Protein AF-0000000080061622 (afdb_homodimer)

Sequence (876 aa):
MEIKTYDVAVIGAGMAGIIAARDLSTKGHSVVLLEARGRVGGRTYTGDAFGRRMELGGGYVHWTQPNMWHELQRHGFDTLVPPLEANKTFWLADGRVHSGTREEWFAAAGMNLARLLSDARARFPKAVDINAVDNTDLDRQTLKERIDALGLSGYERDCLEGALSGLIHCPSQHGALQLLHGSATYFGDFMNYLETAGRWAIRCGTKPLIDAIMSESSAELRLETPVSSITDDGSWVSVKTRAGSDIRAHAAIVAVPLNTLGDISITPELTPAVRAMIDQKNPVMASKVWARVKGHIEPFHALAPAGKHPLSAVRAEKYHDGDTLFLCMCADAAAIPSDTDERCRVVQGAMRVYVPDIEVVDTACHDWTTDEFSKGAWMMHRPGNLTGAAAQIRKRHGRIHFAGADIAAVDTGAIEGAMGSGAAAARDVVAYLRMTRIMEIKTYDVAVIGAGMAGIIAARDLSTKGHSVVLLEARGRVGGRTYTGDAFGRRMELGGGYVHWTQPNMWHELQRHGFDTLVPPLEANKTFWLADGRVHSGTREEWFAAAGMNLARLLSDARARFPKAVDINAVDNTDLDRQTLKERIDALGLSGYERDCLEGALSGLIHCPSQHGALQLLHGSATYFGDFMNYLETAGRWAIRCGTKPLIDAIMSESSAELRLETPVSSITDDGSWVSVKTRAGSDIRAHAAIVAVPLNTLGDISITPELTPAVRAMIDQKNPVMASKVWARVKGHIEPFHALAPAGKHPLSAVRAEKYHDGDTLFLCMCADAAAIPSDTDERCRVVQGAMRVYVPDIEVVDTACHDWTTDEFSKGAWMMHRPGNLTGAAAQIRKRHGRIHFAGADIAAVDTGAIEGAMGSGAAAARDVVAYLRMTRI

Radius of gyration: 28.12 Å; Cα contacts (8 Å, |Δi|>4): 2072; chains: 2; bounding box: 68×68×70 Å

Organism: NCBI:txid656916

Structure (mmCIF, N/CA/C/O backbone):
data_AF-0000000080061622-model_v1
#
loop_
_entity.id
_entity.type
_entity.pdbx_description
1 polymer 'Amine oxidase'
#
loop_
_atom_site.group_PDB
_atom_site.id
_atom_site.type_symbol
_atom_site.label_atom_id
_atom_site.label_alt_id
_atom_site.label_comp_id
_atom_site.label_asym_id
_atom_site.label_entity_id
_atom_site.label_seq_id
_atom_site.pdbx_PDB_ins_code
_atom_site.Cartn_x
_atom_site.Cartn_y
_atom_site.Cartn_z
_atom_site.occupancy
_atom_site.B_iso_or_equiv
_atom_site.auth_seq_id
_atom_site.auth_comp_id
_atom_site.auth_asym_id
_atom_site.auth_atom_id
_atom_site.pdbx_PDB_model_num
ATOM 1 N N . MET A 1 1 ? 37.406 31.938 -2.16 1 43.28 1 MET A N 1
ATOM 2 C CA . MET A 1 1 ? 36.969 30.672 -1.576 1 43.28 1 MET A CA 1
ATOM 3 C C . MET A 1 1 ? 36.375 29.75 -2.645 1 43.28 1 MET A C 1
ATOM 5 O O . MET A 1 1 ? 35.562 30.188 -3.463 1 43.28 1 MET A O 1
ATOM 9 N N . GLU A 1 2 ? 37.031 28.719 -3.076 1 51.5 2 GLU A N 1
ATOM 10 C CA . GLU A 1 2 ? 36.656 27.844 -4.176 1 51.5 2 GLU A CA 1
ATOM 11 C C . GLU A 1 2 ? 35.188 27.391 -4.039 1 51.5 2 GLU A C 1
ATOM 13 O O . GLU A 1 2 ? 34.812 26.875 -2.992 1 51.5 2 GLU A O 1
ATOM 18 N N . ILE A 1 3 ? 34.188 27.906 -4.906 1 66.75 3 ILE A N 1
ATOM 19 C CA . ILE A 1 3 ? 32.781 27.531 -4.918 1 66.75 3 ILE A CA 1
ATOM 20 C C . ILE A 1 3 ? 32.656 26.031 -5.199 1 66.75 3 ILE A C 1
ATOM 22 O O . ILE A 1 3 ? 33.156 25.547 -6.207 1 66.75 3 ILE A O 1
ATOM 26 N N . LYS A 1 4 ? 32.25 25.266 -4.238 1 80.38 4 LYS A N 1
ATOM 27 C CA . LYS A 1 4 ? 32 23.828 -4.422 1 80.38 4 LYS A CA 1
ATOM 28 C C . LYS A 1 4 ? 30.797 23.578 -5.316 1 80.38 4 LYS A C 1
ATOM 30 O O . LYS A 1 4 ? 29.766 24.234 -5.164 1 80.38 4 LYS A O 1
ATOM 35 N N . THR A 1 5 ? 31.094 22.859 -6.301 1 92.75 5 THR A N 1
ATOM 36 C CA . THR A 1 5 ? 30.062 22.516 -7.273 1 92.75 5 THR A CA 1
ATOM 37 C C . THR A 1 5 ? 29.516 21.109 -7.016 1 92.75 5 THR A C 1
ATOM 39 O O . THR A 1 5 ? 30.281 20.188 -6.719 1 92.75 5 THR A O 1
ATOM 42 N N . TYR A 1 6 ? 28.203 21.031 -7 1 97.81 6 TYR A N 1
ATOM 43 C CA . TYR A 1 6 ? 27.531 19.75 -6.805 1 97.81 6 TYR A CA 1
ATOM 44 C C . TYR A 1 6 ? 26.719 19.375 -8.039 1 97.81 6 TYR A C 1
ATOM 46 O O . TYR A 1 6 ? 26.438 20.219 -8.891 1 97.81 6 TYR A O 1
ATOM 54 N N . ASP A 1 7 ? 26.469 18.078 -8.188 1 98.06 7 ASP A N 1
ATOM 55 C CA . ASP A 1 7 ? 25.5 17.688 -9.195 1 98.06 7 ASP A CA 1
ATOM 56 C C . ASP A 1 7 ? 24.094 18.188 -8.844 1 98.06 7 ASP A C 1
ATOM 58 O O . ASP A 1 7 ? 23.391 18.719 -9.695 1 98.06 7 ASP A O 1
ATOM 62 N N . VAL A 1 8 ? 23.734 18.047 -7.535 1 98.81 8 VAL A N 1
ATOM 63 C CA . VAL A 1 8 ? 22.391 18.406 -7.133 1 98.81 8 VAL A CA 1
ATOM 64 C C . VAL A 1 8 ? 22.406 19.078 -5.762 1 98.81 8 VAL A C 1
ATOM 66 O O . VAL A 1 8 ? 23.094 18.594 -4.844 1 98.81 8 VAL A O 1
ATOM 69 N N . ALA A 1 9 ? 21.75 20.188 -5.574 1 98.88 9 ALA A N 1
ATOM 70 C CA . ALA A 1 9 ? 21.438 20.766 -4.273 1 98.88 9 ALA A CA 1
ATOM 71 C C . ALA A 1 9 ? 20.016 20.453 -3.859 1 98.88 9 ALA A C 1
ATOM 73 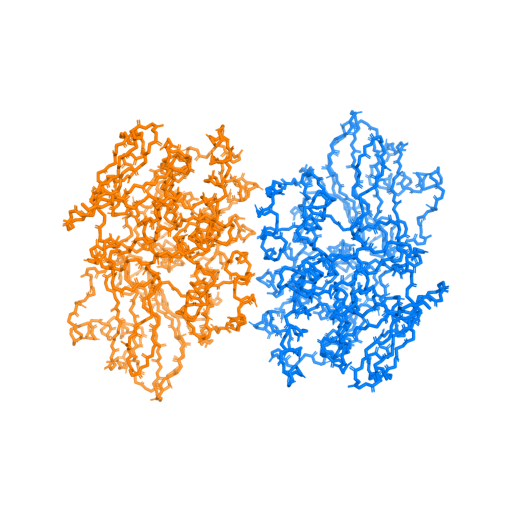O O . ALA A 1 9 ? 19.062 20.719 -4.602 1 98.88 9 ALA A O 1
ATOM 74 N N . VAL A 1 10 ? 19.844 19.797 -2.775 1 98.94 10 VAL A N 1
ATOM 75 C CA . VAL A 1 10 ? 18.516 19.531 -2.215 1 98.94 10 VAL A CA 1
ATOM 76 C C . VAL A 1 10 ? 18.25 20.469 -1.04 1 98.94 10 VAL A C 1
ATOM 78 O O . VAL A 1 10 ? 19.047 20.531 -0.094 1 98.94 10 VAL A O 1
ATOM 81 N N . ILE A 1 11 ? 17.172 21.234 -1.127 1 98.94 11 ILE A N 1
ATOM 82 C CA . ILE A 1 11 ? 16.812 22.219 -0.106 1 98.94 11 ILE A CA 1
ATOM 83 C C . ILE A 1 11 ? 15.664 21.688 0.745 1 98.94 11 ILE A C 1
ATOM 85 O O . ILE A 1 11 ? 14.531 21.578 0.265 1 98.94 11 ILE A O 1
ATOM 89 N N . GLY A 1 12 ? 15.922 21.438 2.023 1 98.88 12 GLY A N 1
ATOM 90 C CA . GLY A 1 12 ? 14.961 20.844 2.945 1 98.88 12 GLY A CA 1
ATOM 91 C C . GLY A 1 12 ? 15.227 19.375 3.229 1 98.88 12 GLY A C 1
ATOM 92 O O . GLY A 1 12 ? 15.266 18.562 2.309 1 98.88 12 GLY A O 1
ATOM 93 N N . ALA A 1 13 ? 15.359 19.078 4.531 1 98.88 13 ALA A N 1
ATOM 94 C CA . ALA A 1 13 ? 15.688 17.703 4.93 1 98.88 13 ALA A CA 1
ATOM 95 C C . ALA A 1 13 ? 14.523 17.047 5.656 1 98.88 13 ALA A C 1
ATOM 97 O O . ALA A 1 13 ? 14.719 16.344 6.648 1 98.88 13 ALA A O 1
ATOM 98 N N . GLY A 1 14 ? 13.281 17.406 5.219 1 98.75 14 GLY A N 1
ATOM 99 C CA . GLY A 1 14 ? 12.156 16.547 5.566 1 98.75 14 GLY A CA 1
ATOM 100 C C . GLY A 1 14 ? 12.164 15.219 4.84 1 98.75 14 GLY A C 1
ATOM 101 O O . GLY A 1 14 ? 13.141 14.875 4.168 1 98.75 14 GLY A O 1
ATOM 102 N N . MET A 1 15 ? 11.109 14.508 4.895 1 98.81 15 MET A N 1
ATOM 103 C CA . MET A 1 15 ? 11.047 13.164 4.316 1 98.81 15 MET A CA 1
ATOM 104 C C . MET A 1 15 ? 11.258 13.219 2.807 1 98.81 15 MET A C 1
ATOM 106 O O . MET A 1 15 ? 11.922 12.344 2.24 1 98.81 15 MET A O 1
ATOM 110 N N . ALA A 1 16 ? 10.695 14.203 2.154 1 98.88 16 ALA A N 1
ATOM 111 C CA . ALA A 1 16 ? 10.898 14.344 0.713 1 98.88 16 ALA A CA 1
ATOM 112 C C . ALA A 1 16 ? 12.367 14.57 0.381 1 98.88 16 ALA A C 1
ATOM 114 O O . ALA A 1 16 ? 12.922 13.906 -0.494 1 98.88 16 ALA A O 1
ATOM 115 N N . GLY A 1 17 ? 13.008 15.469 1.098 1 98.94 17 GLY A N 1
ATOM 116 C CA . GLY A 1 17 ? 14.391 15.828 0.821 1 98.94 17 GLY A CA 1
ATOM 117 C C . GLY A 1 17 ? 15.367 14.703 1.117 1 98.94 17 GLY A C 1
ATOM 118 O O . GLY A 1 17 ? 16.297 14.461 0.347 1 98.94 17 GLY A O 1
ATOM 119 N N . ILE A 1 18 ? 15.156 14 2.229 1 98.88 18 ILE A N 1
ATOM 120 C CA . ILE A 1 18 ? 16.125 12.977 2.594 1 98.88 18 ILE A CA 1
ATOM 121 C C . ILE A 1 18 ? 16.016 11.797 1.634 1 98.88 18 ILE A C 1
ATOM 123 O O . ILE A 1 18 ? 17 11.133 1.329 1 98.88 18 ILE A O 1
ATOM 127 N N . ILE A 1 19 ? 14.789 11.5 1.155 1 98.88 19 ILE A N 1
ATOM 128 C CA . ILE A 1 19 ? 14.609 10.453 0.157 1 98.88 19 ILE A CA 1
ATOM 129 C C . ILE A 1 19 ? 15.32 10.852 -1.137 1 98.88 19 ILE A C 1
ATOM 131 O O . ILE A 1 19 ? 16.047 10.047 -1.727 1 98.88 19 ILE A O 1
ATOM 135 N N . ALA A 1 20 ? 15.109 12.109 -1.574 1 98.94 20 ALA A N 1
ATOM 136 C CA . ALA A 1 20 ? 15.758 12.602 -2.789 1 98.94 20 ALA A CA 1
ATOM 137 C C . ALA A 1 20 ? 17.281 12.531 -2.668 1 98.94 20 ALA A C 1
ATOM 139 O O . ALA A 1 20 ? 17.953 12.047 -3.574 1 98.94 20 ALA A O 1
ATOM 140 N N . ALA A 1 21 ? 17.781 13 -1.517 1 98.94 21 ALA A N 1
ATOM 141 C CA . ALA A 1 21 ? 19.219 13.008 -1.287 1 98.94 21 ALA A CA 1
ATOM 142 C C . ALA A 1 21 ? 19.797 11.594 -1.312 1 98.94 21 ALA A C 1
ATOM 144 O O . ALA A 1 21 ? 20.828 11.344 -1.944 1 98.94 21 ALA A O 1
ATOM 145 N N . ARG A 1 22 ? 19.125 10.711 -0.646 1 98.62 22 ARG A N 1
ATOM 146 C CA . ARG A 1 22 ? 19.562 9.32 -0.609 1 98.62 22 ARG A CA 1
ATOM 147 C C . ARG A 1 22 ? 19.562 8.703 -2.006 1 98.62 22 ARG A C 1
ATOM 149 O O . ARG A 1 22 ? 20.547 8.125 -2.441 1 98.62 22 ARG A O 1
ATOM 156 N N . ASP A 1 23 ? 18.453 8.859 -2.725 1 98.19 23 ASP A N 1
ATOM 157 C CA . ASP A 1 23 ? 18.297 8.227 -4.031 1 98.19 23 ASP A CA 1
ATOM 158 C C . ASP A 1 23 ? 19.328 8.758 -5.023 1 98.19 23 ASP A C 1
ATOM 160 O O . ASP A 1 23 ? 19.906 7.992 -5.801 1 98.19 23 ASP A O 1
ATOM 164 N N . LEU A 1 24 ? 19.609 10.039 -4.984 1 98.62 24 LEU A N 1
ATOM 165 C CA . LEU A 1 24 ? 20.562 10.664 -5.895 1 98.62 24 LEU A CA 1
ATOM 166 C C . LEU A 1 24 ? 21.984 10.281 -5.539 1 98.62 24 LEU A C 1
ATOM 168 O O . LEU A 1 24 ? 22.781 9.93 -6.418 1 98.62 24 LEU A O 1
ATOM 172 N N . SER A 1 25 ? 22.328 10.312 -4.238 1 98.44 25 SER A N 1
ATOM 173 C CA . SER A 1 25 ? 23.703 10.031 -3.83 1 98.44 25 SER A CA 1
ATOM 174 C C . SER A 1 25 ? 24.062 8.562 -4.043 1 98.44 25 SER A C 1
ATOM 176 O O . SER A 1 25 ? 25.188 8.242 -4.406 1 98.44 25 SER A O 1
ATOM 178 N N . THR A 1 26 ? 23.078 7.695 -3.832 1 94.94 26 THR A N 1
ATOM 179 C CA . THR A 1 26 ? 23.328 6.27 -4.02 1 94.94 26 THR A CA 1
ATOM 180 C C . THR A 1 26 ? 23.547 5.949 -5.496 1 94.94 26 THR A C 1
ATOM 182 O O . THR A 1 26 ? 24.125 4.914 -5.832 1 94.94 26 THR A O 1
ATOM 185 N N . LYS A 1 27 ? 23.109 6.82 -6.344 1 94.5 27 LYS A N 1
ATOM 186 C CA . LYS A 1 27 ? 23.328 6.652 -7.777 1 94.5 27 LYS A CA 1
ATOM 187 C C . LYS A 1 27 ? 24.641 7.293 -8.203 1 94.5 27 LYS A C 1
ATOM 189 O O . LYS A 1 27 ? 24.953 7.355 -9.398 1 94.5 27 LYS A O 1
ATOM 194 N N . GLY A 1 28 ? 25.359 7.883 -7.289 1 96.31 28 GLY A N 1
ATOM 195 C CA . GLY A 1 28 ? 26.719 8.359 -7.559 1 96.31 28 GLY A CA 1
ATOM 196 C C . GLY A 1 28 ? 26.797 9.859 -7.77 1 96.31 28 GLY A C 1
ATOM 197 O O . GLY A 1 28 ? 27.859 10.398 -8.055 1 96.31 28 GLY A O 1
ATOM 198 N N . HIS A 1 29 ? 25.734 10.586 -7.578 1 98.12 29 HIS A N 1
ATOM 199 C CA . HIS A 1 29 ? 25.75 12.039 -7.746 1 98.12 29 HIS A CA 1
ATOM 200 C C . HIS A 1 29 ? 26.312 12.734 -6.512 1 98.12 29 HIS A C 1
ATOM 202 O O . HIS A 1 29 ? 26.062 12.305 -5.387 1 98.12 29 HIS A O 1
ATOM 208 N N . SER A 1 30 ? 27.078 13.711 -6.762 1 98.5 30 SER A N 1
ATOM 209 C CA . SER A 1 30 ? 27.453 14.586 -5.656 1 98.5 30 SER A CA 1
ATOM 210 C C . SER A 1 30 ? 26.281 15.461 -5.223 1 98.5 30 SER A C 1
ATOM 212 O O . SER A 1 30 ? 25.766 16.266 -6.008 1 98.5 30 SER A O 1
ATOM 214 N N . VAL A 1 31 ? 25.828 15.305 -3.955 1 98.88 31 VAL A N 1
ATOM 215 C CA . VAL A 1 31 ? 24.625 15.969 -3.467 1 98.88 31 VAL A CA 1
ATOM 216 C C . VAL A 1 31 ? 24.953 16.766 -2.207 1 98.88 31 VAL A C 1
ATOM 218 O O . VAL A 1 31 ? 25.688 16.297 -1.341 1 98.88 31 VAL A O 1
ATOM 221 N N . VAL A 1 32 ? 24.5 18.016 -2.135 1 98.88 32 VAL A N 1
ATOM 222 C CA . VAL A 1 32 ? 24.453 18.766 -0.882 1 98.88 32 VAL A CA 1
ATOM 223 C C . VAL A 1 32 ? 23 18.891 -0.406 1 98.88 32 VAL A C 1
ATOM 225 O O . VAL A 1 32 ? 22.109 19.203 -1.192 1 98.88 32 VAL A O 1
ATOM 228 N N . LEU A 1 33 ? 22.719 18.453 0.809 1 98.94 33 LEU A N 1
ATOM 229 C CA . LEU A 1 33 ? 21.422 18.547 1.461 1 98.94 33 LEU A CA 1
ATOM 230 C C . LEU A 1 33 ? 21.406 19.656 2.502 1 98.94 33 LEU A C 1
ATOM 232 O O . LEU A 1 33 ? 22.109 19.578 3.516 1 98.94 33 LEU A O 1
ATOM 236 N N . LEU A 1 34 ? 20.641 20.703 2.191 1 98.88 34 LEU A N 1
ATOM 237 C CA . LEU A 1 34 ? 20.594 21.891 3.041 1 98.88 34 LEU A CA 1
ATOM 238 C C . LEU A 1 34 ? 19.328 21.891 3.895 1 98.88 34 LEU A C 1
ATOM 240 O O . LEU A 1 34 ? 18.219 21.688 3.381 1 98.88 34 LEU A O 1
ATOM 244 N N . GLU A 1 35 ? 19.453 22.062 5.16 1 98.88 35 GLU A N 1
ATOM 245 C CA . GLU A 1 35 ? 18.344 22.125 6.098 1 98.88 35 GLU A CA 1
ATOM 246 C C . GLU A 1 35 ? 18.422 23.359 6.984 1 98.88 35 GLU A C 1
ATOM 248 O O . GLU A 1 35 ? 19.5 23.672 7.523 1 98.88 35 GLU A O 1
ATOM 253 N N . ALA A 1 36 ? 17.328 24.047 7.062 1 98.81 36 ALA A N 1
ATOM 254 C CA . ALA A 1 36 ? 17.266 25.297 7.82 1 98.81 36 ALA A CA 1
ATOM 255 C C . ALA A 1 36 ? 17.328 25.016 9.32 1 98.81 36 ALA A C 1
ATOM 257 O O . ALA A 1 36 ? 17.891 25.812 10.078 1 98.81 36 ALA A O 1
ATOM 258 N N . ARG A 1 37 ? 16.75 23.922 9.797 1 98.38 37 ARG A N 1
ATOM 259 C CA . ARG A 1 37 ? 16.703 23.562 11.211 1 98.38 37 ARG A CA 1
ATOM 260 C C . ARG A 1 37 ? 18 22.875 11.648 1 98.38 37 ARG A C 1
ATOM 262 O O . ARG A 1 37 ? 18.859 22.594 10.82 1 98.38 37 ARG A O 1
ATOM 269 N N . GLY A 1 38 ? 18.078 22.656 12.953 1 98.31 38 GLY A N 1
ATOM 270 C CA . GLY A 1 38 ? 19.203 21.922 13.516 1 98.31 38 GLY A CA 1
ATOM 271 C C . GLY A 1 38 ? 18.984 20.422 13.539 1 98.31 38 GLY A C 1
ATOM 272 O O . GLY A 1 38 ? 19.688 19.703 14.234 1 98.31 38 GLY A O 1
ATOM 273 N N . ARG A 1 39 ? 17.984 19.969 12.844 1 97.94 39 ARG A N 1
ATOM 274 C CA . ARG A 1 39 ? 17.625 18.562 12.797 1 97.94 39 ARG A CA 1
ATOM 275 C C . ARG A 1 39 ? 17.031 18.172 11.445 1 97.94 39 ARG A C 1
ATOM 277 O O . ARG A 1 39 ? 16.562 19.047 10.711 1 97.94 39 ARG A O 1
ATOM 284 N N . VAL A 1 40 ? 17.125 16.891 11.109 1 98.38 40 VAL A N 1
ATOM 285 C CA . VAL A 1 40 ? 16.453 16.328 9.938 1 98.38 40 VAL A CA 1
ATOM 286 C C . VAL A 1 40 ? 15.055 15.852 10.312 1 98.38 40 VAL A C 1
ATOM 288 O O . VAL A 1 40 ? 14.758 15.648 11.492 1 98.38 40 VAL A O 1
ATOM 291 N N . GLY A 1 41 ? 14.203 15.758 9.312 1 98.06 41 GLY A N 1
ATOM 292 C CA . GLY A 1 41 ? 12.906 15.133 9.555 1 98.06 41 GLY A CA 1
ATOM 293 C C . GLY A 1 41 ? 11.734 16.047 9.234 1 98.06 41 GLY A C 1
ATOM 294 O O . GLY A 1 41 ? 10.609 15.578 9.078 1 98.06 41 GLY A O 1
ATOM 295 N N . GLY A 1 42 ? 12.016 17.375 9.109 1 97.88 42 GLY A N 1
ATOM 296 C CA . GLY A 1 42 ? 10.953 18.312 8.758 1 97.88 42 GLY A CA 1
ATOM 297 C C . GLY A 1 42 ? 9.781 18.266 9.719 1 97.88 42 GLY A C 1
ATOM 298 O O . GLY A 1 42 ? 9.969 18.375 10.938 1 97.88 42 GLY A O 1
ATOM 299 N N . ARG A 1 43 ? 8.57 18.047 9.227 1 97.56 43 ARG A N 1
ATOM 300 C CA . ARG A 1 43 ? 7.367 18.094 10.047 1 97.56 43 ARG A CA 1
ATOM 301 C C . ARG A 1 43 ? 7.098 16.75 10.703 1 97.56 43 ARG A C 1
ATOM 303 O O . ARG A 1 43 ? 6.086 16.562 11.383 1 97.56 43 ARG A O 1
ATOM 310 N N . THR A 1 44 ? 7.93 15.781 10.391 1 97.88 44 THR A N 1
ATOM 311 C CA . THR A 1 44 ? 8.078 14.68 11.336 1 97.88 44 THR A CA 1
ATOM 312 C C . THR A 1 44 ? 9.062 15.055 12.445 1 97.88 44 THR A C 1
ATOM 314 O O . THR A 1 44 ? 10.164 15.539 12.172 1 97.88 44 THR A O 1
ATOM 317 N N . TYR A 1 45 ? 8.609 15 13.688 1 97.25 45 TYR A N 1
ATOM 318 C CA . TYR A 1 45 ? 9.43 15.508 14.773 1 97.25 45 TYR A CA 1
ATOM 319 C C . TYR A 1 45 ? 9.25 14.664 16.031 1 97.25 45 TYR A C 1
ATOM 321 O O . TYR A 1 45 ? 8.148 14.586 16.578 1 97.25 45 TYR A O 1
ATOM 329 N N . THR A 1 46 ? 10.273 14.008 16.422 1 96.38 46 THR A N 1
ATOM 330 C CA . THR A 1 46 ? 10.328 13.312 17.703 1 96.38 46 THR A CA 1
ATOM 331 C C . THR A 1 46 ? 11.008 14.188 18.766 1 96.38 46 THR A C 1
ATOM 333 O O . THR A 1 46 ? 12.195 14.5 18.641 1 96.38 46 THR A O 1
ATOM 336 N N . GLY A 1 47 ? 10.242 14.656 19.703 1 95.44 47 GLY A N 1
ATOM 337 C CA . GLY A 1 47 ? 10.766 15.461 20.781 1 95.44 47 GLY A CA 1
ATOM 338 C C . GLY A 1 47 ? 10.617 14.805 22.141 1 95.44 47 GLY A C 1
ATOM 339 O O . GLY A 1 47 ? 10.188 13.648 22.234 1 95.44 47 GLY A O 1
ATOM 340 N N . ASP A 1 48 ? 11.094 15.477 23.172 1 95.5 48 ASP A N 1
ATOM 341 C CA . ASP A 1 48 ? 10.969 14.969 24.531 1 95.5 48 ASP A CA 1
ATOM 342 C C . ASP A 1 48 ? 9.688 15.477 25.188 1 95.5 48 ASP A C 1
ATOM 344 O O . ASP A 1 48 ? 9.391 16.672 25.141 1 95.5 48 ASP A O 1
ATOM 348 N N . ALA A 1 49 ? 8.914 14.586 25.641 1 95.88 49 ALA A N 1
ATOM 349 C CA . ALA A 1 49 ? 7.715 14.898 26.422 1 95.88 49 ALA A CA 1
ATOM 350 C C . ALA A 1 49 ? 7.414 13.805 27.438 1 95.88 49 ALA A C 1
ATOM 352 O O . ALA A 1 49 ? 7.598 12.617 27.156 1 95.88 49 ALA A O 1
ATOM 353 N N . PHE A 1 50 ? 6.977 14.203 28.594 1 96.69 50 PHE A N 1
ATOM 354 C CA . PHE A 1 50 ? 6.57 13.289 29.641 1 96.69 50 PHE A CA 1
ATOM 355 C C . PHE A 1 50 ? 7.703 12.336 30 1 96.69 50 PHE A C 1
ATOM 357 O O . PHE A 1 50 ? 7.469 11.156 30.281 1 96.69 50 PHE A O 1
ATOM 364 N N . GLY A 1 51 ? 8.898 12.742 29.844 1 95.25 51 GLY A N 1
ATOM 365 C CA . GLY A 1 51 ? 10.062 11.953 30.25 1 95.25 51 GLY A CA 1
ATOM 366 C C . GLY A 1 51 ? 10.469 10.93 29.203 1 95.25 51 GLY A C 1
ATOM 367 O O . GLY A 1 51 ? 11.312 10.078 29.469 1 95.25 51 GLY A O 1
ATOM 368 N N . ARG A 1 52 ? 9.867 10.977 28.047 1 94.5 52 ARG A N 1
ATOM 369 C CA . ARG A 1 52 ? 10.172 10.039 26.984 1 94.5 52 ARG A CA 1
ATOM 370 C C . ARG A 1 52 ? 10.219 10.742 25.625 1 94.5 52 ARG A C 1
ATOM 372 O O . ARG A 1 52 ? 9.914 11.93 25.531 1 94.5 52 ARG A O 1
ATOM 379 N N . ARG A 1 53 ? 10.672 9.992 24.641 1 93.25 53 ARG A N 1
ATOM 380 C CA . ARG A 1 53 ? 10.562 10.461 23.266 1 93.25 53 ARG A CA 1
ATOM 381 C C . ARG A 1 53 ? 9.125 10.367 22.766 1 93.25 53 ARG A C 1
ATOM 383 O O . ARG A 1 53 ? 8.469 9.336 22.938 1 93.25 53 ARG A O 1
ATOM 390 N N . MET A 1 54 ? 8.648 11.461 22.172 1 95.56 54 MET A N 1
ATOM 391 C CA . MET A 1 54 ? 7.266 11.547 21.703 1 95.56 54 MET A CA 1
ATOM 392 C C . MET A 1 54 ? 7.199 12.125 20.297 1 95.56 54 MET A C 1
ATOM 394 O O . MET A 1 54 ? 7.93 13.055 19.969 1 95.56 54 MET A O 1
ATOM 398 N N . GLU A 1 55 ? 6.367 11.539 19.5 1 96.75 55 GLU A N 1
ATOM 399 C CA . GLU A 1 55 ? 6.109 12.117 18.188 1 96.75 55 GLU A CA 1
ATOM 400 C C . GLU A 1 55 ? 5.293 13.398 18.297 1 96.75 55 GLU A C 1
ATOM 402 O O . GLU A 1 55 ? 4.109 13.359 18.641 1 96.75 55 GLU A O 1
ATOM 407 N N . LEU A 1 56 ? 5.867 14.5 17.906 1 97.06 56 LEU A N 1
ATOM 408 C CA . LEU A 1 56 ? 5.207 15.797 18.016 1 97.06 56 LEU A CA 1
ATOM 409 C C . LEU A 1 56 ? 4.785 16.328 16.656 1 97.06 56 LEU A C 1
ATOM 411 O O . LEU A 1 56 ? 4.117 17.344 16.547 1 97.06 56 LEU A O 1
ATOM 415 N N . GLY A 1 57 ? 5.188 15.656 15.578 1 96.62 57 GLY A N 1
ATOM 416 C CA . GLY A 1 57 ? 4.766 15.914 14.211 1 96.62 57 GLY A CA 1
ATOM 417 C C . GLY A 1 57 ? 4.074 14.727 13.57 1 96.62 57 GLY A C 1
ATOM 418 O O . GLY A 1 57 ? 3.338 13.992 14.242 1 96.62 57 GLY A O 1
ATOM 419 N N . GLY A 1 58 ? 4.141 14.602 12.25 1 95.94 58 GLY A N 1
ATOM 420 C CA . GLY A 1 58 ? 3.584 13.445 11.578 1 95.94 58 GLY A CA 1
ATOM 421 C C . GLY A 1 58 ? 4.176 12.133 12.062 1 95.94 58 GLY A C 1
ATOM 422 O O . GLY A 1 58 ? 5.391 12.016 12.234 1 95.94 58 GLY A O 1
ATOM 423 N N . GLY A 1 59 ? 3.318 11.18 12.352 1 96 59 GLY A N 1
ATOM 424 C CA . GLY A 1 59 ? 3.848 9.953 12.93 1 96 59 GLY A CA 1
ATOM 425 C C . GLY A 1 59 ? 3.004 8.734 12.617 1 96 59 GLY A C 1
ATOM 426 O O . GLY A 1 59 ? 3.297 7.633 13.086 1 96 59 GLY A O 1
ATOM 427 N N . TYR A 1 60 ? 1.951 8.93 11.852 1 97.62 60 TYR A N 1
ATOM 428 C CA . TYR A 1 60 ? 1.076 7.805 11.547 1 97.62 60 TYR A CA 1
ATOM 429 C C . TYR A 1 60 ? 1.325 7.293 10.133 1 97.62 60 TYR A C 1
ATOM 431 O O . TYR A 1 60 ? 1.574 8.078 9.211 1 97.62 60 TYR A O 1
ATOM 439 N N . VAL A 1 61 ? 1.299 6.012 10 1 98.31 61 VAL A N 1
ATOM 440 C CA . VAL A 1 61 ? 1.624 5.34 8.742 1 98.31 61 VAL A CA 1
ATOM 441 C C . VAL A 1 61 ? 0.676 4.164 8.523 1 98.31 61 VAL A C 1
ATOM 443 O O . VAL A 1 61 ? -0.186 3.891 9.367 1 98.31 61 VAL A O 1
ATOM 446 N N . HIS A 1 62 ? 0.754 3.551 7.453 1 98.62 62 HIS A N 1
ATOM 447 C CA . HIS A 1 62 ? -0.078 2.395 7.141 1 98.62 62 HIS A CA 1
ATOM 448 C C . HIS A 1 62 ? 0.628 1.455 6.168 1 98.62 62 HIS A C 1
ATOM 450 O O . HIS A 1 62 ? 1.444 1.895 5.355 1 98.62 62 HIS A O 1
ATOM 456 N N . TRP A 1 63 ? 0.349 0.185 6.215 1 98.25 63 TRP A N 1
ATOM 457 C CA . TRP A 1 63 ? 1.047 -0.796 5.391 1 98.25 63 TRP A CA 1
ATOM 458 C C . TRP A 1 63 ? 0.572 -0.729 3.943 1 98.25 63 TRP A C 1
ATOM 460 O O . TRP A 1 63 ? 1.186 -1.322 3.053 1 98.25 63 TRP A O 1
ATOM 470 N N . THR A 1 64 ? -0.521 0.021 3.625 1 98.31 64 THR A N 1
ATOM 471 C CA . THR A 1 64 ? -1.001 0.204 2.258 1 98.31 64 THR A CA 1
ATOM 472 C C . THR A 1 64 ? -0.358 1.432 1.62 1 98.31 64 THR A C 1
ATOM 474 O O . THR A 1 64 ? -0.725 1.825 0.511 1 98.31 64 THR A O 1
ATOM 477 N N . GLN A 1 65 ? 0.537 2.127 2.307 1 98.25 65 GLN A N 1
ATOM 478 C CA . GLN A 1 65 ? 1.336 3.232 1.788 1 98.25 65 GLN A CA 1
ATOM 479 C C . GLN A 1 65 ? 2.701 2.748 1.31 1 98.25 65 GLN A C 1
ATOM 481 O O . GLN A 1 65 ? 3.605 2.525 2.119 1 98.25 65 GLN A O 1
ATOM 486 N N . PRO A 1 66 ? 2.881 2.666 0.028 1 97.69 66 PRO A N 1
ATOM 487 C CA . PRO A 1 66 ? 3.971 1.863 -0.532 1 97.69 66 PRO A CA 1
ATOM 488 C C . PRO A 1 66 ? 5.352 2.418 -0.19 1 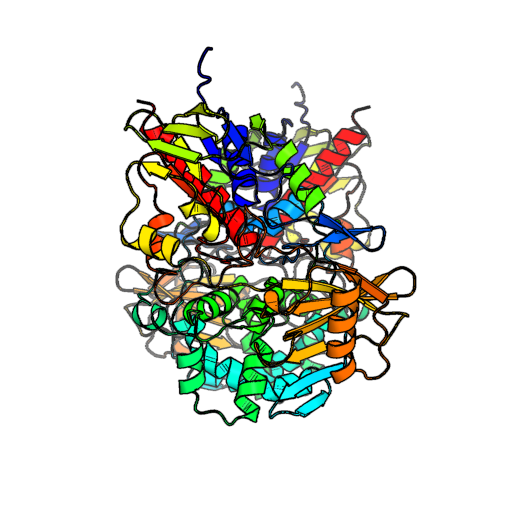97.69 66 PRO A C 1
ATOM 490 O O . PRO A 1 66 ? 6.258 1.658 0.158 1 97.69 66 PRO A O 1
ATOM 493 N N . ASN A 1 67 ? 5.602 3.758 -0.324 1 97.62 67 ASN A N 1
ATOM 494 C CA . ASN A 1 67 ? 6.922 4.32 -0.078 1 97.62 67 ASN A CA 1
ATOM 495 C C . ASN A 1 67 ? 7.32 4.195 1.39 1 97.62 67 ASN A C 1
ATOM 497 O O . ASN A 1 67 ? 8.438 3.785 1.701 1 97.62 67 ASN A O 1
ATOM 501 N N . MET A 1 68 ? 6.359 4.449 2.225 1 97.94 68 MET A N 1
ATOM 502 C CA . MET A 1 68 ? 6.598 4.371 3.664 1 97.94 68 MET A CA 1
ATOM 503 C C . MET A 1 68 ? 6.797 2.922 4.102 1 97.94 68 MET A C 1
ATOM 505 O O . MET A 1 68 ? 7.773 2.605 4.785 1 97.94 68 MET A O 1
ATOM 509 N N . TRP A 1 69 ? 5.906 2.045 3.705 1 97.94 69 TRP A N 1
ATOM 510 C CA . TRP A 1 69 ? 5.945 0.665 4.176 1 97.94 69 TRP A CA 1
ATOM 511 C C . TRP A 1 69 ? 7.188 -0.053 3.658 1 97.94 69 TRP A C 1
ATOM 513 O O . TRP A 1 69 ? 7.805 -0.838 4.383 1 97.94 69 TRP A O 1
ATOM 523 N N . HIS A 1 70 ? 7.539 0.255 2.41 1 96.56 70 HIS A N 1
ATOM 524 C CA . HIS A 1 70 ? 8.766 -0.312 1.853 1 96.56 70 HIS A CA 1
ATOM 525 C C . HIS A 1 70 ? 9.977 0.066 2.691 1 96.56 70 HIS A C 1
ATOM 527 O O . HIS A 1 70 ? 10.797 -0.792 3.023 1 96.56 70 HIS A O 1
ATOM 533 N N . GLU A 1 71 ? 10.125 1.32 3.076 1 97.38 71 GLU A N 1
ATOM 534 C CA . GLU A 1 71 ? 11.258 1.783 3.873 1 97.38 71 GLU A CA 1
ATOM 535 C C . GLU A 1 71 ? 11.242 1.162 5.266 1 97.38 71 GLU A C 1
ATOM 537 O O . GLU A 1 71 ? 12.289 0.801 5.801 1 97.38 71 GLU A O 1
ATOM 542 N N . LEU A 1 72 ? 10.023 1.064 5.836 1 98.06 72 LEU A N 1
ATOM 543 C CA . LEU A 1 72 ? 9.914 0.457 7.156 1 98.06 72 LEU A CA 1
ATOM 544 C C . LEU A 1 72 ? 10.383 -0.993 7.133 1 98.06 72 LEU A C 1
ATOM 546 O O . LEU A 1 72 ? 11.172 -1.41 7.984 1 98.06 72 LEU A O 1
ATOM 550 N N . GLN A 1 73 ? 9.945 -1.761 6.113 1 96.25 73 GLN A N 1
ATOM 551 C CA . GLN A 1 73 ? 10.352 -3.158 5.984 1 96.25 73 GLN A CA 1
ATOM 552 C C . GLN A 1 73 ? 11.852 -3.275 5.734 1 96.25 73 GLN A C 1
ATOM 554 O O . GLN A 1 73 ? 12.531 -4.094 6.363 1 96.25 73 GLN A O 1
ATOM 559 N N . ARG A 1 74 ? 12.312 -2.451 4.867 1 94.62 74 ARG A N 1
ATOM 560 C CA . ARG A 1 74 ? 13.711 -2.486 4.449 1 94.62 74 ARG A CA 1
ATOM 561 C C . ARG A 1 74 ? 14.648 -2.268 5.637 1 94.62 74 ARG A C 1
ATOM 563 O O . ARG A 1 74 ? 15.727 -2.857 5.699 1 94.62 74 ARG A O 1
ATOM 570 N N . HIS A 1 75 ? 14.211 -1.455 6.566 1 96.56 75 HIS A N 1
ATOM 571 C CA . HIS A 1 75 ? 15.094 -1.066 7.66 1 96.56 75 HIS A CA 1
ATOM 572 C C . HIS A 1 75 ? 14.711 -1.771 8.953 1 96.56 75 HIS A C 1
ATOM 574 O O . HIS A 1 75 ? 15.289 -1.5 10.008 1 96.56 75 HIS A O 1
ATOM 580 N N . GLY A 1 76 ? 13.703 -2.639 8.93 1 94.56 76 GLY A N 1
ATOM 581 C CA . GLY A 1 76 ? 13.336 -3.461 10.07 1 94.56 76 GLY A CA 1
ATOM 582 C C . GLY A 1 76 ? 12.523 -2.709 11.117 1 94.56 76 GLY A C 1
ATOM 583 O O . GLY A 1 76 ? 12.633 -2.988 12.312 1 94.56 76 GLY A O 1
ATOM 584 N N . PHE A 1 77 ? 11.781 -1.681 10.703 1 96.94 77 PHE A N 1
ATOM 585 C CA . PHE A 1 77 ? 10.977 -0.878 11.617 1 96.94 77 PHE A CA 1
ATOM 586 C C . PHE A 1 77 ? 9.492 -1.074 11.359 1 96.94 77 PHE A C 1
ATOM 588 O O . PHE A 1 77 ? 8.688 -0.187 11.641 1 96.94 77 PHE A O 1
ATOM 595 N N . ASP A 1 78 ? 9.031 -2.197 10.82 1 94.88 78 ASP A N 1
ATOM 596 C CA . ASP A 1 78 ? 7.68 -2.389 10.297 1 94.88 78 ASP A CA 1
ATOM 597 C C . ASP A 1 78 ? 6.742 -2.906 11.391 1 94.88 78 ASP A C 1
ATOM 599 O O . ASP A 1 78 ? 5.715 -3.518 11.086 1 94.88 78 ASP A O 1
ATOM 603 N N . THR A 1 79 ? 7.062 -2.68 12.695 1 96.44 79 THR A N 1
ATOM 604 C CA . THR A 1 79 ? 6.125 -2.941 13.781 1 96.44 79 THR A CA 1
ATOM 605 C C . THR A 1 79 ? 5.297 -1.698 14.094 1 96.44 79 THR A C 1
ATOM 607 O O . THR A 1 79 ? 5.848 -0.658 14.461 1 96.44 79 THR A O 1
ATOM 610 N N . LEU A 1 80 ? 4.016 -1.816 13.891 1 97.31 80 LEU A N 1
ATOM 611 C CA . LEU A 1 80 ? 3.102 -0.704 14.125 1 97.31 80 LEU A CA 1
ATOM 612 C C . LEU A 1 80 ? 2.297 -0.92 15.398 1 97.31 80 LEU A C 1
ATOM 614 O O . LEU A 1 80 ? 2.107 -2.059 15.836 1 97.31 80 LEU A O 1
ATOM 618 N N . VAL A 1 81 ? 1.85 0.17 15.969 1 96.44 81 VAL A N 1
ATOM 619 C CA . VAL A 1 81 ? 1.088 0.159 17.219 1 96.44 81 VAL A CA 1
ATOM 620 C C . VAL A 1 81 ? -0.214 0.936 17.031 1 96.44 81 VAL A C 1
ATOM 622 O O . VAL A 1 81 ? -0.196 2.104 16.641 1 96.44 81 VAL A O 1
ATOM 625 N N . PRO A 1 82 ? -1.352 0.236 17.25 1 96.25 82 PRO A N 1
ATOM 626 C CA . PRO A 1 82 ? -2.633 0.945 17.219 1 96.25 82 PRO A CA 1
ATOM 627 C C . PRO A 1 82 ? -2.92 1.718 18.5 1 96.25 82 PRO A C 1
ATOM 629 O O . PRO A 1 82 ? -2.254 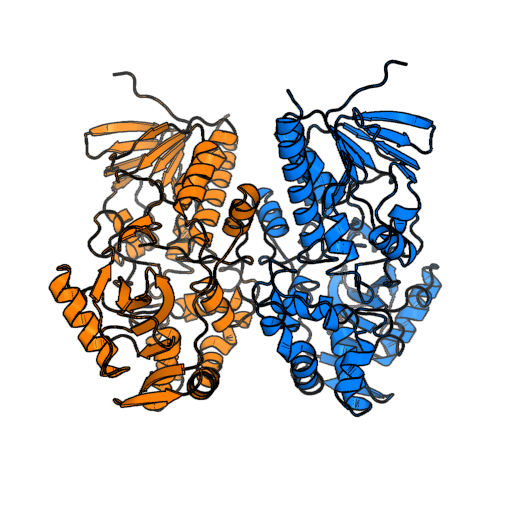1.501 19.516 1 96.25 82 PRO A O 1
ATOM 632 N N . PRO A 1 83 ? -3.848 2.686 18.422 1 97.31 83 PRO A N 1
ATOM 633 C CA . PRO A 1 83 ? -4.305 3.312 19.656 1 97.31 83 PRO A CA 1
ATOM 634 C C . PRO A 1 83 ? -5.039 2.338 20.578 1 97.31 83 PRO A C 1
ATOM 636 O O . PRO A 1 83 ? -5.281 1.191 20.203 1 97.31 83 PRO A O 1
ATOM 639 N N . LEU A 1 84 ? -5.301 2.834 21.828 1 97.31 84 LEU A N 1
ATOM 640 C CA . LEU A 1 84 ? -6.094 2.016 22.734 1 97.31 84 LEU A CA 1
ATOM 641 C C . LEU A 1 84 ? -7.504 1.812 22.188 1 97.31 84 LEU A C 1
ATOM 643 O O . LEU A 1 84 ? -8.094 2.736 21.625 1 97.31 84 LEU A O 1
ATOM 647 N N . GLU A 1 85 ? -7.996 0.61 22.297 1 93.62 85 GLU A N 1
ATOM 648 C CA . GLU A 1 85 ? -9.375 0.343 21.875 1 93.62 85 GLU A CA 1
ATOM 649 C C . GLU A 1 85 ? -10.367 1.055 22.797 1 93.62 85 GLU A C 1
ATOM 651 O O . GLU A 1 85 ? -10.273 0.953 24.016 1 93.62 85 GLU A O 1
ATOM 656 N N . ALA A 1 86 ? -11.18 1.81 22.156 1 94.62 86 ALA A N 1
ATOM 657 C CA . ALA A 1 86 ? -12.203 2.539 22.906 1 94.62 86 ALA A CA 1
ATOM 658 C C . ALA A 1 86 ? -13.602 2.08 22.484 1 94.62 86 ALA A C 1
ATOM 660 O O . ALA A 1 86 ? -13.906 1.974 21.297 1 94.62 86 ALA A O 1
ATOM 661 N N . ASN A 1 87 ? -14.422 1.763 23.438 1 89.75 87 ASN A N 1
ATOM 662 C CA . ASN A 1 87 ? -15.797 1.38 23.156 1 89.75 87 ASN A CA 1
ATOM 663 C C . ASN A 1 87 ? -16.766 2.549 23.359 1 89.75 87 ASN A C 1
ATOM 665 O O . ASN A 1 87 ? -17.938 2.465 22.984 1 89.75 87 ASN A O 1
ATOM 669 N N . LYS A 1 88 ? -16.234 3.613 23.969 1 97.19 88 LYS A N 1
ATOM 670 C CA . LYS A 1 88 ? -17.047 4.789 24.234 1 97.19 88 LYS A CA 1
ATOM 671 C C . LYS A 1 88 ? -16.672 5.949 23.328 1 97.19 88 LYS A C 1
ATOM 673 O O . LYS A 1 88 ? -15.484 6.238 23.141 1 97.19 88 LYS A O 1
ATOM 678 N N . THR A 1 89 ? -17.688 6.578 22.734 1 98.06 89 THR A N 1
ATOM 679 C CA . THR A 1 89 ? -17.5 7.746 21.875 1 98.06 89 THR A CA 1
ATOM 680 C C . THR A 1 89 ? -18.422 8.883 22.328 1 98.06 89 THR A C 1
ATOM 682 O O . THR A 1 89 ? -19.609 8.68 22.547 1 98.06 89 THR A O 1
ATOM 685 N N . PHE A 1 90 ? -17.812 10.047 22.516 1 98.5 90 PHE A N 1
ATOM 686 C CA . PHE A 1 90 ? -18.562 11.281 22.719 1 98.5 90 PHE A CA 1
ATOM 687 C C . PHE A 1 90 ? -18.578 12.109 21.438 1 98.5 90 PHE A C 1
ATOM 689 O O . PHE A 1 90 ? -17.609 12.125 20.688 1 98.5 90 PHE A O 1
ATOM 696 N N . TRP A 1 91 ? -19.688 12.789 21.172 1 98.38 91 TRP A N 1
ATOM 697 C CA . TRP A 1 91 ? -19.672 13.727 20.047 1 98.38 91 TRP A CA 1
ATOM 698 C C . TRP A 1 91 ? -20.562 14.93 20.344 1 98.38 91 TRP A C 1
ATOM 700 O O . TRP A 1 91 ? -21.578 14.812 21.031 1 98.38 91 TRP A O 1
ATOM 710 N N . LEU A 1 92 ? -20.109 16.062 19.938 1 98.25 92 LEU A N 1
ATOM 711 C CA . LEU A 1 92 ? -20.828 17.328 20.078 1 98.25 92 LEU A CA 1
ATOM 712 C C . LEU A 1 92 ? -21.703 17.578 18.859 1 98.25 92 LEU A C 1
ATOM 714 O O . LEU A 1 92 ? -21.219 17.656 17.734 1 98.25 92 LEU A O 1
ATOM 718 N N . ALA A 1 93 ? -23.031 17.688 19.062 1 98 93 ALA A N 1
ATOM 719 C CA . ALA A 1 93 ? -24 17.953 18 1 98 93 ALA A CA 1
ATOM 720 C C . ALA A 1 93 ? -25.219 18.672 18.531 1 98 93 ALA A C 1
ATOM 722 O O . ALA A 1 93 ? -25.719 18.344 19.625 1 98 93 ALA A O 1
ATOM 723 N N . ASP A 1 94 ? -25.578 19.703 17.797 1 96.69 94 ASP A N 1
ATOM 724 C CA . ASP A 1 94 ? -26.734 20.516 18.172 1 96.69 94 ASP A CA 1
ATOM 725 C C . ASP A 1 94 ? -26.562 21.109 19.562 1 96.69 94 ASP A C 1
ATOM 727 O O . ASP A 1 94 ? -27.484 21.109 20.375 1 96.69 94 ASP A O 1
ATOM 731 N N . GLY A 1 95 ? -25.406 21.484 19.812 1 94.81 95 GLY A N 1
ATOM 732 C CA . GLY A 1 95 ? -25.078 22.234 21.016 1 94.81 95 GLY A CA 1
ATOM 733 C C . GLY A 1 95 ? -25.047 21.375 22.266 1 94.81 95 GLY A C 1
ATOM 734 O O . GLY A 1 95 ? -24.938 21.891 23.375 1 94.81 95 GLY A O 1
ATOM 735 N N . ARG A 1 96 ? -25.078 20.078 22.062 1 96.94 96 ARG A N 1
ATOM 736 C CA . ARG A 1 96 ? -25.062 19.172 23.219 1 96.94 96 ARG A CA 1
ATOM 737 C C . ARG A 1 96 ? -24.062 18.047 23.016 1 96.94 96 ARG A C 1
ATOM 739 O O . ARG A 1 96 ? -23.75 17.688 21.875 1 96.94 96 ARG A O 1
ATOM 746 N N . VAL A 1 97 ? -23.656 17.469 24.156 1 98.12 97 VAL A N 1
ATOM 747 C CA . VAL A 1 97 ? -22.781 16.312 24.125 1 98.12 97 VAL A CA 1
ATOM 748 C C . VAL A 1 97 ? -23.609 15.031 24.062 1 98.12 97 VAL A C 1
ATOM 750 O O . VAL A 1 97 ? -24.516 14.836 24.891 1 98.12 97 VAL A O 1
ATOM 753 N N . HIS A 1 98 ? -23.375 14.242 23.094 1 98.19 98 HIS A N 1
ATOM 754 C CA . HIS A 1 98 ? -23.938 12.898 23 1 98.19 98 HIS A CA 1
ATOM 755 C C . HIS A 1 98 ? -22.875 11.844 23.312 1 98.19 98 HIS A C 1
ATOM 757 O O . HIS A 1 98 ? -21.672 12.133 23.281 1 98.19 98 HIS A O 1
ATOM 763 N N . SER A 1 99 ? -23.297 10.648 23.703 1 97.69 99 SER A N 1
ATOM 764 C CA . SER A 1 99 ? -22.391 9.547 23.984 1 97.69 99 SER A CA 1
ATOM 765 C C . SER A 1 99 ? -22.984 8.211 23.547 1 97.69 99 SER A C 1
ATOM 767 O O . SER A 1 99 ? -24.203 8.039 23.531 1 97.69 99 SER A O 1
ATOM 769 N N . GLY A 1 100 ? -22.156 7.289 23.156 1 97.56 100 GLY A N 1
ATOM 770 C CA . GLY A 1 100 ? -22.5 5.945 22.734 1 97.56 100 GLY A CA 1
ATOM 771 C C . GLY A 1 100 ? -21.312 5.145 22.234 1 97.56 100 GLY A C 1
ATOM 772 O O . GLY A 1 100 ? -20.172 5.457 22.562 1 97.56 100 GLY A O 1
ATOM 773 N N . THR A 1 101 ? -21.594 4.023 21.625 1 96.44 101 THR A N 1
ATOM 774 C CA . THR A 1 101 ? -20.531 3.23 21.016 1 96.44 101 THR A CA 1
ATOM 775 C C . THR A 1 101 ? -20.078 3.867 19.703 1 96.44 101 THR A C 1
ATOM 777 O O . THR A 1 101 ? -20.719 4.789 19.203 1 96.44 101 THR A O 1
ATOM 780 N N . ARG A 1 102 ? -18.953 3.438 19.25 1 93 102 ARG A N 1
ATOM 781 C CA . ARG A 1 102 ? -18.453 3.891 17.953 1 93 102 ARG A CA 1
ATOM 782 C C . ARG A 1 102 ? -19.484 3.627 16.859 1 93 102 ARG A C 1
ATOM 784 O O . ARG A 1 102 ? -19.656 4.449 15.953 1 93 102 ARG A O 1
ATOM 791 N N . GLU A 1 103 ? -20.125 2.5 16.938 1 92.69 103 GLU A N 1
ATOM 792 C CA . GLU A 1 103 ? -21.125 2.111 15.953 1 92.69 103 GLU A CA 1
ATOM 793 C C . GLU A 1 103 ? -22.312 3.062 15.977 1 92.69 103 GLU A C 1
ATOM 795 O O . GLU A 1 103 ? -22.859 3.412 14.922 1 92.69 103 GLU A O 1
ATOM 800 N N . GLU A 1 104 ? -22.656 3.432 17.141 1 94.69 104 GLU A N 1
ATOM 801 C CA . GLU A 1 104 ? -23.781 4.355 17.281 1 94.69 104 GLU A CA 1
ATOM 802 C C . GLU A 1 104 ? -23.438 5.734 16.719 1 94.69 104 GLU A C 1
ATOM 804 O O . GLU A 1 104 ? -24.266 6.367 16.062 1 94.69 104 GLU A O 1
ATOM 809 N N . TRP A 1 105 ? -22.281 6.109 17 1 93.94 105 TRP A N 1
ATOM 810 C CA . TRP A 1 105 ? -21.828 7.371 16.422 1 93.94 105 TRP A CA 1
ATOM 811 C C . TRP A 1 105 ? -21.797 7.297 14.898 1 93.94 105 TRP A C 1
ATOM 813 O O . TRP A 1 105 ? -22.25 8.219 14.219 1 93.94 105 TRP A O 1
ATOM 823 N N . PHE A 1 106 ? -21.266 6.172 14.406 1 92.12 106 PHE A N 1
ATOM 824 C CA . PHE A 1 106 ? -21.141 6.023 12.961 1 92.12 106 PHE A CA 1
ATOM 825 C C . PHE A 1 106 ? -22.516 5.969 12.305 1 92.12 106 PHE A C 1
ATOM 827 O O . PHE A 1 106 ? -22.703 6.457 11.188 1 92.12 106 PHE A O 1
ATOM 834 N N . ALA A 1 107 ? -23.469 5.449 12.977 1 92.31 107 ALA A N 1
ATOM 835 C CA . ALA A 1 107 ? -24.844 5.445 12.461 1 92.31 107 ALA A CA 1
ATOM 836 C C . ALA A 1 107 ? -25.359 6.867 12.273 1 92.31 107 ALA A C 1
ATOM 838 O O . ALA A 1 107 ? -26.156 7.129 11.367 1 92.31 107 ALA A O 1
ATOM 839 N N . ALA A 1 108 ? -24.875 7.789 13.055 1 92.5 108 ALA A N 1
ATOM 840 C CA . ALA A 1 108 ? -25.312 9.18 13 1 92.5 108 ALA A CA 1
ATOM 841 C C . ALA A 1 108 ? -24.578 9.945 11.898 1 92.5 108 ALA A C 1
ATOM 843 O O . ALA A 1 108 ? -25.141 10.867 11.297 1 92.5 108 ALA A O 1
ATOM 844 N N . ALA A 1 109 ? -23.406 9.555 11.539 1 95.38 109 ALA A N 1
ATOM 845 C CA . ALA A 1 109 ? -22.578 10.352 10.648 1 95.38 109 ALA A CA 1
ATOM 846 C C . ALA A 1 109 ? -22.328 9.617 9.336 1 95.38 109 ALA A C 1
ATOM 848 O O . ALA A 1 109 ? -22.062 10.25 8.305 1 95.38 109 ALA A O 1
ATOM 849 N N . GLY A 1 110 ? -22.422 8.289 9.383 1 95.25 110 GLY A N 1
ATOM 850 C CA . GLY A 1 110 ? -21.906 7.441 8.32 1 95.25 110 GLY A CA 1
ATOM 851 C C . GLY A 1 110 ? -22.625 7.621 7 1 95.25 110 GLY A C 1
ATOM 852 O O . GLY A 1 110 ? -21.984 7.672 5.945 1 95.25 110 GLY A O 1
ATOM 853 N N . MET A 1 111 ? -23.938 7.684 7.055 1 94.81 111 MET A N 1
ATOM 854 C CA . MET A 1 111 ? -24.719 7.805 5.824 1 94.81 111 MET A CA 1
ATOM 855 C C . MET A 1 111 ? -24.406 9.109 5.109 1 94.81 111 MET A C 1
ATOM 857 O O . MET A 1 111 ? -24.219 9.133 3.889 1 94.81 111 MET A O 1
ATOM 861 N N . ASN A 1 112 ? -24.344 10.219 5.844 1 97.5 112 ASN A N 1
ATOM 862 C CA . ASN A 1 112 ? -24.062 11.516 5.23 1 97.5 112 ASN A CA 1
ATOM 863 C C . ASN A 1 112 ? -22.609 11.641 4.797 1 97.5 112 ASN A C 1
ATOM 865 O O . ASN A 1 112 ? -22.297 12.336 3.83 1 97.5 112 ASN A O 1
ATOM 869 N N . LEU A 1 113 ? -21.75 10.93 5.531 1 97.44 113 LEU A N 1
ATOM 870 C CA . LEU A 1 113 ? -20.359 10.844 5.086 1 97.44 113 LEU A CA 1
ATOM 871 C C . LEU A 1 113 ? -20.266 10.156 3.729 1 97.44 113 LEU A C 1
ATOM 873 O O . LEU A 1 113 ? -19.578 10.641 2.83 1 97.44 113 LEU A O 1
ATOM 877 N N . ALA A 1 114 ? -21 9.062 3.584 1 96.56 114 ALA A N 1
ATOM 878 C CA . ALA A 1 114 ? -21.047 8.328 2.32 1 96.56 114 ALA A CA 1
ATOM 879 C C . ALA A 1 114 ? -21.625 9.203 1.206 1 96.56 114 ALA A C 1
ATOM 881 O O . ALA A 1 114 ? -21.125 9.195 0.08 1 96.56 114 ALA A O 1
ATOM 882 N N . ARG A 1 115 ? -22.672 9.938 1.492 1 97.62 115 ARG A N 1
ATOM 883 C CA . ARG A 1 115 ? -23.281 10.836 0.515 1 97.62 115 ARG A CA 1
ATOM 884 C C . ARG A 1 115 ? -22.312 11.93 0.093 1 97.62 115 ARG A C 1
ATOM 886 O O . ARG A 1 115 ? -22.203 12.25 -1.093 1 97.62 115 ARG A O 1
ATOM 893 N N . LEU A 1 116 ? -21.609 12.492 1.03 1 98.19 116 LEU A N 1
ATOM 894 C CA . LEU A 1 116 ? -20.656 13.578 0.785 1 98.19 116 LEU A CA 1
ATOM 895 C C . LEU A 1 116 ? -19.594 13.156 -0.212 1 98.19 116 LEU A C 1
ATOM 897 O O . LEU A 1 116 ? -19.156 13.953 -1.048 1 98.19 116 LEU A O 1
ATOM 901 N N . LEU A 1 117 ? -19.172 11.859 -0.13 1 98 117 LEU A N 1
ATOM 902 C CA . LEU A 1 117 ? -18.016 11.391 -0.884 1 98 117 LEU A CA 1
ATOM 903 C C . LEU A 1 117 ? -18.422 10.32 -1.892 1 98 117 LEU A C 1
ATOM 905 O O . LEU A 1 117 ? -17.578 9.531 -2.328 1 98 117 LEU A O 1
ATOM 909 N N . SER A 1 118 ? -19.656 10.25 -2.27 1 96.5 118 SER A N 1
ATOM 910 C CA . SER A 1 118 ? -20.25 9.164 -3.045 1 96.5 118 SER A CA 1
ATOM 911 C C . SER A 1 118 ? -19.641 9.094 -4.445 1 96.5 118 SER A C 1
ATOM 913 O O . SER A 1 118 ? -19.641 8.031 -5.066 1 96.5 118 SER A O 1
ATOM 915 N N . ASP A 1 119 ? -19.125 10.188 -4.957 1 96.88 119 ASP A N 1
ATOM 916 C CA . ASP A 1 119 ? -18.641 10.203 -6.336 1 96.88 119 ASP A CA 1
ATOM 917 C C . ASP A 1 119 ? -17.125 10.164 -6.387 1 96.88 119 ASP A C 1
ATOM 919 O O . ASP A 1 119 ? -16.516 10.453 -7.422 1 96.88 119 ASP A O 1
ATOM 923 N N . ALA A 1 120 ? -16.469 9.82 -5.262 1 97.94 120 ALA A N 1
ATOM 924 C CA . ALA A 1 120 ? -15.016 9.812 -5.184 1 97.94 120 ALA A CA 1
ATOM 925 C C . ALA A 1 120 ? -14.414 8.922 -6.27 1 97.94 120 ALA A C 1
ATOM 927 O O . ALA A 1 120 ? -13.547 9.359 -7.031 1 97.94 120 ALA A O 1
ATOM 928 N N . ARG A 1 121 ? -14.906 7.695 -6.43 1 96.5 121 ARG A N 1
ATOM 929 C CA . ARG A 1 121 ? -14.336 6.75 -7.379 1 96.5 121 ARG A CA 1
ATOM 930 C C . ARG A 1 121 ? -14.672 7.141 -8.812 1 96.5 121 ARG A C 1
ATOM 932 O O . ARG A 1 121 ? -13.875 6.91 -9.727 1 96.5 121 ARG A O 1
ATOM 939 N N . ALA A 1 122 ? -15.875 7.707 -9.023 1 95.81 122 ALA A N 1
ATOM 940 C CA . ALA A 1 122 ? -16.25 8.18 -10.352 1 95.81 122 ALA A CA 1
ATOM 941 C C . ALA A 1 122 ? -15.383 9.352 -10.789 1 95.81 122 ALA A C 1
ATOM 943 O O . ALA A 1 122 ? -14.992 9.445 -11.953 1 95.81 122 ALA A O 1
ATOM 944 N N . ARG A 1 123 ? -15.055 10.219 -9.852 1 97.12 123 ARG A N 1
ATOM 945 C CA . ARG A 1 123 ? -14.25 11.406 -10.141 1 97.12 123 ARG A CA 1
ATOM 946 C C . ARG A 1 123 ? -12.773 11.055 -10.273 1 97.12 123 ARG A C 1
ATOM 948 O O . ARG A 1 123 ? -12.031 11.727 -10.992 1 97.12 123 ARG A O 1
ATOM 955 N N . PHE A 1 124 ? -12.383 10.031 -9.578 1 97.38 124 PHE A N 1
ATOM 956 C CA . PHE A 1 124 ? -11.008 9.547 -9.633 1 97.38 124 PHE A CA 1
ATOM 957 C C . PHE A 1 124 ? -10.977 8.055 -9.945 1 97.38 124 PHE A C 1
ATOM 959 O O . PHE A 1 124 ? -10.531 7.254 -9.117 1 97.38 124 PHE A O 1
ATOM 966 N N . PRO A 1 125 ? -11.312 7.695 -11.164 1 95.25 125 PRO A N 1
ATOM 967 C CA . PRO A 1 125 ? -11.344 6.277 -11.523 1 95.25 125 PRO A CA 1
ATOM 968 C C . PRO A 1 125 ? -9.961 5.633 -11.492 1 95.25 125 PRO A C 1
ATOM 970 O O . PRO A 1 125 ? -9.844 4.414 -11.328 1 95.25 125 PRO A O 1
ATOM 973 N N . LYS A 1 126 ? -8.93 6.402 -11.719 1 94.5 126 LYS A N 1
ATOM 974 C CA . LYS A 1 126 ? -7.527 6.043 -11.523 1 94.5 126 LYS A CA 1
ATOM 975 C C . LYS A 1 126 ? -6.883 6.918 -10.453 1 94.5 126 LYS A C 1
ATOM 977 O O . LYS A 1 126 ? -6.254 7.93 -10.766 1 94.5 126 LYS A O 1
ATOM 982 N N . ALA A 1 127 ? -6.98 6.473 -9.219 1 94.56 127 ALA A N 1
ATOM 983 C CA . ALA A 1 127 ? -6.699 7.332 -8.07 1 94.56 127 ALA A CA 1
ATOM 984 C C . ALA A 1 127 ? -5.234 7.762 -8.047 1 94.56 127 ALA A C 1
ATOM 986 O O . ALA A 1 127 ? -4.906 8.836 -7.547 1 94.56 127 ALA A O 1
ATOM 987 N N . VAL A 1 128 ? -4.316 6.969 -8.656 1 95.25 128 VAL A N 1
ATOM 988 C CA . VAL A 1 128 ? -2.891 7.273 -8.586 1 95.25 128 VAL A CA 1
ATOM 989 C C . VAL A 1 128 ? -2.506 8.211 -9.727 1 95.25 128 VAL A C 1
ATOM 991 O O . VAL A 1 128 ? -1.357 8.656 -9.82 1 95.25 128 VAL A O 1
ATOM 994 N N . ASP A 1 129 ? -3.408 8.445 -10.641 1 94.38 129 ASP A N 1
ATOM 995 C CA . ASP A 1 129 ? -3.299 9.477 -11.664 1 94.38 129 ASP A CA 1
ATOM 996 C C . ASP A 1 129 ? -4.332 10.578 -11.445 1 94.38 129 ASP A C 1
ATOM 998 O O . ASP A 1 129 ? -5.387 10.586 -12.086 1 94.38 129 ASP A O 1
ATOM 1002 N N . ILE A 1 130 ? -4.043 11.516 -10.617 1 94.5 130 ILE A N 1
ATOM 1003 C CA . ILE A 1 130 ? -4.977 12.492 -10.07 1 94.5 130 ILE A CA 1
ATOM 1004 C C . ILE A 1 130 ? -5.539 13.359 -11.195 1 94.5 130 ILE A C 1
ATOM 1006 O O . ILE A 1 130 ? -6.609 13.953 -11.055 1 94.5 130 ILE A O 1
ATOM 1010 N N . ASN A 1 131 ? -4.902 13.414 -12.352 1 92.94 131 ASN A N 1
ATOM 1011 C CA . ASN A 1 131 ? -5.348 14.266 -13.445 1 92.94 131 ASN A CA 1
ATOM 1012 C C . ASN A 1 131 ? -5.949 13.453 -14.586 1 92.94 131 ASN A C 1
ATOM 1014 O O . ASN A 1 131 ? -6.133 13.961 -15.688 1 92.94 131 ASN A O 1
ATOM 1018 N N . ALA A 1 132 ? -6.227 12.172 -14.32 1 92.75 132 ALA A N 1
ATOM 1019 C CA . ALA A 1 132 ? -6.781 11.297 -15.352 1 92.75 132 ALA A CA 1
ATOM 1020 C C . ALA A 1 132 ? -8.117 11.828 -15.859 1 92.75 132 ALA A C 1
ATOM 1022 O O . ALA A 1 132 ? -8.469 11.625 -17.031 1 92.75 132 ALA A O 1
ATOM 1023 N N . VAL A 1 133 ? -8.93 12.422 -15 1 94.38 133 VAL A N 1
ATOM 1024 C CA . VAL A 1 133 ? -10.219 13.039 -15.312 1 94.38 133 VAL A CA 1
ATOM 1025 C C . VAL A 1 133 ? -10.172 14.531 -14.969 1 94.38 133 VAL A C 1
ATOM 1027 O O . VAL A 1 133 ? -9.602 14.914 -13.945 1 94.38 133 VAL A O 1
ATOM 1030 N N . ASP A 1 134 ? -10.75 15.32 -15.805 1 95 134 ASP A N 1
ATOM 1031 C CA . ASP A 1 134 ? -10.82 16.75 -15.523 1 95 134 ASP A CA 1
ATOM 1032 C C . ASP A 1 134 ? -11.789 17.031 -14.375 1 95 134 ASP A C 1
ATOM 1034 O O . ASP A 1 134 ? -13 16.891 -14.523 1 95 134 ASP A O 1
ATOM 1038 N N . ASN A 1 135 ? -11.25 17.391 -13.266 1 95.75 135 ASN A N 1
ATOM 1039 C CA . ASN A 1 135 ? -12.039 17.703 -12.078 1 95.75 135 ASN A CA 1
ATOM 1040 C C . ASN A 1 135 ? -11.984 19.188 -11.734 1 95.75 135 ASN A C 1
ATOM 1042 O O . ASN A 1 135 ? -12.18 19.562 -10.578 1 95.75 135 ASN A O 1
ATOM 1046 N N . THR A 1 136 ? -11.734 20.047 -12.68 1 91.75 136 THR A N 1
ATOM 1047 C CA . THR A 1 136 ? -11.602 21.484 -12.469 1 91.75 136 THR A CA 1
ATOM 1048 C C . THR A 1 136 ? -12.852 22.062 -11.812 1 91.75 136 THR A C 1
ATOM 1050 O O . THR A 1 136 ? -12.758 22.953 -10.969 1 91.75 136 THR A O 1
ATOM 1053 N N . ASP A 1 137 ? -14 21.594 -12.195 1 91.56 137 ASP A N 1
ATOM 1054 C CA . ASP A 1 137 ? -15.266 22.062 -11.625 1 91.56 137 ASP A CA 1
ATOM 1055 C C . ASP A 1 137 ? -15.32 21.781 -10.125 1 91.56 137 ASP A C 1
ATOM 1057 O O . ASP A 1 137 ? -15.57 22.688 -9.328 1 91.56 137 ASP A O 1
ATOM 1061 N N . LEU A 1 138 ? -14.969 20.594 -9.719 1 94.62 138 LEU A N 1
ATOM 1062 C CA . LEU A 1 138 ? -15.023 20.188 -8.32 1 94.62 138 LEU A CA 1
ATOM 1063 C C . LEU A 1 138 ? -13.867 20.797 -7.531 1 94.62 138 LEU A C 1
ATOM 1065 O O . LEU A 1 138 ? -13.992 21.047 -6.332 1 94.62 138 LEU A O 1
ATOM 1069 N N . ASP A 1 139 ? -12.773 20.969 -8.258 1 95.56 139 ASP A N 1
ATOM 1070 C CA . ASP A 1 139 ? -11.586 21.516 -7.598 1 95.56 139 ASP A CA 1
ATOM 1071 C C . ASP A 1 139 ? -11.852 22.938 -7.086 1 95.56 139 ASP A C 1
ATOM 1073 O O . ASP A 1 139 ? -11.188 23.391 -6.16 1 95.56 139 ASP A O 1
ATOM 1077 N N . ARG A 1 140 ? -12.852 23.641 -7.594 1 95.5 140 ARG A N 1
ATOM 1078 C CA . ARG A 1 140 ? -13.156 25.016 -7.219 1 95.5 140 ARG A CA 1
ATOM 1079 C C . ARG A 1 140 ? -14.18 25.062 -6.09 1 95.5 140 ARG A C 1
ATOM 1081 O O . ARG A 1 140 ? -14.406 26.125 -5.496 1 95.5 140 ARG A O 1
ATOM 1088 N N . GLN A 1 141 ? -14.703 23.938 -5.723 1 97.44 141 GLN A N 1
ATOM 1089 C CA . GLN A 1 141 ? -15.727 23.844 -4.691 1 97.44 141 GLN A CA 1
ATOM 1090 C C . GLN A 1 141 ? -15.109 23.734 -3.303 1 97.44 141 GLN A C 1
ATOM 1092 O O . GLN A 1 141 ? -14.211 22.906 -3.088 1 97.44 141 GLN A O 1
ATOM 1097 N N . THR A 1 142 ? -15.555 24.594 -2.371 1 97.5 142 THR A N 1
ATOM 1098 C CA . THR A 1 142 ? -15.125 24.438 -0.989 1 97.5 142 THR A CA 1
ATOM 1099 C C . THR A 1 142 ? -15.812 23.234 -0.347 1 97.5 142 THR A C 1
ATOM 1101 O O . THR A 1 142 ? -16.875 22.812 -0.797 1 97.5 142 THR A O 1
ATOM 1104 N N . LEU A 1 143 ? -15.203 22.719 0.624 1 97.44 143 LEU A N 1
ATOM 1105 C CA . LEU A 1 143 ? -15.82 21.641 1.394 1 97.44 143 LEU A CA 1
ATOM 1106 C C . LEU A 1 143 ? -17.125 22.125 2.029 1 97.44 143 LEU A C 1
ATOM 1108 O O . LEU A 1 143 ? -18.109 21.375 2.08 1 97.44 143 LEU A O 1
ATOM 1112 N N . LYS A 1 144 ? -17.156 23.375 2.496 1 97.81 144 LYS A N 1
ATOM 1113 C CA . LYS A 1 144 ? -18.375 23.922 3.068 1 97.81 144 LYS A CA 1
ATOM 1114 C C . LYS A 1 144 ? -19.516 23.922 2.053 1 97.81 144 LYS A C 1
ATOM 1116 O O . LYS A 1 144 ? -20.641 23.531 2.373 1 97.81 144 LYS A O 1
ATOM 1121 N N . GLU A 1 145 ? -19.234 24.391 0.861 1 98.19 145 GLU A N 1
ATOM 1122 C CA . GLU A 1 145 ? -20.25 24.406 -0.187 1 98.19 145 GLU A CA 1
ATOM 1123 C C . GLU A 1 145 ? -20.781 23 -0.459 1 98.19 145 GLU A C 1
ATOM 1125 O O . GLU A 1 145 ? -21.984 22.812 -0.655 1 98.19 145 GLU A O 1
ATOM 1130 N N . ARG A 1 146 ? -19.938 22.047 -0.494 1 98.12 146 ARG A N 1
ATOM 1131 C CA . ARG A 1 146 ? -20.328 20.656 -0.749 1 98.12 146 ARG A CA 1
ATOM 1132 C C . ARG A 1 146 ? -21.203 20.125 0.38 1 98.12 146 ARG A C 1
ATOM 1134 O O . ARG A 1 146 ? -22.203 19.453 0.13 1 98.12 146 ARG A O 1
ATOM 1141 N N . ILE A 1 147 ? -20.828 20.406 1.627 1 98.25 147 ILE A N 1
ATOM 1142 C CA . ILE A 1 147 ? -21.609 19.984 2.779 1 98.25 147 ILE A CA 1
ATOM 1143 C C . ILE A 1 147 ? -22.969 20.672 2.752 1 98.25 147 ILE A C 1
ATOM 1145 O O . ILE A 1 147 ? -24 20.047 2.982 1 98.25 147 ILE A O 1
ATOM 1149 N N . ASP A 1 148 ? -23 21.953 2.447 1 98.44 148 ASP A N 1
ATOM 1150 C CA . ASP A 1 148 ? -24.25 22.719 2.369 1 98.44 148 ASP A CA 1
ATOM 1151 C C . ASP A 1 148 ? -25.203 22.109 1.353 1 98.44 148 ASP A C 1
ATOM 1153 O O . ASP A 1 148 ? -26.422 22.078 1.573 1 98.44 148 ASP A O 1
ATOM 1157 N N . ALA A 1 149 ? -24.672 21.594 0.324 1 97.94 149 ALA A N 1
ATOM 1158 C CA . ALA A 1 149 ? -25.469 21.047 -0.771 1 97.94 149 ALA A CA 1
ATOM 1159 C C . ALA A 1 149 ? -26.203 19.781 -0.34 1 97.94 149 ALA A C 1
ATOM 1161 O O . ALA A 1 149 ? -27.141 19.344 -1.012 1 97.94 149 ALA A O 1
ATOM 1162 N N . LEU A 1 150 ? -25.875 19.203 0.782 1 98 150 LEU A N 1
ATOM 1163 C CA . LEU A 1 150 ? -26.5 17.984 1.253 1 98 150 LEU A CA 1
ATOM 1164 C C . LEU A 1 150 ? -27.844 18.281 1.911 1 98 150 LEU A C 1
ATOM 1166 O O . LEU A 1 150 ? -28.656 17.375 2.119 1 98 150 LEU A O 1
ATOM 1170 N N . GLY A 1 151 ? -28.078 19.5 2.297 1 98.25 151 GLY A N 1
ATOM 1171 C CA . GLY A 1 151 ? -29.344 19.875 2.902 1 98.25 151 GLY A CA 1
ATOM 1172 C C . GLY A 1 151 ? -29.578 19.234 4.254 1 98.25 151 GLY A C 1
ATOM 1173 O O . GLY A 1 151 ? -30.672 18.75 4.539 1 98.25 151 GLY A O 1
ATOM 1174 N N . LEU A 1 152 ? -28.656 19.312 5.156 1 98.12 152 LEU A N 1
ATOM 1175 C CA . LEU A 1 152 ? -28.672 18.578 6.414 1 98.12 152 LEU A CA 1
ATOM 1176 C C . LEU A 1 152 ? -29.328 19.406 7.52 1 98.12 152 LEU A C 1
ATOM 1178 O O . LEU A 1 152 ? -29.266 20.641 7.492 1 98.12 152 LEU A O 1
ATOM 1182 N N . SER A 1 153 ? -29.906 18.703 8.539 1 97.94 153 SER A N 1
ATOM 1183 C CA . SER A 1 153 ? -30.281 19.359 9.789 1 97.94 153 SER A CA 1
ATOM 1184 C C . SER A 1 153 ? -29.031 19.781 10.578 1 97.94 153 SER A C 1
ATOM 1186 O O . SER A 1 153 ? -27.922 19.359 10.258 1 97.94 153 SER A O 1
ATOM 1188 N N . GLY A 1 154 ? -29.234 20.625 11.562 1 97.5 154 GLY A N 1
ATOM 1189 C CA . GLY A 1 154 ? -28.125 21.016 12.414 1 97.5 154 GLY A CA 1
ATOM 1190 C C . GLY A 1 154 ? -27.406 19.844 13.062 1 97.5 154 GLY A C 1
ATOM 1191 O O . GLY A 1 154 ? -26.172 19.797 13.07 1 97.5 154 GLY A O 1
ATOM 1192 N N . TYR A 1 155 ? -28.172 18.906 13.539 1 97.81 155 TYR A N 1
ATOM 1193 C CA . TYR A 1 155 ? -27.609 17.719 14.164 1 97.81 155 TYR A CA 1
ATOM 1194 C C . TYR A 1 155 ? -26.797 16.906 13.172 1 97.81 155 TYR A C 1
ATOM 1196 O O . TYR A 1 155 ? -25.656 16.531 13.453 1 97.81 155 TYR A O 1
ATOM 1204 N N . GLU A 1 156 ? -27.391 16.641 11.969 1 97.69 156 GLU A N 1
ATOM 1205 C CA . GLU A 1 156 ? -26.719 15.852 10.945 1 97.69 156 GLU A CA 1
ATOM 1206 C C . GLU A 1 156 ? -25.422 16.516 10.5 1 97.69 156 GLU A C 1
ATOM 1208 O O . GLU A 1 156 ? -24.406 15.836 10.297 1 97.69 156 GLU A O 1
ATOM 1213 N N . ARG A 1 157 ? -25.5 17.797 10.352 1 97.81 157 ARG A N 1
ATOM 1214 C CA . ARG A 1 157 ? -24.312 18.547 9.938 1 97.81 157 ARG A CA 1
ATOM 1215 C C . ARG A 1 157 ? -23.203 18.422 10.969 1 97.81 157 ARG A C 1
ATOM 1217 O O . ARG A 1 157 ? -22.047 18.188 10.617 1 97.81 157 ARG A O 1
ATOM 1224 N N . ASP A 1 158 ? -23.547 18.609 12.211 1 98.06 158 ASP A N 1
ATOM 1225 C CA . ASP A 1 158 ? -22.547 18.516 13.281 1 98.06 158 ASP A CA 1
ATOM 1226 C C . ASP A 1 158 ? -21.922 17.125 13.344 1 98.06 158 ASP A C 1
ATOM 1228 O O . ASP A 1 158 ? -20.703 17 13.539 1 98.06 158 ASP A O 1
ATOM 1232 N N . CYS A 1 159 ? -22.766 16.094 13.188 1 98.06 159 CYS A N 1
ATOM 1233 C CA . CYS A 1 159 ? -22.25 14.727 13.188 1 98.06 159 CYS A CA 1
ATOM 1234 C C . CYS A 1 159 ? -21.281 14.508 12.023 1 98.06 159 CYS A C 1
ATOM 1236 O O . CYS A 1 159 ? -20.203 13.945 12.203 1 98.06 159 CYS A O 1
ATOM 1238 N N . LEU A 1 160 ? -21.688 14.969 10.836 1 98 160 LEU A N 1
ATOM 1239 C CA . LEU A 1 160 ? -20.844 14.836 9.648 1 98 160 LEU A CA 1
ATOM 1240 C C . LEU A 1 160 ? -19.531 15.586 9.828 1 98 160 LEU A C 1
ATOM 1242 O O . LEU A 1 160 ? -18.453 15.031 9.594 1 98 160 LEU A O 1
ATOM 1246 N N . GLU A 1 161 ? -19.578 16.844 10.273 1 97.56 161 GLU A N 1
ATOM 1247 C CA . GLU A 1 161 ? -18.391 17.656 10.445 1 97.56 161 GLU A CA 1
ATOM 1248 C C . GLU A 1 161 ? -17.5 17.109 11.57 1 97.56 161 GLU A C 1
ATOM 1250 O O . GLU A 1 161 ? -16.281 17.203 11.5 1 97.56 161 GLU A O 1
ATOM 1255 N N . GLY A 1 162 ? -18.141 16.547 12.594 1 96.88 162 GLY A N 1
ATOM 1256 C CA . GLY A 1 162 ? -17.375 15.844 13.625 1 96.88 162 GLY A CA 1
ATOM 1257 C C . GLY A 1 162 ? -16.578 14.68 13.078 1 96.88 162 GLY A C 1
ATOM 1258 O O . GLY A 1 162 ? -15.422 14.484 13.461 1 96.88 162 GLY A O 1
ATOM 1259 N N . ALA A 1 163 ? -17.188 13.977 12.125 1 96.5 163 ALA A N 1
ATOM 1260 C CA . ALA A 1 163 ? -16.531 12.812 11.531 1 96.5 163 ALA A CA 1
ATOM 1261 C C . ALA A 1 163 ? -15.32 13.234 10.695 1 96.5 163 ALA A C 1
ATOM 1263 O O . ALA A 1 163 ? -14.352 12.477 10.57 1 96.5 163 ALA A O 1
ATOM 1264 N N . LEU A 1 164 ? -15.32 14.445 10.195 1 96.75 164 LEU A N 1
ATOM 1265 C CA . LEU A 1 164 ? -14.258 14.953 9.336 1 96.75 164 LEU A CA 1
ATOM 1266 C C . LEU A 1 164 ? -13.18 15.656 10.164 1 96.75 164 LEU A C 1
ATOM 1268 O O . LEU A 1 164 ? -12.078 15.906 9.672 1 96.75 164 LEU A O 1
ATOM 1272 N N . SER A 1 165 ? -13.453 15.891 11.414 1 93.31 165 SER A N 1
ATOM 1273 C CA . SER A 1 165 ? -12.727 16.891 12.203 1 93.31 165 SER A CA 1
ATOM 1274 C C . SER A 1 165 ? -11.336 16.391 12.562 1 93.31 165 SER A C 1
ATOM 1276 O O . SER A 1 165 ? -10.484 17.172 12.992 1 93.31 165 SER A O 1
ATOM 1278 N N . GLY A 1 166 ? -11.047 15.094 12.367 1 91.19 166 GLY A N 1
ATOM 1279 C CA . GLY A 1 166 ? -9.695 14.594 12.57 1 91.19 166 GLY A CA 1
ATOM 1280 C C . GLY A 1 166 ? -8.742 15.023 11.469 1 91.19 166 GLY A C 1
ATOM 1281 O O . GLY A 1 166 ? -7.52 14.992 11.656 1 91.19 166 GLY A O 1
ATOM 1282 N N . LEU A 1 167 ? -9.312 15.438 10.352 1 90.94 167 LEU A N 1
ATOM 1283 C CA . LEU A 1 167 ? -8.477 15.727 9.195 1 90.94 167 LEU A CA 1
ATOM 1284 C C . LEU A 1 167 ? -8.664 17.172 8.742 1 90.94 167 LEU A C 1
ATOM 1286 O O . LEU A 1 167 ? -7.703 17.828 8.32 1 90.94 167 LEU A O 1
ATOM 1290 N N . ILE A 1 168 ? -9.852 17.672 8.836 1 90.31 168 ILE A N 1
ATOM 1291 C CA . ILE A 1 168 ? -10.133 19 8.297 1 90.31 168 ILE A CA 1
ATOM 1292 C C . ILE A 1 168 ? -10.383 19.969 9.445 1 90.31 168 ILE A C 1
ATOM 1294 O O . ILE A 1 168 ? -10.812 19.562 10.531 1 90.31 168 ILE A O 1
ATOM 1298 N N . HIS A 1 169 ? -10.172 21.312 9.164 1 89.81 169 HIS A N 1
ATOM 1299 C CA . HIS A 1 169 ? -10.273 22.234 10.297 1 89.81 169 HIS A CA 1
ATOM 1300 C C . HIS A 1 169 ? -11.016 23.516 9.906 1 89.81 169 HIS A C 1
ATOM 1302 O O . HIS A 1 169 ? -11.43 24.281 10.773 1 89.81 169 HIS A O 1
ATOM 1308 N N . CYS A 1 170 ? -11.109 23.734 8.648 1 93.19 170 CYS A N 1
ATOM 1309 C CA . CYS A 1 170 ? -11.836 24.906 8.172 1 93.19 170 CYS A CA 1
ATOM 1310 C C . CYS A 1 170 ? -12.508 24.641 6.836 1 93.19 170 CYS A C 1
ATOM 1312 O O . CYS A 1 170 ? -11.984 25 5.785 1 93.19 170 CYS A O 1
ATOM 1314 N N . PRO A 1 171 ? -13.695 24.094 6.855 1 95.19 171 PRO A N 1
ATOM 1315 C CA . PRO A 1 171 ? -14.352 23.625 5.629 1 95.19 171 PRO A CA 1
ATOM 1316 C C . PRO A 1 171 ? -14.539 24.75 4.605 1 95.19 171 PRO A C 1
ATOM 1318 O O . PRO A 1 171 ? -14.578 24.484 3.4 1 95.19 171 PRO A O 1
ATOM 1321 N N . SER A 1 172 ? -14.594 26.016 5.07 1 96 172 SER A N 1
ATOM 1322 C CA . SER A 1 172 ? -14.836 27.141 4.156 1 96 172 SER A CA 1
ATOM 1323 C C . SER A 1 172 ? -13.57 27.5 3.387 1 96 172 SER A C 1
ATOM 1325 O O . SER A 1 172 ? -13.633 28.203 2.379 1 96 172 SER A O 1
ATOM 1327 N N . GLN A 1 173 ? -12.398 26.984 3.824 1 96.12 173 GLN A N 1
ATOM 1328 C CA . GLN A 1 173 ? -11.133 27.328 3.174 1 96.12 173 GLN A CA 1
ATOM 1329 C C . GLN A 1 173 ? -10.539 26.109 2.465 1 96.12 173 GLN A C 1
ATOM 1331 O O . GLN A 1 173 ? -9.594 26.234 1.689 1 96.12 173 GLN A O 1
ATOM 1336 N N . HIS A 1 174 ? -11.078 24.938 2.752 1 95.62 174 HIS A N 1
ATOM 1337 C CA . HIS A 1 174 ? -10.586 23.703 2.152 1 95.62 174 HIS A CA 1
ATOM 1338 C C . HIS A 1 174 ? -11.344 23.375 0.867 1 95.62 174 HIS A C 1
ATOM 1340 O O . HIS A 1 174 ? -12.562 23.531 0.801 1 95.62 174 HIS A O 1
ATOM 1346 N N . GLY A 1 175 ? -10.531 23 -0.158 1 96.19 175 GLY A N 1
ATOM 1347 C CA . GLY A 1 175 ? -11.203 22.375 -1.289 1 96.19 175 GLY A CA 1
ATOM 1348 C C . GLY A 1 175 ? -11.789 21.016 -0.958 1 96.19 175 GLY A C 1
ATOM 1349 O O . GLY A 1 175 ? -11.242 20.281 -0.127 1 96.19 175 GLY A O 1
ATOM 1350 N N . ALA A 1 176 ? -12.914 20.672 -1.607 1 96.31 176 ALA A N 1
ATOM 1351 C CA . ALA A 1 176 ? -13.578 19.391 -1.362 1 96.31 176 ALA A CA 1
ATOM 1352 C C . ALA A 1 176 ? -12.82 18.25 -2.031 1 96.31 176 ALA A C 1
ATOM 1354 O O . ALA A 1 176 ? -12.883 17.109 -1.57 1 96.31 176 ALA A O 1
ATOM 1355 N N . LEU A 1 177 ? -12.094 18.547 -3.035 1 97.19 177 LEU A N 1
ATOM 1356 C CA . LEU A 1 177 ? -11.586 17.562 -3.979 1 97.19 177 LEU A CA 1
ATOM 1357 C C . LEU A 1 177 ? -10.57 16.641 -3.312 1 97.19 177 LEU A C 1
ATOM 1359 O O . LEU A 1 177 ? -10.5 15.453 -3.619 1 97.19 177 LEU A O 1
ATOM 1363 N N . GLN A 1 178 ? -9.75 17.188 -2.438 1 96.62 178 GLN A N 1
ATOM 1364 C CA . GLN A 1 178 ? -8.68 16.406 -1.828 1 96.62 178 GLN A CA 1
ATOM 1365 C C . GLN A 1 178 ? -9.242 15.242 -1.017 1 96.62 178 GLN A C 1
ATOM 1367 O O . GLN A 1 178 ? -8.664 14.156 -0.997 1 96.62 178 GLN A O 1
ATOM 1372 N N . LEU A 1 179 ? -10.383 15.477 -0.334 1 97.25 179 LEU A N 1
ATOM 1373 C CA . LEU A 1 179 ? -11.008 14.398 0.429 1 97.25 179 LEU A CA 1
ATOM 1374 C C . LEU A 1 179 ? -11.547 13.312 -0.499 1 97.25 179 LEU A C 1
ATOM 1376 O O . LEU A 1 179 ? -11.453 12.125 -0.19 1 97.25 179 LEU A O 1
ATOM 1380 N N . LEU A 1 180 ? -12.133 13.781 -1.61 1 97.88 180 LEU A N 1
ATOM 1381 C CA . LEU A 1 180 ? -12.602 12.82 -2.598 1 97.88 180 LEU A CA 1
ATOM 1382 C C . LEU A 1 180 ? -11.453 11.977 -3.137 1 97.88 180 LEU A C 1
ATOM 1384 O O . LEU A 1 180 ? -11.562 10.758 -3.236 1 97.88 180 LEU A O 1
ATOM 1388 N N . HIS A 1 181 ? -10.359 12.617 -3.434 1 98.25 181 HIS A N 1
ATOM 1389 C CA . HIS A 1 181 ? -9.195 11.914 -3.961 1 98.25 181 HIS A CA 1
ATOM 1390 C C . HIS A 1 181 ? -8.625 10.938 -2.932 1 98.25 181 HIS A C 1
ATOM 1392 O O . HIS A 1 181 ? -8.281 9.805 -3.268 1 98.25 181 HIS A O 1
ATOM 1398 N N . GLY A 1 182 ? -8.469 11.43 -1.699 1 98 182 GLY A N 1
ATOM 1399 C CA . GLY A 1 182 ? -8.016 10.547 -0.633 1 98 182 GLY A CA 1
ATOM 1400 C C . GLY A 1 182 ? -8.891 9.32 -0.471 1 98 182 GLY A C 1
ATOM 1401 O O . GLY A 1 182 ? -8.375 8.203 -0.337 1 98 182 GLY A O 1
ATOM 1402 N N . SER A 1 183 ? -10.234 9.531 -0.529 1 98.31 183 SER A N 1
ATOM 1403 C CA . SER A 1 183 ? -11.164 8.414 -0.428 1 98.31 183 SER A CA 1
ATOM 1404 C C . SER A 1 183 ? -11.008 7.453 -1.605 1 98.31 183 SER A C 1
ATOM 1406 O O . SER A 1 183 ? -10.969 6.238 -1.421 1 98.31 183 SER A O 1
ATOM 1408 N N . ALA A 1 184 ? -10.875 8 -2.799 1 98.38 184 ALA A N 1
ATOM 1409 C CA . ALA A 1 184 ? -10.711 7.188 -3.998 1 98.38 184 ALA A CA 1
ATOM 1410 C C . ALA A 1 184 ? -9.438 6.352 -3.924 1 98.38 184 ALA A C 1
ATOM 1412 O O . ALA A 1 184 ? -9.414 5.199 -4.363 1 98.38 184 ALA A O 1
ATOM 1413 N N . THR A 1 185 ? -8.383 6.871 -3.348 1 98.5 185 THR A N 1
ATOM 1414 C CA . THR A 1 185 ? -7.086 6.211 -3.25 1 98.5 185 THR A CA 1
ATOM 1415 C C . THR A 1 185 ? -7.18 4.969 -2.367 1 98.5 185 THR A C 1
ATOM 1417 O O . THR A 1 185 ? -6.465 3.988 -2.59 1 98.5 185 THR A O 1
ATOM 1420 N N . TYR A 1 186 ? -8.055 5.055 -1.401 1 98.38 186 TYR A N 1
ATOM 1421 C CA . TYR A 1 186 ? -8.219 3.938 -0.477 1 98.38 186 TYR A CA 1
ATOM 1422 C C . TYR A 1 186 ? -9.602 3.311 -0.613 1 98.38 186 TYR A C 1
ATOM 1424 O O . TYR A 1 186 ? -10.359 3.244 0.359 1 98.38 186 TYR A O 1
ATOM 1432 N N . PHE A 1 187 ? -9.891 2.871 -1.835 1 97.94 187 PHE A N 1
ATOM 1433 C CA . PHE A 1 187 ? -10.977 1.995 -2.252 1 97.94 187 PHE A CA 1
ATOM 1434 C C . PHE A 1 187 ? -12.32 2.723 -2.182 1 97.94 187 PHE A C 1
ATOM 1436 O O . PHE A 1 187 ? -13.359 2.102 -1.947 1 97.94 187 PHE A O 1
ATOM 1443 N N . GLY A 1 188 ? -12.305 4.105 -2.225 1 97.56 188 GLY A N 1
ATOM 1444 C CA . GLY A 1 188 ? -13.523 4.898 -2.303 1 97.56 188 GLY A CA 1
ATOM 1445 C C . GLY A 1 188 ? -14.172 5.133 -0.952 1 97.56 188 GLY A C 1
ATOM 1446 O O . GLY A 1 188 ? -15.344 5.508 -0.876 1 97.56 188 GLY A O 1
ATOM 1447 N N . ASP A 1 189 ? -13.414 4.867 0.125 1 97 189 ASP A N 1
ATOM 1448 C CA . ASP A 1 189 ? -13.977 4.922 1.472 1 97 189 ASP A CA 1
ATOM 1449 C C . ASP A 1 189 ? -13.188 5.879 2.357 1 97 189 ASP A C 1
ATOM 1451 O O . ASP A 1 189 ? -11.984 5.684 2.58 1 97 189 ASP A O 1
ATOM 1455 N N . PHE A 1 190 ? -13.891 6.863 2.904 1 96.94 190 PHE A N 1
ATOM 1456 C CA . PHE A 1 190 ? -13.242 7.887 3.717 1 96.94 190 PHE A CA 1
ATOM 1457 C C . PHE A 1 190 ? -12.664 7.281 4.988 1 96.94 190 PHE A C 1
ATOM 1459 O O . PHE A 1 190 ? -11.602 7.703 5.461 1 96.94 190 PHE A O 1
ATOM 1466 N N . MET A 1 191 ? -13.344 6.324 5.562 1 96.25 191 MET A N 1
ATOM 1467 C CA . MET A 1 191 ? -12.844 5.738 6.805 1 96.25 191 MET A CA 1
ATOM 1468 C C . MET A 1 191 ? -11.547 4.98 6.566 1 96.25 191 MET A C 1
ATOM 1470 O O . MET A 1 191 ? -10.672 4.945 7.438 1 96.25 191 MET A O 1
ATOM 1474 N N . ASN A 1 192 ? -11.406 4.305 5.348 1 97.75 192 ASN A N 1
ATOM 1475 C CA . ASN A 1 192 ? -10.117 3.73 4.973 1 97.75 192 ASN A CA 1
ATOM 1476 C C . ASN A 1 192 ? -9.031 4.801 4.879 1 97.75 192 ASN A C 1
ATOM 1478 O O . ASN A 1 192 ? -7.934 4.625 5.41 1 97.75 192 ASN A O 1
ATOM 1482 N N . TYR A 1 193 ? -9.383 5.914 4.211 1 98.12 193 TYR A N 1
ATOM 1483 C CA . TYR A 1 193 ? -8.469 7.043 4.094 1 98.12 193 TYR A CA 1
ATOM 1484 C C . TYR A 1 193 ? -8.062 7.559 5.469 1 98.12 193 TYR A C 1
ATOM 1486 O O . TYR A 1 193 ? -6.879 7.758 5.738 1 98.12 193 TYR A O 1
ATOM 1494 N N . LEU A 1 194 ? -9.023 7.719 6.387 1 96.75 194 LEU A N 1
ATOM 1495 C CA . LEU A 1 194 ? -8.766 8.211 7.734 1 96.75 194 LEU A CA 1
ATOM 1496 C C . LEU A 1 194 ? -7.863 7.25 8.508 1 96.75 194 LEU A C 1
ATOM 1498 O O . LEU A 1 194 ? -6.98 7.688 9.25 1 96.75 194 LEU A O 1
ATOM 1502 N N . GLU A 1 195 ? -8.039 5.973 8.336 1 97 195 GLU A N 1
ATOM 1503 C CA . GLU A 1 195 ? -7.184 4.996 9.008 1 97 195 GLU A CA 1
ATOM 1504 C C . GLU A 1 195 ? -5.727 5.16 8.578 1 97 195 GLU A C 1
ATOM 1506 O O . GLU A 1 195 ? -4.82 5.109 9.414 1 97 195 GLU A O 1
ATOM 1511 N N . THR A 1 196 ? -5.477 5.355 7.285 1 97.81 196 THR A N 1
ATOM 1512 C CA . THR A 1 196 ? -4.109 5.52 6.793 1 97.81 196 THR A CA 1
ATOM 1513 C C . THR A 1 196 ? -3.488 6.801 7.336 1 97.81 196 THR A C 1
ATOM 1515 O O . THR A 1 196 ? -2.271 6.879 7.52 1 97.81 196 THR A O 1
ATOM 1518 N N . ALA A 1 197 ? -4.309 7.742 7.656 1 96.12 197 ALA A N 1
ATOM 1519 C CA . ALA A 1 197 ? -3.836 9.07 8.031 1 96.12 197 ALA A CA 1
ATOM 1520 C C . ALA A 1 197 ? -3.572 9.156 9.531 1 96.12 197 ALA A C 1
ATOM 1522 O O . ALA A 1 197 ? -2.826 10.023 9.984 1 96.12 197 ALA A O 1
ATOM 1523 N N . GLY A 1 198 ? -4.18 8.18 10.336 1 95.69 198 GLY A N 1
ATOM 1524 C CA . GLY A 1 198 ? -4.117 8.609 11.727 1 95.69 198 GLY A CA 1
ATOM 1525 C C . GLY A 1 198 ? -4.188 7.449 12.711 1 95.69 198 GLY A C 1
ATOM 1526 O O . GLY A 1 198 ? -4.312 7.66 13.914 1 95.69 198 GLY A O 1
ATOM 1527 N N . ARG A 1 199 ? -4.035 6.234 12.289 1 96.25 199 ARG A N 1
ATOM 1528 C CA . ARG A 1 199 ? -4.34 5.176 13.25 1 96.25 199 ARG A CA 1
ATOM 1529 C C . ARG A 1 199 ? -3.064 4.488 13.727 1 96.25 199 ARG A C 1
ATOM 1531 O O . ARG A 1 199 ? -2.932 4.168 14.914 1 96.25 199 ARG A O 1
ATOM 1538 N N . TRP A 1 200 ? -2.133 4.281 12.859 1 98 200 TRP A N 1
ATOM 1539 C CA . TRP A 1 200 ? -1.027 3.379 13.164 1 98 200 TRP A CA 1
ATOM 1540 C C . TRP A 1 200 ? 0.267 4.156 13.375 1 98 200 TRP A C 1
ATOM 1542 O O . TRP A 1 200 ? 0.731 4.859 12.477 1 98 200 TRP A O 1
ATOM 1552 N N . ALA A 1 201 ? 0.845 4.023 14.523 1 97.62 201 ALA A N 1
ATOM 1553 C CA . ALA A 1 201 ? 2.135 4.633 14.836 1 97.62 201 ALA A CA 1
ATOM 1554 C C . ALA A 1 201 ? 3.271 3.627 14.672 1 97.62 201 ALA A C 1
ATOM 1556 O O . ALA A 1 201 ? 3.072 2.42 14.836 1 97.62 201 ALA A O 1
ATOM 1557 N N . ILE A 1 202 ? 4.43 4.113 14.266 1 97.75 202 ILE A N 1
ATOM 1558 C CA . ILE A 1 202 ? 5.625 3.277 14.258 1 97.75 202 ILE A CA 1
ATOM 1559 C C . ILE A 1 202 ? 6.09 3.039 15.695 1 97.75 202 ILE A C 1
ATOM 1561 O O . ILE A 1 202 ? 6.266 3.988 16.469 1 97.75 202 ILE A O 1
ATOM 1565 N N . ARG A 1 203 ? 6.324 1.858 16.047 1 95.94 203 ARG A N 1
ATOM 1566 C CA . ARG A 1 203 ? 6.68 1.531 17.422 1 95.94 203 ARG A CA 1
ATOM 1567 C C . ARG A 1 203 ? 7.883 2.344 17.891 1 95.94 203 ARG A C 1
ATOM 1569 O O . ARG A 1 203 ? 7.871 2.914 18.984 1 95.94 203 ARG A O 1
ATOM 1576 N N . CYS A 1 204 ? 8.898 2.436 17.031 1 95.31 204 CYS A N 1
ATOM 1577 C CA . CYS A 1 204 ? 10.133 3.094 17.438 1 95.31 204 CYS A CA 1
ATOM 1578 C C . CYS A 1 204 ? 10.117 4.574 17.062 1 95.31 204 CYS A C 1
ATOM 1580 O O . CYS A 1 204 ? 11.078 5.297 17.328 1 95.31 204 CYS A O 1
ATOM 1582 N N . GLY A 1 205 ? 9.039 5.027 16.484 1 96.75 205 GLY A N 1
ATOM 1583 C CA . GLY A 1 205 ? 8.945 6.41 16.047 1 96.75 205 GLY A CA 1
ATOM 1584 C C . GLY A 1 205 ? 9.594 6.656 14.703 1 96.75 205 GLY A C 1
ATOM 1585 O O . GLY A 1 205 ? 10.156 5.742 14.102 1 96.75 205 GLY A O 1
ATOM 1586 N N . THR A 1 206 ? 9.531 7.863 14.227 1 98.12 206 THR A N 1
ATOM 1587 C CA . THR A 1 206 ? 9.984 8.203 12.883 1 98.12 206 THR A CA 1
ATOM 1588 C C . THR A 1 206 ? 11.492 8.438 12.859 1 98.12 206 THR A C 1
ATOM 1590 O O . THR A 1 206 ? 12.141 8.242 11.828 1 98.12 206 THR A O 1
ATOM 1593 N N . LYS A 1 207 ? 12.078 8.836 13.938 1 98.12 207 LYS A N 1
ATOM 1594 C CA . LYS A 1 207 ? 13.477 9.266 13.984 1 98.12 207 LYS A CA 1
ATOM 1595 C C . LYS A 1 207 ? 14.414 8.133 13.594 1 98.12 207 LYS A C 1
ATOM 1597 O O . LYS A 1 207 ? 15.328 8.328 12.781 1 98.12 207 LYS A O 1
ATOM 1602 N N . PRO A 1 208 ? 14.242 6.895 14.133 1 98 208 PRO A N 1
ATOM 1603 C CA . PRO A 1 208 ? 15.125 5.805 13.703 1 98 208 PRO A CA 1
ATOM 1604 C C . PRO A 1 208 ? 15.07 5.547 12.203 1 98 208 PRO A C 1
ATOM 1606 O O . PRO A 1 208 ? 16.094 5.242 11.586 1 98 208 PRO A O 1
ATOM 1609 N N . LEU A 1 209 ? 13.883 5.637 11.625 1 98.25 209 LEU A N 1
ATOM 1610 C CA . LEU A 1 209 ? 13.742 5.461 10.18 1 98.25 209 LEU A CA 1
ATOM 1611 C C . LEU A 1 209 ? 14.516 6.539 9.43 1 98.25 209 LEU A C 1
ATOM 1613 O O . LEU A 1 209 ? 15.219 6.238 8.461 1 98.25 209 LEU A O 1
ATOM 1617 N N . ILE A 1 210 ? 14.359 7.793 9.859 1 98.62 210 ILE A N 1
ATOM 1618 C CA . ILE A 1 210 ? 15.062 8.922 9.242 1 98.62 210 ILE A CA 1
ATOM 1619 C C . ILE A 1 210 ? 16.562 8.688 9.305 1 98.62 210 ILE A C 1
ATOM 1621 O O . ILE A 1 210 ? 17.266 8.852 8.305 1 98.62 210 ILE A O 1
ATOM 1625 N N . ASP A 1 211 ? 17.047 8.266 10.477 1 98.56 211 ASP A N 1
ATOM 1626 C CA . ASP A 1 211 ? 18.469 8 10.656 1 98.56 211 ASP A CA 1
ATOM 1627 C C . ASP A 1 211 ? 18.938 6.887 9.727 1 98.56 211 ASP A C 1
ATOM 1629 O O . ASP A 1 211 ? 20.016 6.973 9.148 1 98.56 211 ASP A O 1
ATOM 1633 N N . ALA A 1 212 ? 18.125 5.887 9.602 1 98.25 212 ALA A N 1
ATOM 1634 C CA . ALA A 1 212 ? 18.469 4.762 8.734 1 98.25 212 ALA A CA 1
ATOM 1635 C C . ALA A 1 212 ? 18.562 5.199 7.277 1 98.25 212 ALA A C 1
ATOM 1637 O O . ALA A 1 212 ? 19.516 4.832 6.574 1 98.25 212 ALA A O 1
ATOM 1638 N N . ILE A 1 213 ? 17.641 5.961 6.793 1 98.25 213 ILE A N 1
ATOM 1639 C CA . ILE A 1 213 ? 17.625 6.453 5.418 1 98.25 213 ILE A CA 1
ATOM 1640 C C . ILE A 1 213 ? 18.844 7.336 5.18 1 98.25 213 ILE A C 1
ATOM 1642 O O . ILE A 1 213 ? 19.547 7.184 4.176 1 98.25 213 ILE A O 1
ATOM 1646 N N . MET A 1 214 ? 19.141 8.211 6.152 1 98.56 214 MET A N 1
ATOM 1647 C CA . MET A 1 214 ? 20.266 9.133 6.035 1 98.56 214 MET A CA 1
ATOM 1648 C C . MET A 1 214 ? 21.594 8.383 6.039 1 98.56 214 MET A C 1
ATOM 1650 O O . MET A 1 214 ? 22.547 8.805 5.398 1 98.56 214 MET A O 1
ATOM 1654 N N . SER A 1 215 ? 21.641 7.273 6.711 1 98.12 215 SER A N 1
ATOM 1655 C CA . SER A 1 215 ? 22.859 6.488 6.793 1 98.12 215 SER A CA 1
ATOM 1656 C C . SER A 1 215 ? 23.234 5.895 5.438 1 98.12 215 SER A C 1
ATOM 1658 O O . SER A 1 215 ? 24.391 5.547 5.199 1 98.12 215 SER A O 1
ATOM 1660 N N . GLU A 1 216 ? 22.297 5.82 4.594 1 97.06 216 GLU A N 1
ATOM 1661 C CA . GLU A 1 216 ? 22.547 5.289 3.256 1 97.06 216 GLU A CA 1
ATOM 1662 C C . GLU A 1 216 ? 23 6.387 2.301 1 97.06 216 GLU A C 1
ATOM 1664 O O . GLU A 1 216 ? 23.516 6.102 1.215 1 97.06 216 GLU A O 1
ATOM 1669 N N . SER A 1 217 ? 22.844 7.609 2.693 1 98.38 217 SER A N 1
ATOM 1670 C CA . SER A 1 217 ? 23.141 8.758 1.84 1 98.38 217 SER A CA 1
ATOM 1671 C C . SER A 1 217 ? 24.594 9.211 2.008 1 98.38 217 SER A C 1
ATOM 1673 O O . SER A 1 217 ? 25.109 9.242 3.125 1 98.38 217 SER A O 1
ATOM 1675 N N . SER A 1 218 ? 25.203 9.531 0.891 1 98.44 218 SER A N 1
ATOM 1676 C CA . SER A 1 218 ? 26.531 10.141 0.96 1 98.44 218 SER A CA 1
ATOM 1677 C C . SER A 1 218 ? 26.453 11.641 0.715 1 98.44 218 SER A C 1
ATOM 1679 O O . SER A 1 218 ? 27.484 12.289 0.486 1 98.44 218 SER A O 1
ATOM 1681 N N . ALA A 1 219 ? 25.234 12.188 0.771 1 98.75 219 ALA A N 1
ATOM 1682 C CA . ALA A 1 219 ? 25.047 13.633 0.597 1 98.75 219 ALA A CA 1
ATOM 1683 C C . ALA A 1 219 ? 25.734 14.406 1.721 1 98.75 219 ALA A C 1
ATOM 1685 O O . ALA A 1 219 ? 25.75 13.961 2.871 1 98.75 219 ALA A O 1
ATOM 1686 N N . GLU A 1 220 ? 26.344 15.5 1.344 1 98.69 220 GLU A N 1
ATOM 1687 C CA . GLU A 1 220 ? 26.812 16.422 2.369 1 98.69 220 GLU A CA 1
ATOM 1688 C C . GLU A 1 220 ? 25.641 17.141 3.047 1 98.69 220 GLU A C 1
ATOM 1690 O O . GLU A 1 220 ? 24.938 17.922 2.416 1 98.69 220 GLU A O 1
ATOM 1695 N N . LEU A 1 221 ? 25.438 16.828 4.312 1 98.81 221 LEU A N 1
ATOM 1696 C CA . LEU A 1 221 ? 24.344 17.453 5.07 1 98.81 221 LEU A CA 1
ATOM 1697 C C . LEU A 1 221 ? 24.828 18.719 5.754 1 98.81 221 LEU A C 1
ATOM 1699 O O . LEU A 1 221 ? 25.844 18.719 6.445 1 98.81 221 LEU A O 1
ATOM 1703 N N . ARG A 1 222 ? 24.172 19.812 5.488 1 98.69 222 ARG A N 1
ATOM 1704 C CA . ARG A 1 222 ? 24.406 21.062 6.211 1 98.69 222 ARG A CA 1
ATOM 1705 C C . ARG A 1 222 ? 23.156 21.484 6.98 1 98.69 222 ARG A C 1
ATOM 1707 O O . ARG A 1 222 ? 22.156 21.891 6.383 1 98.69 222 ARG A O 1
ATOM 1714 N N . LEU A 1 223 ? 23.219 21.406 8.273 1 98.69 223 LEU A N 1
ATOM 1715 C CA . LEU A 1 223 ? 22.141 21.875 9.133 1 98.69 223 LEU A CA 1
ATOM 1716 C C . LEU A 1 223 ? 22.25 23.375 9.398 1 98.69 223 LEU A C 1
ATOM 1718 O O . LEU A 1 223 ? 23.266 24 9.039 1 98.69 223 LEU A O 1
ATOM 1722 N N . GLU A 1 224 ? 21.172 23.938 9.969 1 98.56 224 GLU A N 1
ATOM 1723 C CA . GLU A 1 224 ? 21.141 25.344 10.32 1 98.56 224 GLU A CA 1
ATOM 1724 C C . GLU A 1 224 ? 21.594 26.219 9.164 1 98.56 224 GLU A C 1
ATOM 1726 O O . GLU A 1 224 ? 22.406 27.141 9.352 1 98.56 224 GLU A O 1
ATOM 1731 N N . THR A 1 225 ? 21.156 25.844 7.984 1 98.56 225 THR A N 1
ATOM 1732 C CA . THR A 1 225 ? 21.547 26.516 6.746 1 98.56 225 THR A CA 1
ATOM 1733 C C . THR A 1 225 ? 20.312 26.906 5.934 1 98.56 225 THR A C 1
ATOM 1735 O O . THR A 1 225 ? 20.047 26.312 4.883 1 98.56 225 THR A O 1
ATOM 1738 N N . PRO A 1 226 ? 19.578 27.938 6.406 1 98.69 226 PRO A N 1
ATOM 1739 C CA . PRO A 1 226 ? 18.406 28.391 5.652 1 98.69 226 PRO A CA 1
ATOM 1740 C C . PRO A 1 226 ? 18.781 29.031 4.312 1 98.69 226 PRO A C 1
ATOM 1742 O O . PRO A 1 226 ? 19.766 29.766 4.23 1 98.69 226 PRO A O 1
ATOM 1745 N N . VAL A 1 227 ? 18.062 28.672 3.291 1 98.81 227 VAL A N 1
ATOM 1746 C CA . VAL A 1 227 ? 18.266 29.172 1.939 1 98.81 227 VAL A CA 1
ATOM 1747 C C . VAL A 1 227 ? 17.422 30.422 1.712 1 98.81 227 VAL A C 1
ATOM 1749 O O . VAL A 1 227 ? 16.266 30.469 2.123 1 98.81 227 VAL A O 1
ATOM 1752 N N . SER A 1 228 ? 18 31.469 1.038 1 98.62 228 SER A N 1
ATOM 1753 C CA . SER A 1 228 ? 17.281 32.719 0.81 1 98.62 228 SER A CA 1
ATOM 1754 C C . SER A 1 228 ? 16.891 32.875 -0.654 1 98.62 228 SER A C 1
ATOM 1756 O O . SER A 1 228 ? 15.883 33.5 -0.967 1 98.62 228 SER A O 1
ATOM 1758 N N . SER A 1 229 ? 17.734 32.281 -1.538 1 98.62 229 SER A N 1
ATOM 1759 C CA . SER A 1 229 ? 17.406 32.438 -2.949 1 98.62 229 SER A CA 1
ATOM 1760 C C . SER A 1 229 ? 17.969 31.281 -3.781 1 98.62 229 SER A C 1
ATOM 1762 O O . SER A 1 229 ? 18.953 30.641 -3.389 1 98.62 229 SER A O 1
ATOM 1764 N N . ILE A 1 230 ? 17.312 30.984 -4.852 1 98.81 230 ILE A N 1
ATOM 1765 C CA . ILE A 1 230 ? 17.703 29.984 -5.852 1 98.81 230 ILE A CA 1
ATOM 1766 C C . ILE A 1 230 ? 17.594 30.594 -7.246 1 98.81 230 ILE A C 1
ATOM 1768 O O . ILE A 1 230 ? 16.531 31.062 -7.648 1 98.81 230 ILE A O 1
ATOM 1772 N N . THR A 1 231 ? 18.734 30.609 -7.98 1 98.56 231 THR A N 1
ATOM 1773 C CA . THR A 1 231 ? 18.766 31.188 -9.312 1 98.56 231 THR A CA 1
ATOM 1774 C C . THR A 1 231 ? 19.234 30.156 -10.344 1 98.56 231 THR A C 1
ATOM 1776 O O . THR A 1 231 ? 20.328 29.609 -10.211 1 98.56 231 THR A O 1
ATOM 1779 N N . ASP A 1 232 ? 18.359 29.828 -11.289 1 98.31 232 ASP A N 1
ATOM 1780 C CA . ASP A 1 232 ? 18.734 29.062 -12.469 1 98.31 232 ASP A CA 1
ATOM 1781 C C . ASP A 1 232 ? 19.125 29.984 -13.625 1 98.31 232 ASP A C 1
ATOM 1783 O O . ASP A 1 232 ? 18.281 30.688 -14.172 1 98.31 232 ASP A O 1
ATOM 1787 N N . ASP A 1 233 ? 20.391 29.938 -14.094 1 96.25 233 ASP A N 1
ATOM 1788 C CA . ASP A 1 233 ? 20.828 30.828 -15.172 1 96.25 233 ASP A CA 1
ATOM 1789 C C . ASP A 1 233 ? 20.891 30.094 -16.5 1 96.25 233 ASP A C 1
ATOM 1791 O O . ASP A 1 233 ? 21.469 30.594 -17.469 1 96.25 233 ASP A O 1
ATOM 1795 N N . GLY A 1 234 ? 20.359 28.891 -16.578 1 93.81 234 GLY A N 1
ATOM 1796 C CA . GLY A 1 234 ? 20.359 28.094 -17.797 1 93.81 234 GLY A CA 1
ATOM 1797 C C . GLY A 1 234 ? 21.516 27.109 -17.875 1 93.81 234 GLY A C 1
ATOM 1798 O O . GLY A 1 234 ? 21.453 26.109 -18.594 1 93.81 234 GLY A O 1
ATOM 1799 N N . SER A 1 235 ? 22.609 27.391 -17.125 1 93.06 235 SER A N 1
ATOM 1800 C CA . SER A 1 235 ? 23.766 26.5 -17.109 1 93.06 235 SER A CA 1
ATOM 1801 C C . SER A 1 235 ? 23.953 25.875 -15.734 1 93.06 235 SER A C 1
ATOM 1803 O O . SER A 1 235 ? 24.359 24.719 -15.625 1 93.06 235 SER A O 1
ATOM 1805 N N . TRP A 1 236 ? 23.719 26.703 -14.75 1 95.19 236 TRP A N 1
ATOM 1806 C CA . TRP A 1 236 ? 23.859 26.266 -13.359 1 95.19 236 TRP A CA 1
ATOM 1807 C C . TRP A 1 236 ? 22.719 26.812 -12.5 1 95.19 236 TRP A C 1
ATOM 1809 O O . TRP A 1 236 ? 22.031 27.75 -12.891 1 95.19 236 TRP A O 1
ATOM 1819 N N . VAL A 1 237 ? 22.578 26.109 -11.297 1 98.06 237 VAL A N 1
ATOM 1820 C CA . VAL A 1 237 ? 21.719 26.625 -10.242 1 98.06 237 VAL A CA 1
ATOM 1821 C C . VAL A 1 237 ? 22.562 27.172 -9.102 1 98.06 237 VAL A C 1
ATOM 1823 O O . VAL A 1 237 ? 23.453 26.484 -8.586 1 98.06 237 VAL A O 1
ATOM 1826 N N . SER A 1 238 ? 22.359 28.406 -8.789 1 98 238 SER A N 1
ATOM 1827 C CA . SER A 1 238 ? 23.016 29.031 -7.633 1 98 238 SER A CA 1
ATOM 1828 C C . SER A 1 238 ? 22.062 29.109 -6.445 1 98 238 SER A C 1
ATOM 1830 O O . SER A 1 238 ? 20.969 29.672 -6.551 1 98 238 SER A O 1
ATOM 1832 N N . VAL A 1 239 ? 22.469 28.531 -5.328 1 98.38 239 VAL A N 1
ATOM 1833 C CA . VAL A 1 239 ? 21.703 28.562 -4.082 1 98.38 239 VAL A CA 1
ATOM 1834 C C . VAL A 1 239 ? 22.406 29.438 -3.061 1 98.38 239 VAL A C 1
ATOM 1836 O O . VAL A 1 239 ? 23.578 29.203 -2.715 1 98.38 239 VAL A O 1
ATOM 1839 N N . LYS A 1 240 ? 21.734 30.422 -2.613 1 97.94 240 LYS A N 1
ATOM 1840 C CA . LYS A 1 240 ? 22.297 31.328 -1.604 1 97.94 240 LYS A CA 1
ATOM 1841 C C . LYS A 1 240 ? 21.641 31.094 -0.244 1 97.94 240 LYS A C 1
ATOM 1843 O O . LYS A 1 240 ? 20.422 30.969 -0.145 1 97.94 240 LYS A O 1
ATOM 1848 N N . THR A 1 241 ? 22.469 31.031 0.756 1 98.06 241 THR A N 1
ATOM 1849 C CA . THR A 1 241 ? 21.953 30.875 2.113 1 98.06 241 THR A CA 1
ATOM 1850 C C . THR A 1 241 ? 21.75 32.219 2.773 1 98.06 241 THR A C 1
ATOM 1852 O O . THR A 1 241 ? 22.266 33.25 2.299 1 98.06 241 THR A O 1
ATOM 1855 N N . ARG A 1 242 ? 20.984 32.312 3.82 1 97.88 242 ARG A N 1
ATOM 1856 C CA . ARG A 1 242 ? 20.766 33.531 4.555 1 97.88 242 ARG A CA 1
ATOM 1857 C C . ARG A 1 242 ? 22.062 34.094 5.133 1 97.88 242 ARG A C 1
ATOM 1859 O O . ARG A 1 242 ? 22.219 35.312 5.297 1 97.88 242 ARG A O 1
ATOM 1866 N N . ALA A 1 243 ? 23.016 33.188 5.422 1 96.69 243 ALA A N 1
ATOM 1867 C CA . ALA A 1 243 ? 24.297 33.625 5.973 1 96.69 243 ALA A CA 1
ATOM 1868 C C . ALA A 1 243 ? 25.219 34.125 4.875 1 96.69 243 ALA A C 1
ATOM 1870 O O . ALA A 1 243 ? 26.312 34.625 5.156 1 96.69 243 ALA A O 1
ATOM 1871 N N . GLY A 1 244 ? 24.891 33.938 3.609 1 93 244 GLY A N 1
ATOM 1872 C CA . GLY A 1 244 ? 25.641 34.562 2.527 1 93 244 GLY A CA 1
ATOM 1873 C C . GLY A 1 244 ? 26.469 33.531 1.741 1 93 244 GLY A C 1
ATOM 1874 O O . GLY A 1 244 ? 27.141 33.906 0.78 1 93 244 GLY A O 1
ATOM 1875 N N . SER A 1 245 ? 26.359 32.281 2.076 1 92.25 245 SER A N 1
ATOM 1876 C CA . SER A 1 245 ? 27.094 31.281 1.323 1 92.25 245 SER A CA 1
ATOM 1877 C C . SER A 1 245 ? 26.422 30.984 -0.014 1 92.25 245 SER A C 1
ATOM 1879 O O . SER A 1 245 ? 25.188 31 -0.109 1 92.25 245 SER A O 1
ATOM 1881 N N . ASP A 1 246 ? 27.297 30.75 -0.992 1 94.69 246 ASP A N 1
ATOM 1882 C CA . ASP A 1 246 ? 26.828 30.406 -2.328 1 94.69 246 ASP A CA 1
ATOM 1883 C C . ASP A 1 246 ? 27.172 28.953 -2.684 1 94.69 246 ASP A C 1
ATOM 1885 O O . ASP A 1 246 ? 28.328 28.547 -2.547 1 94.69 246 ASP A O 1
ATOM 1889 N N . ILE A 1 247 ? 26.188 28.25 -3.15 1 96.56 247 ILE A N 1
ATOM 1890 C CA . ILE A 1 247 ? 26.344 26.859 -3.59 1 96.56 247 ILE A CA 1
ATOM 1891 C C . ILE A 1 247 ? 25.938 26.734 -5.055 1 96.56 247 ILE A C 1
ATOM 1893 O O . ILE A 1 247 ? 24.906 27.281 -5.469 1 96.56 247 ILE A O 1
ATOM 1897 N N . ARG A 1 248 ? 26.766 26.109 -5.809 1 97.38 248 ARG A N 1
ATOM 1898 C CA . ARG A 1 248 ? 26.469 25.891 -7.219 1 97.38 248 ARG A CA 1
ATOM 1899 C C . ARG A 1 248 ? 26.203 24.406 -7.496 1 97.38 248 ARG A C 1
ATOM 1901 O O . ARG A 1 248 ? 26.891 23.547 -6.957 1 97.38 248 ARG A O 1
ATOM 1908 N N . ALA A 1 249 ? 25.141 24.156 -8.258 1 98.19 249 ALA A N 1
ATOM 1909 C CA . ALA A 1 249 ? 24.781 22.781 -8.625 1 98.19 249 ALA A CA 1
ATOM 1910 C C . ALA A 1 249 ? 24.234 22.719 -10.047 1 98.19 249 ALA A C 1
ATOM 1912 O O . ALA A 1 249 ? 23.859 23.75 -10.625 1 98.19 249 ALA A O 1
ATOM 1913 N N . HIS A 1 250 ? 24.266 21.516 -10.672 1 97.88 250 HIS A N 1
ATOM 1914 C CA . HIS A 1 250 ? 23.688 21.328 -12 1 97.88 250 HIS A CA 1
ATOM 1915 C C . HIS A 1 250 ? 22.156 21.344 -11.945 1 97.88 250 HIS A C 1
ATOM 1917 O O . HIS A 1 250 ? 21.5 21.719 -12.914 1 97.88 250 HIS A O 1
ATOM 1923 N N . ALA A 1 251 ? 21.562 20.938 -10.836 1 98.5 251 ALA A N 1
ATOM 1924 C CA . ALA A 1 251 ? 20.109 20.922 -10.602 1 98.5 251 ALA A CA 1
ATOM 1925 C C . ALA A 1 251 ? 19.812 21.141 -9.117 1 98.5 251 ALA A C 1
ATOM 1927 O O . ALA A 1 251 ? 20.688 20.984 -8.266 1 98.5 251 ALA A O 1
ATOM 1928 N N . ALA A 1 252 ? 18.609 21.531 -8.828 1 98.81 252 ALA A N 1
ATOM 1929 C CA . ALA A 1 252 ? 18.156 21.703 -7.445 1 98.81 252 ALA A CA 1
ATOM 1930 C C . ALA A 1 252 ? 16.812 21.031 -7.223 1 98.81 252 ALA A C 1
ATOM 1932 O O . ALA A 1 252 ? 15.992 20.938 -8.141 1 98.81 252 ALA A O 1
ATOM 1933 N N . ILE A 1 253 ? 16.594 20.469 -6.098 1 98.94 253 ILE A N 1
ATOM 1934 C CA . ILE A 1 253 ? 15.297 20.016 -5.617 1 98.94 253 ILE A CA 1
ATOM 1935 C C . ILE A 1 253 ? 14.883 20.844 -4.398 1 98.94 253 ILE A C 1
ATOM 1937 O O . ILE A 1 253 ? 15.602 20.891 -3.396 1 98.94 253 ILE A O 1
ATOM 1941 N N . VAL A 1 254 ? 13.797 21.547 -4.488 1 98.94 254 VAL A N 1
ATOM 1942 C CA . VAL A 1 254 ? 13.25 22.328 -3.389 1 98.94 254 VAL A CA 1
ATOM 1943 C C . VAL A 1 254 ? 12.18 21.531 -2.654 1 98.94 254 VAL A C 1
ATOM 1945 O O . VAL A 1 254 ? 11.086 21.312 -3.182 1 98.94 254 VAL A O 1
ATOM 1948 N N . ALA A 1 255 ? 12.484 21.094 -1.464 1 98.88 255 ALA A N 1
ATOM 1949 C CA . ALA A 1 255 ? 11.625 20.219 -0.673 1 98.88 255 ALA A CA 1
ATOM 1950 C C . ALA A 1 255 ? 11.242 20.875 0.649 1 98.88 255 ALA A C 1
ATOM 1952 O O . ALA A 1 255 ? 11.406 20.281 1.717 1 98.88 255 ALA A O 1
ATOM 1953 N N . VAL A 1 256 ? 10.648 22.047 0.615 1 98.81 256 VAL A N 1
ATOM 1954 C CA . VAL A 1 256 ? 10.211 22.781 1.797 1 98.81 256 VAL A CA 1
ATOM 1955 C C . VAL A 1 256 ? 8.688 22.906 1.799 1 98.81 256 VAL A C 1
ATOM 1957 O O . VAL A 1 256 ? 8.047 22.719 0.766 1 98.81 256 VAL A O 1
ATOM 1960 N N . PRO A 1 257 ? 8.055 23.219 2.971 1 98.56 257 PRO A N 1
ATOM 1961 C CA . PRO A 1 257 ? 6.598 23.391 3.027 1 98.56 257 PRO A CA 1
ATOM 1962 C C . PRO A 1 257 ? 6.105 24.531 2.129 1 98.56 257 PRO A C 1
ATOM 1964 O O . PRO A 1 257 ? 6.793 25.531 1.975 1 98.56 257 PRO A O 1
ATOM 1967 N N . LEU A 1 258 ? 4.922 24.359 1.607 1 98.56 258 LEU A N 1
ATOM 1968 C CA . LEU A 1 258 ? 4.312 25.375 0.745 1 98.56 258 LEU A CA 1
ATOM 1969 C C . LEU A 1 258 ? 4.324 26.734 1.415 1 98.56 258 LEU A C 1
ATOM 1971 O O . LEU A 1 258 ? 4.621 27.75 0.77 1 98.56 258 LEU A O 1
ATOM 1975 N N . ASN A 1 259 ? 4.07 26.781 2.689 1 98.31 259 ASN A N 1
ATOM 1976 C CA . ASN A 1 259 ? 3.93 28.016 3.438 1 98.31 259 ASN A CA 1
ATOM 1977 C C . ASN A 1 259 ? 5.258 28.766 3.539 1 98.31 259 ASN A C 1
ATOM 1979 O O . ASN A 1 259 ? 5.285 29.938 3.895 1 98.31 259 ASN A O 1
ATOM 1983 N N . THR A 1 260 ? 6.355 28.094 3.264 1 98.5 260 THR A N 1
ATOM 1984 C CA . THR A 1 260 ? 7.66 28.719 3.432 1 98.5 260 THR A CA 1
ATOM 1985 C C . THR A 1 260 ? 8.297 29.016 2.076 1 98.5 260 THR A C 1
ATOM 1987 O O . THR A 1 260 ? 9.336 29.688 2.004 1 98.5 260 THR A O 1
ATOM 1990 N N . LEU A 1 261 ? 7.684 28.547 1.043 1 98.31 261 LEU A N 1
ATOM 1991 C CA . LEU A 1 261 ? 8.242 28.703 -0.296 1 98.31 261 LEU A CA 1
ATOM 1992 C C . LEU A 1 261 ? 8.352 30.188 -0.671 1 98.31 261 LEU A C 1
ATOM 1994 O O . LEU A 1 261 ? 9.258 30.578 -1.41 1 98.31 261 LEU A O 1
ATOM 1998 N N . GLY A 1 262 ? 7.422 31 -0.165 1 97.88 262 GLY A N 1
ATOM 1999 C CA . GLY A 1 262 ? 7.43 32.438 -0.444 1 97.88 262 GLY A CA 1
ATOM 2000 C C . GLY A 1 262 ? 8.609 33.156 0.184 1 97.88 262 GLY A C 1
ATOM 2001 O O . GLY A 1 262 ? 8.906 34.281 -0.183 1 97.88 262 GLY A O 1
ATOM 2002 N N . ASP A 1 263 ? 9.297 32.531 1.096 1 98 263 ASP A N 1
ATOM 2003 C CA . ASP A 1 263 ? 10.43 33.125 1.791 1 98 263 ASP A CA 1
ATOM 2004 C C . ASP A 1 263 ? 11.719 32.938 0.992 1 98 263 ASP A C 1
ATOM 2006 O O . ASP A 1 263 ? 12.758 33.5 1.346 1 98 263 ASP A O 1
ATOM 2010 N N . ILE A 1 264 ? 11.68 32.125 -0.065 1 98.62 264 ILE A N 1
ATOM 2011 C CA . ILE A 1 264 ? 12.828 31.875 -0.934 1 98.62 264 ILE A CA 1
ATOM 2012 C C . ILE A 1 264 ? 12.609 32.562 -2.285 1 98.62 264 ILE A C 1
ATOM 2014 O O . ILE A 1 264 ? 11.625 32.281 -2.975 1 98.62 264 ILE A O 1
ATOM 2018 N N . SER A 1 265 ? 13.547 33.469 -2.627 1 98.5 265 SER A N 1
ATOM 2019 C CA . SER A 1 265 ? 13.484 34.062 -3.953 1 98.5 265 SER A CA 1
ATOM 2020 C C . SER A 1 265 ? 13.938 33.094 -5.031 1 98.5 265 SER A C 1
ATOM 2022 O O . SER A 1 265 ? 15.055 32.562 -4.969 1 98.5 265 SER A O 1
ATOM 2024 N N . ILE A 1 266 ? 13.062 32.812 -6 1 98.69 266 ILE A N 1
ATOM 2025 C CA . ILE A 1 266 ? 13.383 31.875 -7.055 1 98.69 266 ILE A CA 1
ATOM 2026 C C . ILE A 1 266 ? 13.414 32.594 -8.406 1 98.69 266 ILE A C 1
ATOM 2028 O O . ILE A 1 266 ? 12.469 33.281 -8.758 1 98.69 266 ILE A O 1
ATOM 2032 N N . THR A 1 267 ? 14.484 32.438 -9.133 1 98.5 267 THR A N 1
ATOM 2033 C CA . THR A 1 267 ? 14.672 33 -10.469 1 98.5 267 THR A CA 1
ATOM 2034 C C . THR A 1 267 ? 15.062 31.906 -11.461 1 98.5 267 THR A C 1
ATOM 2036 O O . THR A 1 267 ? 16.031 31.172 -11.234 1 98.5 267 THR A O 1
ATOM 2039 N N . PRO A 1 268 ? 14.375 31.812 -12.602 1 97.94 268 PRO A N 1
ATOM 2040 C CA . PRO A 1 268 ? 13.25 32.625 -13.055 1 97.94 268 PRO A CA 1
ATOM 2041 C C . PRO A 1 268 ? 12 32.438 -12.195 1 97.94 268 PRO A C 1
ATOM 2043 O O . PRO A 1 268 ? 11.898 31.469 -11.445 1 97.94 268 PRO A O 1
ATOM 2046 N N . GLU A 1 269 ? 11.102 33.406 -12.328 1 97.44 269 GLU A N 1
ATOM 2047 C CA . GLU A 1 269 ? 9.883 33.375 -11.531 1 97.44 269 GLU A CA 1
ATOM 2048 C C . GLU A 1 269 ? 9.031 32.156 -11.883 1 97.44 269 GLU A C 1
ATOM 2050 O O . GLU A 1 269 ? 8.961 31.734 -13.039 1 97.44 269 GLU A O 1
ATOM 2055 N N . LEU A 1 270 ? 8.383 31.656 -10.859 1 98.06 270 LEU A N 1
ATOM 2056 C CA . LEU A 1 270 ? 7.445 30.547 -11.07 1 98.06 270 LEU A CA 1
ATOM 2057 C C . LEU A 1 270 ? 6.219 31.031 -11.836 1 98.06 270 LEU A C 1
ATOM 2059 O O . LEU A 1 270 ? 6.004 32.25 -11.992 1 98.06 270 LEU A O 1
ATOM 2063 N N . THR A 1 271 ? 5.438 30.125 -12.398 1 97.19 271 THR A N 1
ATOM 2064 C CA . THR A 1 271 ? 4.242 30.5 -13.141 1 97.19 271 THR A CA 1
ATOM 2065 C C . THR A 1 271 ? 3.27 31.266 -12.25 1 97.19 271 THR A C 1
ATOM 2067 O O . THR A 1 271 ? 3.268 31.094 -11.031 1 97.19 271 THR A O 1
ATOM 2070 N N . PRO A 1 272 ? 2.396 32.062 -12.844 1 97.5 272 PRO A N 1
ATOM 2071 C CA . PRO A 1 272 ? 1.44 32.844 -12.055 1 97.5 272 PRO A CA 1
ATOM 2072 C C . PRO A 1 272 ? 0.554 31.969 -11.172 1 97.5 272 PRO A C 1
ATOM 2074 O O . PRO A 1 272 ? 0.289 32.312 -10.016 1 97.5 272 PRO A O 1
ATOM 2077 N N . ALA A 1 273 ? 0.116 30.812 -11.664 1 97.12 273 ALA A N 1
ATOM 2078 C CA . ALA A 1 273 ? -0.745 29.922 -10.891 1 97.12 273 ALA A CA 1
ATOM 2079 C C . ALA A 1 273 ? -0.026 29.406 -9.656 1 97.12 273 ALA A C 1
ATOM 2081 O O . ALA A 1 273 ? -0.608 29.344 -8.57 1 97.12 273 ALA A O 1
ATOM 2082 N N . VAL A 1 274 ? 1.224 29.047 -9.859 1 98.38 274 VAL A N 1
ATOM 2083 C CA . VAL A 1 274 ? 2.008 28.531 -8.75 1 98.38 274 VAL A CA 1
ATOM 2084 C C . VAL A 1 274 ? 2.277 29.641 -7.742 1 98.38 274 VAL A C 1
ATOM 2086 O O . VAL A 1 274 ? 2.141 29.438 -6.531 1 98.38 274 VAL A O 1
ATOM 2089 N N . ARG A 1 275 ? 2.607 30.828 -8.242 1 98.12 275 ARG A N 1
ATOM 2090 C CA . ARG A 1 275 ? 2.834 31.969 -7.371 1 98.12 275 ARG A CA 1
ATOM 2091 C C . ARG A 1 275 ? 1.587 32.281 -6.555 1 98.12 275 ARG A C 1
ATOM 2093 O O . ARG A 1 275 ? 1.677 32.562 -5.359 1 98.12 275 ARG A O 1
ATOM 2100 N N . ALA A 1 276 ? 0.461 32.219 -7.195 1 98.19 276 ALA A N 1
ATOM 2101 C CA . ALA A 1 276 ? -0.8 32.5 -6.508 1 98.19 276 ALA A CA 1
ATOM 2102 C C . ALA A 1 276 ? -1.033 31.484 -5.383 1 98.19 276 ALA A C 1
ATOM 2104 O O . ALA A 1 276 ? -1.457 31.859 -4.285 1 98.19 276 ALA A O 1
ATOM 2105 N N . MET A 1 277 ? -0.811 30.203 -5.637 1 98.38 277 MET A N 1
ATOM 2106 C CA . MET A 1 277 ? -0.964 29.156 -4.617 1 98.38 277 MET A CA 1
ATOM 2107 C C . MET A 1 277 ? -0.018 29.406 -3.447 1 98.38 277 MET A C 1
ATOM 2109 O O . MET A 1 277 ? -0.409 29.266 -2.287 1 98.38 277 MET A O 1
ATOM 2113 N N . ILE A 1 278 ? 1.242 29.797 -3.771 1 98.44 278 ILE A N 1
ATOM 2114 C CA . ILE A 1 278 ? 2.236 30.078 -2.742 1 98.44 278 ILE A CA 1
ATOM 2115 C C . ILE A 1 278 ? 1.763 31.25 -1.879 1 98.44 278 ILE A C 1
ATOM 2117 O O . ILE A 1 278 ? 1.846 31.188 -0.649 1 98.44 278 ILE A O 1
ATOM 2121 N N . ASP A 1 279 ? 1.185 32.219 -2.531 1 97.75 279 ASP A N 1
ATOM 2122 C CA . ASP A 1 279 ? 0.715 33.406 -1.827 1 97.75 279 ASP A CA 1
ATOM 2123 C C . ASP A 1 279 ? -0.507 33.094 -0.969 1 97.75 279 ASP A C 1
ATOM 2125 O O . ASP A 1 279 ? -0.68 33.688 0.109 1 97.75 279 ASP A O 1
ATOM 2129 N N . GLN A 1 280 ? -1.356 32.219 -1.424 1 96.75 280 GLN A N 1
ATOM 2130 C CA . GLN A 1 280 ? -2.561 31.812 -0.698 1 96.75 280 GLN A CA 1
ATOM 2131 C C . GLN A 1 280 ? -2.217 30.969 0.52 1 96.75 280 GLN A C 1
ATOM 2133 O O . GLN A 1 280 ? -2.963 30.938 1.5 1 96.75 280 GLN A O 1
ATOM 2138 N N . LYS A 1 281 ? -1.086 30.25 0.464 1 95.88 281 LYS A N 1
ATOM 2139 C CA . LYS A 1 281 ? -0.573 29.422 1.546 1 95.88 281 LYS A CA 1
ATOM 2140 C C . LYS A 1 281 ? -1.521 28.266 1.843 1 95.88 281 LYS A C 1
ATOM 2142 O O . LYS A 1 281 ? -2.625 28.203 1.296 1 95.88 281 LYS A O 1
ATOM 2147 N N . ASN A 1 282 ? -1.051 27.266 2.566 1 93.12 282 ASN A N 1
ATOM 2148 C CA . ASN A 1 282 ? -1.827 26.203 3.199 1 93.12 282 ASN A CA 1
ATOM 2149 C C . ASN A 1 282 ? -2.748 26.75 4.285 1 93.12 282 ASN A C 1
ATOM 2151 O O . ASN A 1 282 ? -2.299 27.469 5.184 1 93.12 282 ASN A O 1
ATOM 2155 N N . PRO A 1 283 ? -4.008 26.438 4.219 1 92.44 283 PRO A N 1
ATOM 2156 C CA . PRO A 1 283 ? -4.949 27.031 5.172 1 92.44 283 PRO A CA 1
ATOM 2157 C C . PRO A 1 283 ? -4.965 26.297 6.516 1 92.44 283 PRO A C 1
ATOM 2159 O O . PRO A 1 283 ? -5.637 26.75 7.449 1 92.44 283 PRO A O 1
ATOM 2162 N N . VAL A 1 284 ? -4.324 25.219 6.68 1 94.62 284 VAL A N 1
ATOM 2163 C CA . VAL A 1 284 ? -4.43 24.391 7.883 1 94.62 284 VAL A CA 1
ATOM 2164 C C . VAL A 1 284 ? -3.555 24.984 8.984 1 94.62 284 VAL A C 1
ATOM 2166 O O . VAL A 1 284 ? -2.355 24.703 9.047 1 94.62 284 VAL A O 1
ATOM 2169 N N . MET A 1 285 ? -4.16 25.75 9.867 1 94.44 285 MET A N 1
ATOM 2170 C CA . MET A 1 285 ? -3.541 26.328 11.062 1 94.44 285 MET A CA 1
ATOM 2171 C C . MET A 1 285 ? -4.012 25.594 12.312 1 94.44 285 MET A C 1
ATOM 2173 O O . MET A 1 285 ? -4.594 26.203 13.211 1 94.44 285 MET A O 1
ATOM 2177 N N . ALA A 1 286 ? -3.74 24.281 12.32 1 94.88 286 ALA A N 1
ATOM 2178 C CA . ALA A 1 286 ? -4.191 23.344 13.352 1 94.88 286 ALA A CA 1
ATOM 2179 C C . ALA A 1 286 ? -3.027 22.891 14.219 1 94.88 286 ALA A C 1
ATOM 2181 O O . ALA A 1 286 ? -1.869 23.188 13.93 1 94.88 286 ALA A O 1
ATOM 2182 N N . SER A 1 287 ? -3.383 22.281 15.32 1 93.69 287 SER A N 1
ATOM 2183 C CA . SER A 1 287 ? -2.371 21.75 16.219 1 93.69 287 SER A CA 1
ATOM 2184 C C . SER A 1 287 ? -2.764 20.359 16.75 1 93.69 287 SER A C 1
ATOM 2186 O O . SER A 1 287 ? -3.936 19.984 16.688 1 93.69 287 SER A O 1
ATOM 2188 N N . LYS A 1 288 ? -1.807 19.562 17.031 1 95.69 288 LYS A N 1
ATOM 2189 C CA . LYS A 1 288 ? -1.925 18.312 17.766 1 95.69 288 LYS A CA 1
ATOM 2190 C C . LYS A 1 288 ? -1.355 18.438 19.172 1 95.69 288 LYS A C 1
ATOM 2192 O O . LYS A 1 288 ? -0.22 18.891 19.359 1 95.69 288 LYS A O 1
ATOM 2197 N N . VAL A 1 289 ? -2.137 18.062 20.188 1 97.5 289 VAL A N 1
ATOM 2198 C CA . VAL A 1 289 ? -1.695 18.172 21.578 1 97.5 289 VAL A CA 1
ATOM 2199 C C . VAL A 1 289 ? -1.79 16.812 22.266 1 97.5 289 VAL A C 1
ATOM 2201 O O . VAL A 1 289 ? -2.83 16.156 22.203 1 97.5 289 VAL A O 1
ATOM 2204 N N . TRP A 1 290 ? -0.713 16.375 22.859 1 98.12 290 TRP A N 1
ATOM 2205 C CA . TRP A 1 290 ? -0.744 15.242 23.766 1 98.12 290 TRP A CA 1
ATOM 2206 C C . TRP A 1 290 ? -1.207 15.672 25.156 1 98.12 290 TRP A C 1
ATOM 2208 O O . TRP A 1 290 ? -0.695 16.641 25.719 1 98.12 290 TRP A O 1
ATOM 2218 N N . ALA A 1 291 ? -2.135 14.977 25.641 1 98.62 291 ALA A N 1
ATOM 2219 C CA . ALA A 1 291 ? -2.596 15.188 27 1 98.62 291 ALA A CA 1
ATOM 2220 C C . ALA A 1 291 ? -2.305 13.961 27.875 1 98.62 291 ALA A C 1
ATOM 2222 O O . ALA A 1 291 ? -2.662 12.836 27.516 1 98.62 291 ALA A O 1
ATOM 2223 N N . ARG A 1 292 ? -1.579 14.195 28.938 1 98.69 292 ARG A N 1
ATOM 2224 C CA . ARG A 1 292 ? -1.378 13.164 29.938 1 98.69 292 ARG A CA 1
ATOM 2225 C C . ARG A 1 292 ? -2.455 13.234 31.016 1 98.69 292 ARG A C 1
ATOM 2227 O O . ARG A 1 292 ? -2.561 14.234 31.734 1 98.69 292 ARG A O 1
ATOM 2234 N N . VAL A 1 293 ? -3.27 12.242 31.078 1 98.69 293 VAL A N 1
ATOM 2235 C CA . VAL A 1 293 ? -4.391 12.18 32 1 98.69 293 VAL A CA 1
ATOM 2236 C C . VAL A 1 293 ? -4.043 11.25 33.156 1 98.69 293 VAL A C 1
ATOM 2238 O O . VAL A 1 293 ? -3.555 10.133 32.969 1 98.69 293 VAL A O 1
ATOM 2241 N N . LYS A 1 294 ? -4.379 11.695 34.344 1 98.5 294 LYS A N 1
ATOM 2242 C CA . LYS A 1 294 ? -4.023 10.969 35.562 1 98.5 294 LYS A CA 1
ATOM 2243 C C . LYS A 1 294 ? -4.754 9.633 35.625 1 98.5 294 LYS A C 1
ATOM 2245 O O . LYS A 1 294 ? -5.98 9.586 35.5 1 98.5 294 LYS A O 1
ATOM 2250 N N . GLY A 1 295 ? -3.943 8.547 35.781 1 98 295 GLY A N 1
ATOM 2251 C CA . GLY A 1 295 ? -4.496 7.219 36 1 98 295 GLY A CA 1
ATOM 2252 C C . GLY A 1 295 ? -4.758 6.465 34.719 1 98 295 GLY A C 1
ATOM 2253 O O . GLY A 1 295 ? -4.664 7.039 33.625 1 98 295 GLY A O 1
ATOM 2254 N N . HIS A 1 296 ? -4.922 5.148 34.875 1 97.31 296 HIS A N 1
ATOM 2255 C CA . HIS A 1 296 ? -5.445 4.328 33.781 1 97.31 296 HIS A CA 1
ATOM 2256 C C . HIS A 1 296 ? -6.961 4.465 33.688 1 97.31 296 HIS A C 1
ATOM 2258 O O . HIS A 1 296 ? -7.703 3.723 34.344 1 97.31 296 HIS A O 1
ATOM 2264 N N . ILE A 1 297 ? -7.348 5.348 32.875 1 95.56 297 ILE A N 1
ATOM 2265 C CA . ILE A 1 297 ? -8.781 5.57 32.75 1 95.56 297 ILE A CA 1
ATOM 2266 C C . ILE A 1 297 ? -9.336 4.805 31.547 1 95.56 297 ILE A C 1
ATOM 2268 O O . ILE A 1 297 ? -8.57 4.359 30.688 1 95.56 297 ILE A O 1
ATOM 2272 N N . GLU A 1 298 ? -10.625 4.664 31.531 1 95.69 298 GLU A N 1
ATOM 2273 C CA . GLU A 1 298 ? -11.281 4.02 30.406 1 95.69 298 GLU A CA 1
ATOM 2274 C C . GLU A 1 298 ? -11.07 4.816 29.125 1 95.69 298 GLU A C 1
ATOM 2276 O O . GLU A 1 298 ? -11.359 6.012 29.062 1 95.69 298 GLU A O 1
ATOM 2281 N N . PRO A 1 299 ? -10.516 4.176 28.062 1 97.88 299 PRO A N 1
ATOM 2282 C CA . PRO A 1 299 ? -10.305 4.871 26.797 1 97.88 299 PRO A CA 1
ATOM 2283 C C . PRO A 1 299 ? -11.609 5.336 26.141 1 97.88 299 PRO A C 1
ATOM 2285 O O . PRO A 1 299 ? -12.625 4.645 26.234 1 97.88 299 PRO A O 1
ATOM 2288 N N . PHE A 1 300 ? -11.578 6.477 25.469 1 98.06 300 PHE A N 1
ATOM 2289 C CA . PHE A 1 300 ? -12.727 6.977 24.719 1 98.06 300 PHE A CA 1
ATOM 2290 C C . PHE A 1 300 ? -12.273 7.812 23.531 1 98.06 300 PHE A C 1
ATOM 2292 O O . PHE A 1 300 ? -11.102 8.18 23.422 1 98.06 300 PHE A O 1
ATOM 2299 N N . HIS A 1 301 ? -13.211 8.031 22.609 1 97.94 301 HIS A N 1
ATOM 2300 C CA . HIS A 1 301 ? -13.102 9 21.531 1 97.94 301 HIS A CA 1
ATOM 2301 C C . HIS A 1 301 ? -14.055 10.172 21.75 1 97.94 301 HIS A C 1
ATOM 2303 O O . HIS A 1 301 ? -15.133 10 22.328 1 97.94 301 HIS A O 1
ATOM 2309 N N . ALA A 1 302 ? -13.633 11.305 21.359 1 98.44 302 ALA A N 1
ATOM 2310 C CA . ALA A 1 302 ? -14.523 12.469 21.344 1 98.44 302 ALA A CA 1
ATOM 2311 C C . ALA A 1 302 ? -14.367 13.266 20.047 1 98.44 302 ALA A C 1
ATOM 2313 O O . ALA A 1 302 ? -13.242 13.5 19.594 1 98.44 302 ALA A O 1
ATOM 2314 N N . LEU A 1 303 ? -15.516 13.633 19.469 1 97.88 303 LEU A N 1
ATOM 2315 C CA . LEU A 1 303 ? -15.516 14.344 18.203 1 97.88 303 LEU A CA 1
ATOM 2316 C C . LEU A 1 303 ? -16.406 15.578 18.266 1 97.88 303 LEU A C 1
ATOM 2318 O O . LEU A 1 303 ? -17.5 15.531 18.828 1 97.88 303 LEU A O 1
ATOM 2322 N N . ALA A 1 304 ? -15.898 16.672 17.766 1 97.62 304 ALA A N 1
ATOM 2323 C CA . ALA A 1 304 ? -16.641 17.938 17.656 1 97.62 304 ALA A CA 1
ATOM 2324 C C . ALA A 1 304 ? -16.359 18.625 16.328 1 97.62 304 ALA A C 1
ATOM 2326 O O . ALA A 1 304 ? -15.242 18.547 15.812 1 97.62 304 ALA A O 1
ATOM 2327 N N . PRO A 1 305 ? -17.391 19.281 15.742 1 96.56 305 PRO A N 1
ATOM 2328 C CA . PRO A 1 305 ? -17.109 20.094 14.555 1 96.56 305 PRO A CA 1
ATOM 2329 C C . PRO A 1 305 ? -16.016 21.125 14.797 1 96.56 305 PRO A C 1
ATOM 2331 O O . PRO A 1 305 ? -15.961 21.719 15.883 1 96.56 305 PRO A O 1
ATOM 2334 N N . ALA A 1 306 ? -15.203 21.312 13.781 1 93.5 306 ALA A N 1
ATOM 2335 C CA . ALA A 1 306 ? -14.195 22.359 13.859 1 93.5 306 ALA A CA 1
ATOM 2336 C C . ALA A 1 306 ? -14.82 23.703 14.219 1 93.5 306 ALA A C 1
ATOM 2338 O O . ALA A 1 306 ? -15.836 24.094 13.641 1 93.5 306 ALA A O 1
ATOM 2339 N N . GLY A 1 307 ? -14.242 24.328 15.195 1 91.19 307 GLY A N 1
ATOM 2340 C CA . GLY A 1 307 ? -14.703 25.656 15.594 1 91.19 307 GLY A CA 1
ATOM 2341 C C . GLY A 1 307 ? -15.711 25.625 16.719 1 91.19 307 GLY A C 1
ATOM 2342 O O . GLY A 1 307 ? -15.992 26.656 17.344 1 91.19 307 GLY A O 1
ATOM 2343 N N . LYS A 1 308 ? -16.219 24.484 17.078 1 95 308 LYS A N 1
ATOM 2344 C CA . LYS A 1 308 ? -17.266 24.422 18.094 1 95 308 LYS A CA 1
ATOM 2345 C C . LYS A 1 308 ? -16.703 23.922 19.422 1 95 308 LYS A C 1
ATOM 2347 O O . LYS A 1 308 ? -17.391 23.938 20.453 1 95 308 LYS A O 1
ATOM 2352 N N . HIS A 1 309 ? -15.555 23.484 19.484 1 95.94 309 HIS A N 1
ATOM 2353 C CA . HIS A 1 309 ? -14.836 22.984 20.656 1 95.94 309 HIS A CA 1
ATOM 2354 C C . HIS A 1 309 ? -13.328 23.156 20.484 1 95.94 309 HIS A C 1
ATOM 2356 O O . HIS A 1 309 ? -12.805 23 19.375 1 95.94 309 HIS A O 1
ATOM 2362 N N . PRO A 1 310 ? -12.578 23.469 21.516 1 95.88 310 PRO A N 1
ATOM 2363 C CA . PRO A 1 310 ? -11.133 23.625 21.375 1 95.88 310 PRO A CA 1
ATOM 2364 C C . PRO A 1 310 ? -10.453 22.359 20.875 1 95.88 310 PRO A C 1
ATOM 2366 O O . PRO A 1 310 ? -9.414 22.438 20.203 1 95.88 310 PRO A O 1
ATOM 2369 N N . LEU A 1 311 ? -10.961 21.219 21.266 1 97.62 311 LEU A N 1
ATOM 2370 C CA . LEU A 1 311 ? -10.492 19.922 20.797 1 97.62 311 LEU A CA 1
ATOM 2371 C C . LEU A 1 311 ? -11.492 19.312 19.812 1 97.62 311 LEU A C 1
ATOM 2373 O O . LEU A 1 311 ? -12.594 18.922 20.203 1 97.62 311 LEU A O 1
ATOM 2377 N N . SER A 1 312 ? -11.062 19.266 18.547 1 96.94 312 SER A N 1
ATOM 2378 C CA . SER A 1 312 ? -11.984 18.766 17.531 1 96.94 312 SER A CA 1
ATOM 2379 C C . SER A 1 312 ? -12.039 17.25 17.531 1 96.94 312 SER A C 1
ATOM 2381 O O . SER A 1 312 ? -13.055 16.656 17.141 1 96.94 312 SER A O 1
ATOM 2383 N N . ALA A 1 313 ? -10.938 16.594 17.891 1 97.44 313 ALA A N 1
ATOM 2384 C CA . ALA A 1 313 ? -10.898 15.141 18.031 1 97.44 313 ALA A CA 1
ATOM 2385 C C . ALA A 1 313 ? -9.977 14.727 19.172 1 97.44 313 ALA A C 1
ATOM 2387 O O . ALA A 1 313 ? -8.914 15.32 19.375 1 97.44 313 ALA A O 1
ATOM 2388 N N . VAL A 1 314 ? -10.414 13.781 19.969 1 98.19 314 VAL A N 1
ATOM 2389 C CA . VAL A 1 314 ? -9.672 13.25 21.109 1 98.19 314 VAL A CA 1
ATOM 2390 C C . VAL A 1 314 ? -9.672 11.727 21.062 1 98.19 314 VAL A C 1
ATOM 2392 O O . VAL A 1 314 ? -10.711 11.109 20.828 1 98.19 314 VAL A O 1
ATOM 2395 N N . ARG A 1 315 ? -8.547 11.125 21.25 1 97.94 315 ARG A N 1
ATOM 2396 C CA . ARG A 1 315 ? -8.461 9.664 21.25 1 97.94 315 ARG A CA 1
ATOM 2397 C C . ARG A 1 315 ? -7.41 9.188 22.25 1 97.94 315 ARG A C 1
ATOM 2399 O O . ARG A 1 315 ? -6.336 9.781 22.375 1 97.94 315 ARG A O 1
ATOM 2406 N N . ALA A 1 316 ? -7.684 8.117 23.016 1 98.38 316 ALA A N 1
ATOM 2407 C CA . ALA A 1 316 ? -6.703 7.484 23.875 1 98.38 316 ALA A CA 1
ATOM 2408 C C . ALA A 1 316 ? -5.668 6.711 23.078 1 98.38 316 ALA A C 1
ATOM 2410 O O . ALA A 1 316 ? -6.023 5.895 22.219 1 98.38 316 ALA A O 1
ATOM 2411 N N . GLU A 1 317 ? -4.41 6.973 23.391 1 97.62 317 GLU A N 1
ATOM 2412 C CA . GLU A 1 317 ? -3.363 6.391 22.547 1 97.62 317 GLU A CA 1
ATOM 2413 C C . GLU A 1 317 ? -2.623 5.281 23.297 1 97.62 317 GLU A C 1
ATOM 2415 O O . GLU A 1 317 ? -2.428 4.188 22.766 1 97.62 317 GLU A O 1
ATOM 2420 N N . LYS A 1 318 ? -2.219 5.477 24.484 1 97.06 318 LYS A N 1
ATOM 2421 C CA . LYS A 1 318 ? -1.403 4.508 25.219 1 97.06 318 LYS A CA 1
ATOM 2422 C C . LYS A 1 318 ? -1.344 4.84 26.703 1 97.06 318 LYS A C 1
ATOM 2424 O O . LYS A 1 318 ? -1.642 5.969 27.109 1 97.06 318 LYS A O 1
ATOM 2429 N N . TYR A 1 319 ? -0.977 3.869 27.469 1 97 319 TYR A N 1
ATOM 2430 C CA . TYR A 1 319 ? -0.681 4.086 28.875 1 97 319 TYR A CA 1
ATOM 2431 C C . TYR A 1 319 ? 0.767 4.52 29.062 1 97 319 TYR A C 1
ATOM 2433 O O . TYR A 1 319 ? 1.64 4.168 28.266 1 97 319 TYR A O 1
ATOM 2441 N N . HIS A 1 320 ? 0.992 5.316 30.062 1 96.62 320 HIS A N 1
ATOM 2442 C CA . HIS A 1 320 ? 2.309 5.891 30.328 1 96.62 320 HIS A CA 1
ATOM 2443 C C . HIS A 1 320 ? 2.521 6.109 31.828 1 96.62 320 HIS A C 1
ATOM 2445 O O . HIS A 1 320 ? 1.959 7.043 32.406 1 96.62 320 HIS A O 1
ATOM 2451 N N . ASP A 1 321 ? 3.355 5.262 32.469 1 96.25 321 ASP A N 1
ATOM 2452 C CA . ASP A 1 321 ? 3.762 5.414 33.844 1 96.25 321 ASP A CA 1
ATOM 2453 C C . ASP A 1 321 ? 2.551 5.59 34.781 1 96.25 321 ASP A C 1
ATOM 2455 O O . ASP A 1 321 ? 2.488 6.543 35.562 1 96.25 321 ASP A O 1
ATOM 2459 N N . GLY A 1 322 ? 1.598 4.785 34.594 1 97.31 322 GLY A N 1
ATOM 2460 C CA . GLY A 1 322 ? 0.418 4.785 35.438 1 97.31 322 GLY A CA 1
ATOM 2461 C C . GLY A 1 322 ? -0.64 5.777 35 1 97.31 322 GLY A C 1
ATOM 2462 O O . GLY A 1 322 ? -1.703 5.879 35.594 1 97.31 322 GLY A O 1
ATOM 2463 N N . ASP A 1 323 ? -0.373 6.531 33.938 1 98.38 323 ASP A N 1
ATOM 2464 C CA . ASP A 1 323 ? -1.306 7.5 33.344 1 98.38 323 ASP A CA 1
ATOM 2465 C C . ASP A 1 323 ? -1.751 7.074 31.969 1 98.38 323 ASP A C 1
ATOM 2467 O O . ASP A 1 323 ? -1.342 6.023 31.469 1 98.38 323 ASP A O 1
ATOM 2471 N N . THR A 1 324 ? -2.713 7.785 31.391 1 98.56 324 THR A N 1
ATOM 2472 C CA . THR A 1 324 ? -3.197 7.551 30.031 1 98.56 324 THR A CA 1
ATOM 2473 C C . THR A 1 324 ? -2.887 8.742 29.141 1 98.56 324 THR A C 1
ATOM 2475 O O . THR A 1 324 ? -3.141 9.891 29.5 1 98.56 324 THR A O 1
ATOM 2478 N N . LEU A 1 325 ? -2.293 8.516 28.031 1 98.62 325 LEU A N 1
ATOM 2479 C CA . LEU A 1 325 ? -1.999 9.578 27.078 1 98.62 325 LEU A CA 1
ATOM 2480 C C . LEU A 1 325 ? -3.076 9.656 26 1 98.62 325 LEU A C 1
ATOM 2482 O O . LEU A 1 325 ? -3.441 8.641 25.406 1 98.62 325 LEU A O 1
ATOM 2486 N N . PHE A 1 326 ? -3.592 10.852 25.828 1 98.62 326 PHE A N 1
ATOM 2487 C CA . PHE A 1 326 ? -4.555 11.148 24.781 1 98.62 326 PHE A CA 1
ATOM 2488 C C . PHE A 1 326 ? -3.934 12.039 23.719 1 98.62 326 PHE A C 1
ATOM 2490 O O . PHE A 1 326 ? -3.129 12.922 24.016 1 98.62 326 PHE A O 1
ATOM 2497 N N . LEU A 1 327 ? -4.27 11.766 22.484 1 98.19 327 LEU A N 1
ATOM 2498 C CA . LEU A 1 327 ? -3.973 12.695 21.406 1 98.19 327 LEU A CA 1
ATOM 2499 C C . LEU A 1 327 ? -5.188 13.562 21.094 1 98.19 327 LEU A C 1
ATOM 2501 O O . LEU A 1 327 ? -6.285 13.047 20.859 1 98.19 327 LEU A O 1
ATOM 2505 N N . CYS A 1 328 ? -5 14.852 21.047 1 98.06 328 CYS A N 1
ATOM 2506 C CA . CYS A 1 328 ? -6.055 15.82 20.781 1 98.06 328 CYS A CA 1
ATOM 2507 C C . CYS A 1 328 ? -5.754 16.625 19.531 1 98.06 328 CYS A C 1
ATOM 2509 O O . CYS A 1 328 ? -4.703 17.25 19.422 1 98.06 328 CYS A O 1
ATOM 2511 N N . MET A 1 329 ? -6.688 16.562 18.625 1 97.25 329 MET A N 1
ATOM 2512 C CA . MET A 1 329 ? -6.621 17.438 17.453 1 97.25 329 MET A CA 1
ATOM 2513 C C . MET A 1 329 ? -7.32 18.766 17.719 1 97.25 329 MET A C 1
ATOM 2515 O O . MET A 1 329 ? -8.43 18.781 18.234 1 97.25 329 MET A O 1
ATOM 2519 N N . CYS A 1 330 ? -6.645 19.828 17.375 1 96.75 330 CYS A N 1
ATOM 2520 C CA . CYS A 1 330 ? -7.172 21.172 17.562 1 96.75 330 CYS A CA 1
ATOM 2521 C C . CYS A 1 330 ? -7.285 21.906 16.234 1 96.75 330 CYS A C 1
ATOM 2523 O O . CYS A 1 330 ? -6.273 22.281 15.648 1 96.75 330 CYS A O 1
ATOM 2525 N N . ALA A 1 331 ? -8.477 22.188 15.867 1 94.88 331 ALA A N 1
ATOM 2526 C CA . ALA A 1 331 ? -8.727 22.812 14.57 1 94.88 331 ALA A CA 1
ATOM 2527 C C . ALA A 1 331 ? -8.188 24.234 14.531 1 94.88 331 ALA A C 1
ATOM 2529 O O . ALA A 1 331 ? -7.848 24.75 13.461 1 94.88 331 ALA A O 1
ATOM 2530 N N . ASP A 1 332 ? -8.125 24.844 15.625 1 93.88 332 ASP A N 1
ATOM 2531 C CA . ASP A 1 332 ? -7.594 26.188 15.766 1 93.88 332 ASP A CA 1
ATOM 2532 C C . ASP A 1 332 ? -6.406 26.219 16.734 1 93.88 332 ASP A C 1
ATOM 2534 O O . ASP A 1 332 ? -6.59 26.297 17.953 1 93.88 332 ASP A O 1
ATOM 2538 N N . ALA A 1 333 ? -5.277 26.281 16.125 1 93.94 333 ALA A N 1
ATOM 2539 C CA . ALA A 1 333 ? -4.062 26.281 16.938 1 93.94 333 ALA A CA 1
ATOM 2540 C C . ALA A 1 333 ? -4.02 27.484 17.891 1 93.94 333 ALA A C 1
ATOM 2542 O O . ALA A 1 333 ? -3.465 27.406 18.984 1 93.94 333 ALA A O 1
ATOM 2543 N N . ALA A 1 334 ? -4.637 28.547 17.5 1 91.69 334 ALA A N 1
ATOM 2544 C CA . ALA A 1 334 ? -4.609 29.766 18.281 1 91.69 334 ALA A CA 1
ATOM 2545 C C . ALA A 1 334 ? -5.406 29.609 19.578 1 91.69 334 ALA A C 1
ATOM 2547 O O . ALA A 1 334 ? -5.215 30.375 20.531 1 91.69 334 ALA A O 1
ATOM 2548 N N . ALA A 1 335 ? -6.238 28.625 19.594 1 92.19 335 ALA A N 1
ATOM 2549 C CA . ALA A 1 335 ? -7.047 28.375 20.781 1 92.19 335 ALA A CA 1
ATOM 2550 C C . ALA A 1 335 ? -6.246 27.625 21.844 1 92.19 335 ALA A C 1
ATOM 2552 O O . ALA A 1 335 ? -6.691 27.484 22.984 1 92.19 335 ALA A O 1
ATOM 2553 N N . ILE A 1 336 ? -5.066 27.125 21.531 1 94.12 336 ILE A N 1
ATOM 2554 C CA . ILE A 1 336 ? -4.215 26.359 22.438 1 94.12 336 ILE A CA 1
ATOM 2555 C C . ILE A 1 336 ? -3.059 27.219 22.922 1 94.12 336 ILE A C 1
ATOM 2557 O O . ILE A 1 336 ? -2.16 27.562 22.141 1 94.12 336 ILE A O 1
ATOM 2561 N N . PRO A 1 337 ? -3.008 27.5 24.172 1 95.44 337 PRO A N 1
ATOM 2562 C CA . PRO A 1 337 ? -1.955 28.375 24.703 1 95.44 337 PRO A CA 1
ATOM 2563 C C . PRO A 1 337 ? -0.563 27.766 24.578 1 95.44 337 PRO A C 1
ATOM 2565 O O . PRO A 1 337 ? -0.412 26.547 24.703 1 95.44 337 PRO A O 1
ATOM 2568 N N . SER A 1 338 ? 0.488 28.641 24.438 1 92.75 338 SER A N 1
ATOM 2569 C CA . SER A 1 338 ? 1.875 28.188 24.391 1 92.75 338 SER A CA 1
ATOM 2570 C C . SER A 1 338 ? 2.387 27.844 25.797 1 92.75 338 SER A C 1
ATOM 2572 O O . SER A 1 338 ? 3.211 26.938 25.953 1 92.75 338 SER A O 1
ATOM 2574 N N . ASP A 1 339 ? 1.872 28.562 26.719 1 94.25 339 ASP A N 1
ATOM 2575 C CA . ASP A 1 339 ? 2.25 28.297 28.109 1 94.25 339 ASP A CA 1
ATOM 2576 C C . ASP A 1 339 ? 1.73 26.938 28.562 1 94.25 339 ASP A C 1
ATOM 2578 O O . ASP A 1 339 ? 0.542 26.641 28.422 1 94.25 339 ASP A O 1
ATOM 2582 N N . THR A 1 340 ? 2.6 26.172 29.141 1 93.5 340 THR A N 1
ATOM 2583 C CA . THR A 1 340 ? 2.273 24.781 29.484 1 93.5 340 THR A CA 1
ATOM 2584 C C . THR A 1 340 ? 1.138 24.719 30.5 1 93.5 340 THR A C 1
ATOM 2586 O O . THR A 1 340 ? 0.199 23.938 30.344 1 93.5 340 THR A O 1
ATOM 2589 N N . ASP A 1 341 ? 1.227 25.547 31.562 1 95.81 341 ASP A N 1
ATOM 2590 C CA . ASP A 1 341 ? 0.203 25.531 32.594 1 95.81 341 ASP A CA 1
ATOM 2591 C C . ASP A 1 341 ? -1.15 25.969 32.031 1 95.81 341 ASP A C 1
ATOM 2593 O O . ASP A 1 341 ? -2.178 25.359 32.344 1 95.81 341 ASP A O 1
ATOM 2597 N N . GLU A 1 342 ? -1.132 27.016 31.312 1 97.12 342 GLU A N 1
ATOM 2598 C CA . GLU A 1 342 ? -2.367 27.5 30.703 1 97.12 342 GLU A CA 1
ATOM 2599 C C . GLU A 1 342 ? -2.928 26.484 29.703 1 97.12 342 GLU A C 1
ATOM 2601 O O . GLU A 1 342 ? -4.141 26.281 29.641 1 97.12 342 GLU A O 1
ATOM 2606 N N . ARG A 1 343 ? -2.033 25.906 28.891 1 97.75 343 ARG A N 1
ATOM 2607 C CA . ARG A 1 343 ? -2.457 24.859 27.953 1 97.75 343 ARG A CA 1
ATOM 2608 C C . ARG A 1 343 ? -3.131 23.703 28.688 1 97.75 343 ARG A C 1
ATOM 2610 O O . ARG A 1 343 ? -4.184 23.234 28.266 1 97.75 343 ARG A O 1
ATOM 2617 N N . CYS A 1 344 ? -2.547 23.266 29.75 1 97.5 344 CYS A N 1
ATOM 2618 C CA . CYS A 1 344 ? -3.117 22.188 30.547 1 97.5 344 CYS A CA 1
ATOM 2619 C C . CYS A 1 344 ? -4.516 22.547 31.031 1 97.5 344 CYS A C 1
ATOM 2621 O O . CYS A 1 344 ? -5.426 21.719 31 1 97.5 344 CYS A O 1
ATOM 2623 N N . ARG A 1 345 ? -4.672 23.781 31.5 1 97.5 345 ARG A N 1
ATOM 2624 C CA . ARG A 1 345 ? -5.969 24.234 31.984 1 97.5 345 ARG A CA 1
ATOM 2625 C C . ARG A 1 345 ? -7.008 24.234 30.875 1 97.5 345 ARG A C 1
ATOM 2627 O O . ARG A 1 345 ? -8.133 23.766 31.062 1 97.5 345 ARG A O 1
ATOM 2634 N N . VAL A 1 346 ? -6.613 24.734 29.734 1 97.62 346 VAL A N 1
ATOM 2635 C CA . VAL A 1 346 ? -7.52 24.812 28.594 1 97.62 346 VAL A CA 1
ATOM 2636 C C . VAL A 1 346 ? -7.902 23.391 28.141 1 97.62 346 VAL A C 1
ATOM 2638 O O . VAL A 1 346 ? -9.078 23.109 27.922 1 97.62 346 VAL A O 1
ATOM 2641 N N . VAL A 1 347 ? -6.898 22.484 28.062 1 98.5 347 VAL A N 1
ATOM 2642 C CA . VAL A 1 347 ? -7.137 21.109 27.625 1 98.5 347 VAL A CA 1
ATOM 2643 C C . VAL A 1 347 ? -8 20.391 28.656 1 98.5 347 VAL A C 1
ATOM 2645 O O . VAL A 1 347 ? -8.938 19.672 28.281 1 98.5 347 VAL A O 1
ATOM 2648 N N . GLN A 1 348 ? -7.703 20.609 29.938 1 98.5 348 GLN A N 1
ATOM 2649 C CA . GLN A 1 348 ? -8.523 20 30.984 1 98.5 348 GLN A CA 1
ATOM 2650 C C . GLN A 1 348 ? -9.969 20.484 30.891 1 98.5 348 GLN A C 1
ATOM 2652 O O . GLN A 1 348 ? -10.898 19.672 30.938 1 98.5 348 GLN A O 1
ATOM 2657 N N . GLY A 1 349 ? -10.109 21.812 30.812 1 98.31 349 GLY A N 1
ATOM 2658 C CA . GLY A 1 349 ? -11.445 22.344 30.672 1 98.31 349 GLY A CA 1
ATOM 2659 C C . GLY A 1 349 ? -12.211 21.781 29.5 1 98.31 349 GLY A C 1
ATOM 2660 O O . GLY A 1 349 ? -13.391 21.438 29.625 1 98.31 349 GLY A O 1
ATOM 2661 N N . ALA A 1 350 ? -11.57 21.641 28.375 1 98.25 350 ALA A N 1
ATOM 2662 C CA . ALA A 1 350 ? -12.188 21.094 27.172 1 98.25 350 ALA A CA 1
ATOM 2663 C C . ALA A 1 350 ? -12.562 19.625 27.359 1 98.25 350 ALA A C 1
ATOM 2665 O O . ALA A 1 350 ? -13.656 19.203 26.969 1 98.25 350 ALA A O 1
ATOM 2666 N N . MET A 1 351 ? -11.68 18.844 27.953 1 98.38 351 MET A N 1
ATOM 2667 C CA . MET A 1 351 ? -11.922 17.406 28.125 1 98.38 351 MET A CA 1
ATOM 2668 C C . MET A 1 351 ? -13.016 17.172 29.156 1 98.38 351 MET A C 1
ATOM 2670 O O . MET A 1 351 ? -13.742 16.172 29.078 1 98.38 351 MET A O 1
ATOM 2674 N N . ARG A 1 352 ? -13.172 18.094 30.109 1 98.31 352 ARG A N 1
ATOM 2675 C CA . ARG A 1 352 ? -14.164 17.953 31.172 1 98.31 352 ARG A CA 1
ATOM 2676 C C . ARG A 1 352 ? -15.578 18.078 30.609 1 98.31 352 ARG A C 1
ATOM 2678 O O . ARG A 1 352 ? -16.547 17.672 31.25 1 98.31 352 ARG A O 1
ATOM 2685 N N . VAL A 1 353 ? -15.711 18.641 29.422 1 97.75 353 VAL A N 1
ATOM 2686 C CA . VAL A 1 353 ? -17 18.672 28.734 1 97.75 353 VAL A CA 1
ATOM 2687 C C . VAL A 1 353 ? -17.484 17.25 28.469 1 97.75 353 VAL A C 1
ATOM 2689 O O . VAL A 1 353 ? -18.688 16.984 28.484 1 97.75 353 VAL A O 1
ATOM 2692 N N . TYR A 1 354 ? -16.562 16.312 28.234 1 97.56 354 TYR A N 1
ATOM 2693 C CA . TYR A 1 354 ? -16.875 14.914 27.938 1 97.56 354 TYR A CA 1
ATOM 2694 C C . TYR A 1 354 ? -16.812 14.062 29.203 1 97.56 354 TYR A C 1
ATOM 2696 O O . TYR A 1 354 ? -17.703 13.25 29.453 1 97.56 354 TYR A O 1
ATOM 2704 N N . VAL A 1 355 ? -15.781 14.25 29.969 1 97.69 355 VAL A N 1
ATOM 2705 C CA . VAL A 1 355 ? -15.547 13.523 31.203 1 97.69 355 VAL A CA 1
ATOM 2706 C C . VAL A 1 355 ? -15.305 14.508 32.344 1 97.69 355 VAL A C 1
ATOM 2708 O O . VAL A 1 355 ? -14.164 14.898 32.594 1 97.69 355 VAL A O 1
ATOM 2711 N N . PRO A 1 356 ? -16.312 14.836 33.156 1 97.44 356 PRO A N 1
ATOM 2712 C CA . PRO A 1 356 ? -16.266 15.945 34.094 1 97.44 356 PRO A CA 1
ATOM 2713 C C . PRO A 1 356 ? -15.148 15.812 35.125 1 97.44 356 PRO A C 1
ATOM 2715 O O . PRO A 1 356 ? -14.578 16.812 35.562 1 97.44 356 PRO A O 1
ATOM 2718 N N . ASP A 1 357 ? -14.75 14.641 35.531 1 97.12 357 ASP A N 1
ATOM 2719 C CA . ASP A 1 357 ? -13.805 14.461 36.625 1 97.12 357 ASP A CA 1
ATOM 2720 C C . ASP A 1 357 ? -12.398 14.188 36.094 1 97.12 357 ASP A C 1
ATOM 2722 O O . ASP A 1 357 ? -11.508 13.789 36.844 1 97.12 357 ASP A O 1
ATOM 2726 N N . ILE A 1 358 ? -12.219 14.32 34.812 1 98.12 358 ILE A N 1
ATOM 2727 C CA . ILE A 1 358 ? -10.93 14.008 34.188 1 98.12 358 ILE A CA 1
ATOM 2728 C C . ILE A 1 358 ? -9.867 14.977 34.719 1 98.12 358 ILE A C 1
ATOM 2730 O O . ILE A 1 358 ? -10.164 16.141 34.969 1 98.12 358 ILE A O 1
ATOM 2734 N N . GLU A 1 359 ? -8.656 14.516 34.938 1 98.62 359 GLU A N 1
ATOM 2735 C CA . GLU A 1 359 ? -7.551 15.336 35.406 1 98.62 359 GLU A CA 1
ATOM 2736 C C . GLU A 1 359 ? -6.375 15.297 34.438 1 98.62 359 GLU A C 1
ATOM 2738 O O . GLU A 1 359 ? -5.672 14.289 34.344 1 98.62 359 GLU A O 1
ATOM 2743 N N . VAL A 1 360 ? -6.172 16.359 33.75 1 98.62 360 VAL A N 1
ATOM 2744 C CA . VAL A 1 360 ? -5.012 16.5 32.875 1 98.62 360 VAL A CA 1
ATOM 2745 C C . VAL A 1 360 ? -3.818 17.016 33.656 1 98.62 360 VAL A C 1
ATOM 2747 O O . VAL A 1 360 ? -3.861 18.125 34.219 1 98.62 360 VAL A O 1
ATOM 2750 N N . VAL A 1 361 ? -2.736 16.234 33.656 1 98.12 361 VAL A N 1
ATOM 2751 C CA . VAL A 1 361 ? -1.646 16.578 34.562 1 98.12 361 VAL A CA 1
ATOM 2752 C C . VAL A 1 361 ? -0.484 17.172 33.781 1 98.12 361 VAL A C 1
ATOM 2754 O O . VAL A 1 361 ? 0.417 17.781 34.375 1 98.12 361 VAL A O 1
ATOM 2757 N N . ASP A 1 362 ? -0.469 17 32.531 1 97.94 362 ASP A N 1
ATOM 2758 C CA . ASP A 1 362 ? 0.58 17.547 31.672 1 97.94 362 ASP A CA 1
ATOM 2759 C C . ASP A 1 362 ? 0.139 17.547 30.203 1 97.94 362 ASP A C 1
ATOM 2761 O O . ASP A 1 362 ? -0.82 16.875 29.844 1 97.94 362 ASP A O 1
ATOM 2765 N N . THR A 1 363 ? 0.722 18.406 29.391 1 98.12 363 THR A N 1
ATOM 2766 C CA . THR A 1 363 ? 0.483 18.469 27.953 1 98.12 363 THR A CA 1
ATOM 2767 C C . THR A 1 363 ? 1.792 18.672 27.188 1 98.12 363 THR A C 1
ATOM 2769 O O . THR A 1 363 ? 2.791 19.094 27.766 1 98.12 363 THR A O 1
ATOM 2772 N N . ALA A 1 364 ? 1.804 18.25 25.969 1 97.12 364 ALA A N 1
ATOM 2773 C CA . ALA A 1 364 ? 2.939 18.469 25.078 1 97.12 364 ALA A CA 1
ATOM 2774 C C . ALA A 1 364 ? 2.475 18.719 23.641 1 97.12 364 ALA A C 1
ATOM 2776 O O . ALA A 1 364 ? 1.531 18.078 23.172 1 97.12 364 ALA A O 1
ATOM 2777 N N . CYS A 1 365 ? 3.078 19.688 23.016 1 96 365 CYS A N 1
ATOM 2778 C CA . CYS A 1 365 ? 2.773 19.984 21.625 1 96 365 CYS A CA 1
ATOM 2779 C C . CYS A 1 365 ? 3.902 20.766 20.969 1 96 365 CYS A C 1
ATOM 2781 O O . CYS A 1 365 ? 4.777 21.297 21.672 1 96 365 CYS A O 1
ATOM 2783 N N . HIS A 1 366 ? 4.027 20.656 19.703 1 95.19 366 HIS A N 1
ATOM 2784 C CA . HIS A 1 366 ? 4.828 21.578 18.906 1 95.19 366 HIS A CA 1
ATOM 2785 C C . HIS A 1 366 ? 3.947 22.484 18.047 1 95.19 366 HIS A C 1
ATOM 2787 O O . HIS A 1 366 ? 3.055 22 17.344 1 95.19 366 HIS A O 1
ATOM 2793 N N . ASP A 1 367 ? 4.148 23.75 18.156 1 94.88 367 ASP A N 1
ATOM 2794 C CA . ASP A 1 367 ? 3.346 24.703 17.391 1 94.88 367 ASP A CA 1
ATOM 2795 C C . ASP A 1 367 ? 3.902 24.875 15.984 1 94.88 367 ASP A C 1
ATOM 2797 O O . ASP A 1 367 ? 4.734 25.75 15.742 1 94.88 367 ASP A O 1
ATOM 2801 N N . TRP A 1 368 ? 3.361 24.234 15.047 1 95.81 368 TRP A N 1
ATOM 2802 C CA . TRP A 1 368 ? 3.812 24.25 13.656 1 95.81 368 TRP A CA 1
ATOM 2803 C C . TRP A 1 368 ? 3.41 25.547 12.969 1 95.81 368 TRP A C 1
ATOM 2805 O O . TRP A 1 368 ? 4.012 25.938 11.969 1 95.81 368 TRP A O 1
ATOM 2815 N N . THR A 1 369 ? 2.371 26.203 13.445 1 95.38 369 THR A N 1
ATOM 2816 C CA . THR A 1 369 ? 1.843 27.406 12.797 1 95.38 369 THR A CA 1
ATOM 2817 C C . THR A 1 369 ? 2.787 28.578 12.984 1 95.38 369 THR A C 1
ATOM 2819 O O . THR A 1 369 ? 2.881 29.453 12.117 1 95.38 369 THR A O 1
ATOM 2822 N N . THR A 1 370 ? 3.535 28.562 14.062 1 94.31 370 THR A N 1
ATOM 2823 C CA . THR A 1 370 ? 4.441 29.672 14.336 1 94.31 370 THR A CA 1
ATOM 2824 C C . THR A 1 370 ? 5.891 29.266 14.086 1 94.31 370 THR A C 1
ATOM 2826 O O . THR A 1 370 ? 6.797 30.094 14.141 1 94.31 370 THR A O 1
ATOM 2829 N N . ASP A 1 371 ? 6.137 27.953 13.836 1 95.88 371 ASP A N 1
ATOM 2830 C CA . ASP A 1 371 ? 7.461 27.469 13.453 1 95.88 371 ASP A CA 1
ATOM 2831 C C . ASP A 1 371 ? 7.93 28.125 12.156 1 95.88 371 ASP A C 1
ATOM 2833 O O . ASP A 1 37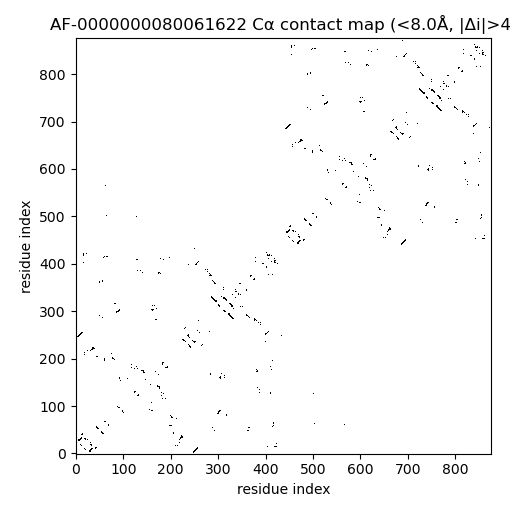1 ? 7.293 27.969 11.109 1 95.88 371 ASP A O 1
ATOM 2837 N N . GLU A 1 372 ? 9.023 28.812 12.172 1 97.69 372 GLU A N 1
ATOM 2838 C CA . GLU A 1 372 ? 9.5 29.609 11.047 1 97.69 372 GLU A CA 1
ATOM 2839 C C . GLU A 1 372 ? 9.625 28.766 9.781 1 97.69 372 GLU A C 1
ATOM 2841 O O . GLU A 1 372 ? 9.445 29.281 8.672 1 97.69 372 GLU A O 1
ATOM 2846 N N . PHE A 1 373 ? 9.891 27.516 9.898 1 98.44 373 PHE A N 1
ATOM 2847 C CA . PHE A 1 373 ? 10.219 26.703 8.727 1 98.44 373 PHE A CA 1
ATOM 2848 C C . PHE A 1 373 ? 9.094 25.734 8.414 1 98.44 373 PHE A C 1
ATOM 2850 O O . PHE A 1 373 ? 9.281 24.781 7.66 1 98.44 373 PHE A O 1
ATOM 2857 N N . SER A 1 374 ? 7.887 25.906 8.984 1 97.62 374 SER A N 1
ATOM 2858 C CA . SER A 1 374 ? 6.68 25.156 8.641 1 97.62 374 SER A CA 1
ATOM 2859 C C . SER A 1 374 ? 5.527 26.094 8.312 1 97.62 374 SER A C 1
ATOM 2861 O O . SER A 1 374 ? 4.996 26.078 7.199 1 97.62 374 SER A O 1
ATOM 2863 N N . LYS A 1 375 ? 5.137 26.953 9.289 1 97.5 375 LYS A N 1
ATOM 2864 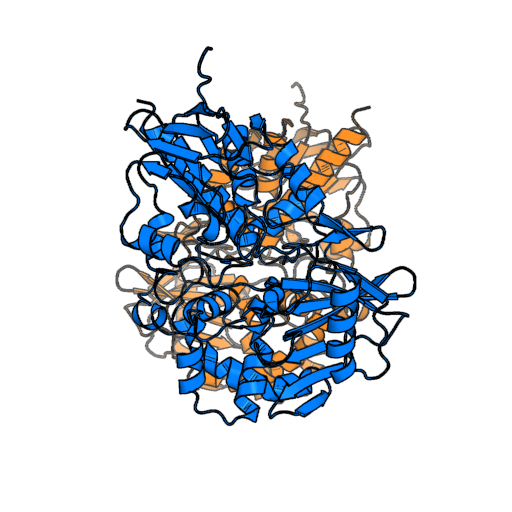C CA . LYS A 1 375 ? 4.125 28 9.18 1 97.5 375 LYS A CA 1
ATOM 2865 C C . LYS A 1 375 ? 2.758 27.406 8.852 1 97.5 375 LYS A C 1
ATOM 2867 O O . LYS A 1 375 ? 1.949 28.047 8.172 1 97.5 375 LYS A O 1
ATOM 2872 N N . GLY A 1 376 ? 2.553 26.203 9.266 1 95.81 376 GLY A N 1
ATOM 2873 C CA . GLY A 1 376 ? 1.302 25.484 9.07 1 95.81 376 GLY A CA 1
ATOM 2874 C C . GLY A 1 376 ? 1.416 24 9.344 1 95.81 376 GLY A C 1
ATOM 2875 O O . GLY A 1 376 ? 2.514 23.5 9.57 1 95.81 376 GLY A O 1
ATOM 2876 N N . ALA A 1 377 ? 0.316 23.328 9.336 1 95 377 ALA A N 1
ATOM 2877 C CA . ALA A 1 377 ? 0.265 21.891 9.625 1 95 377 ALA A CA 1
ATOM 2878 C C . ALA A 1 377 ? 0.198 21.078 8.336 1 95 377 ALA A C 1
ATOM 2880 O O . ALA A 1 377 ? 0.947 21.328 7.395 1 95 377 ALA A O 1
ATOM 2881 N N . TRP A 1 378 ? -0.577 20 8.305 1 95.44 378 TRP A N 1
ATOM 2882 C CA . TRP A 1 378 ? -0.681 19.156 7.117 1 95.44 378 TRP A CA 1
ATOM 2883 C C . TRP A 1 378 ? -1.491 19.859 6.031 1 95.44 378 TRP A C 1
ATOM 2885 O O . TRP A 1 378 ? -2.191 20.828 6.301 1 95.44 378 TRP A O 1
ATOM 2895 N N . MET A 1 379 ? -1.401 19.328 4.898 1 96.56 379 MET A N 1
ATOM 2896 C CA . MET A 1 379 ? -1.933 20.062 3.748 1 96.56 379 MET A CA 1
ATOM 2897 C C . MET A 1 379 ? -3.385 19.672 3.486 1 96.56 379 MET A C 1
ATOM 2899 O O . MET A 1 379 ? -3.729 18.484 3.475 1 96.56 379 MET A O 1
ATOM 2903 N N . MET A 1 380 ? -4.227 20.625 3.355 1 96.12 380 MET A N 1
ATOM 2904 C CA . MET A 1 380 ? -5.5 20.641 2.639 1 96.12 380 MET A CA 1
ATOM 2905 C C . MET A 1 380 ? -5.559 21.812 1.652 1 96.12 380 MET A C 1
ATOM 2907 O O . MET A 1 380 ? -5.535 22.969 2.057 1 96.12 380 MET A O 1
ATOM 2911 N N . HIS A 1 381 ? -5.645 21.484 0.405 1 97.25 381 HIS A N 1
ATOM 2912 C CA . HIS A 1 381 ? -5.559 22.531 -0.601 1 97.25 381 HIS A CA 1
ATOM 2913 C C . HIS A 1 381 ? -6.793 23.438 -0.563 1 97.25 381 HIS A C 1
ATOM 2915 O O . HIS A 1 381 ? -7.906 22.953 -0.343 1 97.25 381 HIS A O 1
ATOM 2921 N N . ARG A 1 382 ? -6.539 24.719 -0.761 1 97.12 382 ARG A N 1
ATOM 2922 C CA . ARG A 1 382 ? -7.629 25.625 -1.094 1 97.12 382 ARG A CA 1
ATOM 2923 C C . ARG A 1 382 ? -8.219 25.297 -2.459 1 97.12 382 ARG A C 1
ATOM 2925 O O . ARG A 1 382 ? -7.578 24.625 -3.275 1 97.12 382 ARG A O 1
ATOM 2932 N N . PRO A 1 383 ? -9.477 25.719 -2.691 1 96.62 383 PRO A N 1
ATOM 2933 C CA . PRO A 1 383 ? -10.117 25.422 -3.977 1 96.62 383 PRO A CA 1
ATOM 2934 C C . PRO A 1 383 ? -9.273 25.875 -5.168 1 96.62 383 PRO A C 1
ATOM 2936 O O . PRO A 1 383 ? -8.711 26.969 -5.16 1 96.62 383 PRO A O 1
ATOM 2939 N N . GLY A 1 384 ? -9.078 24.969 -6.105 1 95.5 384 GLY A N 1
ATOM 2940 C CA . GLY A 1 384 ? -8.438 25.281 -7.371 1 95.5 384 GLY A CA 1
ATOM 2941 C C . GLY A 1 384 ? -6.98 24.875 -7.422 1 95.5 384 GLY A C 1
ATOM 2942 O O . GLY A 1 384 ? -6.375 24.844 -8.5 1 95.5 384 GLY A O 1
ATOM 2943 N N . ASN A 1 385 ? -6.41 24.484 -6.379 1 97 385 ASN A N 1
ATOM 2944 C CA . ASN A 1 385 ? -4.961 24.312 -6.336 1 97 385 ASN A CA 1
ATOM 2945 C C . ASN A 1 385 ? -4.566 22.844 -6.555 1 97 385 ASN A C 1
ATOM 2947 O O . ASN A 1 385 ? -3.547 22.562 -7.188 1 97 385 ASN A O 1
ATOM 2951 N N . LEU A 1 386 ? -5.34 21.859 -6.125 1 96.44 386 LEU A N 1
ATOM 2952 C CA . LEU A 1 386 ? -4.926 20.469 -6.098 1 96.44 386 LEU A CA 1
ATOM 2953 C C . LEU A 1 386 ? -4.617 19.969 -7.508 1 96.44 386 LEU A C 1
ATOM 2955 O O . LEU A 1 386 ? -3.574 19.344 -7.734 1 96.44 386 LEU A O 1
ATOM 2959 N N . THR A 1 387 ? -5.465 20.172 -8.461 1 95 387 THR A N 1
ATOM 2960 C CA . THR A 1 387 ? -5.258 19.672 -9.82 1 95 387 THR A CA 1
ATOM 2961 C C . THR A 1 387 ? -4.742 20.766 -10.734 1 95 387 THR A C 1
ATOM 2963 O O . THR A 1 387 ? -4.492 20.531 -11.914 1 95 387 THR A O 1
ATOM 2966 N N . GLY A 1 388 ? -4.547 22.031 -10.242 1 94.62 388 GLY A N 1
ATOM 2967 C CA . GLY A 1 388 ? -4.023 23.156 -11 1 94.62 388 GLY A CA 1
ATOM 2968 C C . GLY A 1 388 ? -2.58 23.484 -10.672 1 94.62 388 GLY A C 1
ATOM 2969 O O . GLY A 1 388 ? -1.658 22.922 -11.258 1 94.62 388 GLY A O 1
ATOM 2970 N N . ALA A 1 389 ? -2.463 24.375 -9.688 1 97 389 ALA A N 1
ATOM 2971 C CA . ALA A 1 389 ? -1.144 24.906 -9.344 1 97 389 ALA A CA 1
ATOM 2972 C C . ALA A 1 389 ? -0.239 23.797 -8.812 1 97 389 ALA A C 1
ATOM 2974 O O . ALA A 1 389 ? 0.956 23.75 -9.117 1 97 389 ALA A O 1
ATOM 2975 N N . ALA A 1 390 ? -0.818 22.891 -8.023 1 97.5 390 ALA A N 1
ATOM 2976 C CA . ALA A 1 390 ? -0.021 21.797 -7.484 1 97.5 390 ALA A CA 1
ATOM 2977 C C . ALA A 1 390 ? 0.473 20.875 -8.594 1 97.5 390 ALA A C 1
ATOM 2979 O O . ALA A 1 390 ? 1.602 20.375 -8.547 1 97.5 390 ALA A O 1
ATOM 2980 N N . ALA A 1 391 ? -0.387 20.625 -9.578 1 96 391 ALA A N 1
ATOM 2981 C CA . ALA A 1 391 ? 0.036 19.828 -10.727 1 96 391 ALA A CA 1
ATOM 2982 C C . ALA A 1 391 ? 1.149 20.531 -11.5 1 96 391 ALA A C 1
ATOM 2984 O O . ALA A 1 391 ? 2.082 19.891 -11.984 1 96 391 ALA A O 1
ATOM 2985 N N . GLN A 1 392 ? 1.12 21.844 -11.609 1 96.81 392 GLN A N 1
ATOM 2986 C CA . GLN A 1 392 ? 2.094 22.625 -12.359 1 96.81 392 GLN A CA 1
ATOM 2987 C C . GLN A 1 392 ? 3.451 22.625 -11.664 1 96.81 392 GLN A C 1
ATOM 2989 O O . GLN A 1 392 ? 4.488 22.453 -12.312 1 96.81 392 GLN A O 1
ATOM 2994 N N . ILE A 1 393 ? 3.441 22.75 -10.359 1 98.25 393 ILE A N 1
ATOM 2995 C CA . ILE A 1 393 ? 4.707 22.891 -9.648 1 98.25 393 ILE A CA 1
ATOM 2996 C C . ILE A 1 393 ? 5.422 21.547 -9.586 1 98.25 393 ILE A C 1
ATOM 2998 O O . ILE A 1 393 ? 6.621 21.484 -9.312 1 98.25 393 ILE A O 1
ATOM 3002 N N . ARG A 1 394 ? 4.715 20.438 -9.82 1 97 394 ARG A N 1
ATOM 3003 C CA . ARG A 1 394 ? 5.34 19.109 -9.859 1 97 394 ARG A CA 1
ATOM 3004 C C . ARG A 1 394 ? 6.188 18.953 -11.117 1 97 394 ARG A C 1
ATOM 3006 O O . ARG A 1 394 ? 7.035 18.062 -11.188 1 97 394 ARG A O 1
ATOM 3013 N N . LYS A 1 395 ? 5.938 19.781 -12.094 1 95.81 395 LYS A N 1
ATOM 3014 C CA . LYS A 1 395 ? 6.766 19.781 -13.297 1 95.81 395 LYS A CA 1
ATOM 3015 C C . LYS A 1 395 ? 8.062 20.562 -13.07 1 95.81 395 LYS A C 1
ATOM 3017 O O . LYS A 1 395 ? 8.102 21.5 -12.273 1 95.81 395 LYS A O 1
ATOM 3022 N N . ARG A 1 396 ? 9.07 20.109 -13.75 1 95.31 396 ARG A N 1
ATOM 3023 C CA . ARG A 1 396 ? 10.352 20.797 -13.602 1 95.31 396 ARG A CA 1
ATOM 3024 C C . ARG A 1 396 ? 10.258 22.25 -14.031 1 95.31 396 ARG A C 1
ATOM 3026 O O . ARG A 1 396 ? 9.578 22.562 -15.008 1 95.31 396 ARG A O 1
ATOM 3033 N N . HIS A 1 397 ? 10.852 23.109 -13.352 1 97.81 397 HIS A N 1
ATOM 3034 C CA . HIS A 1 397 ? 11.039 24.531 -13.648 1 97.81 397 HIS A CA 1
ATOM 3035 C C . HIS A 1 397 ? 12.484 24.828 -14.016 1 97.81 397 HIS A C 1
ATOM 3037 O O . HIS A 1 397 ? 13.258 25.281 -13.164 1 97.81 397 HIS A O 1
ATOM 3043 N N . GLY A 1 398 ? 12.859 24.641 -15.359 1 96.5 398 GLY A N 1
ATOM 3044 C CA . GLY A 1 398 ? 14.273 24.656 -15.703 1 96.5 398 GLY A CA 1
ATOM 3045 C C . GLY A 1 398 ? 15.062 23.547 -15.023 1 96.5 398 GLY A C 1
ATOM 3046 O O . GLY A 1 398 ? 14.719 22.375 -15.141 1 96.5 398 GLY A O 1
ATOM 3047 N N . ARG A 1 399 ? 16.062 23.984 -14.266 1 97.81 399 ARG A N 1
ATOM 3048 C CA . ARG A 1 399 ? 16.922 23.047 -13.547 1 97.81 399 ARG A CA 1
ATOM 3049 C C . ARG A 1 399 ? 16.438 22.875 -12.109 1 97.81 399 ARG A C 1
ATOM 3051 O O . ARG A 1 399 ? 17.078 22.156 -11.328 1 97.81 399 ARG A O 1
ATOM 3058 N N . ILE A 1 400 ? 15.266 23.453 -11.812 1 98.75 400 ILE A N 1
ATOM 3059 C CA . ILE A 1 400 ? 14.727 23.406 -10.461 1 98.75 400 ILE A CA 1
ATOM 3060 C C . ILE A 1 400 ? 13.531 22.469 -10.406 1 98.75 400 ILE A C 1
ATOM 3062 O O . ILE A 1 400 ? 12.633 22.531 -11.25 1 98.75 400 ILE A O 1
ATOM 3066 N N . HIS A 1 401 ? 13.57 21.516 -9.477 1 98.69 401 HIS A N 1
ATOM 3067 C CA . HIS A 1 401 ? 12.492 20.578 -9.18 1 98.69 401 HIS A CA 1
ATOM 3068 C C . HIS A 1 401 ? 11.906 20.828 -7.789 1 98.69 401 HIS A C 1
ATOM 3070 O O . HIS A 1 401 ? 12.594 21.344 -6.91 1 98.69 401 HIS A O 1
ATOM 3076 N N . PHE A 1 402 ? 10.672 20.469 -7.648 1 98.88 402 PHE A N 1
ATOM 3077 C CA . PHE A 1 402 ? 10.008 20.656 -6.359 1 98.88 402 PHE A CA 1
ATOM 3078 C C . PHE A 1 402 ? 9.477 19.312 -5.84 1 98.88 402 PHE A C 1
ATOM 3080 O O . PHE A 1 402 ? 9.109 18.438 -6.621 1 98.88 402 PHE A O 1
ATOM 3087 N N . ALA A 1 403 ? 9.484 19.125 -4.543 1 98.75 403 ALA A N 1
ATOM 3088 C CA . ALA A 1 403 ? 8.977 17.938 -3.859 1 98.75 403 ALA A CA 1
ATOM 3089 C C . ALA A 1 403 ? 8.445 18.297 -2.473 1 98.75 403 ALA A C 1
ATOM 3091 O O . ALA A 1 403 ? 8.844 19.297 -1.884 1 98.75 403 ALA A O 1
ATOM 3092 N N . GLY A 1 404 ? 7.562 17.484 -1.971 1 98.62 404 GLY A N 1
ATOM 3093 C CA . GLY A 1 404 ? 7.039 17.656 -0.627 1 98.62 404 GLY A CA 1
ATOM 3094 C C . GLY A 1 404 ? 5.641 17.094 -0.451 1 98.62 404 GLY A C 1
ATOM 3095 O O . GLY A 1 404 ? 4.918 16.891 -1.43 1 98.62 404 GLY A O 1
ATOM 3096 N N . ALA A 1 405 ? 5.238 16.922 0.762 1 98.31 405 ALA A N 1
ATOM 3097 C CA . ALA A 1 405 ? 3.92 16.406 1.104 1 98.31 405 ALA A CA 1
ATOM 3098 C C . ALA A 1 405 ? 2.812 17.328 0.607 1 98.31 405 ALA A C 1
ATOM 3100 O O . ALA A 1 405 ? 1.734 16.875 0.227 1 98.31 405 ALA A O 1
ATOM 3101 N N . ASP A 1 406 ? 3.084 18.625 0.57 1 98.44 406 ASP A N 1
ATOM 3102 C CA . ASP A 1 406 ? 2.051 19.625 0.3 1 98.44 406 ASP A CA 1
ATOM 3103 C C . ASP A 1 406 ? 1.673 19.641 -1.18 1 98.44 406 ASP A C 1
ATOM 3105 O O . ASP A 1 406 ? 0.559 20.031 -1.538 1 98.44 406 ASP A O 1
ATOM 3109 N N . ILE A 1 407 ? 2.6 19.172 -2.025 1 98.19 407 ILE A N 1
ATOM 3110 C CA . ILE A 1 407 ? 2.336 19.266 -3.457 1 98.19 407 ILE A CA 1
ATOM 3111 C C . ILE A 1 407 ? 2.264 17.875 -4.066 1 98.19 407 ILE A C 1
ATOM 3113 O O . ILE A 1 407 ? 2.172 17.719 -5.289 1 98.19 407 ILE A O 1
ATOM 3117 N N . ALA A 1 408 ? 2.322 16.812 -3.232 1 97.94 408 ALA A N 1
ATOM 3118 C CA . ALA A 1 408 ? 2.303 15.438 -3.713 1 97.94 408 ALA A CA 1
ATOM 3119 C C . ALA A 1 408 ? 1.009 15.141 -4.461 1 97.94 408 ALA A C 1
ATOM 3121 O O . ALA A 1 408 ? -0.054 15.656 -4.113 1 97.94 408 ALA A O 1
ATOM 3122 N N . ALA A 1 409 ? 1.095 14.281 -5.461 1 95.5 409 ALA A N 1
ATOM 3123 C CA . ALA A 1 409 ? -0.072 13.898 -6.254 1 95.5 409 ALA A CA 1
ATOM 3124 C C . ALA A 1 409 ? -0.946 12.898 -5.504 1 95.5 409 ALA A C 1
ATOM 3126 O O . ALA A 1 409 ? -2.17 12.898 -5.66 1 95.5 409 ALA A O 1
ATOM 3127 N N . VAL A 1 410 ? -0.354 12.023 -4.793 1 96.31 410 VAL A N 1
ATOM 3128 C CA . VAL A 1 410 ? -1.041 11.023 -3.977 1 96.31 410 VAL A CA 1
ATOM 3129 C C . VAL A 1 410 ? -0.612 11.164 -2.518 1 96.31 410 VAL A C 1
ATOM 3131 O O . VAL A 1 410 ? 0.555 11.445 -2.232 1 96.31 410 VAL A O 1
ATOM 3134 N N . ASP A 1 411 ? -1.609 10.977 -1.639 1 97.56 411 ASP A N 1
ATOM 3135 C CA . ASP A 1 411 ? -1.38 11.109 -0.203 1 97.56 411 ASP A CA 1
ATOM 3136 C C . ASP A 1 411 ? -0.829 12.484 0.144 1 97.56 411 ASP A C 1
ATOM 3138 O O . ASP A 1 411 ? 0.173 12.602 0.852 1 97.56 411 ASP A O 1
ATOM 3142 N N . THR A 1 412 ? -1.472 13.508 -0.422 1 97.38 412 THR A N 1
ATOM 3143 C CA . THR A 1 412 ? -1.14 14.891 -0.107 1 97.38 412 THR A CA 1
ATOM 3144 C C . THR A 1 412 ? -1.241 15.141 1.394 1 97.38 412 THR A C 1
ATOM 3146 O O . THR A 1 412 ? -2.225 14.758 2.029 1 97.38 412 THR A O 1
ATOM 3149 N N . GLY A 1 413 ? -0.198 15.75 1.918 1 96.62 413 GLY A N 1
ATOM 3150 C CA . GLY A 1 413 ? -0.225 16.125 3.322 1 96.62 413 GLY A CA 1
ATOM 3151 C C . GLY A 1 413 ? 0.252 15.016 4.242 1 96.62 413 GLY A C 1
ATOM 3152 O O . GLY A 1 413 ? 0.313 15.195 5.461 1 96.62 413 GLY A O 1
ATOM 3153 N N . ALA A 1 414 ? 0.634 13.883 3.699 1 97.81 414 ALA A N 1
ATOM 3154 C CA . ALA A 1 414 ? 1.066 12.734 4.496 1 97.81 414 ALA A CA 1
ATOM 3155 C C . ALA A 1 414 ? 2.545 12.438 4.27 1 97.81 414 ALA A C 1
ATOM 3157 O O . ALA A 1 414 ? 3.141 12.914 3.301 1 97.81 414 ALA A O 1
ATOM 3158 N N . ILE A 1 415 ? 3.178 11.672 5.16 1 98.62 415 ILE A N 1
ATOM 3159 C CA . ILE A 1 415 ? 4.566 11.242 5.023 1 98.62 415 ILE A CA 1
ATOM 3160 C C . ILE A 1 415 ? 4.746 10.492 3.707 1 98.62 415 ILE A C 1
ATOM 3162 O O . ILE A 1 415 ? 5.727 10.711 2.988 1 98.62 415 ILE A O 1
ATOM 3166 N N . GLU A 1 416 ? 3.783 9.656 3.396 1 98.5 416 GLU A N 1
ATOM 3167 C CA . GLU A 1 416 ? 3.777 8.875 2.162 1 98.5 416 GLU A CA 1
ATOM 3168 C C . GLU A 1 416 ? 3.914 9.773 0.938 1 98.5 416 GLU A C 1
ATOM 3170 O O . GLU A 1 416 ? 4.715 9.5 0.042 1 98.5 416 GLU A O 1
ATOM 3175 N N . GLY A 1 417 ? 3.131 10.867 0.917 1 98.25 417 GLY A N 1
ATOM 3176 C CA . GLY A 1 417 ? 3.211 11.797 -0.195 1 98.25 417 GLY A CA 1
ATOM 3177 C C . GLY A 1 417 ? 4.559 12.492 -0.295 1 98.25 417 GLY A C 1
ATOM 3178 O O . GLY A 1 417 ? 5.07 12.711 -1.395 1 98.25 417 GLY A O 1
ATOM 3179 N N . ALA A 1 418 ? 5.141 12.836 0.837 1 98.75 418 ALA A N 1
ATOM 3180 C CA . ALA A 1 418 ? 6.473 13.445 0.859 1 98.75 418 ALA A CA 1
ATOM 3181 C C . ALA A 1 418 ? 7.512 12.5 0.264 1 98.75 418 ALA A C 1
ATOM 3183 O O . ALA A 1 418 ? 8.273 12.891 -0.63 1 98.75 418 ALA A O 1
ATOM 3184 N N . MET A 1 419 ? 7.492 11.289 0.726 1 98.62 419 MET A N 1
ATOM 3185 C CA . MET A 1 419 ? 8.469 10.305 0.268 1 98.62 419 MET A CA 1
ATOM 3186 C C . MET A 1 419 ? 8.328 10.055 -1.229 1 98.62 419 MET A C 1
ATOM 3188 O O . MET A 1 419 ? 9.32 10.039 -1.96 1 98.62 419 MET A O 1
ATOM 3192 N N . GLY A 1 420 ? 7.086 9.852 -1.636 1 98.06 420 GLY A N 1
ATOM 3193 C CA . GLY A 1 420 ? 6.844 9.625 -3.051 1 98.06 420 GLY A CA 1
ATOM 3194 C C . GLY A 1 420 ? 7.277 10.781 -3.928 1 98.06 420 GLY A C 1
ATOM 3195 O O . GLY A 1 420 ? 7.871 10.578 -4.988 1 98.06 420 GLY A O 1
ATOM 3196 N N . SER A 1 421 ? 6.996 11.992 -3.523 1 98.44 421 SER A N 1
ATOM 3197 C CA . SER A 1 421 ? 7.352 13.18 -4.289 1 98.44 421 SER A CA 1
ATOM 3198 C C . SER A 1 421 ? 8.867 13.367 -4.352 1 98.44 421 SER A C 1
ATOM 3200 O O . SER A 1 421 ? 9.406 13.797 -5.375 1 98.44 421 SER A O 1
ATOM 3202 N N . GLY A 1 422 ? 9.586 13.062 -3.229 1 98.75 422 GLY A N 1
ATOM 3203 C CA . GLY A 1 422 ? 11.039 13.117 -3.217 1 98.75 422 GLY A CA 1
ATOM 3204 C C . GLY A 1 422 ? 11.68 12.133 -4.18 1 98.75 422 GLY A C 1
ATOM 3205 O O . GLY A 1 422 ? 12.609 12.484 -4.91 1 98.75 422 GLY A O 1
ATOM 3206 N N . ALA A 1 423 ? 11.141 10.938 -4.176 1 98.44 423 ALA A N 1
ATOM 3207 C CA . ALA A 1 423 ? 11.648 9.906 -5.078 1 98.44 423 ALA A CA 1
ATOM 3208 C C . ALA A 1 423 ? 11.406 10.297 -6.535 1 98.44 423 ALA A C 1
ATOM 3210 O O . ALA A 1 423 ? 12.289 10.109 -7.383 1 98.44 423 ALA A O 1
ATOM 3211 N N . ALA A 1 424 ? 10.234 10.812 -6.82 1 97.62 424 ALA A N 1
ATOM 3212 C CA . ALA A 1 424 ? 9.898 11.234 -8.18 1 97.62 424 ALA A CA 1
ATOM 3213 C C . ALA A 1 424 ? 10.805 12.367 -8.648 1 97.62 424 ALA A C 1
ATOM 3215 O O . ALA A 1 424 ? 11.289 12.352 -9.781 1 97.62 424 ALA A O 1
ATOM 3216 N N . ALA A 1 425 ? 11.031 13.328 -7.762 1 98.5 425 ALA A N 1
ATOM 3217 C CA . ALA A 1 425 ? 11.906 14.445 -8.102 1 98.5 425 ALA A CA 1
ATOM 3218 C C . ALA A 1 425 ? 13.328 13.953 -8.391 1 98.5 425 ALA A C 1
ATOM 3220 O O . ALA A 1 425 ? 13.977 14.43 -9.328 1 98.5 425 ALA A O 1
ATOM 3221 N N . ALA A 1 426 ? 13.812 13.016 -7.605 1 98.56 426 ALA A N 1
ATOM 3222 C CA . ALA A 1 426 ? 15.141 12.453 -7.828 1 98.56 426 ALA A CA 1
ATOM 3223 C C . ALA A 1 426 ? 15.227 11.789 -9.203 1 98.56 426 ALA A C 1
ATOM 3225 O O . ALA A 1 426 ? 16.203 11.992 -9.938 1 98.56 426 ALA A O 1
ATOM 3226 N N . ARG A 1 427 ? 14.227 11.016 -9.555 1 96.94 427 ARG A N 1
ATOM 3227 C CA . ARG A 1 427 ? 14.219 10.352 -10.852 1 96.94 427 ARG A CA 1
ATOM 3228 C C . ARG A 1 427 ? 14.219 11.375 -11.984 1 96.94 427 ARG A C 1
ATOM 3230 O O . ARG A 1 427 ? 14.914 11.195 -12.992 1 96.94 427 ARG A O 1
ATOM 3237 N N . ASP A 1 428 ? 13.422 12.398 -11.805 1 97.19 428 ASP A N 1
ATOM 3238 C CA . ASP A 1 428 ? 13.344 13.453 -12.812 1 97.19 428 ASP A CA 1
ATOM 3239 C C . ASP A 1 428 ? 14.695 14.133 -13 1 97.19 428 ASP A C 1
ATOM 3241 O O . ASP A 1 428 ? 15.094 14.438 -14.125 1 97.19 428 ASP A O 1
ATOM 3245 N N . VAL A 1 429 ? 15.359 14.375 -11.922 1 97.94 429 VAL A N 1
ATOM 3246 C CA . VAL A 1 429 ? 16.656 15.031 -11.961 1 97.94 429 VAL A CA 1
ATOM 3247 C C . VAL A 1 429 ? 17.672 14.133 -12.672 1 97.94 429 VAL A C 1
ATOM 3249 O O . VAL A 1 429 ? 18.453 14.602 -13.5 1 97.94 429 VAL A O 1
ATOM 3252 N N . VAL A 1 430 ? 17.688 12.836 -12.359 1 96.88 430 VAL A N 1
ATOM 3253 C CA . VAL A 1 430 ? 18.594 11.906 -13 1 96.88 430 VAL A CA 1
ATOM 3254 C C . VAL A 1 430 ? 18.375 11.898 -14.508 1 96.88 430 VAL A C 1
ATOM 3256 O O . VAL A 1 430 ? 19.328 11.938 -15.289 1 96.88 430 VAL A O 1
ATOM 3259 N N . ALA A 1 431 ? 17.094 11.836 -14.867 1 94.56 431 ALA A N 1
ATOM 3260 C CA . ALA A 1 431 ? 16.75 11.852 -16.281 1 94.56 431 ALA A CA 1
ATOM 3261 C C . ALA A 1 431 ? 17.219 13.141 -16.953 1 94.56 431 ALA A C 1
ATOM 3263 O O . ALA A 1 431 ? 17.75 13.117 -18.062 1 94.56 431 ALA A O 1
ATOM 3264 N N . TYR A 1 432 ? 17.062 14.219 -16.25 1 94.38 432 TYR A N 1
ATOM 3265 C CA . TYR A 1 432 ? 17.438 15.531 -16.766 1 94.38 432 TYR A CA 1
ATOM 3266 C C . TYR A 1 432 ? 18.953 15.633 -16.938 1 94.38 432 TYR A C 1
ATOM 3268 O O . TYR A 1 432 ? 19.438 16.109 -17.969 1 94.38 432 TYR A O 1
ATOM 3276 N N . LEU A 1 433 ? 19.734 15.18 -15.938 1 94.38 433 LEU A N 1
ATOM 3277 C CA . LEU A 1 433 ? 21.203 15.273 -15.969 1 94.38 433 LEU A CA 1
ATOM 3278 C C . LEU A 1 433 ? 21.781 14.359 -17.031 1 94.38 433 LEU A C 1
ATOM 3280 O O . LEU A 1 433 ? 22.828 14.648 -17.609 1 94.38 433 LEU A O 1
ATOM 3284 N N . ARG A 1 434 ? 21.094 13.266 -17.312 1 90.38 434 ARG A N 1
ATOM 3285 C CA . ARG A 1 434 ? 21.516 12.359 -18.375 1 90.38 434 ARG A CA 1
ATOM 3286 C C . ARG A 1 434 ? 21.344 13 -19.734 1 90.38 434 ARG A C 1
ATOM 3288 O O . ARG A 1 434 ? 22.156 12.789 -20.641 1 90.38 434 ARG A O 1
ATOM 3295 N N . MET A 1 435 ? 20.312 13.734 -19.875 1 86.5 435 MET A N 1
ATOM 3296 C CA . MET A 1 435 ? 20 14.383 -21.141 1 86.5 435 MET A CA 1
ATOM 3297 C C . MET A 1 435 ? 20.938 15.562 -21.391 1 86.5 435 MET A C 1
ATOM 3299 O O . MET A 1 435 ? 21.266 15.867 -22.547 1 86.5 435 MET A O 1
ATOM 3303 N N . THR A 1 436 ? 21.344 16.266 -20.375 1 72.88 436 THR A N 1
ATOM 3304 C CA . THR A 1 436 ? 22.141 17.484 -20.531 1 72.88 436 THR A CA 1
ATOM 3305 C C . THR A 1 436 ? 23.625 17.156 -20.531 1 72.88 436 THR A C 1
ATOM 3307 O O . THR A 1 436 ? 24.453 18 -20.875 1 72.88 436 THR A O 1
ATOM 3310 N N . ARG A 1 437 ? 24.062 15.961 -19.875 1 67.94 437 ARG A N 1
ATOM 3311 C CA . ARG A 1 437 ? 25.453 15.547 -20.016 1 67.94 437 ARG A CA 1
ATOM 3312 C C . ARG A 1 437 ? 25.766 15.125 -21.438 1 67.94 437 ARG A C 1
ATOM 3314 O O . ARG A 1 437 ? 25.406 14.023 -21.859 1 67.94 437 ARG A O 1
ATOM 3321 N N . ILE A 1 438 ? 25.656 16.219 -22.438 1 41.59 438 ILE A N 1
ATOM 3322 C CA . ILE A 1 438 ? 26.266 16.047 -23.75 1 41.59 438 ILE A CA 1
ATOM 3323 C C . ILE A 1 438 ? 27.781 15.852 -23.594 1 41.59 438 ILE A C 1
ATOM 3325 O O . ILE A 1 438 ? 28.422 16.578 -22.828 1 41.59 438 ILE A O 1
ATOM 3329 N N . MET B 1 1 ? 37.062 -30.125 -12.141 1 41.97 1 MET B N 1
ATOM 3330 C CA . MET B 1 1 ? 36.375 -28.891 -12.5 1 41.97 1 MET B CA 1
ATOM 3331 C C . MET B 1 1 ? 36.188 -28 -11.273 1 41.97 1 MET B C 1
ATOM 3333 O O . MET B 1 1 ? 35.719 -28.484 -10.234 1 41.97 1 MET B O 1
ATOM 3337 N N . GLU B 1 2 ? 36.844 -26.953 -11.094 1 51.09 2 GLU B N 1
ATOM 3338 C CA . GLU B 1 2 ? 36.844 -26.078 -9.914 1 51.09 2 GLU B CA 1
ATOM 3339 C C . GLU B 1 2 ? 35.438 -25.703 -9.508 1 51.09 2 GLU B C 1
ATOM 3341 O O . GLU B 1 2 ? 34.656 -25.234 -10.336 1 51.09 2 GLU B O 1
ATOM 3346 N N . ILE B 1 3 ? 34.875 -26.281 -8.359 1 66 3 ILE B N 1
ATOM 3347 C CA . ILE B 1 3 ? 33.531 -25.984 -7.828 1 66 3 ILE B CA 1
ATOM 3348 C C . ILE B 1 3 ? 33.469 -24.484 -7.492 1 66 3 ILE B C 1
ATOM 3350 O O . ILE B 1 3 ? 34.281 -23.969 -6.727 1 66 3 ILE B O 1
ATOM 3354 N N . LYS B 1 4 ? 32.656 -23.75 -8.211 1 80.19 4 LYS B N 1
ATOM 3355 C CA . LYS B 1 4 ? 32.438 -22.328 -7.945 1 80.19 4 LYS B CA 1
ATOM 3356 C C . LYS B 1 4 ? 31.625 -22.141 -6.672 1 80.19 4 LYS B C 1
ATOM 3358 O O . LYS B 1 4 ? 30.641 -22.844 -6.445 1 80.19 4 LYS B O 1
ATOM 3363 N N . THR B 1 5 ? 32.219 -21.391 -5.832 1 92.38 5 THR B N 1
ATOM 3364 C CA . THR B 1 5 ? 31.578 -21.094 -4.551 1 92.38 5 THR B CA 1
ATOM 3365 C C . THR B 1 5 ? 30.922 -19.719 -4.578 1 92.38 5 THR B C 1
ATOM 3367 O O . THR B 1 5 ? 31.5 -18.766 -5.117 1 92.38 5 THR B O 1
ATOM 3370 N N . TYR B 1 6 ? 29.672 -19.719 -4.148 1 97.75 6 TYR B N 1
ATOM 3371 C CA . TYR B 1 6 ? 28.922 -18.469 -4.074 1 97.75 6 TYR B CA 1
ATOM 3372 C C . TYR B 1 6 ? 28.594 -18.125 -2.629 1 97.75 6 TYR B C 1
ATOM 3374 O O . TYR B 1 6 ? 28.672 -18.969 -1.742 1 97.75 6 TYR B O 1
ATOM 3382 N N . ASP B 1 7 ? 28.359 -16.828 -2.395 1 98 7 ASP B N 1
ATOM 3383 C CA . ASP B 1 7 ? 27.797 -16.484 -1.096 1 98 7 ASP B CA 1
ATOM 3384 C C . ASP B 1 7 ? 26.391 -17.047 -0.93 1 98 7 ASP B C 1
ATOM 3386 O O . ASP B 1 7 ? 26.062 -17.609 0.119 1 98 7 ASP B O 1
ATOM 3390 N N . VAL B 1 8 ? 25.578 -16.938 -2.021 1 98.81 8 VAL B N 1
ATOM 3391 C CA . VAL B 1 8 ? 24.188 -17.359 -1.907 1 98.81 8 VAL B CA 1
ATOM 3392 C C . VAL B 1 8 ? 23.75 -18.047 -3.203 1 98.81 8 VAL B C 1
ATOM 3394 O O . VAL B 1 8 ? 24.031 -17.547 -4.297 1 98.81 8 VAL B O 1
ATOM 3397 N N . ALA B 1 9 ? 23.125 -19.172 -3.152 1 98.88 9 ALA B N 1
ATOM 3398 C CA . ALA B 1 9 ? 22.391 -19.781 -4.254 1 98.88 9 ALA B CA 1
ATOM 3399 C C . ALA B 1 9 ? 20.891 -19.531 -4.121 1 98.88 9 ALA B C 1
ATOM 3401 O O . ALA B 1 9 ? 20.297 -19.844 -3.092 1 98.88 9 ALA B O 1
ATOM 3402 N N . VAL B 1 10 ? 20.312 -18.891 -5.074 1 98.94 10 VAL B N 1
ATOM 3403 C CA . VAL B 1 10 ? 18.875 -18.688 -5.113 1 98.94 10 VAL B CA 1
ATOM 3404 C C . VAL B 1 10 ? 18.234 -19.641 -6.125 1 98.94 10 VAL B C 1
ATOM 3406 O O . VAL B 1 10 ? 18.625 -19.672 -7.293 1 98.94 10 VAL B O 1
ATOM 3409 N N . ILE B 1 11 ? 17.281 -20.469 -5.648 1 98.94 11 ILE B N 1
ATOM 3410 C CA . ILE B 1 11 ? 16.641 -21.469 -6.48 1 98.94 11 ILE B CA 1
ATOM 3411 C C . ILE B 1 11 ? 15.234 -21 -6.852 1 98.94 11 ILE B C 1
ATOM 3413 O O . ILE B 1 11 ? 14.352 -20.938 -5.996 1 98.94 11 ILE B O 1
ATOM 3417 N N . GLY B 1 12 ? 15 -20.734 -8.141 1 98.88 12 GLY B N 1
ATOM 3418 C CA . GLY B 1 12 ? 13.75 -20.203 -8.648 1 98.88 12 GLY B CA 1
ATOM 3419 C C . GLY B 1 12 ? 13.828 -18.719 -8.992 1 98.88 12 GLY B C 1
ATOM 3420 O O . GLY B 1 12 ? 14.148 -17.891 -8.141 1 98.88 12 GLY B O 1
ATOM 3421 N N . ALA B 1 13 ? 13.477 -18.422 -10.25 1 98.88 13 ALA B N 1
ATOM 3422 C CA . ALA B 1 13 ? 13.578 -17.047 -10.727 1 98.88 13 ALA B CA 1
ATOM 3423 C C . ALA B 1 13 ? 12.195 -16.453 -10.984 1 98.88 13 ALA B C 1
ATOM 3425 O O . ALA B 1 13 ? 11.992 -15.742 -11.969 1 98.88 13 ALA B O 1
ATOM 3426 N N . GLY B 1 14 ? 11.227 -16.859 -10.117 1 98.75 14 GLY B N 1
ATOM 3427 C CA . GLY B 1 14 ? 10.008 -16.062 -10.031 1 98.75 14 GLY B CA 1
ATOM 3428 C C . GLY B 1 14 ? 10.211 -14.727 -9.336 1 98.75 14 GLY B C 1
ATOM 3429 O O . GLY B 1 14 ? 11.344 -14.336 -9.062 1 98.75 14 GLY B O 1
ATOM 3430 N N . MET B 1 15 ? 9.164 -14.07 -9.008 1 98.81 15 MET B N 1
ATOM 3431 C CA . MET B 1 15 ? 9.25 -12.734 -8.43 1 98.81 15 MET B CA 1
ATOM 3432 C C . MET B 1 15 ? 9.992 -12.758 -7.098 1 98.81 15 MET B C 1
ATOM 3434 O O . MET B 1 15 ? 10.766 -11.844 -6.797 1 98.81 15 MET B O 1
ATOM 3438 N N . ALA B 1 16 ? 9.758 -13.773 -6.297 1 98.88 16 ALA B N 1
ATOM 3439 C CA . ALA B 1 16 ? 10.469 -13.891 -5.027 1 98.88 16 ALA B CA 1
ATOM 3440 C C . ALA B 1 16 ? 11.977 -14.047 -5.254 1 98.88 16 ALA B C 1
ATOM 3442 O O . ALA B 1 16 ? 12.773 -13.336 -4.637 1 98.88 16 ALA B O 1
ATOM 3443 N N . GLY B 1 17 ? 12.352 -14.914 -6.16 1 98.94 17 GLY B N 1
ATOM 3444 C CA . GLY B 1 17 ? 13.758 -15.203 -6.402 1 98.94 17 GLY B CA 1
ATOM 3445 C C . GLY B 1 17 ? 14.508 -14.039 -7.02 1 98.94 17 GLY B C 1
ATOM 3446 O O . GLY B 1 17 ? 15.641 -13.75 -6.633 1 98.94 17 GLY B O 1
ATOM 3447 N N . ILE B 1 18 ? 13.883 -13.352 -7.969 1 98.88 18 ILE B N 1
ATOM 3448 C CA . ILE B 1 18 ? 14.609 -12.289 -8.648 1 98.88 18 ILE B CA 1
ATOM 3449 C C . ILE B 1 18 ? 14.797 -11.102 -7.699 1 98.88 18 ILE B C 1
ATOM 3451 O O . ILE B 1 18 ? 15.805 -10.398 -7.77 1 98.88 18 ILE B O 1
ATOM 3455 N N . ILE B 1 19 ? 13.812 -10.867 -6.816 1 98.88 19 ILE B N 1
ATOM 3456 C CA . ILE B 1 19 ? 13.961 -9.82 -5.812 1 98.88 19 ILE B CA 1
ATOM 3457 C C . ILE B 1 19 ? 15.109 -10.18 -4.863 1 98.88 19 ILE B C 1
ATOM 3459 O O . ILE B 1 19 ? 15.961 -9.336 -4.566 1 98.88 19 ILE B O 1
ATOM 3463 N N . ALA B 1 20 ? 15.125 -11.438 -4.395 1 98.94 20 ALA B N 1
ATOM 3464 C CA . ALA B 1 20 ? 16.188 -11.891 -3.5 1 98.94 20 ALA B CA 1
ATOM 3465 C C . ALA B 1 20 ? 17.562 -11.75 -4.164 1 98.94 20 ALA B C 1
ATOM 3467 O O . ALA B 1 20 ? 18.5 -11.227 -3.561 1 98.94 20 ALA B O 1
ATOM 3468 N N . ALA B 1 21 ? 17.641 -12.211 -5.422 1 98.94 21 ALA B N 1
ATOM 3469 C CA . ALA B 1 21 ? 18.891 -12.156 -6.156 1 98.94 21 ALA B CA 1
ATOM 3470 C C . ALA B 1 21 ? 19.375 -10.711 -6.324 1 98.94 21 ALA B C 1
ATOM 3472 O O . ALA B 1 21 ? 20.547 -10.414 -6.102 1 98.94 21 ALA B O 1
ATOM 3473 N N . ARG B 1 22 ? 18.484 -9.875 -6.703 1 98.62 22 ARG B N 1
ATOM 3474 C CA . ARG B 1 22 ? 18.812 -8.461 -6.883 1 98.62 22 ARG B CA 1
ATOM 3475 C C . ARG B 1 22 ? 19.281 -7.84 -5.57 1 98.62 22 ARG B C 1
ATOM 3477 O O . ARG B 1 22 ? 20.328 -7.207 -5.516 1 98.62 22 ARG B O 1
ATOM 3484 N N . ASP B 1 23 ? 18.516 -8.039 -4.5 1 98.19 23 ASP B N 1
ATOM 3485 C CA . ASP B 1 23 ? 18.812 -7.406 -3.219 1 98.19 23 ASP B CA 1
ATOM 3486 C C . ASP B 1 23 ? 20.156 -7.879 -2.672 1 98.19 23 ASP B C 1
ATOM 3488 O O . ASP B 1 23 ? 20.922 -7.082 -2.143 1 98.19 23 ASP B O 1
ATOM 3492 N N . LEU B 1 24 ? 20.453 -9.141 -2.83 1 98.62 24 LEU B N 1
ATOM 3493 C CA . LEU B 1 24 ? 21.703 -9.719 -2.332 1 98.62 24 LEU B CA 1
ATOM 3494 C C . LEU B 1 24 ? 22.891 -9.266 -3.178 1 98.62 24 LEU B C 1
ATOM 3496 O O . LEU B 1 24 ? 23.922 -8.875 -2.639 1 98.62 24 LEU B O 1
ATOM 3500 N N . SER B 1 25 ? 22.734 -9.297 -4.512 1 98.44 25 SER B N 1
ATOM 3501 C CA . SER B 1 25 ? 23.844 -8.961 -5.387 1 98.44 25 SER B CA 1
ATOM 3502 C C . SER B 1 25 ? 24.188 -7.473 -5.301 1 98.44 25 SER B C 1
ATOM 3504 O O . SER B 1 25 ? 25.359 -7.094 -5.371 1 98.44 25 SER B O 1
ATOM 3506 N N . THR B 1 26 ? 23.172 -6.648 -5.137 1 95 26 THR B N 1
ATOM 3507 C CA . THR B 1 26 ? 23.391 -5.211 -5.039 1 95 26 THR B CA 1
ATOM 3508 C C . THR B 1 26 ? 24.125 -4.867 -3.738 1 95 26 THR B C 1
ATOM 3510 O O . THR B 1 26 ? 24.719 -3.799 -3.623 1 95 26 THR B O 1
ATOM 3513 N N . LYS B 1 27 ? 24.062 -5.762 -2.793 1 94.56 27 LYS B N 1
ATOM 3514 C CA . LYS B 1 27 ? 24.781 -5.57 -1.537 1 94.56 27 LYS B CA 1
ATOM 3515 C C . LYS B 1 27 ? 26.188 -6.148 -1.619 1 94.56 27 LYS B C 1
ATOM 3517 O O . LYS B 1 27 ? 26.906 -6.188 -0.62 1 94.56 27 LYS B O 1
ATOM 3522 N N . GLY B 1 28 ? 26.562 -6.719 -2.736 1 96.25 28 GLY B N 1
ATOM 3523 C CA . GLY B 1 28 ? 27.922 -7.129 -2.98 1 96.25 28 GLY B CA 1
ATOM 3524 C C . GLY B 1 28 ? 28.141 -8.625 -2.822 1 96.25 28 GLY B C 1
ATOM 3525 O O . GLY B 1 28 ? 29.266 -9.109 -2.943 1 96.25 28 GLY B O 1
ATOM 3526 N N . HIS B 1 29 ? 27.141 -9.391 -2.631 1 98.12 29 HIS B N 1
ATOM 3527 C CA . HIS B 1 29 ? 27.266 -10.836 -2.49 1 98.12 29 HIS B CA 1
ATOM 3528 C C . HIS B 1 29 ? 27.375 -11.516 -3.852 1 98.12 29 HIS B C 1
ATOM 3530 O O . HIS B 1 29 ? 26.719 -11.109 -4.809 1 98.12 29 HIS B O 1
ATOM 3536 N N . SER B 1 30 ? 28.234 -12.461 -3.914 1 98.5 30 SER B N 1
ATOM 3537 C CA . SER B 1 30 ? 28.203 -13.328 -5.09 1 98.5 30 SER B CA 1
ATOM 3538 C C . SER B 1 30 ? 27 -14.258 -5.074 1 98.5 30 SER B C 1
ATOM 3540 O O . SER B 1 30 ? 26.844 -15.062 -4.16 1 98.5 30 SER B O 1
ATOM 3542 N N . VAL B 1 31 ? 26.109 -14.141 -6.094 1 98.88 31 VAL B N 1
ATOM 3543 C CA . VAL B 1 31 ? 24.844 -14.852 -6.117 1 98.88 31 VAL B CA 1
ATOM 3544 C C . VAL B 1 31 ? 24.719 -15.648 -7.414 1 98.88 31 VAL B C 1
ATOM 3546 O O . VAL B 1 31 ? 25.078 -15.156 -8.492 1 98.88 31 VAL B O 1
ATOM 3549 N N . VAL B 1 32 ? 24.344 -16.922 -7.332 1 98.88 32 VAL B N 1
ATOM 3550 C CA . VAL B 1 32 ? 23.875 -17.672 -8.492 1 98.88 32 VAL B CA 1
ATOM 3551 C C . VAL B 1 32 ? 22.359 -17.859 -8.414 1 98.88 32 VAL B C 1
ATOM 3553 O O . VAL B 1 32 ? 21.828 -18.219 -7.359 1 98.88 32 VAL B O 1
ATOM 3556 N N . LEU B 1 33 ? 21.641 -17.453 -9.438 1 98.94 33 LEU B N 1
ATOM 3557 C CA . LEU B 1 33 ? 20.203 -17.609 -9.578 1 98.94 33 LEU B CA 1
ATOM 3558 C C . LEU B 1 33 ? 19.859 -18.734 -10.555 1 98.94 33 LEU B C 1
ATOM 3560 O O . LEU B 1 33 ? 20.141 -18.625 -11.75 1 98.94 33 LEU B O 1
ATOM 3564 N N . LEU B 1 34 ? 19.297 -19.797 -10 1 98.88 34 LEU B N 1
ATOM 3565 C CA . LEU B 1 34 ? 19 -20.984 -10.781 1 98.88 34 LEU B CA 1
ATOM 3566 C C . LEU B 1 34 ? 17.516 -21.047 -11.125 1 98.88 34 LEU B C 1
ATOM 3568 O O . LEU B 1 34 ? 16.656 -20.906 -10.242 1 98.88 34 LEU B O 1
ATOM 3572 N N . GLU B 1 35 ? 17.188 -21.234 -12.344 1 98.88 35 GLU B N 1
ATOM 3573 C CA . GLU B 1 35 ? 15.812 -21.359 -12.82 1 98.88 35 GLU B CA 1
ATOM 3574 C C . GLU B 1 35 ? 15.633 -22.594 -13.688 1 98.88 35 GLU B C 1
ATOM 3576 O O . GLU B 1 35 ? 16.438 -22.859 -14.586 1 98.88 35 GLU B O 1
ATOM 3581 N N . ALA B 1 36 ? 14.594 -23.312 -13.359 1 98.81 36 ALA B N 1
ATOM 3582 C CA . ALA B 1 36 ? 14.328 -24.578 -14.062 1 98.81 36 ALA B CA 1
ATOM 3583 C C . ALA B 1 36 ? 13.828 -24.312 -15.477 1 98.81 36 ALA B C 1
ATOM 3585 O O . ALA B 1 36 ? 14.102 -25.094 -16.391 1 98.81 36 ALA B O 1
ATOM 3586 N N . ARG B 1 37 ? 13.07 -23.234 -15.695 1 98.31 37 ARG B N 1
ATOM 3587 C CA . ARG B 1 37 ? 12.492 -22.906 -17 1 98.31 37 ARG B CA 1
ATOM 3588 C C . ARG B 1 37 ? 13.508 -22.172 -17.875 1 98.31 37 ARG B C 1
ATOM 3590 O O . ARG B 1 37 ? 14.602 -21.828 -17.406 1 98.31 37 ARG B O 1
ATOM 3597 N N . GLY B 1 38 ? 13.102 -21.953 -19.109 1 98.31 38 GLY B N 1
ATOM 3598 C CA . GLY B 1 38 ? 13.906 -21.172 -20.031 1 98.31 38 GLY B CA 1
ATOM 3599 C C . GLY B 1 38 ? 13.633 -19.688 -19.969 1 98.31 38 GLY B C 1
ATOM 3600 O O . GLY B 1 38 ? 14.016 -18.938 -20.859 1 98.31 38 GLY B O 1
ATOM 3601 N N . ARG B 1 39 ? 12.93 -19.281 -18.953 1 97.94 39 ARG B N 1
ATOM 3602 C CA . ARG B 1 39 ? 12.547 -17.875 -18.766 1 97.94 39 ARG B CA 1
ATOM 3603 C C . ARG B 1 39 ? 12.484 -17.516 -17.281 1 97.94 39 ARG B C 1
ATOM 3605 O O . ARG B 1 39 ? 12.336 -18.391 -16.438 1 97.94 39 ARG B O 1
ATOM 3612 N N . VAL B 1 40 ? 12.625 -16.219 -16.984 1 98.38 40 VAL B N 1
ATOM 3613 C CA . VAL B 1 40 ? 12.398 -15.688 -15.656 1 98.38 40 VAL B CA 1
ATOM 3614 C C . VAL B 1 40 ? 10.938 -15.266 -15.5 1 98.38 40 VAL B C 1
ATOM 3616 O O . VAL B 1 40 ? 10.234 -15.078 -16.484 1 98.38 40 VAL B O 1
ATOM 3619 N N . GLY B 1 41 ? 10.508 -15.203 -14.258 1 98.06 41 GLY B N 1
ATOM 3620 C CA . GLY B 1 41 ? 9.188 -14.641 -14.008 1 98.06 41 GLY B CA 1
ATOM 3621 C C . GLY B 1 41 ? 8.258 -15.602 -13.297 1 98.06 41 GLY B C 1
ATOM 3622 O O . GLY B 1 41 ? 7.234 -15.188 -12.742 1 98.06 41 GLY B O 1
ATOM 3623 N N . GLY B 1 42 ? 8.617 -16.906 -13.289 1 97.88 42 GLY B N 1
ATOM 3624 C CA . GLY B 1 42 ? 7.805 -17.891 -12.594 1 97.88 42 GLY B CA 1
ATOM 3625 C C . GLY B 1 42 ? 6.359 -17.906 -13.062 1 97.88 42 GLY B C 1
ATOM 3626 O O . GLY B 1 42 ? 6.094 -18.031 -14.258 1 97.88 42 GLY B O 1
ATOM 3627 N N . ARG B 1 43 ? 5.406 -17.75 -12.156 1 97.69 43 ARG B N 1
ATOM 3628 C CA . ARG B 1 43 ? 3.99 -17.859 -12.484 1 97.69 43 ARG B CA 1
ATOM 3629 C C . ARG B 1 43 ? 3.436 -16.531 -12.977 1 97.69 43 ARG B C 1
ATOM 3631 O O . ARG B 1 43 ? 2.234 -16.406 -13.227 1 97.69 43 ARG B O 1
ATOM 3638 N N . THR B 1 44 ? 4.289 -15.539 -12.984 1 97.88 44 THR B N 1
ATOM 3639 C CA . THR B 1 44 ? 4.027 -14.445 -13.922 1 97.88 44 THR B CA 1
ATOM 3640 C C . THR B 1 44 ? 4.547 -14.797 -15.312 1 97.88 44 THR B C 1
ATOM 3642 O O . THR B 1 44 ? 5.676 -15.273 -15.461 1 97.88 44 THR B O 1
ATOM 3645 N N . TYR B 1 45 ? 3.682 -14.734 -16.312 1 97.31 45 TYR B N 1
ATOM 3646 C CA . TYR B 1 45 ? 4.074 -15.211 -17.625 1 97.31 45 TYR B CA 1
ATOM 3647 C C . TYR B 1 45 ? 3.418 -14.375 -18.719 1 97.31 45 TYR B C 1
ATOM 3649 O O . TYR B 1 45 ? 2.191 -14.352 -18.844 1 97.31 45 TYR B O 1
ATOM 3657 N N . THR B 1 46 ? 4.207 -13.68 -19.438 1 96.5 46 THR B N 1
ATOM 3658 C CA . THR B 1 46 ? 3.768 -12.992 -20.656 1 96.5 46 THR B CA 1
ATOM 3659 C C . THR B 1 46 ? 4.051 -13.836 -21.891 1 96.5 46 THR B C 1
ATOM 3661 O O . THR B 1 46 ? 5.211 -14.094 -22.219 1 96.5 46 THR B O 1
ATOM 3664 N N . GLY B 1 47 ? 3.014 -14.344 -22.469 1 95.44 47 GLY B N 1
ATOM 3665 C CA . GLY B 1 47 ? 3.137 -15.133 -23.688 1 95.44 47 GLY B CA 1
ATOM 3666 C C . GLY B 1 47 ? 2.484 -14.484 -24.891 1 95.44 47 GLY B C 1
ATOM 3667 O O . GLY B 1 47 ? 2.02 -13.344 -24.812 1 95.44 47 GLY B O 1
ATOM 3668 N N . ASP B 1 48 ? 2.58 -15.148 -26.031 1 95.56 48 ASP B N 1
ATOM 3669 C CA . ASP B 1 48 ? 1.949 -14.656 -27.25 1 95.56 48 ASP B CA 1
ATOM 3670 C C . ASP B 1 48 ? 0.541 -15.219 -27.406 1 95.56 48 ASP B C 1
ATOM 3672 O O . ASP B 1 48 ? 0.334 -16.422 -27.281 1 95.56 48 ASP B O 1
ATOM 3676 N N . ALA B 1 49 ? -0.378 -14.359 -27.547 1 95.88 49 ALA B N 1
ATOM 3677 C CA . ALA B 1 49 ? -1.761 -14.734 -27.828 1 95.88 49 ALA B CA 1
ATOM 3678 C C . ALA B 1 49 ? -2.459 -13.656 -28.656 1 95.88 49 ALA B C 1
ATOM 3680 O O . ALA B 1 49 ? -2.234 -12.461 -28.453 1 95.88 49 ALA B O 1
ATOM 3681 N N . PHE B 1 50 ? -3.264 -14.078 -29.578 1 96.69 50 PHE B N 1
ATOM 3682 C CA . PHE B 1 50 ? -4.07 -13.188 -30.406 1 96.69 50 PHE B CA 1
ATOM 3683 C C . PHE B 1 50 ? -3.188 -12.18 -31.141 1 96.69 50 PHE B C 1
ATOM 3685 O O . PHE B 1 50 ? -3.557 -11.016 -31.281 1 96.69 50 PHE B O 1
ATOM 3692 N N . GLY B 1 51 ? -1.991 -12.531 -31.422 1 95.25 51 GLY B N 1
ATOM 3693 C CA . GLY B 1 51 ? -1.092 -11.695 -32.219 1 95.25 51 GLY B CA 1
ATOM 3694 C C . GLY B 1 51 ? -0.375 -10.648 -31.375 1 95.25 51 GLY B C 1
ATOM 3695 O O . GLY B 1 51 ? 0.286 -9.758 -31.906 1 95.25 51 GLY B O 1
ATOM 3696 N N . ARG B 1 52 ? -0.511 -10.711 -30.094 1 94.56 52 ARG B N 1
ATOM 3697 C CA . ARG B 1 52 ? 0.121 -9.758 -29.188 1 94.56 52 ARG B CA 1
ATOM 3698 C C . ARG B 1 52 ? 0.68 -10.453 -27.953 1 94.56 52 ARG B C 1
ATOM 3700 O O . ARG B 1 52 ? 0.471 -11.648 -27.766 1 94.56 52 ARG B O 1
ATOM 3707 N N . ARG B 1 53 ? 1.428 -9.688 -27.203 1 93.25 53 ARG B N 1
ATOM 3708 C CA . ARG B 1 53 ? 1.844 -10.156 -25.875 1 93.25 53 ARG B CA 1
ATOM 3709 C C . ARG B 1 53 ? 0.68 -10.125 -24.891 1 93.25 53 ARG B C 1
ATOM 3711 O O . ARG B 1 53 ? -0.039 -9.125 -24.812 1 93.25 53 ARG B O 1
ATOM 3718 N N . MET B 1 54 ? 0.503 -11.234 -24.172 1 95.56 54 MET B N 1
ATOM 3719 C CA . MET B 1 54 ? -0.614 -11.383 -23.25 1 95.56 54 MET B CA 1
ATOM 3720 C C . MET B 1 54 ? -0.141 -11.961 -21.906 1 95.56 54 MET B C 1
ATOM 3722 O O . MET B 1 54 ? 0.696 -12.867 -21.875 1 95.56 54 MET B O 1
ATOM 3726 N N . GLU B 1 55 ? -0.658 -11.406 -20.859 1 96.75 55 GLU B N 1
ATOM 3727 C CA . GLU B 1 55 ? -0.388 -11.984 -19.547 1 96.75 55 GLU B CA 1
ATOM 3728 C C . GLU B 1 55 ? -1.138 -13.305 -19.359 1 96.75 55 GLU B C 1
ATOM 3730 O O . GLU B 1 55 ? -2.363 -13.312 -19.234 1 96.75 55 GLU B O 1
ATOM 3735 N N . LEU B 1 56 ? -0.416 -14.383 -19.219 1 97.06 56 LEU B N 1
ATOM 3736 C CA . LEU B 1 56 ? -1.021 -15.703 -19.109 1 97.06 56 LEU B CA 1
ATOM 3737 C C . LEU B 1 56 ? -0.897 -16.234 -17.688 1 97.06 56 LEU B C 1
ATOM 3739 O O . LEU B 1 56 ? -1.454 -17.281 -17.359 1 97.06 56 LEU B O 1
ATOM 3743 N N . GLY B 1 57 ? -0.158 -15.562 -16.828 1 96.69 57 GLY B N 1
ATOM 3744 C CA . GLY B 1 57 ? -0.045 -15.82 -15.406 1 96.69 57 GLY B CA 1
ATOM 3745 C C . GLY B 1 57 ? -0.509 -14.656 -14.547 1 96.69 57 GLY B C 1
ATOM 3746 O O . GLY B 1 57 ? -1.466 -13.961 -14.898 1 96.69 57 GLY B O 1
ATOM 3747 N N . GLY B 1 58 ? 0.028 -14.523 -13.336 1 96.06 58 GLY B N 1
ATOM 3748 C CA . GLY B 1 58 ? -0.297 -13.383 -12.492 1 96.06 58 GLY B CA 1
ATOM 3749 C C . GLY B 1 58 ? 0.012 -12.055 -13.148 1 96.06 58 GLY B C 1
ATOM 3750 O O . GLY B 1 58 ? 1.074 -11.883 -13.75 1 96.06 58 GLY B O 1
ATOM 3751 N N . GLY B 1 59 ? -0.924 -11.148 -13.102 1 96.06 59 GLY B N 1
ATOM 3752 C CA . GLY B 1 59 ? -0.699 -9.898 -13.812 1 96.06 59 GLY B CA 1
ATOM 3753 C C . GLY B 1 59 ? -1.424 -8.719 -13.195 1 96.06 59 GLY B C 1
ATOM 3754 O O . GLY B 1 59 ? -1.379 -7.609 -13.727 1 96.06 59 GLY B O 1
ATOM 3755 N N . TYR B 1 60 ? -2.109 -8.961 -12.094 1 97.62 60 TYR B N 1
ATOM 3756 C CA . TYR B 1 60 ? -2.861 -7.875 -11.477 1 97.62 60 TYR B CA 1
ATOM 3757 C C . TYR B 1 60 ? -2.139 -7.348 -10.242 1 97.62 60 TYR B C 1
ATOM 3759 O O . TYR B 1 60 ? -1.539 -8.117 -9.484 1 97.62 60 TYR B O 1
ATOM 3767 N N . VAL B 1 61 ? -2.166 -6.07 -10.102 1 98.38 61 VAL B N 1
ATOM 3768 C CA . VAL B 1 61 ? -1.439 -5.371 -9.039 1 98.38 61 VAL B CA 1
ATOM 3769 C C . VAL B 1 61 ? -2.301 -4.242 -8.484 1 98.38 61 VAL B C 1
ATOM 3771 O O . VAL B 1 61 ? -3.426 -4.027 -8.938 1 98.38 61 VAL B O 1
ATOM 3774 N N . HIS B 1 62 ? -1.862 -3.613 -7.512 1 98.62 62 HIS B N 1
ATOM 3775 C CA . HIS B 1 62 ? -2.578 -2.498 -6.906 1 98.62 62 HIS B CA 1
ATOM 3776 C C . HIS B 1 62 ? -1.614 -1.514 -6.25 1 98.62 62 HIS B C 1
ATOM 3778 O O . HIS B 1 62 ? -0.533 -1.903 -5.801 1 98.62 62 HIS B O 1
ATOM 3784 N N . TRP B 1 63 ? -1.959 -0.261 -6.172 1 98.31 63 TRP B N 1
ATOM 3785 C CA . TRP B 1 63 ? -1.059 0.765 -5.656 1 98.31 63 TRP B CA 1
ATOM 3786 C C . TRP B 1 63 ? -0.968 0.697 -4.137 1 98.31 63 TRP B C 1
ATOM 3788 O O . TRP B 1 63 ? -0.111 1.344 -3.529 1 98.31 63 TRP B O 1
ATOM 3798 N N . THR B 1 64 ? -1.819 -0.118 -3.449 1 98.38 64 THR B N 1
ATOM 3799 C CA . THR B 1 64 ? -1.751 -0.306 -2.004 1 98.38 64 THR B CA 1
ATOM 3800 C C . THR B 1 64 ? -0.848 -1.485 -1.654 1 98.38 64 THR B C 1
ATOM 3802 O O . THR B 1 64 ? -0.751 -1.876 -0.49 1 98.38 64 THR B O 1
ATOM 3805 N N . GLN B 1 65 ? -0.23 -2.139 -2.619 1 98.38 65 GLN B N 1
ATOM 3806 C CA . GLN B 1 65 ? 0.742 -3.211 -2.438 1 98.38 65 GLN B CA 1
ATOM 3807 C C . GLN B 1 65 ? 2.17 -2.674 -2.48 1 98.38 65 GLN B C 1
ATOM 3809 O O . GLN B 1 65 ? 2.721 -2.451 -3.561 1 98.38 65 GLN B O 1
ATOM 3814 N N . PRO B 1 66 ? 2.801 -2.566 -1.349 1 97.88 66 PRO B N 1
ATOM 3815 C CA . PRO B 1 66 ? 3.998 -1.735 -1.212 1 97.88 66 PRO B CA 1
ATOM 3816 C C . PRO B 1 66 ? 5.172 -2.248 -2.045 1 97.88 66 PRO B C 1
ATOM 3818 O O . PRO B 1 66 ? 5.863 -1.46 -2.695 1 97.88 66 PRO B O 1
ATOM 3821 N N . ASN B 1 67 ? 5.492 -3.561 -2.023 1 97.75 67 ASN B N 1
ATOM 3822 C CA . ASN B 1 67 ? 6.656 -4.082 -2.732 1 97.75 67 ASN B CA 1
ATOM 3823 C C . ASN B 1 67 ? 6.492 -3.957 -4.246 1 97.75 67 ASN B C 1
ATOM 3825 O O . ASN B 1 67 ? 7.41 -3.518 -4.938 1 97.75 67 ASN B O 1
ATOM 3829 N N . MET B 1 68 ? 5.297 -4.25 -4.672 1 98 68 MET B N 1
ATOM 3830 C CA . MET B 1 68 ? 5 -4.164 -6.102 1 98 68 MET B CA 1
ATOM 3831 C C . MET B 1 68 ? 4.961 -2.713 -6.562 1 98 68 MET B C 1
ATOM 3833 O O . MET B 1 68 ? 5.609 -2.354 -7.547 1 98 68 MET B O 1
ATOM 3837 N N . TRP B 1 69 ? 4.23 -1.873 -5.867 1 98 69 TRP B N 1
ATOM 3838 C CA . TRP B 1 69 ? 4.027 -0.495 -6.301 1 98 69 TRP B CA 1
ATOM 3839 C C . TRP B 1 69 ? 5.336 0.286 -6.262 1 98 69 TRP B C 1
ATOM 3841 O O . TRP B 1 69 ? 5.613 1.087 -7.16 1 98 69 TRP B O 1
ATOM 3851 N N . HIS B 1 70 ? 6.137 0.012 -5.242 1 96.56 70 HIS B N 1
ATOM 3852 C CA . HIS B 1 70 ? 7.445 0.645 -5.16 1 96.56 70 HIS B CA 1
ATOM 3853 C C . HIS B 1 70 ? 8.297 0.317 -6.383 1 96.56 70 HIS B C 1
ATOM 3855 O O . HIS B 1 70 ? 8.906 1.208 -6.98 1 96.56 70 HIS B O 1
ATOM 3861 N N . GLU B 1 71 ? 8.344 -0.929 -6.805 1 97.31 71 GLU B N 1
ATOM 3862 C CA . GLU B 1 71 ? 9.133 -1.344 -7.961 1 97.31 71 GLU B CA 1
ATOM 3863 C C . GLU B 1 71 ? 8.586 -0.732 -9.25 1 97.31 71 GLU B C 1
ATOM 3865 O O . GLU B 1 71 ? 9.352 -0.326 -10.125 1 97.31 71 GLU B O 1
ATOM 3870 N N . LEU B 1 72 ? 7.242 -0.703 -9.328 1 98.06 72 LEU B N 1
ATOM 3871 C CA . LEU B 1 72 ? 6.633 -0.108 -10.508 1 98.06 72 LEU B CA 1
ATOM 3872 C C . LEU B 1 72 ? 7.02 1.361 -10.641 1 98.06 72 LEU B C 1
ATOM 3874 O O . LEU B 1 72 ? 7.43 1.808 -11.711 1 98.06 72 LEU B O 1
ATOM 3878 N N . GLN B 1 73 ? 6.945 2.111 -9.523 1 96.25 73 GLN B N 1
ATOM 3879 C CA . GLN B 1 73 ? 7.305 3.525 -9.523 1 96.25 73 GLN B CA 1
ATOM 3880 C C . GLN B 1 73 ? 8.789 3.713 -9.836 1 96.25 73 GLN B C 1
ATOM 3882 O O . GLN B 1 73 ? 9.156 4.555 -10.656 1 96.25 73 GLN B O 1
ATOM 3887 N N . ARG B 1 74 ? 9.562 2.908 -9.211 1 94.5 74 ARG B N 1
ATOM 3888 C CA . ARG B 1 74 ? 11.016 3.006 -9.328 1 94.5 74 ARG B CA 1
ATOM 3889 C C . ARG B 1 74 ? 11.461 2.826 -10.781 1 94.5 74 ARG B C 1
ATOM 3891 O O . ARG B 1 74 ? 12.414 3.463 -11.219 1 94.5 74 ARG B O 1
ATOM 3898 N N . HIS B 1 75 ? 10.75 2.012 -11.5 1 96.5 75 HIS B N 1
ATOM 3899 C CA . HIS B 1 75 ? 11.188 1.661 -12.844 1 96.5 75 HIS B CA 1
ATOM 3900 C C . HIS B 1 75 ? 10.32 2.338 -13.906 1 96.5 75 HIS B C 1
ATOM 3902 O O . HIS B 1 75 ? 10.492 2.092 -15.102 1 96.5 75 HIS B O 1
ATOM 3908 N N . GLY B 1 76 ? 9.367 3.152 -13.5 1 94.56 76 GLY B N 1
ATOM 3909 C CA . GLY B 1 76 ? 8.57 3.949 -14.422 1 94.56 76 GLY B CA 1
ATOM 3910 C C . GLY B 1 76 ? 7.469 3.152 -15.102 1 94.56 76 GLY B C 1
ATOM 3911 O O . GLY B 1 76 ? 7.117 3.43 -16.25 1 94.56 76 GLY B O 1
ATOM 3912 N N . PHE B 1 77 ? 6.984 2.086 -14.461 1 97 77 PHE B N 1
ATOM 3913 C CA . PHE B 1 77 ? 5.949 1.239 -15.031 1 97 77 PHE B CA 1
ATOM 3914 C C . PHE B 1 77 ? 4.648 1.359 -14.25 1 97 77 PHE B C 1
ATOM 3916 O O . PHE B 1 77 ? 3.836 0.432 -14.234 1 97 77 PHE B O 1
ATOM 3923 N N . ASP B 1 78 ? 4.363 2.465 -13.555 1 94.88 78 ASP B N 1
ATOM 3924 C CA . ASP B 1 78 ? 3.285 2.586 -12.578 1 94.88 78 ASP B CA 1
ATOM 3925 C C . ASP B 1 78 ? 1.988 3.041 -13.25 1 94.88 78 ASP B C 1
ATOM 3927 O O . ASP B 1 78 ? 1.095 3.57 -12.586 1 94.88 78 ASP B O 1
ATOM 3931 N N . THR B 1 79 ? 1.836 2.857 -14.602 1 96.56 79 THR B N 1
ATOM 3932 C CA . THR B 1 79 ? 0.558 3.07 -15.273 1 96.56 79 THR B CA 1
ATOM 3933 C C . THR B 1 79 ? -0.271 1.789 -15.273 1 96.56 79 THR B C 1
ATOM 3935 O O . THR B 1 79 ? 0.15 0.773 -15.828 1 96.56 79 THR B O 1
ATOM 3938 N N . LEU B 1 80 ? -1.398 1.843 -14.625 1 97.38 80 LEU B N 1
ATOM 3939 C CA . LEU B 1 80 ? -2.287 0.689 -14.516 1 97.38 80 LEU B CA 1
ATOM 3940 C C . LEU B 1 80 ? -3.506 0.86 -15.414 1 97.38 80 LEU B C 1
ATOM 3942 O O . LEU B 1 80 ? -3.895 1.986 -15.734 1 97.38 80 LEU B O 1
ATOM 3946 N N . VAL B 1 81 ? -4.078 -0.249 -15.797 1 96.56 81 VAL B N 1
ATOM 3947 C CA . VAL B 1 81 ? -5.234 -0.28 -16.688 1 96.56 81 VAL B CA 1
ATOM 3948 C C . VAL B 1 81 ? -6.355 -1.103 -16.047 1 96.56 81 VAL B C 1
ATOM 3950 O O . VAL B 1 81 ? -6.152 -2.264 -15.695 1 96.56 81 VAL B O 1
ATOM 3953 N N . PRO B 1 82 ? -7.516 -0.452 -15.844 1 96.38 82 PRO B N 1
ATOM 3954 C CA . PRO B 1 82 ? -8.672 -1.206 -15.352 1 96.38 82 PRO B CA 1
ATOM 3955 C C . PRO B 1 82 ? -9.367 -2.004 -16.453 1 96.38 82 PRO B C 1
ATOM 3957 O O . PRO B 1 82 ? -9.125 -1.771 -17.641 1 96.38 82 PRO B O 1
ATOM 3960 N N . PRO B 1 83 ? -10.164 -3.006 -16.047 1 97.31 83 PRO B N 1
ATOM 3961 C CA . PRO B 1 83 ? -11.016 -3.662 -17.047 1 97.31 83 PRO B CA 1
ATOM 3962 C C . PRO B 1 83 ? -12.07 -2.729 -17.625 1 97.31 83 PRO B C 1
ATOM 3964 O O . PRO B 1 83 ? -12.211 -1.589 -17.172 1 97.31 83 PRO B O 1
ATOM 3967 N N . LEU B 1 84 ? -12.742 -3.244 -18.688 1 97.31 84 LEU B N 1
ATOM 3968 C CA . LEU B 1 84 ? -13.844 -2.469 -19.25 1 97.31 84 LEU B CA 1
ATOM 3969 C C . LEU B 1 84 ? -14.977 -2.326 -18.234 1 97.31 84 LEU B C 1
ATOM 3971 O O . LEU B 1 84 ? -15.281 -3.271 -17.5 1 97.31 84 LEU B O 1
ATOM 3975 N N . GLU B 1 85 ? -15.516 -1.157 -18.141 1 93.62 85 GLU B N 1
ATOM 3976 C CA . GLU B 1 85 ? -16.656 -0.949 -17.266 1 93.62 85 GLU B CA 1
ATOM 3977 C C . GLU B 1 85 ? -17.891 -1.712 -17.75 1 93.62 85 GLU B C 1
ATOM 3979 O O . GLU B 1 85 ? -18.25 -1.624 -18.938 1 93.62 85 GLU B O 1
ATOM 3984 N N . ALA B 1 86 ? -18.391 -2.488 -16.875 1 94.56 86 ALA B N 1
ATOM 3985 C CA . ALA B 1 86 ? -19.578 -3.27 -17.188 1 94.56 86 ALA B CA 1
ATOM 3986 C C . ALA B 1 86 ? -20.75 -2.885 -16.281 1 94.56 86 ALA B C 1
ATOM 3988 O O . ALA B 1 86 ? -20.594 -2.795 -15.07 1 94.56 86 ALA B O 1
ATOM 3989 N N . ASN B 1 87 ? -21.859 -2.602 -16.859 1 89.69 87 ASN B N 1
ATOM 3990 C CA . ASN B 1 87 ? -23.047 -2.293 -16.078 1 89.69 87 ASN B CA 1
ATOM 3991 C C . ASN B 1 87 ? -23.969 -3.504 -15.945 1 89.69 87 ASN B C 1
ATOM 3993 O O . ASN B 1 87 ? -24.938 -3.482 -15.18 1 89.69 87 ASN B O 1
ATOM 3997 N N . LYS B 1 88 ? -23.656 -4.539 -16.734 1 97.12 88 LYS B N 1
ATOM 3998 C CA . LYS B 1 88 ? -24.469 -5.754 -16.719 1 97.12 88 LYS B CA 1
ATOM 3999 C C . LYS B 1 88 ? -23.734 -6.891 -16.016 1 97.12 88 LYS B C 1
ATOM 4001 O O . LYS B 1 88 ? -22.547 -7.129 -16.266 1 97.12 88 LYS B O 1
ATOM 4006 N N . THR B 1 89 ? -24.438 -7.57 -15.117 1 98 89 THR B N 1
ATOM 4007 C CA . THR B 1 89 ? -23.922 -8.727 -14.398 1 98 89 THR B CA 1
ATOM 4008 C C . THR B 1 89 ? -24.875 -9.906 -14.5 1 98 89 THR B C 1
ATOM 4010 O O . THR B 1 89 ? -26.078 -9.758 -14.281 1 98 89 THR B O 1
ATOM 4013 N N . PHE B 1 90 ? -24.312 -11.039 -14.898 1 98.5 90 PHE B N 1
ATOM 4014 C CA . PHE B 1 90 ? -25.031 -12.312 -14.828 1 98.5 90 PHE B CA 1
ATOM 4015 C C . PHE B 1 90 ? -24.562 -13.133 -13.641 1 98.5 90 PHE B C 1
ATOM 4017 O O . PHE B 1 90 ? -23.375 -13.102 -13.289 1 98.5 90 PHE B O 1
ATOM 4024 N N . TRP B 1 91 ? -25.453 -13.859 -13 1 98.31 91 TRP B N 1
ATOM 4025 C CA . TRP B 1 91 ? -25 -14.789 -11.969 1 98.31 91 TRP B CA 1
ATOM 4026 C C . TRP B 1 91 ? -25.875 -16.031 -11.938 1 98.31 91 TRP B C 1
ATOM 4028 O O . TRP B 1 91 ? -27.078 -15.969 -12.211 1 98.31 91 TRP B O 1
ATOM 4038 N N . LEU B 1 92 ? -25.266 -17.141 -11.742 1 98.19 92 LEU B N 1
ATOM 4039 C CA . LEU B 1 92 ? -25.922 -18.438 -11.617 1 98.19 92 LEU B CA 1
ATOM 4040 C C . LEU B 1 92 ? -26.297 -18.719 -10.164 1 98.19 92 LEU B C 1
ATOM 4042 O O . LEU B 1 92 ? -25.422 -18.766 -9.297 1 98.19 92 LEU B O 1
ATOM 4046 N N . ALA B 1 93 ? -27.594 -18.891 -9.891 1 98 93 ALA B N 1
ATOM 4047 C CA . ALA B 1 93 ? -28.094 -19.203 -8.547 1 98 93 ALA B CA 1
ATOM 4048 C C . ALA B 1 93 ? -29.406 -19.984 -8.617 1 98 93 ALA B C 1
ATOM 4050 O O . ALA B 1 93 ? -30.266 -19.688 -9.453 1 98 93 ALA B O 1
ATOM 4051 N N . ASP B 1 94 ? -29.438 -21.016 -7.809 1 96.62 94 ASP B N 1
ATOM 4052 C CA . ASP B 1 94 ? -30.594 -21.891 -7.754 1 96.62 94 ASP B CA 1
ATOM 4053 C C . ASP B 1 94 ? -30.906 -22.484 -9.125 1 96.62 94 ASP B C 1
ATOM 4055 O O . ASP B 1 94 ? -32.062 -22.531 -9.555 1 96.62 94 ASP B O 1
ATOM 4059 N N . GLY B 1 95 ? -29.891 -22.812 -9.773 1 94.81 95 GLY B N 1
ATOM 4060 C CA . GLY B 1 95 ? -29.984 -23.547 -11.031 1 94.81 95 GLY B CA 1
ATOM 4061 C C . GLY B 1 95 ? -30.438 -22.672 -12.195 1 94.81 95 GLY B C 1
ATOM 4062 O O . GLY B 1 95 ? -30.719 -23.188 -13.281 1 94.81 95 GLY B O 1
ATOM 4063 N N . ARG B 1 96 ? -30.469 -21.391 -11.977 1 97 96 ARG B N 1
ATOM 4064 C CA . ARG B 1 96 ? -30.922 -20.484 -13.031 1 97 96 ARG B CA 1
ATOM 4065 C C . ARG B 1 96 ? -29.969 -19.312 -13.195 1 97 96 ARG B C 1
ATOM 4067 O O . ARG B 1 96 ? -29.266 -18.938 -12.25 1 97 96 ARG B O 1
ATOM 4074 N N . VAL B 1 97 ? -30.016 -18.719 -14.406 1 98.12 97 VAL B N 1
ATOM 4075 C CA . VAL B 1 97 ? -29.25 -17.516 -14.688 1 98.12 97 VAL B CA 1
ATOM 4076 C C . VAL B 1 97 ? -30.062 -16.281 -14.32 1 98.12 97 VAL B C 1
ATOM 4078 O O . VAL B 1 97 ? -31.203 -16.141 -14.758 1 98.12 97 VAL B O 1
ATOM 4081 N N . HIS B 1 98 ? -29.531 -15.484 -13.492 1 98.19 98 HIS B N 1
ATOM 4082 C CA . HIS B 1 98 ? -30.078 -14.164 -13.188 1 98.19 98 HIS B CA 1
ATOM 4083 C C . HIS B 1 98 ? -29.25 -13.062 -13.844 1 98.19 98 HIS B C 1
ATOM 4085 O O . HIS B 1 98 ? -28.109 -13.297 -14.25 1 98.19 98 HIS B O 1
ATOM 4091 N N . SER B 1 99 ? -29.844 -11.891 -14.039 1 97.69 99 SER B N 1
ATOM 4092 C CA . SER B 1 99 ? -29.125 -10.75 -14.617 1 97.69 99 SER B CA 1
ATOM 4093 C C . SER B 1 99 ? -29.578 -9.438 -13.984 1 97.69 99 SER B C 1
ATOM 4095 O O . SER B 1 99 ? -30.719 -9.328 -13.531 1 97.69 99 SER B O 1
ATOM 4097 N N . GLY B 1 100 ? -28.719 -8.484 -13.898 1 97.56 100 GLY B N 1
ATOM 4098 C CA . GLY B 1 100 ? -28.953 -7.156 -13.367 1 97.56 100 GLY B CA 1
ATOM 4099 C C . GLY B 1 100 ? -27.703 -6.297 -13.328 1 97.56 100 GLY B C 1
ATOM 4100 O O . GLY B 1 100 ? -26.734 -6.566 -14.039 1 97.56 100 GLY B O 1
ATOM 4101 N N . THR B 1 101 ? -27.797 -5.184 -12.656 1 96.44 101 THR B N 1
ATOM 4102 C CA . THR B 1 101 ? -26.625 -4.336 -12.461 1 96.44 101 THR B CA 1
ATOM 4103 C C . THR B 1 101 ? -25.703 -4.945 -11.414 1 96.44 101 THR B C 1
ATOM 4105 O O . THR B 1 101 ? -26.062 -5.891 -10.719 1 96.44 101 THR B O 1
ATOM 4108 N N . ARG B 1 102 ? -24.516 -4.453 -11.398 1 92.88 102 ARG B N 1
ATOM 4109 C CA . ARG B 1 102 ? -23.562 -4.875 -10.375 1 92.88 102 ARG B CA 1
ATOM 4110 C C . ARG B 1 102 ? -24.125 -4.648 -8.977 1 92.88 102 ARG B C 1
ATOM 4112 O O . ARG B 1 102 ? -23.922 -5.473 -8.078 1 92.88 102 ARG B O 1
ATOM 4119 N N . GLU B 1 103 ? -24.797 -3.553 -8.805 1 92.5 103 GLU B N 1
ATOM 4120 C CA . GLU B 1 103 ? -25.391 -3.201 -7.523 1 92.5 103 GLU B CA 1
ATOM 4121 C C . GLU B 1 103 ? -26.469 -4.207 -7.117 1 92.5 103 GLU B C 1
ATOM 4123 O O . GLU B 1 103 ? -26.578 -4.574 -5.945 1 92.5 103 GLU B O 1
ATOM 4128 N N . GLU B 1 104 ? -27.188 -4.598 -8.07 1 94.56 104 GLU B N 1
ATOM 4129 C CA . GLU B 1 104 ? -28.25 -5.574 -7.801 1 94.56 104 GLU B CA 1
ATOM 4130 C C . GLU B 1 104 ? -27.656 -6.93 -7.418 1 94.56 104 GLU B C 1
ATOM 4132 O O . GLU B 1 104 ? -28.172 -7.594 -6.512 1 94.56 104 GLU B O 1
ATOM 4137 N N . TRP B 1 105 ? -26.672 -7.258 -8.109 1 93.81 105 TRP B N 1
ATOM 4138 C CA . TRP B 1 105 ? -25.984 -8.5 -7.754 1 93.81 105 TRP B CA 1
ATOM 4139 C C . TRP B 1 105 ? -25.406 -8.406 -6.344 1 93.81 105 TRP B C 1
ATOM 4141 O O . TRP B 1 105 ? -25.547 -9.344 -5.551 1 93.81 105 TRP B O 1
ATOM 4151 N N . PHE B 1 106 ? -24.781 -7.266 -6.066 1 92 106 PHE B N 1
ATOM 4152 C CA . PHE B 1 106 ? -24.156 -7.102 -4.762 1 92 106 PHE B CA 1
ATOM 4153 C C . PHE B 1 106 ? -25.203 -7.105 -3.652 1 92 106 PHE B C 1
ATOM 4155 O O . PHE B 1 106 ? -24.938 -7.586 -2.547 1 92 106 PHE B O 1
ATOM 4162 N N . ALA B 1 107 ? -26.344 -6.633 -3.922 1 92.19 107 ALA B N 1
ATOM 4163 C CA . ALA B 1 107 ? -27.438 -6.688 -2.949 1 92.19 107 ALA B CA 1
ATOM 4164 C C . ALA B 1 107 ? -27.781 -8.133 -2.6 1 92.19 107 ALA B C 1
ATOM 4166 O O . ALA B 1 107 ? -28.188 -8.422 -1.471 1 92.19 107 ALA B O 1
ATOM 4167 N N . ALA B 1 108 ? -27.578 -9.039 -3.51 1 92.31 108 ALA B N 1
ATOM 4168 C CA . ALA B 1 108 ? -27.906 -10.445 -3.316 1 92.31 108 ALA B CA 1
ATOM 4169 C C . ALA B 1 108 ? -26.781 -11.172 -2.561 1 92.31 108 ALA B C 1
ATOM 4171 O O . ALA B 1 108 ? -27.047 -12.109 -1.81 1 92.31 108 ALA B O 1
ATOM 4172 N N . ALA B 1 109 ? -25.594 -10.727 -2.645 1 95.38 109 ALA B N 1
ATOM 4173 C CA . ALA B 1 109 ? -24.453 -11.477 -2.119 1 95.38 109 ALA B CA 1
ATOM 4174 C C . ALA B 1 109 ? -23.781 -10.719 -0.977 1 95.38 109 ALA B C 1
ATOM 4176 O O . ALA B 1 109 ? -23.125 -11.328 -0.117 1 95.38 109 ALA B O 1
ATOM 4177 N N . GLY B 1 110 ? -23.938 -9.398 -0.966 1 95.25 110 GLY B N 1
ATOM 4178 C CA . GLY B 1 110 ? -23.109 -8.516 -0.159 1 95.25 110 GLY B CA 1
ATOM 4179 C C . GLY B 1 110 ? -23.297 -8.719 1.332 1 95.25 110 GLY B C 1
ATOM 4180 O O . GLY B 1 110 ? -22.328 -8.734 2.09 1 95.25 110 GLY B O 1
ATOM 4181 N N . MET B 1 111 ? -24.531 -8.844 1.754 1 94.81 111 MET B N 1
ATOM 4182 C CA . MET B 1 111 ? -24.812 -8.992 3.18 1 94.81 111 MET B CA 1
ATOM 4183 C C . MET B 1 111 ? -24.203 -10.281 3.721 1 94.81 111 MET B C 1
ATOM 4185 O O . MET B 1 111 ? -23.594 -10.281 4.793 1 94.81 111 MET B O 1
ATOM 4189 N N . ASN B 1 112 ? -24.359 -11.391 3.002 1 97.5 112 ASN B N 1
ATOM 4190 C CA . ASN B 1 112 ? -23.828 -12.672 3.461 1 97.5 112 ASN B CA 1
ATOM 4191 C C . ASN B 1 112 ? -22.312 -12.719 3.342 1 97.5 112 ASN B C 1
ATOM 4193 O O . ASN B 1 112 ? -21.641 -13.398 4.125 1 97.5 112 ASN B O 1
ATOM 4197 N N . LEU B 1 113 ? -21.797 -11.977 2.348 1 97.44 113 LEU B N 1
ATOM 4198 C CA . LEU B 1 113 ? -20.344 -11.828 2.264 1 97.44 113 LEU B CA 1
ATOM 4199 C C . LEU B 1 113 ? -19.797 -11.125 3.502 1 97.44 113 LEU B C 1
ATOM 4201 O O . LEU B 1 113 ? -18.812 -11.57 4.086 1 97.44 113 LEU B O 1
ATOM 4205 N N . ALA B 1 114 ? -20.484 -10.062 3.916 1 96.62 114 ALA B N 1
ATOM 4206 C CA . ALA B 1 114 ? -20.109 -9.328 5.117 1 96.62 114 ALA B CA 1
ATOM 4207 C C . ALA B 1 114 ? -20.188 -10.219 6.355 1 96.62 114 ALA B C 1
ATOM 4209 O O . ALA B 1 114 ? -19.312 -10.18 7.219 1 96.62 114 ALA B O 1
ATOM 4210 N N . ARG B 1 115 ? -21.234 -11 6.465 1 97.62 115 ARG B N 1
ATOM 4211 C CA . ARG B 1 115 ? -21.406 -11.914 7.586 1 97.62 115 ARG B CA 1
ATOM 4212 C C . ARG B 1 115 ? -20.312 -12.961 7.617 1 97.62 115 ARG B C 1
ATOM 4214 O O . ARG B 1 115 ? -19.766 -13.266 8.68 1 97.62 115 ARG B O 1
ATOM 4221 N N . LEU B 1 116 ? -19.969 -13.508 6.48 1 98.19 116 LEU B N 1
ATOM 4222 C CA . LEU B 1 116 ? -18.953 -14.547 6.355 1 98.19 116 LEU B CA 1
ATOM 4223 C C . LEU B 1 116 ? -17.609 -14.062 6.902 1 98.19 116 LEU B C 1
ATOM 4225 O O . LEU B 1 116 ? -16.875 -14.836 7.52 1 98.19 116 LEU B O 1
ATOM 4229 N N . LEU B 1 117 ? -17.328 -12.75 6.684 1 98 117 LEU B N 1
ATOM 4230 C CA . LEU B 1 117 ? -15.992 -12.227 6.973 1 98 117 LEU B CA 1
ATOM 4231 C C . LEU B 1 117 ? -16.047 -11.172 8.07 1 98 117 LEU B C 1
ATOM 4233 O O . LEU B 1 117 ? -15.148 -10.336 8.195 1 98 117 LEU B O 1
ATOM 4237 N N . SER B 1 118 ? -17.062 -11.148 8.875 1 96.56 118 SER B N 1
ATOM 4238 C CA . SER B 1 118 ? -17.375 -10.086 9.828 1 96.56 118 SER B CA 1
ATOM 4239 C C . SER B 1 118 ? -16.312 -9.984 10.914 1 96.56 118 SER B C 1
ATOM 4241 O O . SER B 1 118 ? -16.109 -8.914 11.5 1 96.56 118 SER B O 1
ATOM 4243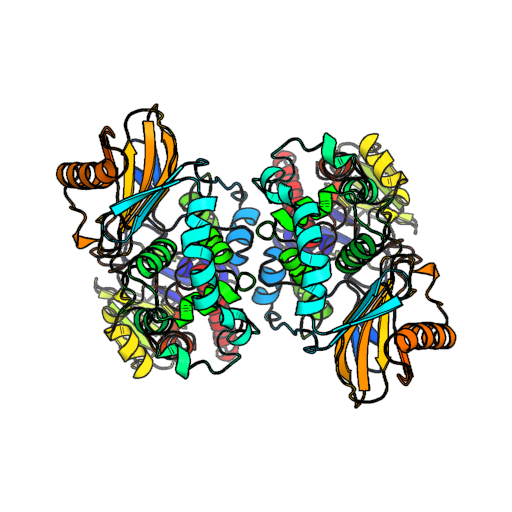 N N . ASP B 1 119 ? -15.594 -11.055 11.195 1 96.88 119 ASP B N 1
ATOM 4244 C CA . ASP B 1 119 ? -14.648 -11.047 12.305 1 96.88 119 ASP B CA 1
ATOM 4245 C C . ASP B 1 119 ? -13.211 -10.938 11.797 1 96.88 119 ASP B C 1
ATOM 4247 O O . ASP B 1 119 ? -12.266 -11.203 12.547 1 96.88 119 ASP B O 1
ATOM 4251 N N . ALA B 1 120 ? -13.031 -10.562 10.523 1 97.94 120 ALA B N 1
ATOM 4252 C CA . ALA B 1 120 ? -11.703 -10.492 9.922 1 97.94 120 ALA B CA 1
ATOM 4253 C C . ALA B 1 120 ? -10.789 -9.578 10.727 1 97.94 120 ALA B C 1
ATOM 4255 O O . ALA B 1 120 ? -9.688 -9.969 11.117 1 97.94 120 ALA B O 1
ATOM 4256 N N . ARG B 1 121 ? -11.234 -8.367 11.062 1 96.56 121 ARG B N 1
ATOM 4257 C CA . ARG B 1 121 ? -10.391 -7.395 11.742 1 96.56 121 ARG B CA 1
ATOM 4258 C C . ARG B 1 121 ? -10.172 -7.793 13.203 1 96.56 121 ARG B C 1
ATOM 4260 O O . ARG B 1 121 ? -9.109 -7.523 13.766 1 96.56 121 ARG B O 1
ATOM 4267 N N . ALA B 1 122 ? -11.195 -8.406 13.82 1 95.88 122 ALA B N 1
ATOM 4268 C CA . ALA B 1 122 ? -11.039 -8.883 15.195 1 95.88 122 ALA B CA 1
ATOM 4269 C C . ALA B 1 122 ? -10.023 -10.016 15.273 1 95.88 122 ALA B C 1
ATOM 4271 O O . ALA B 1 122 ? -9.234 -10.086 16.219 1 95.88 122 ALA B O 1
ATOM 4272 N N . ARG B 1 123 ? -10.016 -10.875 14.273 1 97.12 123 ARG B N 1
ATOM 4273 C CA . ARG B 1 123 ? -9.117 -12.023 14.242 1 97.12 123 ARG B CA 1
ATOM 4274 C C . ARG B 1 123 ? -7.707 -11.602 13.836 1 97.12 123 ARG B C 1
ATOM 4276 O O . ARG B 1 123 ? -6.727 -12.242 14.227 1 97.12 123 ARG B O 1
ATOM 4283 N N . PHE B 1 124 ? -7.637 -10.57 13.062 1 97.38 124 PHE B N 1
ATOM 4284 C CA . PHE B 1 124 ? -6.359 -10.016 12.625 1 97.38 124 PHE B CA 1
ATOM 4285 C C . PHE B 1 124 ? -6.277 -8.523 12.922 1 97.38 124 PHE B C 1
ATOM 4287 O O . PHE B 1 124 ? -6.203 -7.707 12 1 97.38 124 PHE B O 1
ATOM 4294 N N . PRO B 1 125 ? -6.164 -8.18 14.18 1 95.19 125 PRO B N 1
ATOM 4295 C CA . PRO B 1 125 ? -6.117 -6.766 14.555 1 95.19 125 PRO B CA 1
ATOM 4296 C C . PRO B 1 125 ? -4.871 -6.055 14.023 1 95.19 125 PRO B C 1
ATOM 4298 O O . PRO B 1 125 ? -4.879 -4.836 13.852 1 95.19 125 PRO B O 1
ATOM 4301 N N . LYS B 1 126 ? -3.799 -6.781 13.844 1 94.38 126 LYS B N 1
ATOM 4302 C CA . LYS B 1 126 ? -2.584 -6.359 13.148 1 94.38 126 LYS B CA 1
ATOM 4303 C C . LYS B 1 126 ? -2.342 -7.207 11.906 1 94.38 126 LYS B C 1
ATOM 4305 O O . LYS B 1 126 ? -1.595 -8.188 11.945 1 94.38 126 LYS B O 1
ATOM 4310 N N . ALA B 1 127 ? -2.912 -6.77 10.797 1 94.5 127 ALA B N 1
ATOM 4311 C CA . ALA B 1 127 ? -3.039 -7.621 9.617 1 94.5 127 ALA B CA 1
ATOM 4312 C C . ALA B 1 127 ? -1.668 -7.984 9.055 1 94.5 127 ALA B C 1
ATOM 4314 O O . ALA B 1 127 ? -1.502 -9.047 8.453 1 94.5 127 ALA B O 1
ATOM 4315 N N . VAL B 1 128 ? -0.623 -7.152 9.297 1 95.19 128 VAL B N 1
ATOM 4316 C CA . VAL B 1 128 ? 0.687 -7.395 8.695 1 95.19 128 VAL B CA 1
ATOM 4317 C C . VAL B 1 128 ? 1.504 -8.32 9.602 1 95.19 128 VAL B C 1
ATOM 4319 O O . VAL B 1 128 ? 2.617 -8.711 9.25 1 95.19 128 VAL B O 1
ATOM 4322 N N . ASP B 1 129 ? 1.017 -8.578 10.781 1 94.25 129 ASP B N 1
ATOM 4323 C CA . ASP B 1 129 ? 1.54 -9.602 11.68 1 94.25 129 ASP B CA 1
ATOM 4324 C C . ASP B 1 129 ? 0.546 -10.75 11.836 1 94.25 129 ASP B C 1
ATOM 4326 O O . ASP B 1 129 ? -0.203 -10.805 12.812 1 94.25 129 ASP B O 1
ATOM 4330 N N . ILE B 1 130 ? 0.56 -11.688 10.953 1 94.44 130 ILE B N 1
ATOM 4331 C CA . ILE B 1 130 ? -0.472 -12.703 10.781 1 94.44 130 ILE B CA 1
ATOM 4332 C C . ILE B 1 130 ? -0.541 -13.586 12.023 1 94.44 130 ILE B C 1
ATOM 4334 O O . ILE B 1 130 ? -1.561 -14.234 12.273 1 94.44 130 ILE B O 1
ATOM 4338 N N . ASN B 1 131 ? 0.482 -13.609 12.844 1 93.19 131 ASN B N 1
ATOM 4339 C CA . ASN B 1 131 ? 0.508 -14.484 14.016 1 93.19 131 ASN B CA 1
ATOM 4340 C C . ASN B 1 131 ? 0.342 -13.688 15.312 1 93.19 131 ASN B C 1
ATOM 4342 O O . ASN B 1 131 ? 0.605 -14.203 16.391 1 93.19 131 ASN B O 1
ATOM 4346 N N . ALA B 1 132 ? -0.062 -12.422 15.18 1 92.75 132 ALA B N 1
ATOM 4347 C CA . ALA B 1 132 ? -0.227 -11.57 16.359 1 92.75 132 ALA B CA 1
ATOM 4348 C C . ALA B 1 132 ? -1.258 -12.156 17.312 1 92.75 132 ALA B C 1
ATOM 4350 O O . ALA B 1 132 ? -1.159 -11.969 18.531 1 92.75 132 ALA B O 1
ATOM 4351 N N . VAL B 1 133 ? -2.32 -12.789 16.797 1 94.38 133 VAL B N 1
ATOM 4352 C CA . VAL B 1 133 ? -3.371 -13.461 17.562 1 94.38 133 VAL B CA 1
ATOM 4353 C C . VAL B 1 133 ? -3.398 -14.945 17.203 1 94.38 133 VAL B C 1
ATOM 4355 O O . VAL B 1 133 ? -3.225 -15.312 16.031 1 94.38 133 VAL B O 1
ATOM 4358 N N . ASP B 1 134 ? -3.596 -15.758 18.172 1 95.06 134 ASP B N 1
ATOM 4359 C CA . ASP B 1 134 ? -3.709 -17.188 17.922 1 95.06 134 ASP B CA 1
ATOM 4360 C C . ASP B 1 134 ? -5.012 -17.516 17.203 1 95.06 134 ASP B C 1
ATOM 4362 O O . ASP B 1 134 ? -6.094 -17.422 17.781 1 95.06 134 ASP B O 1
ATOM 4366 N N . ASN B 1 135 ? -4.902 -17.859 15.977 1 95.88 135 ASN B N 1
ATOM 4367 C CA . ASN B 1 135 ? -6.059 -18.188 15.148 1 95.88 135 ASN B CA 1
ATOM 4368 C C . ASN B 1 135 ? -6.066 -19.672 14.789 1 95.88 135 ASN B C 1
ATOM 4370 O O . ASN B 1 135 ? -6.652 -20.062 13.773 1 95.88 135 ASN B O 1
ATOM 4374 N N . THR B 1 136 ? -5.465 -20.531 15.555 1 92.06 136 THR B N 1
ATOM 4375 C CA . THR B 1 136 ? -5.348 -21.953 15.289 1 92.06 136 THR B CA 1
ATOM 4376 C C . THR B 1 136 ? -6.727 -22.594 15.133 1 92.06 136 THR B C 1
ATOM 4378 O O . THR B 1 136 ? -6.914 -23.484 14.305 1 92.06 136 THR B O 1
ATOM 4381 N N . ASP B 1 137 ? -7.664 -22.188 15.93 1 91.75 137 ASP B N 1
ATOM 4382 C CA . ASP B 1 137 ? -9.023 -22.703 15.867 1 91.75 137 ASP B CA 1
ATOM 4383 C C . ASP B 1 137 ? -9.648 -22.438 14.5 1 91.75 137 ASP B C 1
ATOM 4385 O O . ASP B 1 137 ? -10.125 -23.375 13.836 1 91.75 137 ASP B O 1
ATOM 4389 N N . LEU B 1 138 ? -9.523 -21.234 14 1 94.75 138 LEU B N 1
ATOM 4390 C CA . LEU B 1 138 ? -10.117 -20.859 12.719 1 94.75 138 LEU B CA 1
ATOM 4391 C C . LEU B 1 138 ? -9.305 -21.422 11.555 1 94.75 138 LEU B C 1
ATOM 4393 O O . LEU B 1 138 ? -9.852 -21.688 10.484 1 94.75 138 LEU B O 1
ATOM 4397 N N . ASP B 1 139 ? -8.016 -21.531 11.82 1 95.62 139 ASP B N 1
ATOM 4398 C CA . ASP B 1 139 ? -7.137 -22.031 10.773 1 95.62 139 ASP B CA 1
ATOM 4399 C C . ASP B 1 139 ? -7.504 -23.453 10.383 1 95.62 139 ASP B C 1
ATOM 4401 O O . ASP B 1 139 ? -7.203 -23.906 9.273 1 95.62 139 ASP B O 1
ATOM 4405 N N . ARG B 1 140 ? -8.219 -24.219 11.219 1 95.56 140 ARG B N 1
ATOM 4406 C CA . ARG B 1 140 ? -8.57 -25.609 10.969 1 95.56 140 ARG B CA 1
ATOM 4407 C C . ARG B 1 140 ? -9.93 -25.719 10.289 1 95.56 140 ARG B C 1
ATOM 4409 O O . ARG B 1 140 ? -10.312 -26.797 9.805 1 95.56 140 ARG B O 1
ATOM 4416 N N . GLN B 1 141 ? -10.602 -24.609 10.141 1 97.5 141 GLN B N 1
ATOM 4417 C CA . GLN B 1 141 ? -11.938 -24.578 9.555 1 97.5 141 GLN B CA 1
ATOM 4418 C C . GLN B 1 141 ? -11.867 -24.438 8.039 1 97.5 141 GLN B C 1
ATOM 4420 O O . GLN B 1 141 ? -11.141 -23.578 7.523 1 97.5 141 GLN B O 1
ATOM 4425 N N . THR B 1 142 ? -12.578 -25.328 7.324 1 97.56 142 THR B N 1
ATOM 4426 C CA . THR B 1 142 ? -12.68 -25.141 5.883 1 97.56 142 THR B CA 1
ATOM 4427 C C . THR B 1 142 ? -13.602 -23.984 5.547 1 97.56 142 THR B C 1
ATOM 4429 O O . THR B 1 142 ? -14.453 -23.594 6.359 1 97.56 142 THR B O 1
ATOM 4432 N N . LEU B 1 143 ? -13.414 -23.438 4.434 1 97.5 143 LEU B N 1
ATOM 4433 C CA . LEU B 1 143 ? -14.32 -22.406 3.955 1 97.5 143 LEU B CA 1
ATOM 4434 C C . LEU B 1 143 ? -15.742 -22.938 3.826 1 97.5 143 LEU B C 1
ATOM 4436 O O . LEU B 1 143 ? -16.703 -22.234 4.145 1 97.5 143 LEU B O 1
ATOM 4440 N N . LYS B 1 144 ? -15.883 -24.188 3.379 1 97.88 144 LYS B N 1
ATOM 4441 C CA . LYS B 1 144 ? -17.203 -24.812 3.277 1 97.88 144 LYS B CA 1
ATOM 4442 C C . LYS B 1 144 ? -17.891 -24.859 4.637 1 97.88 144 LYS B C 1
ATOM 4444 O O . LYS B 1 144 ? -19.078 -24.516 4.75 1 97.88 144 LYS B O 1
ATOM 4449 N N . GLU B 1 145 ? -17.172 -25.281 5.633 1 98.19 145 GLU B N 1
ATOM 4450 C CA . GLU B 1 145 ? -17.75 -25.344 6.977 1 98.19 145 GLU B CA 1
ATOM 4451 C C . GLU B 1 145 ? -18.203 -23.969 7.445 1 98.19 145 GLU B C 1
ATOM 4453 O O . GLU B 1 145 ? -19.266 -23.844 8.062 1 98.19 145 GLU B O 1
ATOM 4458 N N . ARG B 1 146 ? -17.438 -22.984 7.191 1 98.12 146 ARG B N 1
ATOM 4459 C CA . ARG B 1 146 ? -17.781 -21.625 7.594 1 98.12 146 ARG B CA 1
ATOM 4460 C C . ARG B 1 146 ? -19.031 -21.125 6.863 1 98.12 146 ARG B C 1
ATOM 4462 O O . ARG B 1 146 ? -19.891 -20.5 7.469 1 98.12 146 ARG B O 1
ATOM 4469 N N . ILE B 1 147 ? -19.109 -21.391 5.566 1 98.25 147 ILE B N 1
ATOM 4470 C CA . ILE B 1 147 ? -20.281 -21.016 4.781 1 98.25 147 ILE B CA 1
ATOM 4471 C C . ILE B 1 147 ? -21.516 -21.766 5.289 1 98.25 147 ILE B C 1
ATOM 4473 O O . ILE B 1 147 ? -22.578 -21.188 5.457 1 98.25 147 ILE B O 1
ATOM 4477 N N . ASP B 1 148 ? -21.375 -23.047 5.559 1 98.44 148 ASP B N 1
ATOM 4478 C CA . ASP B 1 148 ? -22.469 -23.875 6.07 1 98.44 148 ASP B CA 1
ATOM 4479 C C . ASP B 1 148 ? -23.016 -23.297 7.375 1 98.44 148 ASP B C 1
ATOM 4481 O O . ASP B 1 148 ? -24.219 -23.312 7.602 1 98.44 148 ASP B O 1
ATOM 4485 N N . ALA B 1 149 ? -22.172 -22.75 8.148 1 97.94 149 ALA B N 1
ATOM 4486 C CA . ALA B 1 149 ? -22.547 -22.234 9.469 1 97.94 149 ALA B CA 1
ATOM 4487 C C . ALA B 1 149 ? -23.453 -21.016 9.344 1 97.94 149 ALA B C 1
ATOM 4489 O O . ALA B 1 149 ? -24.094 -20.609 10.312 1 97.94 149 ALA B O 1
ATOM 4490 N N . LEU B 1 150 ? -23.562 -20.422 8.18 1 98 150 LEU B N 1
ATOM 4491 C CA . LEU B 1 150 ? -24.375 -19.219 7.984 1 98 150 LEU B CA 1
ATOM 4492 C C . LEU B 1 150 ? -25.859 -19.594 7.855 1 98 150 LEU B C 1
ATOM 4494 O O . LEU B 1 150 ? -26.719 -18.719 7.965 1 98 150 LEU B O 1
ATOM 4498 N N . GLY B 1 151 ? -26.141 -20.828 7.566 1 98.25 151 GLY B N 1
ATOM 4499 C CA . GLY B 1 151 ? -27.531 -21.266 7.457 1 98.25 151 GLY B CA 1
ATOM 4500 C C . GLY B 1 151 ? -28.266 -20.641 6.285 1 98.25 151 GLY B C 1
ATOM 4501 O O . GLY B 1 151 ? -29.406 -20.203 6.422 1 98.25 151 GLY B O 1
ATOM 4502 N N . LEU B 1 152 ? -27.734 -20.688 5.105 1 98.12 152 LEU B N 1
ATOM 4503 C CA . LEU B 1 152 ? -28.25 -19.953 3.951 1 98.12 152 LEU B CA 1
ATOM 4504 C C . LEU B 1 152 ? -29.203 -20.828 3.145 1 98.12 152 LEU B C 1
ATOM 4506 O O . LEU B 1 152 ? -29.094 -22.047 3.139 1 98.12 152 LEU B O 1
ATOM 4510 N N . SER B 1 153 ? -30.156 -20.141 2.41 1 97.94 153 SER B N 1
ATOM 4511 C CA . SER B 1 153 ? -30.922 -20.828 1.371 1 97.94 153 SER B CA 1
ATOM 4512 C C . SER B 1 153 ? -30.031 -21.188 0.184 1 97.94 153 SER B C 1
ATOM 4514 O O . SER B 1 153 ? -28.891 -20.719 0.081 1 97.94 153 SER B O 1
ATOM 4516 N N . GLY B 1 154 ? -30.531 -22.047 -0.677 1 97.5 154 GLY B N 1
ATOM 4517 C CA . GLY B 1 154 ? -29.781 -22.406 -1.874 1 97.5 154 GLY B CA 1
ATOM 4518 C C . GLY B 1 154 ? -29.406 -21.203 -2.723 1 97.5 154 GLY B C 1
ATOM 4519 O O . GLY B 1 154 ? -28.266 -21.094 -3.176 1 97.5 154 GLY B O 1
ATOM 4520 N N . TYR B 1 155 ? -30.328 -20.297 -2.895 1 97.81 155 TYR B N 1
ATOM 4521 C CA . TYR B 1 155 ? -30.078 -19.094 -3.672 1 97.81 155 TYR B CA 1
ATOM 4522 C C . TYR B 1 155 ? -29 -18.234 -3.031 1 97.81 155 TYR B C 1
ATOM 4524 O O . TYR B 1 155 ? -28.062 -17.812 -3.705 1 97.81 155 TYR B O 1
ATOM 4532 N N . GLU B 1 156 ? -29.141 -18 -1.687 1 97.69 156 GLU B N 1
ATOM 4533 C CA . GLU B 1 156 ? -28.172 -17.172 -0.963 1 97.69 156 GLU B CA 1
ATOM 4534 C C . GLU B 1 156 ? -26.781 -17.766 -1.026 1 97.69 156 GLU B C 1
ATOM 4536 O O . GLU B 1 156 ? -25.797 -17.047 -1.204 1 97.69 156 GLU B O 1
ATOM 4541 N N . ARG B 1 157 ? -26.734 -19.047 -0.868 1 97.81 157 ARG B N 1
ATOM 4542 C CA . ARG B 1 157 ? -25.453 -19.734 -0.914 1 97.81 157 ARG B CA 1
ATOM 4543 C C . ARG B 1 157 ? -24.797 -19.594 -2.281 1 97.81 157 ARG B C 1
ATOM 4545 O O . ARG B 1 157 ? -23.594 -19.281 -2.371 1 97.81 157 ARG B O 1
ATOM 4552 N N . ASP B 1 158 ? -25.547 -19.781 -3.318 1 98.06 158 ASP B N 1
ATOM 4553 C CA . ASP B 1 158 ? -25.016 -19.656 -4.672 1 98.06 158 ASP B CA 1
ATOM 4554 C C . ASP B 1 158 ? -24.516 -18.25 -4.941 1 98.06 158 ASP B C 1
ATOM 4556 O O . ASP B 1 158 ? -23.469 -18.062 -5.562 1 98.06 158 ASP B O 1
ATOM 4560 N N . CYS B 1 159 ? -25.281 -17.25 -4.48 1 98.06 159 CYS B N 1
ATOM 4561 C CA . CYS B 1 159 ? -24.859 -15.859 -4.656 1 98.06 159 CYS B CA 1
ATOM 4562 C C . CYS B 1 159 ? -23.562 -15.586 -3.918 1 98.06 159 CYS B C 1
ATOM 4564 O O . CYS B 1 159 ? -22.641 -14.977 -4.469 1 98.06 159 CYS B O 1
ATOM 4566 N N . LEU B 1 160 ? -23.484 -16.047 -2.672 1 98 160 LEU B N 1
ATOM 4567 C CA . LEU B 1 160 ? -22.281 -15.875 -1.867 1 98 160 LEU B CA 1
ATOM 4568 C C . LEU B 1 160 ? -21.078 -16.562 -2.516 1 98 160 LEU B C 1
ATOM 4570 O O . LEU B 1 160 ? -20.031 -15.961 -2.682 1 98 160 LEU B O 1
ATOM 4574 N N . GLU B 1 161 ? -21.234 -17.828 -2.926 1 97.56 161 GLU B N 1
ATOM 4575 C CA . GLU B 1 161 ? -20.156 -18.594 -3.529 1 97.56 161 GLU B CA 1
ATOM 4576 C C . GLU B 1 161 ? -19.766 -18.016 -4.887 1 97.56 161 GLU B C 1
ATOM 4578 O O . GLU B 1 161 ? -18.594 -18.062 -5.27 1 97.56 161 GLU B O 1
ATOM 4583 N N . GLY B 1 162 ? -20.75 -17.484 -5.613 1 96.88 162 GLY B N 1
ATOM 4584 C CA . GLY B 1 162 ? -20.453 -16.766 -6.84 1 96.88 162 GLY B CA 1
ATOM 4585 C C . GLY B 1 162 ? -19.547 -15.555 -6.613 1 96.88 162 GLY B C 1
ATOM 4586 O O . GLY B 1 162 ? -18.625 -15.32 -7.383 1 96.88 162 GLY B O 1
ATOM 4587 N N . ALA B 1 163 ? -19.812 -14.859 -5.5 1 96.5 163 ALA B N 1
ATOM 4588 C CA . ALA B 1 163 ? -19.031 -13.672 -5.176 1 96.5 163 ALA B CA 1
ATOM 4589 C C . ALA B 1 163 ? -17.578 -14.031 -4.844 1 96.5 163 ALA B C 1
ATOM 4591 O O . ALA B 1 163 ? -16.672 -13.234 -5.078 1 96.5 163 ALA B O 1
ATOM 4592 N N . LEU B 1 164 ? -17.344 -15.234 -4.379 1 96.75 164 LEU B N 1
ATOM 4593 C CA . LEU B 1 164 ? -16.031 -15.688 -3.969 1 96.75 164 LEU B CA 1
ATOM 4594 C C . LEU B 1 164 ? -15.289 -16.344 -5.133 1 96.75 164 LEU B C 1
ATOM 4596 O O . LEU B 1 164 ? -14.078 -16.547 -5.07 1 96.75 164 LEU B O 1
ATOM 4600 N N . SER B 1 165 ? -15.984 -16.609 -6.191 1 93.25 165 SER B N 1
ATOM 4601 C CA . SER B 1 165 ? -15.547 -17.578 -7.195 1 93.25 165 SER B CA 1
ATOM 4602 C C . SER B 1 165 ? -14.398 -17.031 -8.031 1 93.25 165 SER B C 1
ATOM 4604 O O . SER B 1 165 ? -13.719 -17.781 -8.734 1 93.25 165 SER B O 1
ATOM 4606 N N . GLY B 1 166 ? -14.141 -15.703 -7.957 1 90.88 166 GLY B N 1
ATOM 4607 C CA . GLY B 1 166 ? -12.977 -15.148 -8.625 1 90.88 166 GLY B CA 1
ATOM 4608 C C . GLY B 1 166 ? -11.672 -15.508 -7.953 1 90.88 166 GLY B C 1
ATOM 4609 O O . GLY B 1 166 ? -10.602 -15.414 -8.562 1 90.88 166 GLY B O 1
ATOM 4610 N N . LEU B 1 167 ? -11.773 -15.938 -6.707 1 90.81 167 LEU B N 1
ATOM 4611 C CA . LEU B 1 167 ? -10.555 -16.172 -5.938 1 90.81 167 LEU B CA 1
ATOM 4612 C C . LEU B 1 167 ? -10.484 -17.625 -5.469 1 90.81 167 LEU B C 1
ATOM 4614 O O . LEU B 1 167 ? -9.406 -18.219 -5.43 1 90.81 167 LEU B O 1
ATOM 4618 N N . ILE B 1 168 ? -11.594 -18.203 -5.152 1 90.38 168 ILE B N 1
ATOM 4619 C CA . ILE B 1 168 ? -11.578 -19.531 -4.57 1 90.38 168 ILE B CA 1
ATOM 4620 C C . ILE B 1 168 ? -12.141 -20.547 -5.574 1 90.38 168 ILE B C 1
ATOM 4622 O O . ILE B 1 168 ? -12.891 -20.172 -6.477 1 90.38 168 ILE B O 1
ATOM 4626 N N . HIS B 1 169 ? -11.805 -21.875 -5.375 1 90.06 169 HIS B N 1
ATOM 4627 C CA . HIS B 1 169 ? -12.219 -22.828 -6.395 1 90.06 169 HIS B CA 1
ATOM 4628 C C . HIS B 1 169 ? -12.797 -24.094 -5.766 1 90.06 169 HIS B C 1
ATOM 4630 O O . HIS B 1 169 ? -13.508 -24.844 -6.426 1 90.06 169 HIS B O 1
ATOM 4636 N N . CYS B 1 170 ? -12.438 -24.312 -4.551 1 93.31 170 CYS B N 1
ATOM 4637 C CA . CYS B 1 170 ? -12.938 -25.5 -3.869 1 93.31 170 CYS B CA 1
ATOM 4638 C C . CYS B 1 170 ? -13.078 -25.25 -2.371 1 93.31 170 CYS B C 1
ATOM 4640 O O . CYS B 1 170 ? -12.188 -25.594 -1.592 1 93.31 170 CYS B O 1
ATOM 4642 N N . PRO B 1 171 ? -14.211 -24.75 -1.942 1 95.25 171 PRO B N 1
ATOM 4643 C CA . PRO B 1 171 ? -14.383 -24.312 -0.555 1 95.25 171 PRO B CA 1
ATOM 4644 C C . PRO B 1 171 ? -14.141 -25.438 0.451 1 95.25 171 PRO B C 1
ATOM 4646 O O . PRO B 1 171 ? -13.742 -25.188 1.589 1 95.25 171 PRO B O 1
ATOM 4649 N N . SER B 1 172 ? -14.312 -26.719 0.023 1 96.12 172 SER B N 1
ATOM 4650 C CA . SER B 1 172 ? -14.148 -27.828 0.944 1 96.12 172 SER B CA 1
ATOM 4651 C C . SER B 1 172 ? -12.68 -28.141 1.194 1 96.12 172 SER B C 1
ATOM 4653 O O . SER B 1 172 ? -12.336 -28.844 2.145 1 96.12 172 SER B O 1
ATOM 4655 N N . GLN B 1 173 ? -11.773 -27.578 0.374 1 96.19 173 GLN B N 1
ATOM 4656 C CA . GLN B 1 173 ? -10.344 -27.859 0.514 1 96.19 173 GLN B CA 1
ATOM 4657 C C . GLN B 1 173 ? -9.594 -26.625 0.986 1 96.19 173 GLN B C 1
ATOM 4659 O O . GLN B 1 173 ? -8.422 -26.703 1.362 1 96.19 173 GLN B O 1
ATOM 4664 N N . HIS B 1 174 ? -10.25 -25.484 0.936 1 95.75 174 HIS B N 1
ATOM 4665 C CA . HIS B 1 174 ? -9.625 -24.219 1.338 1 95.75 174 HIS B CA 1
ATOM 4666 C C . HIS B 1 174 ? -9.875 -23.938 2.814 1 95.75 174 HIS B C 1
ATOM 4668 O O . HIS B 1 174 ? -10.984 -24.141 3.314 1 95.75 174 HIS B O 1
ATOM 4674 N N . GLY B 1 175 ? -8.766 -23.516 3.473 1 96.25 175 GLY B N 1
ATOM 4675 C CA . GLY B 1 175 ? -9 -22.922 4.777 1 96.25 175 GLY B CA 1
ATOM 4676 C C . GLY B 1 175 ? -9.727 -21.594 4.695 1 96.25 175 GLY B C 1
ATOM 4677 O O . GLY B 1 175 ? -9.555 -20.844 3.736 1 96.25 175 GLY B O 1
ATOM 4678 N N . ALA B 1 176 ? -10.555 -21.297 5.715 1 96.38 176 ALA B N 1
ATOM 4679 C CA . ALA B 1 176 ? -11.328 -20.047 5.742 1 96.38 176 ALA B CA 1
ATOM 4680 C C . ALA B 1 176 ? -10.438 -18.859 6.098 1 96.38 176 ALA B C 1
ATOM 4682 O O . ALA B 1 176 ? -10.711 -17.734 5.695 1 96.38 176 ALA B O 1
ATOM 4683 N N . LEU B 1 177 ? -9.367 -19.125 6.762 1 97.19 177 LEU B N 1
ATOM 4684 C CA . LEU B 1 177 ? -8.609 -18.094 7.465 1 97.19 177 LEU B CA 1
ATOM 4685 C C . LEU B 1 177 ? -7.941 -17.141 6.48 1 97.19 177 LEU B C 1
ATOM 4687 O O . LEU B 1 177 ? -7.824 -15.945 6.75 1 97.19 177 LEU B O 1
ATOM 4691 N N . GLN B 1 178 ? -7.477 -17.656 5.359 1 96.69 178 GLN B N 1
ATOM 4692 C CA . GLN B 1 178 ? -6.734 -16.828 4.414 1 96.69 178 GLN B CA 1
ATOM 4693 C C . GLN B 1 178 ? -7.602 -15.695 3.873 1 96.69 178 GLN B C 1
ATOM 4695 O O . GLN B 1 178 ? -7.113 -14.578 3.664 1 96.69 178 GLN B O 1
ATOM 4700 N N . LEU B 1 179 ? -8.898 -15.977 3.648 1 97.25 179 LEU B N 1
ATOM 4701 C CA . LEU B 1 179 ? -9.805 -14.938 3.174 1 97.25 179 LEU B CA 1
ATOM 4702 C C . LEU B 1 179 ? -10.016 -13.875 4.246 1 97.25 179 LEU B C 1
ATOM 4704 O O . LEU B 1 179 ? -10.102 -12.68 3.938 1 97.25 179 LEU B O 1
ATOM 4708 N N . LEU B 1 180 ? -10.141 -14.359 5.492 1 97.88 180 LEU B N 1
ATOM 4709 C CA . LEU B 1 180 ? -10.266 -13.414 6.598 1 97.88 180 LEU B CA 1
ATOM 4710 C C . LEU B 1 180 ? -9.031 -12.516 6.688 1 97.88 180 LEU B C 1
ATOM 4712 O O . LEU B 1 180 ? -9.156 -11.297 6.836 1 97.88 180 LEU B O 1
ATOM 4716 N N . HIS B 1 181 ? -7.879 -13.102 6.559 1 98.19 181 HIS B N 1
ATOM 4717 C CA . HIS B 1 181 ? -6.637 -12.336 6.633 1 98.19 181 HIS B CA 1
A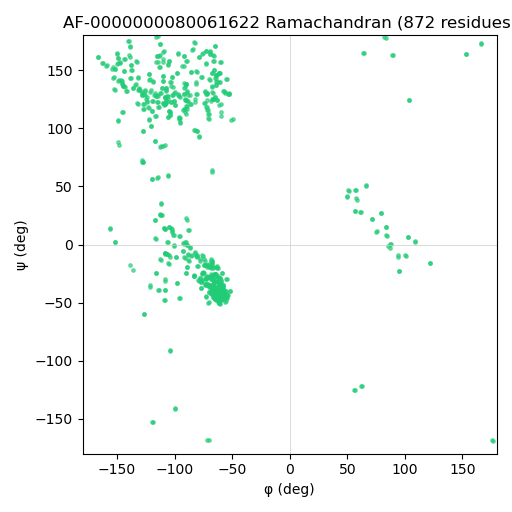TOM 4718 C C . HIS B 1 181 ? -6.523 -11.352 5.477 1 98.19 181 HIS B C 1
ATOM 4720 O O . HIS B 1 181 ? -6.133 -10.195 5.676 1 98.19 181 HIS B O 1
ATOM 4726 N N . GLY B 1 182 ? -6.801 -11.844 4.266 1 98 182 GLY B N 1
ATOM 4727 C CA . GLY B 1 182 ? -6.812 -10.945 3.117 1 98 182 GLY B CA 1
ATOM 4728 C C . GLY B 1 182 ? -7.734 -9.758 3.295 1 98 182 GLY B C 1
ATOM 4729 O O . GLY B 1 182 ? -7.359 -8.625 2.996 1 98 182 GLY B O 1
ATOM 4730 N N . SER B 1 183 ? -8.961 -10.031 3.842 1 98.25 183 SER B N 1
ATOM 4731 C CA . SER B 1 183 ? -9.914 -8.961 4.098 1 98.25 183 SER B CA 1
ATOM 4732 C C . SER B 1 183 ? -9.383 -7.988 5.152 1 98.25 183 SER B C 1
ATOM 4734 O O . SER B 1 183 ? -9.469 -6.77 4.98 1 98.25 183 SER B O 1
ATOM 4736 N N . ALA B 1 184 ? -8.797 -8.523 6.207 1 98.38 184 ALA B N 1
ATOM 4737 C CA . ALA B 1 184 ? -8.25 -7.691 7.273 1 98.38 184 ALA B CA 1
ATOM 4738 C C . ALA B 1 184 ? -7.125 -6.801 6.754 1 98.38 184 ALA B C 1
ATOM 4740 O O . ALA B 1 184 ? -7 -5.645 7.168 1 98.38 184 ALA B O 1
ATOM 4741 N N . THR B 1 185 ? -6.336 -7.277 5.828 1 98.44 185 THR B N 1
ATOM 4742 C CA . THR B 1 185 ? -5.195 -6.555 5.273 1 98.44 185 THR B CA 1
ATOM 4743 C C . THR B 1 185 ? -5.664 -5.328 4.496 1 98.44 185 THR B C 1
ATOM 4745 O O . THR B 1 185 ? -4.969 -4.309 4.457 1 98.44 185 THR B O 1
ATOM 4748 N N . TYR B 1 186 ? -6.824 -5.465 3.924 1 98.44 186 TYR B N 1
ATOM 4749 C CA . TYR B 1 186 ? -7.363 -4.367 3.129 1 98.44 186 TYR B CA 1
ATOM 4750 C C . TYR B 1 186 ? -8.625 -3.805 3.764 1 98.44 186 TYR B C 1
ATOM 4752 O O . TYR B 1 186 ? -9.688 -3.777 3.133 1 98.44 186 TYR B O 1
ATOM 4760 N N . PHE B 1 187 ? -8.469 -3.373 5.008 1 97.94 187 PHE B N 1
ATOM 4761 C CA . PHE B 1 187 ? -9.367 -2.547 5.805 1 97.94 187 PHE B CA 1
ATOM 4762 C C . PHE B 1 187 ? -10.609 -3.336 6.219 1 97.94 187 PHE B C 1
ATOM 4764 O O . PHE B 1 187 ? -11.688 -2.764 6.391 1 97.94 187 PHE B O 1
ATOM 4771 N N . GLY B 1 188 ? -10.531 -4.711 6.238 1 97.56 188 GLY B N 1
ATOM 4772 C CA . GLY B 1 188 ? -11.594 -5.562 6.742 1 97.56 188 GLY B CA 1
ATOM 4773 C C . GLY B 1 188 ? -12.68 -5.836 5.715 1 97.56 188 GLY B C 1
ATOM 4774 O O . GLY B 1 188 ? -13.773 -6.277 6.066 1 97.56 188 GLY B O 1
ATOM 4775 N N . ASP B 1 189 ? -12.375 -5.535 4.438 1 97.06 189 ASP B N 1
ATOM 4776 C CA . ASP B 1 189 ? -13.383 -5.617 3.385 1 97.06 189 ASP B CA 1
ATOM 4777 C C . ASP B 1 189 ? -12.922 -6.547 2.26 1 97.06 189 ASP B C 1
ATOM 4779 O O . ASP B 1 189 ? -11.898 -6.301 1.623 1 97.06 189 ASP B O 1
ATOM 4783 N N . PHE B 1 190 ? -13.742 -7.555 1.992 1 96.94 190 PHE B N 1
ATOM 4784 C CA . PHE B 1 190 ? -13.383 -8.555 0.99 1 96.94 190 PHE B CA 1
ATOM 4785 C C . PHE B 1 190 ? -13.336 -7.93 -0.4 1 96.94 190 PHE B C 1
ATOM 4787 O O . PHE B 1 190 ? -12.5 -8.312 -1.227 1 96.94 190 PHE B O 1
ATOM 4794 N N . MET B 1 191 ? -14.211 -7.012 -0.677 1 96.19 191 MET B N 1
ATOM 4795 C CA . MET B 1 191 ? -14.227 -6.414 -2.01 1 96.19 191 MET B CA 1
ATOM 4796 C C . MET B 1 191 ? -12.961 -5.594 -2.248 1 96.19 191 MET B C 1
ATOM 4798 O O . MET B 1 191 ? -12.461 -5.527 -3.373 1 96.19 191 MET B O 1
ATOM 4802 N N . ASN B 1 192 ? -12.422 -4.91 -1.157 1 97.75 192 ASN B N 1
ATOM 4803 C CA . ASN B 1 192 ? -11.109 -4.277 -1.263 1 97.75 192 ASN B CA 1
ATOM 4804 C C . ASN B 1 192 ? -10.023 -5.293 -1.58 1 97.75 192 ASN B C 1
ATOM 4806 O O . ASN B 1 192 ? -9.203 -5.074 -2.473 1 97.75 192 ASN B O 1
ATOM 4810 N N . TYR B 1 193 ? -10.062 -6.414 -0.839 1 98.12 193 TYR B N 1
ATOM 4811 C CA . TYR B 1 193 ? -9.117 -7.5 -1.074 1 98.12 193 TYR B CA 1
ATOM 4812 C C . TYR B 1 193 ? -9.211 -8.008 -2.508 1 98.12 193 TYR B C 1
ATOM 4814 O O . TYR B 1 193 ? -8.195 -8.148 -3.191 1 98.12 193 TYR B O 1
ATOM 4822 N N . LEU B 1 194 ? -10.422 -8.219 -3.025 1 96.81 194 LEU B N 1
ATOM 4823 C CA . LEU B 1 194 ? -10.656 -8.703 -4.379 1 96.81 194 LEU B CA 1
ATOM 4824 C C . LEU B 1 194 ? -10.133 -7.715 -5.414 1 96.81 194 LEU B C 1
ATOM 4826 O O . LEU B 1 194 ? -9.555 -8.117 -6.43 1 96.81 194 LEU B O 1
ATOM 4830 N N . GLU B 1 195 ? -10.297 -6.438 -5.18 1 97.06 195 GLU B N 1
ATOM 4831 C CA . GLU B 1 195 ? -9.773 -5.43 -6.102 1 97.06 195 GLU B CA 1
ATOM 4832 C C . GLU B 1 195 ? -8.258 -5.531 -6.23 1 97.06 195 GLU B C 1
ATOM 4834 O O . GLU B 1 195 ? -7.719 -5.445 -7.332 1 97.06 195 GLU B O 1
ATOM 4839 N N . THR B 1 196 ? -7.543 -5.703 -5.117 1 97.88 196 THR B N 1
ATOM 4840 C CA . THR B 1 196 ? -6.09 -5.801 -5.152 1 97.88 196 THR B CA 1
ATOM 4841 C C . THR B 1 196 ? -5.648 -7.059 -5.895 1 97.88 196 THR B C 1
ATOM 4843 O O . THR B 1 196 ? -4.578 -7.086 -6.5 1 97.88 196 THR B O 1
ATOM 4846 N N . ALA B 1 197 ? -6.492 -8.039 -5.91 1 96.12 197 ALA B N 1
ATOM 4847 C CA . ALA B 1 197 ? -6.129 -9.352 -6.441 1 96.12 197 ALA B CA 1
ATOM 4848 C C . ALA B 1 197 ? -6.41 -9.43 -7.938 1 96.12 197 ALA B C 1
ATOM 4850 O O . ALA B 1 197 ? -5.84 -10.273 -8.641 1 96.12 197 ALA B O 1
ATOM 4851 N N . GLY B 1 198 ? -7.309 -8.492 -8.453 1 95.75 198 GLY B N 1
ATOM 4852 C CA . GLY B 1 198 ? -7.723 -8.922 -9.781 1 95.75 198 GLY B CA 1
ATOM 4853 C C . GLY B 1 198 ? -8.203 -7.781 -10.656 1 95.75 198 GLY B C 1
ATOM 4854 O O . GLY B 1 198 ? -8.758 -8.008 -11.734 1 95.75 198 GLY B O 1
ATOM 4855 N N . ARG B 1 199 ? -7.969 -6.555 -10.312 1 96.38 199 ARG B N 1
ATOM 4856 C CA . ARG B 1 199 ? -8.648 -5.52 -11.086 1 96.38 199 ARG B CA 1
ATOM 4857 C C . ARG B 1 199 ? -7.664 -4.777 -11.984 1 96.38 199 ARG B C 1
ATOM 4859 O O . ARG B 1 199 ? -7.984 -4.453 -13.133 1 96.38 199 ARG B O 1
ATOM 4866 N N . TRP B 1 200 ? -6.484 -4.516 -11.508 1 98.06 200 TRP B N 1
ATOM 4867 C CA . TRP B 1 200 ? -5.605 -3.564 -12.18 1 98.06 200 TRP B CA 1
ATOM 4868 C C . TRP B 1 200 ? -4.441 -4.281 -12.852 1 98.06 200 TRP B C 1
ATOM 4870 O O . TRP B 1 200 ? -3.652 -4.957 -12.188 1 98.06 200 TRP B O 1
ATOM 4880 N N . ALA B 1 201 ? -4.328 -4.129 -14.133 1 97.69 201 ALA B N 1
ATOM 4881 C CA . ALA B 1 201 ? -3.211 -4.68 -14.891 1 97.69 201 ALA B CA 1
ATOM 4882 C C . ALA B 1 201 ? -2.137 -3.623 -15.133 1 97.69 201 ALA B C 1
ATOM 4884 O O . ALA B 1 201 ? -2.438 -2.43 -15.203 1 97.69 201 ALA B O 1
ATOM 4885 N N . ILE B 1 202 ? -0.886 -4.055 -15.18 1 97.81 202 ILE B N 1
ATOM 4886 C CA . ILE B 1 202 ? 0.19 -3.162 -15.602 1 97.81 202 ILE B CA 1
ATOM 4887 C C . ILE B 1 202 ? 0.093 -2.91 -17.109 1 97.81 202 ILE B C 1
ATOM 4889 O O . ILE B 1 202 ? 0.017 -3.854 -17.891 1 97.81 202 ILE B O 1
ATOM 4893 N N . ARG B 1 203 ? 0.138 -1.728 -17.5 1 96 203 ARG B N 1
ATOM 4894 C CA . ARG B 1 203 ? -0.044 -1.391 -18.922 1 96 203 ARG B CA 1
ATOM 4895 C C . ARG B 1 203 ? 0.945 -2.15 -19.797 1 96 203 ARG B C 1
ATOM 4897 O O . ARG B 1 203 ? 0.562 -2.729 -20.812 1 96 203 ARG B O 1
ATOM 4904 N N . CYS B 1 204 ? 2.207 -2.199 -19.375 1 95.44 204 CYS B N 1
ATOM 4905 C CA . CYS B 1 204 ? 3.238 -2.803 -20.203 1 95.44 204 CYS B CA 1
ATOM 4906 C C . CYS B 1 204 ? 3.418 -4.277 -19.875 1 95.44 204 CYS B C 1
ATOM 4908 O O . CYS B 1 204 ? 4.254 -4.957 -20.469 1 95.44 204 CYS B O 1
ATOM 4910 N N . GLY B 1 205 ? 2.639 -4.766 -18.938 1 96.81 205 GLY B N 1
ATOM 4911 C CA . GLY B 1 205 ? 2.773 -6.152 -18.531 1 96.81 205 GLY B CA 1
ATOM 4912 C C . GLY B 1 205 ? 3.877 -6.363 -17.5 1 96.81 205 GLY B C 1
ATOM 4913 O O . GLY B 1 205 ? 4.586 -5.422 -17.141 1 96.81 205 GLY B O 1
ATOM 4914 N N . THR B 1 206 ? 4.043 -7.57 -17.047 1 98.12 206 THR B N 1
ATOM 4915 C CA . THR B 1 206 ? 4.965 -7.883 -15.961 1 98.12 206 THR B CA 1
ATOM 4916 C C . THR B 1 206 ? 6.387 -8.047 -16.484 1 98.12 206 THR B C 1
ATOM 4918 O O . THR B 1 206 ? 7.355 -7.816 -15.766 1 98.12 206 THR B O 1
ATOM 4921 N N . LYS B 1 207 ? 6.551 -8.422 -17.719 1 98.12 207 LYS B N 1
ATOM 4922 C CA . LYS B 1 207 ? 7.852 -8.789 -18.281 1 98.12 207 LYS B CA 1
ATOM 4923 C C . LYS B 1 207 ? 8.82 -7.613 -18.234 1 98.12 207 LYS B C 1
ATOM 4925 O O . LYS B 1 207 ? 9.969 -7.758 -17.812 1 98.12 207 LYS B O 1
ATOM 4930 N N . PRO B 1 208 ? 8.406 -6.387 -18.672 1 98 208 PRO B N 1
ATOM 4931 C CA . PRO B 1 208 ? 9.336 -5.254 -18.578 1 98 208 PRO B CA 1
ATOM 4932 C C . PRO B 1 208 ? 9.812 -4.988 -17.156 1 98 208 PRO B C 1
ATOM 4934 O O . PRO B 1 208 ? 10.977 -4.633 -16.938 1 98 208 PRO B O 1
ATOM 4937 N N . LEU B 1 209 ? 8.922 -5.129 -16.188 1 98.25 209 LEU B N 1
ATOM 4938 C CA . LEU B 1 209 ? 9.305 -4.953 -14.789 1 98.25 209 LEU B CA 1
ATOM 4939 C C . LEU B 1 209 ? 10.352 -5.988 -14.383 1 98.25 209 LEU B C 1
ATOM 4941 O O . LEU B 1 209 ? 11.344 -5.652 -13.734 1 98.25 209 LEU B O 1
ATOM 4945 N N . ILE B 1 210 ? 10.117 -7.25 -14.742 1 98.62 210 ILE B N 1
ATOM 4946 C CA . ILE B 1 210 ? 11.039 -8.336 -14.438 1 98.62 210 ILE B CA 1
ATOM 4947 C C . ILE B 1 210 ? 12.406 -8.031 -15.039 1 98.62 210 ILE B C 1
ATOM 4949 O O . ILE B 1 210 ? 13.43 -8.156 -14.359 1 98.62 210 ILE B O 1
ATOM 4953 N N . ASP B 1 211 ? 12.406 -7.609 -16.297 1 98.56 211 ASP B N 1
ATOM 4954 C CA . ASP B 1 211 ? 13.656 -7.277 -16.969 1 98.56 211 ASP B CA 1
ATOM 4955 C C . ASP B 1 211 ? 14.383 -6.137 -16.266 1 98.56 211 ASP B C 1
ATOM 4957 O O . ASP B 1 211 ? 15.602 -6.168 -16.125 1 98.56 211 ASP B O 1
ATOM 4961 N N . ALA B 1 212 ? 13.617 -5.168 -15.844 1 98.25 212 ALA B N 1
ATOM 4962 C CA . ALA B 1 212 ? 14.203 -4.023 -15.148 1 98.25 212 ALA B CA 1
ATOM 4963 C C . ALA B 1 212 ? 14.844 -4.449 -13.828 1 98.25 212 ALA B C 1
ATOM 4965 O O . ALA B 1 212 ? 15.961 -4.039 -13.516 1 98.25 212 ALA B O 1
ATOM 4966 N N . ILE B 1 213 ? 14.188 -5.254 -13.047 1 98.19 213 ILE B N 1
ATOM 4967 C CA . ILE B 1 213 ? 14.703 -5.738 -11.773 1 98.19 213 ILE B CA 1
ATOM 4968 C C . ILE B 1 213 ? 15.969 -6.562 -12.008 1 98.19 213 ILE B C 1
ATOM 4970 O O . ILE B 1 213 ? 16.969 -6.371 -11.32 1 98.19 213 ILE B O 1
ATOM 4974 N N . MET B 1 214 ? 15.922 -7.43 -13.023 1 98.56 214 MET B N 1
ATOM 4975 C CA . MET B 1 214 ? 17.047 -8.297 -13.328 1 98.56 214 MET B CA 1
ATOM 4976 C C . MET B 1 214 ? 18.25 -7.48 -13.805 1 98.56 214 MET B C 1
ATOM 4978 O O . MET B 1 214 ? 19.406 -7.852 -13.562 1 98.56 214 MET B O 1
ATOM 4982 N N . SER B 1 215 ? 18 -6.383 -14.445 1 98.06 215 SER B N 1
ATOM 4983 C CA . SER B 1 215 ? 19.078 -5.543 -14.961 1 98.06 215 SER B CA 1
ATOM 4984 C C . SER B 1 215 ? 19.875 -4.922 -13.828 1 98.06 215 SER B C 1
ATOM 4986 O O . SER B 1 215 ? 21.031 -4.523 -14.016 1 98.06 215 SER B O 1
ATOM 4988 N N . GLU B 1 216 ? 19.312 -4.883 -12.695 1 97 216 GLU B N 1
ATOM 4989 C CA . GLU B 1 216 ? 20 -4.328 -11.531 1 97 216 GLU B CA 1
ATOM 4990 C C . GLU B 1 216 ? 20.828 -5.398 -10.82 1 97 216 GLU B C 1
ATOM 4992 O O . GLU B 1 216 ? 21.688 -5.078 -9.992 1 97 216 GLU B O 1
ATOM 4997 N N . SER B 1 217 ? 20.594 -6.629 -11.133 1 98.31 217 SER B N 1
ATOM 4998 C CA . SER B 1 217 ? 21.234 -7.754 -10.453 1 98.31 217 SER B CA 1
ATOM 4999 C C . SER B 1 217 ? 22.531 -8.148 -11.141 1 98.31 217 SER B C 1
ATOM 5001 O O . SER B 1 217 ? 22.609 -8.172 -12.367 1 98.31 217 SER B O 1
ATOM 5003 N N . SER B 1 218 ? 23.531 -8.43 -10.328 1 98.44 218 SER B N 1
ATOM 5004 C CA . SER B 1 218 ? 24.766 -8.984 -10.883 1 98.44 218 SER B CA 1
ATOM 5005 C C . SER B 1 218 ? 24.859 -10.484 -10.641 1 98.44 218 SER B C 1
ATOM 5007 O O . SER B 1 218 ? 25.922 -11.086 -10.805 1 98.44 218 SER B O 1
ATOM 5009 N N . ALA B 1 219 ? 23.719 -11.086 -10.242 1 98.75 219 ALA B N 1
ATOM 5010 C CA . ALA B 1 219 ? 23.672 -12.531 -10.031 1 98.75 219 ALA B CA 1
ATOM 5011 C C . ALA B 1 219 ? 23.938 -13.281 -11.328 1 98.75 219 ALA B C 1
ATOM 5013 O O . ALA B 1 219 ? 23.516 -12.844 -12.406 1 98.75 219 ALA B O 1
ATOM 5014 N N . GLU B 1 220 ? 24.688 -14.336 -11.219 1 98.69 220 GLU B N 1
ATOM 5015 C CA . GLU B 1 220 ? 24.797 -15.25 -12.352 1 98.69 220 GLU B CA 1
ATOM 5016 C C . GLU B 1 220 ? 23.484 -16.016 -12.57 1 98.69 220 GLU B C 1
ATOM 5018 O O . GLU B 1 220 ? 23.094 -16.828 -11.734 1 98.69 220 GLU B O 1
ATOM 5023 N N . LEU B 1 221 ? 22.828 -15.727 -13.672 1 98.81 221 LEU B N 1
ATOM 5024 C CA . LEU B 1 221 ? 21.562 -16.406 -13.992 1 98.81 221 LEU B CA 1
ATOM 5025 C C . LEU B 1 221 ? 21.828 -17.656 -14.812 1 98.81 221 LEU B C 1
ATOM 5027 O O . LEU B 1 221 ? 22.516 -17.609 -15.828 1 98.81 221 LEU B O 1
ATOM 5031 N N . ARG B 1 222 ? 21.359 -18.781 -14.344 1 98.69 222 ARG B N 1
ATOM 5032 C CA . ARG B 1 222 ? 21.375 -20.016 -15.109 1 98.69 222 ARG B CA 1
ATOM 5033 C C . ARG B 1 222 ? 19.953 -20.516 -15.383 1 98.69 222 ARG B C 1
ATOM 5035 O O . ARG B 1 222 ? 19.25 -20.953 -14.477 1 98.69 222 ARG B O 1
ATOM 5042 N N . LEU B 1 223 ? 19.547 -20.453 -16.609 1 98.69 223 LEU B N 1
ATOM 5043 C CA . LEU B 1 223 ? 18.25 -20.969 -17.031 1 98.69 223 LEU B CA 1
ATOM 5044 C C . LEU B 1 223 ? 18.328 -22.453 -17.328 1 98.69 223 LEU B C 1
ATOM 5046 O O . LEU B 1 223 ? 19.422 -23.031 -17.359 1 98.69 223 LEU B O 1
ATOM 5050 N N . GLU B 1 224 ? 17.125 -23.078 -17.469 1 98.56 224 GLU B N 1
ATOM 5051 C CA . GLU B 1 224 ? 17.031 -24.484 -17.797 1 98.56 224 GLU B CA 1
ATOM 5052 C C . GLU B 1 224 ? 17.922 -25.328 -16.891 1 98.56 224 GLU B C 1
ATOM 5054 O O . GLU B 1 224 ? 18.641 -26.219 -17.359 1 98.56 224 GLU B O 1
ATOM 5059 N N . THR B 1 225 ? 17.906 -24.969 -15.633 1 98.56 225 THR B N 1
ATOM 5060 C CA . THR B 1 225 ? 18.75 -25.594 -14.625 1 98.56 225 THR B CA 1
ATOM 5061 C C . THR B 1 225 ? 17.922 -26.047 -13.422 1 98.56 225 THR B C 1
ATOM 5063 O O . THR B 1 225 ? 18.031 -25.469 -12.344 1 98.56 225 THR B O 1
ATOM 5066 N N . PRO B 1 226 ? 17.109 -27.109 -13.609 1 98.69 226 PRO B N 1
ATOM 5067 C CA . PRO B 1 226 ? 16.312 -27.609 -12.484 1 98.69 226 PRO B CA 1
ATOM 5068 C C . PRO B 1 226 ? 17.172 -28.219 -11.383 1 98.69 226 PRO B C 1
ATOM 5070 O O . PRO B 1 226 ? 18.156 -28.906 -11.664 1 98.69 226 PRO B O 1
ATOM 5073 N N . VAL B 1 227 ? 16.844 -27.891 -10.156 1 98.81 227 VAL B N 1
ATOM 5074 C CA . VAL B 1 227 ? 17.562 -28.375 -8.977 1 98.81 227 VAL B CA 1
ATOM 5075 C C . VAL B 1 227 ? 16.891 -29.656 -8.477 1 98.81 227 VAL B C 1
ATOM 5077 O O . VAL B 1 227 ? 15.664 -29.766 -8.438 1 98.81 227 VAL B O 1
ATOM 5080 N N . SER B 1 228 ? 17.734 -30.672 -8.055 1 98.62 228 SER B N 1
ATOM 5081 C CA . SER B 1 228 ? 17.203 -31.953 -7.598 1 98.62 228 SER B CA 1
ATOM 5082 C C . SER B 1 228 ? 17.359 -32.094 -6.09 1 98.62 228 SER B C 1
ATOM 5084 O O . SER B 1 228 ? 16.578 -32.781 -5.438 1 98.62 228 SER B O 1
ATOM 5086 N N . SER B 1 229 ? 18.453 -31.469 -5.574 1 98.62 229 SER B N 1
ATOM 5087 C CA . SER B 1 229 ? 18.656 -31.625 -4.137 1 98.62 229 SER B CA 1
ATOM 5088 C C . SER B 1 229 ? 19.438 -30.438 -3.561 1 98.62 229 SER B C 1
ATOM 5090 O O . SER B 1 229 ? 20.188 -29.781 -4.277 1 98.62 229 SER B O 1
ATOM 5092 N N . ILE B 1 230 ? 19.219 -30.172 -2.33 1 98.81 230 ILE B N 1
ATOM 5093 C CA . ILE B 1 230 ? 19.891 -29.156 -1.532 1 98.81 230 ILE B CA 1
ATOM 5094 C C . ILE B 1 230 ? 20.328 -29.75 -0.196 1 98.81 230 ILE B C 1
ATOM 5096 O O . ILE B 1 230 ? 19.5 -30.266 0.56 1 98.81 230 ILE B O 1
ATOM 5100 N N . THR B 1 231 ? 21.641 -29.703 0.088 1 98.56 231 THR B N 1
ATOM 5101 C CA . THR B 1 231 ? 22.172 -30.281 1.318 1 98.56 231 THR B CA 1
ATOM 5102 C C . THR B 1 231 ? 22.938 -29.219 2.113 1 98.56 231 THR B C 1
ATOM 5104 O O . THR B 1 231 ? 23.891 -28.609 1.601 1 98.56 231 THR B O 1
ATOM 5107 N N . ASP B 1 232 ? 22.469 -28.938 3.295 1 98.31 232 ASP B N 1
ATOM 5108 C CA . ASP B 1 232 ? 23.203 -28.125 4.27 1 98.31 232 ASP B CA 1
ATOM 5109 C C . ASP B 1 232 ? 24.031 -29.016 5.199 1 98.31 232 ASP B C 1
ATOM 5111 O O . ASP B 1 232 ? 23.469 -29.766 6.008 1 98.31 232 ASP B O 1
ATOM 5115 N N . ASP B 1 233 ? 25.375 -28.922 5.18 1 96.19 233 ASP B N 1
ATOM 5116 C CA . ASP B 1 233 ? 26.203 -29.781 6.012 1 96.19 233 ASP B CA 1
ATOM 5117 C C . ASP B 1 233 ? 26.719 -29.031 7.238 1 96.19 233 ASP B C 1
ATOM 5119 O O . ASP B 1 233 ? 27.625 -29.5 7.93 1 96.19 233 ASP B O 1
ATOM 5123 N N . GLY B 1 234 ? 26.203 -27.859 7.516 1 93.75 234 GLY B N 1
ATOM 5124 C CA . GLY B 1 234 ? 26.609 -27.047 8.664 1 93.75 234 GLY B CA 1
ATOM 5125 C C . GLY B 1 234 ? 27.672 -26.016 8.32 1 93.75 234 GLY B C 1
ATOM 5126 O O . GLY B 1 234 ? 27.828 -25.031 9.031 1 93.75 234 GLY B O 1
ATOM 5127 N N . SER B 1 235 ? 28.438 -26.25 7.23 1 92.81 235 SER B N 1
ATOM 5128 C CA . SER B 1 235 ? 29.469 -25.312 6.801 1 92.81 235 SER B CA 1
ATOM 5129 C C . SER B 1 235 ? 29.109 -24.688 5.457 1 92.81 235 SER B C 1
ATOM 5131 O O . SER B 1 235 ? 29.391 -23.5 5.234 1 92.81 235 SER B O 1
ATOM 5133 N N . TRP B 1 236 ? 28.562 -25.531 4.617 1 95.06 236 TRP B N 1
ATOM 5134 C CA . TRP B 1 236 ? 28.172 -25.078 3.283 1 95.06 236 TRP B CA 1
ATOM 5135 C C . TRP B 1 236 ? 26.828 -25.688 2.885 1 95.06 236 TRP B C 1
ATOM 5137 O O . TRP B 1 236 ? 26.375 -26.672 3.488 1 95.06 236 TRP B O 1
ATOM 5147 N N . VAL B 1 237 ? 26.234 -25.016 1.813 1 98.06 237 VAL B N 1
ATOM 5148 C CA . VAL B 1 237 ? 25.078 -25.578 1.141 1 98.06 237 VAL B CA 1
ATOM 5149 C C . VAL B 1 237 ? 25.469 -26.094 -0.239 1 98.06 237 VAL B C 1
ATOM 5151 O O . VAL B 1 237 ? 26.078 -25.375 -1.03 1 98.06 237 VAL B O 1
ATOM 5154 N N . SER B 1 238 ? 25.219 -27.344 -0.464 1 97.94 238 SER B N 1
ATOM 5155 C CA . SER B 1 238 ? 25.422 -27.938 -1.779 1 97.94 238 SER B CA 1
ATOM 5156 C C . SER B 1 238 ? 24.109 -28.062 -2.541 1 97.94 238 SER B C 1
ATOM 5158 O O . SER B 1 238 ? 23.172 -28.688 -2.053 1 97.94 238 SER B O 1
ATOM 5160 N N . VAL B 1 239 ? 24.062 -27.484 -3.727 1 98.38 239 VAL B N 1
ATOM 5161 C CA . VAL B 1 239 ? 22.906 -27.562 -4.609 1 98.38 239 VAL B CA 1
ATOM 5162 C C . VAL B 1 239 ? 23.234 -28.422 -5.824 1 98.38 239 VAL B C 1
ATOM 5164 O O . VAL B 1 239 ? 24.172 -28.125 -6.566 1 98.38 239 VAL B O 1
ATOM 5167 N N . LYS B 1 240 ? 22.484 -29.438 -6 1 97.94 240 LYS B N 1
ATOM 5168 C CA . LYS B 1 240 ? 22.672 -30.312 -7.152 1 97.94 240 LYS B CA 1
ATOM 5169 C C . LYS B 1 240 ? 21.562 -30.125 -8.18 1 97.94 240 LYS B C 1
ATOM 5171 O O . LYS B 1 240 ? 20.391 -30.062 -7.828 1 97.94 240 LYS B O 1
ATOM 5176 N N . THR B 1 241 ? 21.969 -30.031 -9.414 1 98.12 241 THR B N 1
ATOM 5177 C CA . THR B 1 241 ? 21 -29.906 -10.492 1 98.12 241 THR B CA 1
ATOM 5178 C C . THR B 1 241 ? 20.625 -31.281 -11.047 1 98.12 241 THR B C 1
ATOM 5180 O O . THR B 1 241 ? 21.328 -32.25 -10.805 1 98.12 241 THR B O 1
ATOM 5183 N N . ARG B 1 242 ? 19.547 -31.391 -11.742 1 97.88 242 ARG B N 1
ATOM 5184 C CA . ARG B 1 242 ? 19.125 -32.656 -12.359 1 97.88 242 ARG B CA 1
ATOM 5185 C C . ARG B 1 242 ? 20.156 -33.125 -13.375 1 97.88 242 ARG B C 1
ATOM 5187 O O . ARG B 1 242 ? 20.297 -34.344 -13.594 1 97.88 242 ARG B O 1
ATOM 5194 N N . ALA B 1 243 ? 20.891 -32.188 -13.977 1 96.69 243 ALA B N 1
ATOM 5195 C CA . ALA B 1 243 ? 21.906 -32.562 -14.961 1 96.69 243 ALA B CA 1
ATOM 5196 C C . ALA B 1 243 ? 23.188 -33.031 -14.273 1 96.69 243 ALA B C 1
ATOM 5198 O O . ALA B 1 243 ? 24.125 -33.469 -14.938 1 96.69 243 ALA B O 1
ATOM 5199 N N . GLY B 1 244 ? 23.312 -32.844 -12.977 1 93 244 GLY B N 1
ATOM 5200 C CA . GLY B 1 244 ? 24.438 -33.406 -12.25 1 93 244 GLY B CA 1
ATOM 5201 C C . GLY B 1 244 ? 25.438 -32.375 -11.805 1 93 244 GLY B C 1
ATOM 5202 O O . GLY B 1 244 ? 26.438 -32.688 -11.164 1 93 244 GLY B O 1
ATOM 5203 N N . SER B 1 245 ? 25.172 -31.125 -12.07 1 92.25 245 SER B N 1
ATOM 5204 C CA . SER B 1 245 ? 26.078 -30.078 -11.625 1 92.25 245 SER B CA 1
ATOM 5205 C C . SER B 1 245 ? 25.922 -29.812 -10.125 1 92.25 245 SER B C 1
ATOM 5207 O O . SER B 1 245 ? 24.812 -29.875 -9.594 1 92.25 245 SER B O 1
ATOM 5209 N N . ASP B 1 246 ? 27.078 -29.516 -9.523 1 94.75 246 ASP B N 1
ATOM 5210 C CA . ASP B 1 246 ? 27.109 -29.188 -8.102 1 94.75 246 ASP B CA 1
ATOM 5211 C C . ASP B 1 246 ? 27.5 -27.719 -7.887 1 94.75 246 ASP B C 1
ATOM 5213 O O . ASP B 1 246 ? 28.5 -27.266 -8.43 1 94.75 246 ASP B O 1
ATOM 5217 N N . ILE B 1 247 ? 26.719 -27.047 -7.098 1 96.5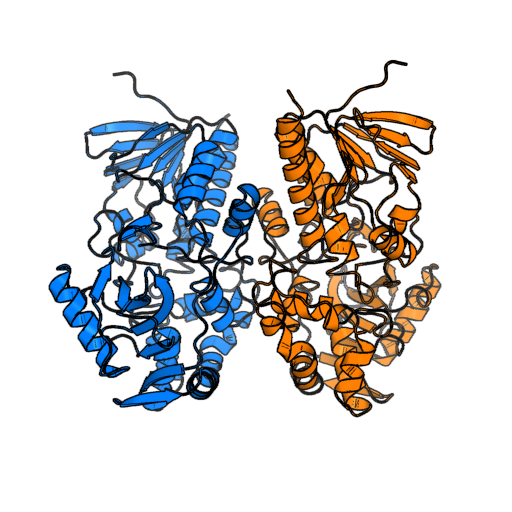6 247 ILE B N 1
ATOM 5218 C CA . ILE B 1 247 ? 26.969 -25.656 -6.734 1 96.56 247 ILE B CA 1
ATOM 5219 C C . ILE B 1 247 ? 27.109 -25.547 -5.219 1 96.56 247 ILE B C 1
ATOM 5221 O O . ILE B 1 247 ? 26.328 -26.109 -4.465 1 96.56 247 ILE B O 1
ATOM 5225 N N . ARG B 1 248 ? 28.125 -24.859 -4.816 1 97.38 248 ARG B N 1
ATOM 5226 C CA . ARG B 1 248 ? 28.359 -24.641 -3.393 1 97.38 248 ARG B CA 1
ATOM 5227 C C . ARG B 1 248 ? 28.141 -23.172 -3.025 1 97.38 248 ARG B C 1
ATOM 5229 O O . ARG B 1 248 ? 28.531 -22.281 -3.77 1 97.38 248 ARG B O 1
ATOM 5236 N N . ALA B 1 249 ? 27.422 -22.969 -1.915 1 98.12 249 ALA B N 1
ATOM 5237 C CA . ALA B 1 249 ? 27.156 -21.609 -1.435 1 98.12 249 ALA B CA 1
ATOM 5238 C C . ALA B 1 249 ? 27.172 -21.562 0.091 1 98.12 249 ALA B C 1
ATOM 5240 O O . ALA B 1 249 ? 27.078 -22.609 0.752 1 98.12 249 ALA B O 1
ATOM 5241 N N . HIS B 1 250 ? 27.359 -20.359 0.675 1 97.81 250 HIS B N 1
ATOM 5242 C CA . HIS B 1 250 ? 27.297 -20.188 2.123 1 97.81 250 HIS B CA 1
ATOM 5243 C C . HIS B 1 250 ? 25.859 -20.266 2.625 1 97.81 250 HIS B C 1
ATOM 5245 O O . HIS B 1 250 ? 25.609 -20.656 3.768 1 97.81 250 HIS B O 1
ATOM 5251 N N . ALA B 1 251 ? 24.875 -19.891 1.816 1 98.5 251 ALA B N 1
ATOM 5252 C CA . ALA B 1 251 ? 23.453 -19.953 2.115 1 98.5 251 ALA B CA 1
ATOM 5253 C C . ALA B 1 251 ? 22.641 -20.188 0.847 1 98.5 251 ALA B C 1
ATOM 5255 O O . ALA B 1 251 ? 23.141 -20 -0.264 1 98.5 251 ALA B O 1
ATOM 5256 N N . ALA B 1 252 ? 21.438 -20.641 1.005 1 98.81 252 ALA B N 1
ATOM 5257 C CA . ALA B 1 252 ? 20.531 -20.844 -0.123 1 98.81 252 ALA B CA 1
ATOM 5258 C C . ALA B 1 252 ? 19.156 -20.234 0.165 1 98.81 252 ALA B C 1
ATOM 5260 O O . ALA B 1 252 ? 18.719 -20.172 1.318 1 98.81 252 ALA B O 1
ATOM 5261 N N . ILE B 1 253 ? 18.531 -19.688 -0.803 1 98.94 253 ILE B N 1
ATOM 5262 C CA . ILE B 1 253 ? 17.125 -19.297 -0.776 1 98.94 253 ILE B CA 1
ATOM 5263 C C . ILE B 1 253 ? 16.328 -20.156 -1.771 1 98.94 253 ILE B C 1
ATOM 5265 O O . ILE B 1 253 ? 16.641 -20.172 -2.965 1 98.94 253 ILE B O 1
ATOM 5269 N N . VAL B 1 254 ? 15.391 -20.891 -1.298 1 98.94 254 VAL B N 1
ATOM 5270 C CA . VAL B 1 254 ? 14.523 -21.719 -2.135 1 98.94 254 VAL B CA 1
ATOM 5271 C C . VAL B 1 254 ? 13.227 -20.969 -2.426 1 98.94 254 VAL B C 1
ATOM 5273 O O . VAL B 1 254 ? 12.383 -20.812 -1.538 1 98.94 254 VAL B O 1
ATOM 5276 N N . ALA B 1 255 ? 13.055 -20.516 -3.639 1 98.88 255 ALA B N 1
ATOM 5277 C CA . ALA B 1 255 ? 11.93 -19.688 -4.059 1 98.88 255 ALA B CA 1
ATOM 5278 C C . ALA B 1 255 ? 11.125 -20.375 -5.16 1 98.88 255 ALA B C 1
ATOM 5280 O O . ALA B 1 255 ? 10.875 -19.797 -6.215 1 98.88 255 ALA B O 1
ATOM 5281 N N . VAL B 1 256 ? 10.633 -21.578 -4.922 1 98.81 256 VAL B N 1
ATOM 5282 C CA . VAL B 1 256 ? 9.828 -22.344 -5.875 1 98.81 256 VAL B CA 1
ATOM 5283 C C . VAL B 1 256 ? 8.414 -22.531 -5.328 1 98.81 256 VAL B C 1
ATOM 5285 O O . VAL B 1 256 ? 8.18 -22.359 -4.129 1 98.81 256 VAL B O 1
ATOM 5288 N N . PRO B 1 257 ? 7.418 -22.891 -6.191 1 98.56 257 PRO B N 1
ATOM 5289 C CA . PRO B 1 257 ? 6.051 -23.125 -5.719 1 98.56 257 PRO B CA 1
ATOM 5290 C C . PRO B 1 257 ? 5.969 -24.266 -4.719 1 98.56 257 PRO B C 1
ATOM 5292 O O . PRO B 1 257 ? 6.711 -25.25 -4.832 1 98.56 257 PRO B O 1
ATOM 5295 N N . LEU B 1 258 ? 5.051 -24.156 -3.797 1 98.62 258 LEU B N 1
ATOM 5296 C CA . LEU B 1 258 ? 4.84 -25.188 -2.785 1 98.62 258 LEU B CA 1
ATOM 5297 C C . LEU B 1 258 ? 4.664 -26.562 -3.432 1 98.62 258 LEU B C 1
ATOM 5299 O O . LEU B 1 258 ? 5.219 -27.547 -2.951 1 98.62 258 LEU B O 1
ATOM 5303 N N . ASN B 1 259 ? 3.965 -26.625 -4.523 1 98.38 259 ASN B N 1
ATOM 5304 C CA . ASN B 1 259 ? 3.615 -27.875 -5.184 1 98.38 259 ASN B CA 1
ATOM 5305 C C . ASN B 1 259 ? 4.848 -28.562 -5.77 1 98.38 259 ASN B C 1
ATOM 5307 O O . ASN B 1 259 ? 4.793 -29.734 -6.125 1 98.38 259 ASN B O 1
ATOM 5311 N N . THR B 1 260 ? 5.941 -27.844 -5.898 1 98.56 260 THR B N 1
ATOM 5312 C CA . THR B 1 260 ? 7.125 -28.406 -6.535 1 98.56 260 THR B CA 1
ATOM 5313 C C . THR B 1 260 ? 8.219 -28.672 -5.504 1 98.56 260 THR B C 1
ATOM 5315 O O . THR B 1 260 ? 9.242 -29.297 -5.82 1 98.56 260 THR B O 1
ATOM 5318 N N . LEU B 1 261 ? 8 -28.234 -4.316 1 98.31 261 LEU B N 1
ATOM 5319 C CA . LEU B 1 261 ? 9.016 -28.344 -3.273 1 98.31 261 LEU B CA 1
ATOM 5320 C C . LEU B 1 261 ? 9.32 -29.812 -2.975 1 98.31 261 LEU B C 1
ATOM 5322 O O . LEU B 1 261 ? 10.445 -30.156 -2.619 1 98.31 261 LEU B O 1
ATOM 5326 N N . GLY B 1 262 ? 8.305 -30.672 -3.117 1 97.88 262 GLY B N 1
ATOM 5327 C CA . GLY B 1 262 ? 8.477 -32.094 -2.873 1 97.88 262 GLY B CA 1
ATOM 5328 C C . GLY B 1 262 ? 9.383 -32.781 -3.889 1 97.88 262 GLY B C 1
ATOM 5329 O O . GLY B 1 262 ? 9.844 -33.875 -3.668 1 97.88 262 GLY B O 1
ATOM 5330 N N . ASP B 1 263 ? 9.664 -32.125 -4.992 1 98 263 ASP B N 1
ATOM 5331 C CA . ASP B 1 263 ? 10.5 -32.656 -6.055 1 98 263 ASP B CA 1
ATOM 5332 C C . ASP B 1 263 ? 11.977 -32.406 -5.777 1 98 263 ASP B C 1
ATOM 5334 O O . ASP B 1 263 ? 12.844 -32.938 -6.492 1 98 263 ASP B O 1
ATOM 5338 N N . ILE B 1 264 ? 12.289 -31.609 -4.762 1 98.62 264 ILE B N 1
ATOM 5339 C CA . ILE B 1 264 ? 13.656 -31.297 -4.359 1 98.62 264 ILE B CA 1
ATOM 5340 C C . ILE B 1 264 ? 13.977 -31.969 -3.029 1 98.62 264 ILE B C 1
ATOM 5342 O O . ILE B 1 264 ? 13.297 -31.734 -2.029 1 98.62 264 ILE B O 1
ATOM 5346 N N . SER B 1 265 ? 15 -32.844 -3.049 1 98.5 265 SER B N 1
ATOM 5347 C CA . SER B 1 265 ? 15.445 -33.438 -1.795 1 98.5 265 SER B CA 1
ATOM 5348 C C . SER B 1 265 ? 16.219 -32.438 -0.947 1 98.5 265 SER B C 1
ATOM 5350 O O . SER B 1 265 ? 17.219 -31.859 -1.405 1 98.5 265 SER B O 1
ATOM 5352 N N . ILE B 1 266 ? 15.75 -32.188 0.275 1 98.69 266 ILE B N 1
ATOM 5353 C CA . ILE B 1 266 ? 16.391 -31.219 1.15 1 98.69 266 ILE B CA 1
ATOM 5354 C C . ILE B 1 266 ? 16.938 -31.938 2.389 1 98.69 266 ILE B C 1
ATOM 5356 O O . ILE B 1 266 ? 16.234 -32.688 3.057 1 98.69 266 ILE B O 1
ATOM 5360 N N . THR B 1 267 ? 18.203 -31.734 2.682 1 98.5 267 THR B N 1
ATOM 5361 C CA . THR B 1 267 ? 18.891 -32.25 3.855 1 98.5 267 THR B CA 1
ATOM 5362 C C . THR B 1 267 ? 19.562 -31.141 4.645 1 98.5 267 THR B C 1
ATOM 5364 O O . THR B 1 267 ? 20.344 -30.375 4.09 1 98.5 267 THR B O 1
ATOM 5367 N N . PRO B 1 268 ? 19.328 -31.062 5.949 1 97.94 268 PRO B N 1
ATOM 5368 C CA . PRO B 1 268 ? 18.484 -31.938 6.773 1 97.94 268 PRO B CA 1
ATOM 5369 C C . PRO B 1 268 ? 17 -31.812 6.422 1 97.94 268 PRO B C 1
ATOM 5371 O O . PRO B 1 268 ? 16.578 -30.859 5.773 1 97.94 268 PRO B O 1
ATOM 5374 N N . GLU B 1 269 ? 16.25 -32.812 6.871 1 97.44 269 GLU B N 1
ATOM 5375 C CA . GLU B 1 269 ? 14.828 -32.844 6.566 1 97.44 269 GLU B CA 1
ATOM 5376 C C . GLU B 1 269 ? 14.102 -31.656 7.215 1 97.44 269 GLU B C 1
ATOM 5378 O O . GLU B 1 269 ? 14.445 -31.25 8.328 1 97.44 269 GLU B O 1
ATOM 5383 N N . LEU B 1 270 ? 13.117 -31.203 6.5 1 98.06 270 LEU B N 1
ATOM 5384 C CA . LEU B 1 270 ? 12.273 -30.141 7.051 1 98.06 270 LEU B CA 1
ATOM 5385 C C . LEU B 1 270 ? 11.43 -30.672 8.211 1 98.06 270 LEU B C 1
ATOM 5387 O O . LEU B 1 270 ? 11.344 -31.891 8.414 1 98.06 270 LEU B O 1
ATOM 5391 N N . THR B 1 271 ? 10.859 -29.797 9.023 1 97.25 271 THR B N 1
ATOM 5392 C CA . THR B 1 271 ? 10.031 -30.234 10.148 1 97.25 271 THR B CA 1
ATOM 5393 C C . THR B 1 271 ? 8.836 -31.047 9.664 1 97.25 271 THR B C 1
ATOM 5395 O O . THR B 1 271 ? 8.391 -30.875 8.531 1 97.25 271 THR B O 1
ATOM 5398 N N . PRO B 1 272 ? 8.281 -31.875 10.516 1 97.5 272 PRO B N 1
ATOM 5399 C CA . PRO B 1 272 ? 7.141 -32.688 10.117 1 97.5 272 PRO B CA 1
ATOM 5400 C C . PRO B 1 272 ? 5.957 -31.875 9.625 1 97.5 272 PRO B C 1
ATOM 5402 O O . PRO B 1 272 ? 5.305 -32.25 8.641 1 97.5 272 PRO B O 1
ATOM 5405 N N . ALA B 1 273 ? 5.684 -30.75 10.258 1 97.19 273 ALA B N 1
ATOM 5406 C CA . ALA B 1 273 ? 4.566 -29.891 9.859 1 97.19 273 ALA B CA 1
ATOM 5407 C C . ALA B 1 273 ? 4.762 -29.344 8.453 1 97.19 273 ALA B C 1
ATOM 5409 O O . ALA B 1 273 ? 3.822 -29.328 7.648 1 97.19 273 ALA B O 1
ATOM 5410 N N . VAL B 1 274 ? 5.988 -28.922 8.195 1 98.38 274 VAL B N 1
ATOM 5411 C CA . VAL B 1 274 ? 6.289 -28.375 6.875 1 98.38 274 VAL B CA 1
ATOM 5412 C C . VAL B 1 274 ? 6.223 -29.484 5.828 1 98.38 274 VAL B C 1
ATOM 5414 O O . VAL B 1 274 ? 5.648 -29.312 4.754 1 98.38 274 VAL B O 1
ATOM 5417 N N . ARG B 1 275 ? 6.754 -30.641 6.176 1 98.12 275 ARG B N 1
ATOM 5418 C CA . ARG B 1 275 ? 6.695 -31.781 5.266 1 98.12 275 ARG B CA 1
ATOM 5419 C C . ARG B 1 275 ? 5.254 -32.156 4.953 1 98.12 275 ARG B C 1
ATOM 5421 O O . ARG B 1 275 ? 4.914 -32.438 3.803 1 98.12 275 ARG B O 1
ATOM 5428 N N . ALA B 1 276 ? 4.438 -32.156 5.953 1 98.19 276 ALA B N 1
ATOM 5429 C CA . ALA B 1 276 ? 3.027 -32.469 5.766 1 98.19 276 ALA B CA 1
ATOM 5430 C C . ALA B 1 276 ? 2.357 -31.484 4.812 1 98.19 276 ALA B C 1
ATOM 5432 O O . ALA B 1 276 ? 1.585 -31.891 3.938 1 98.19 276 ALA B O 1
ATOM 5433 N N . MET B 1 277 ? 2.607 -30.188 4.977 1 98.38 277 MET B N 1
ATOM 5434 C CA . MET B 1 277 ? 2.051 -29.172 4.094 1 98.38 277 MET B CA 1
ATOM 5435 C C . MET B 1 277 ? 2.52 -29.391 2.656 1 98.38 277 MET B C 1
ATOM 5437 O O . MET B 1 277 ? 1.729 -29.266 1.718 1 98.38 277 MET B O 1
ATOM 5441 N N . ILE B 1 278 ? 3.824 -29.719 2.5 1 98.5 278 ILE B N 1
ATOM 5442 C CA . ILE B 1 278 ? 4.391 -29.969 1.179 1 98.5 278 ILE B CA 1
ATOM 5443 C C . ILE B 1 278 ? 3.688 -31.156 0.534 1 98.5 278 ILE B C 1
ATOM 5445 O O . ILE B 1 278 ? 3.316 -31.109 -0.642 1 98.5 278 ILE B O 1
ATOM 5449 N N . ASP B 1 279 ? 3.422 -32.156 1.331 1 97.81 279 ASP B N 1
ATOM 5450 C CA . ASP B 1 279 ? 2.783 -33.375 0.833 1 97.81 279 ASP B CA 1
ATOM 5451 C C . ASP B 1 279 ? 1.319 -33.094 0.48 1 97.81 279 ASP B C 1
ATOM 5453 O O . ASP B 1 279 ? 0.792 -33.688 -0.468 1 97.81 279 ASP B O 1
ATOM 5457 N N . GLN B 1 280 ? 0.66 -32.25 1.227 1 96.88 280 GLN B N 1
ATOM 5458 C CA . GLN B 1 280 ? -0.74 -31.922 0.99 1 96.88 280 GLN B CA 1
ATOM 5459 C C . GLN B 1 280 ? -0.897 -31.062 -0.261 1 96.88 280 GLN B C 1
ATOM 5461 O O . GLN B 1 280 ? -1.946 -31.078 -0.909 1 96.88 280 GLN B O 1
ATOM 5466 N N . LYS B 1 281 ? 0.143 -30.297 -0.607 1 96 281 LYS B N 1
ATOM 5467 C CA . LYS B 1 281 ? 0.192 -29.438 -1.787 1 96 281 LYS B CA 1
ATOM 5468 C C . LYS B 1 281 ? -0.855 -28.328 -1.706 1 96 281 LYS B C 1
ATOM 5470 O O . LYS B 1 281 ? -1.68 -28.312 -0.79 1 96 281 LYS B O 1
ATOM 5475 N N . ASN B 1 282 ? -0.727 -27.297 -2.533 1 93.31 282 ASN B N 1
ATOM 5476 C CA . ASN B 1 282 ? -1.732 -26.297 -2.834 1 93.31 282 ASN B CA 1
ATOM 5477 C C . ASN B 1 282 ? -2.943 -26.891 -3.537 1 93.31 282 ASN B C 1
ATOM 5479 O O . ASN B 1 282 ? -2.801 -27.578 -4.551 1 93.31 282 ASN B O 1
ATOM 5483 N N . PRO B 1 283 ? -4.113 -26.656 -3.039 1 92.69 283 PRO B N 1
ATOM 5484 C CA . PRO B 1 283 ? -5.293 -27.312 -3.607 1 92.69 283 PRO B CA 1
ATOM 5485 C C . PRO B 1 283 ? -5.82 -26.594 -4.852 1 92.69 283 PRO B C 1
ATOM 5487 O O . PRO B 1 283 ? -6.758 -27.078 -5.492 1 92.69 283 PRO B O 1
ATOM 5490 N N . VAL B 1 284 ? -5.332 -25.5 -5.211 1 94.81 284 VAL B N 1
ATOM 5491 C CA . VAL B 1 284 ? -5.91 -24.688 -6.281 1 94.81 284 VAL B CA 1
ATOM 5492 C C . VAL B 1 284 ? -5.477 -25.234 -7.637 1 94.81 284 VAL B C 1
ATOM 5494 O O . VAL B 1 284 ? -4.398 -24.891 -8.133 1 94.81 284 VAL B O 1
ATOM 5497 N N . MET B 1 285 ? -6.332 -26.031 -8.242 1 94.5 285 MET B N 1
ATOM 5498 C CA . MET B 1 285 ? -6.176 -26.578 -9.586 1 94.5 285 MET B CA 1
ATOM 5499 C C . MET B 1 285 ? -7.098 -25.875 -10.57 1 94.5 285 MET B C 1
ATOM 5501 O O . MET B 1 285 ? -7.953 -26.5 -11.188 1 94.5 285 MET B O 1
ATOM 5505 N N . ALA B 1 286 ? -6.895 -24.547 -10.672 1 94.94 286 ALA B N 1
ATOM 5506 C CA . ALA B 1 286 ? -7.727 -23.641 -11.453 1 94.94 286 ALA B CA 1
ATOM 5507 C C . ALA B 1 286 ? -6.977 -23.125 -12.672 1 94.94 286 ALA B C 1
ATOM 5509 O O . ALA B 1 286 ? -5.781 -23.391 -12.836 1 94.94 286 ALA B O 1
ATOM 5510 N N . SER B 1 287 ? -7.727 -22.547 -13.562 1 93.56 287 SER B N 1
ATOM 5511 C CA . SER B 1 287 ? -7.137 -21.969 -14.766 1 93.56 287 SER B CA 1
ATOM 5512 C C . SER B 1 287 ? -7.75 -20.609 -15.086 1 93.56 287 SER B C 1
ATOM 5514 O O . SER B 1 287 ? -8.844 -20.281 -14.617 1 93.56 287 SER B O 1
ATOM 5516 N N . LYS B 1 288 ? -6.996 -19.766 -15.68 1 95.56 288 LYS B N 1
ATOM 5517 C CA . LYS B 1 288 ? -7.426 -18.531 -16.312 1 95.56 288 LYS B CA 1
ATOM 5518 C C . LYS B 1 288 ? -7.406 -18.641 -17.828 1 95.56 288 LYS B C 1
ATOM 5520 O O . LYS B 1 288 ? -6.395 -19.031 -18.422 1 95.56 288 LYS B O 1
ATOM 5525 N N . VAL B 1 289 ? -8.523 -18.297 -18.5 1 97.5 289 VAL B N 1
ATOM 5526 C CA . VAL B 1 289 ? -8.617 -18.406 -19.953 1 97.5 289 VAL B CA 1
ATOM 5527 C C . VAL B 1 289 ? -9.016 -17.062 -20.547 1 97.5 289 VAL B C 1
ATOM 5529 O O . VAL B 1 289 ? -9.992 -16.438 -20.109 1 97.5 289 VAL B O 1
ATOM 5532 N N . TRP B 1 290 ? -8.242 -16.578 -21.469 1 98.12 290 TRP B N 1
ATOM 5533 C CA . TRP B 1 290 ? -8.656 -15.445 -22.312 1 98.12 290 TRP B CA 1
ATOM 5534 C C . TRP B 1 290 ? -9.57 -15.906 -23.438 1 98.12 290 TRP B C 1
ATOM 5536 O O . TRP B 1 290 ? -9.25 -16.859 -24.156 1 98.12 290 TRP B O 1
ATOM 5546 N N . ALA B 1 291 ? -10.633 -15.25 -23.531 1 98.62 291 ALA B N 1
ATOM 5547 C CA . ALA B 1 291 ? -11.555 -15.484 -24.656 1 98.62 291 ALA B CA 1
ATOM 5548 C C . ALA B 1 291 ? -11.648 -14.258 -25.547 1 98.62 291 ALA B C 1
ATOM 5550 O O . ALA B 1 291 ? -11.898 -13.148 -25.078 1 98.62 291 ALA B O 1
ATOM 5551 N N . ARG B 1 292 ? -11.336 -14.461 -26.797 1 98.69 292 ARG B N 1
ATOM 5552 C CA . ARG B 1 292 ? -11.562 -13.43 -27.797 1 98.69 292 ARG B CA 1
ATOM 5553 C C . ARG B 1 292 ? -12.945 -13.547 -28.422 1 98.69 292 ARG B C 1
ATOM 5555 O O . ARG B 1 292 ? -13.258 -14.555 -29.062 1 98.69 292 ARG B O 1
ATOM 5562 N N . VAL B 1 293 ? -13.773 -12.602 -28.156 1 98.69 293 VAL B N 1
ATOM 5563 C CA . VAL B 1 293 ? -15.156 -12.594 -28.625 1 98.69 293 VAL B CA 1
ATOM 5564 C C . VAL B 1 293 ? -15.297 -11.656 -29.828 1 98.69 293 VAL B C 1
ATOM 5566 O O . VAL B 1 293 ? -14.805 -10.523 -29.781 1 98.69 293 VAL B O 1
ATOM 5569 N N . LYS B 1 294 ? -16 -12.133 -30.797 1 98.5 294 LYS B N 1
ATOM 5570 C CA . LYS B 1 294 ? -16.141 -11.398 -32.062 1 98.5 294 LYS B CA 1
ATOM 5571 C C . LYS B 1 294 ? -16.922 -10.102 -31.844 1 98.5 294 LYS B C 1
ATOM 5573 O O . LYS B 1 294 ? -18.016 -10.109 -31.297 1 98.5 294 LYS B O 1
ATOM 5578 N N . GLY B 1 295 ? -16.281 -8.969 -32.281 1 98 295 GLY B N 1
ATOM 5579 C CA . GLY B 1 295 ? -16.922 -7.672 -32.25 1 98 295 GLY B CA 1
ATOM 5580 C C . GLY B 1 295 ? -16.734 -6.926 -30.953 1 98 295 GLY B C 1
ATOM 5581 O O . GLY B 1 295 ? -16.234 -7.488 -29.969 1 98 295 GLY B O 1
ATOM 5582 N N . HIS B 1 296 ? -17 -5.613 -31.031 1 97.38 296 HIS B N 1
ATOM 5583 C CA . HIS B 1 296 ? -17.125 -4.816 -29.812 1 97.38 296 HIS B CA 1
ATOM 5584 C C . HIS B 1 296 ? -18.5 -5.016 -29.156 1 97.38 296 HIS B C 1
ATOM 5586 O O . HIS B 1 296 ? -19.453 -4.305 -29.484 1 97.38 296 HIS B O 1
ATOM 5592 N N . ILE B 1 297 ? -18.516 -5.922 -28.281 1 95.62 297 ILE B N 1
ATOM 5593 C CA . ILE B 1 297 ? -19.812 -6.207 -27.656 1 95.62 297 ILE B CA 1
ATOM 5594 C C . ILE B 1 297 ? -19.922 -5.465 -26.328 1 95.62 297 ILE B C 1
ATOM 5596 O O . ILE B 1 297 ? -18.922 -4.98 -25.797 1 95.62 297 ILE B O 1
ATOM 5600 N N . GLU B 1 298 ? -21.125 -5.391 -25.844 1 95.75 298 GLU B N 1
ATOM 5601 C CA . GLU B 1 298 ? -21.359 -4.77 -24.547 1 95.75 298 GLU B CA 1
ATOM 5602 C C . GLU B 1 298 ? -20.656 -5.547 -23.438 1 95.75 298 GLU B C 1
ATOM 5604 O O . GLU B 1 298 ? -20.844 -6.758 -23.297 1 95.75 298 GLU B O 1
ATOM 5609 N N . PRO B 1 299 ? -19.797 -4.879 -22.641 1 97.94 299 PRO B N 1
ATOM 5610 C CA . PRO B 1 299 ? -19.109 -5.555 -21.547 1 97.94 299 PRO B CA 1
ATOM 5611 C C . PRO B 1 299 ? -20.062 -6.07 -20.469 1 97.94 299 PRO B C 1
ATOM 5613 O O . PRO B 1 299 ? -21.078 -5.426 -20.188 1 97.94 299 PRO B O 1
ATOM 5616 N N . PHE B 1 300 ? -19.734 -7.195 -19.875 1 98.12 300 PHE B N 1
ATOM 5617 C CA . PHE B 1 300 ? -20.516 -7.742 -18.766 1 98.12 300 PHE B CA 1
ATOM 5618 C C . PHE B 1 300 ? -19.625 -8.547 -17.828 1 98.12 300 PHE B C 1
ATOM 5620 O O . PHE B 1 300 ? -18.484 -8.859 -18.156 1 98.12 300 PHE B O 1
ATOM 5627 N N . HIS B 1 301 ? -20.172 -8.812 -16.625 1 97.88 301 HIS B N 1
ATOM 5628 C CA . HIS B 1 301 ? -19.641 -9.773 -15.672 1 97.88 301 HIS B CA 1
ATOM 5629 C C . HIS B 1 301 ? -20.547 -10.992 -15.547 1 97.88 301 HIS B C 1
ATOM 5631 O O . HIS B 1 301 ? -21.766 -10.867 -15.695 1 97.88 301 HIS B O 1
ATOM 5637 N N . ALA B 1 302 ? -19.953 -12.102 -15.352 1 98.44 302 ALA B N 1
ATOM 5638 C CA . ALA B 1 302 ? -20.734 -13.297 -15.031 1 98.44 302 ALA B CA 1
ATOM 5639 C C . ALA B 1 302 ? -20.078 -14.086 -13.898 1 98.44 302 ALA B C 1
ATOM 5641 O O . ALA B 1 302 ? -18.859 -14.266 -13.875 1 98.44 302 ALA B O 1
ATOM 5642 N N . LEU B 1 303 ? -20.938 -14.508 -12.945 1 97.88 303 LEU B N 1
ATOM 5643 C CA . LEU B 1 303 ? -20.438 -15.203 -11.766 1 97.88 303 LEU B CA 1
ATOM 5644 C C . LEU B 1 303 ? -21.234 -16.484 -11.516 1 97.88 303 LEU B C 1
ATOM 5646 O O . LEU B 1 303 ? -22.453 -16.5 -11.656 1 97.88 303 LEU B O 1
ATOM 5650 N N . ALA B 1 304 ? -20.531 -17.547 -11.258 1 97.56 304 ALA B N 1
ATOM 5651 C CA . ALA B 1 304 ? -21.109 -18.828 -10.898 1 97.56 304 ALA B CA 1
ATOM 5652 C C . ALA B 1 304 ? -20.344 -19.5 -9.766 1 97.56 304 ALA B C 1
ATOM 5654 O O . ALA B 1 304 ? -19.109 -19.359 -9.68 1 97.56 304 ALA B O 1
ATOM 5655 N N . PRO B 1 305 ? -21.062 -20.203 -8.852 1 96.56 305 PRO B N 1
ATOM 5656 C CA . PRO B 1 305 ? -20.328 -20.984 -7.852 1 96.56 305 PRO B CA 1
ATOM 5657 C C . PRO B 1 305 ? -19.344 -21.984 -8.484 1 96.56 305 PRO B C 1
ATOM 5659 O O . PRO B 1 305 ? -19.656 -22.578 -9.516 1 96.56 305 PRO B O 1
ATOM 5662 N N . ALA B 1 306 ? -18.219 -22.109 -7.82 1 93.5 306 ALA B N 1
ATOM 5663 C CA . ALA B 1 306 ? -17.25 -23.109 -8.266 1 93.5 306 ALA B CA 1
ATOM 5664 C C . ALA B 1 306 ? -17.906 -24.484 -8.398 1 93.5 306 ALA B C 1
ATOM 5666 O O . ALA B 1 306 ? -18.625 -24.922 -7.492 1 93.5 306 ALA B O 1
ATOM 5667 N N . GLY B 1 307 ? -17.703 -25.094 -9.523 1 91.12 307 GLY B N 1
ATOM 5668 C CA . GLY B 1 307 ? -18.203 -26.438 -9.742 1 91.12 307 GLY B CA 1
ATOM 5669 C C . GLY B 1 307 ? -19.562 -26.469 -10.422 1 91.12 307 GLY B C 1
ATOM 5670 O O . GLY B 1 307 ? -20 -27.516 -10.906 1 91.12 307 GLY B O 1
ATOM 5671 N N . LYS B 1 308 ? -20.203 -25.359 -10.562 1 94.94 308 LYS B N 1
ATOM 5672 C CA . LYS B 1 308 ? -21.547 -25.344 -11.133 1 94.94 308 LYS B CA 1
ATOM 5673 C C . LYS B 1 308 ? -21.531 -24.844 -12.578 1 94.94 308 LYS B C 1
ATOM 5675 O O . LYS B 1 308 ? -22.547 -24.891 -13.266 1 94.94 308 LYS B O 1
ATOM 5680 N N . HIS B 1 309 ? -20.516 -24.344 -13.039 1 95.88 309 HIS B N 1
ATOM 5681 C CA . HIS B 1 309 ? -20.281 -23.828 -14.383 1 95.88 309 HIS B CA 1
ATOM 5682 C C . HIS B 1 309 ? -18.812 -23.922 -14.773 1 95.88 309 HIS B C 1
ATOM 5684 O O . HIS B 1 309 ? -17.938 -23.734 -13.938 1 95.88 309 HIS B O 1
ATOM 5690 N N . PRO B 1 310 ? -18.484 -24.203 -16.016 1 95.88 310 PRO B N 1
ATOM 5691 C CA . PRO B 1 310 ? -17.078 -24.297 -16.406 1 95.88 310 PRO B CA 1
ATOM 5692 C C . PRO B 1 310 ? -16.312 -22.984 -16.172 1 95.88 310 PRO B C 1
ATOM 5694 O O . PRO B 1 310 ? -15.109 -23.016 -15.922 1 95.88 310 PRO B O 1
ATOM 5697 N N . LEU B 1 311 ? -16.984 -21.859 -16.344 1 97.62 311 LEU B N 1
ATOM 5698 C CA . LEU B 1 311 ? -16.438 -20.547 -16.047 1 97.62 311 LEU B CA 1
ATOM 5699 C C . LEU B 1 311 ? -17.047 -19.969 -14.773 1 97.62 311 LEU B C 1
ATOM 5701 O O . LEU B 1 311 ? -18.234 -19.641 -14.734 1 97.62 311 LEU B O 1
ATOM 5705 N N . SER B 1 312 ? -16.203 -19.906 -13.75 1 96.94 312 SER B N 1
ATOM 5706 C CA . SER B 1 312 ? -16.703 -19.453 -12.461 1 96.94 312 SER B CA 1
ATOM 5707 C C . SER B 1 312 ? -16.828 -17.922 -12.422 1 96.94 312 SER B C 1
ATOM 5709 O O . SER B 1 312 ? -17.656 -17.391 -11.688 1 96.94 312 SER B O 1
ATOM 5711 N N . ALA B 1 313 ? -15.961 -17.234 -13.148 1 97.44 313 ALA B N 1
ATOM 5712 C CA . ALA B 1 313 ? -16.031 -15.781 -13.281 1 97.44 313 ALA B CA 1
ATOM 5713 C C . ALA B 1 313 ? -15.609 -15.336 -14.68 1 97.44 313 ALA B C 1
ATOM 5715 O O . ALA B 1 313 ? -14.664 -15.867 -15.25 1 97.44 313 ALA B O 1
ATOM 5716 N N . VAL B 1 314 ? -16.344 -14.406 -15.25 1 98.19 314 VAL B N 1
ATOM 5717 C CA . VAL B 1 314 ? -16.094 -13.852 -16.578 1 98.19 314 VAL B CA 1
ATOM 5718 C C . VAL B 1 314 ? -16.141 -12.328 -16.516 1 98.19 314 VAL B C 1
ATOM 5720 O O . VAL B 1 314 ? -17.047 -11.758 -15.914 1 98.19 314 VAL B O 1
ATOM 5723 N N . ARG B 1 315 ? -15.188 -11.672 -17.094 1 97.94 315 ARG B N 1
ATOM 5724 C CA . ARG B 1 315 ? -15.172 -10.211 -17.109 1 97.94 315 ARG B CA 1
ATOM 5725 C C . ARG B 1 315 ? -14.578 -9.688 -18.422 1 97.94 315 ARG B C 1
ATOM 5727 O O . ARG B 1 315 ? -13.594 -10.234 -18.922 1 97.94 315 ARG B O 1
ATOM 5734 N N . ALA B 1 316 ? -15.164 -8.641 -19 1 98.38 316 ALA B N 1
ATOM 5735 C CA . ALA B 1 316 ? -14.594 -7.961 -20.172 1 98.38 316 ALA B CA 1
ATOM 5736 C C . ALA B 1 316 ? -13.367 -7.137 -19.781 1 98.38 316 ALA B C 1
ATOM 5738 O O . ALA B 1 316 ? -13.43 -6.328 -18.844 1 98.38 316 ALA B O 1
ATOM 5739 N N . GLU B 1 317 ? -12.297 -7.355 -20.531 1 97.69 317 GLU B N 1
ATOM 5740 C CA . GLU B 1 317 ? -11.047 -6.723 -20.125 1 97.69 317 GLU B CA 1
ATOM 5741 C C . GLU B 1 317 ? -10.672 -5.586 -21.062 1 97.69 317 GLU B C 1
ATOM 5743 O O . GLU B 1 317 ? -10.352 -4.48 -20.625 1 97.69 317 GLU B O 1
ATOM 5748 N N . LYS B 1 318 ? -10.719 -5.773 -22.312 1 97.12 318 LYS B N 1
ATOM 5749 C CA . LYS B 1 318 ? -10.266 -4.77 -23.281 1 97.12 318 LYS B CA 1
ATOM 5750 C C . LYS B 1 318 ? -10.727 -5.105 -24.688 1 97.12 318 LYS B C 1
ATOM 5752 O O . LYS B 1 318 ? -11.109 -6.246 -24.969 1 97.12 318 LYS B O 1
ATOM 5757 N N . TYR B 1 319 ? -10.703 -4.117 -25.516 1 97 319 TYR B N 1
ATOM 5758 C CA . TYR B 1 319 ? -10.93 -4.324 -26.938 1 97 319 TYR B CA 1
ATOM 5759 C C . TYR B 1 319 ? -9.633 -4.691 -27.656 1 97 319 TYR B C 1
ATOM 5761 O O . TYR B 1 319 ? -8.547 -4.289 -27.219 1 97 319 TYR B O 1
ATOM 5769 N N . HIS B 1 320 ? -9.75 -5.48 -28.672 1 96.62 320 HIS B N 1
ATOM 5770 C CA . HIS B 1 320 ? -8.594 -5.988 -29.406 1 96.62 320 HIS B CA 1
ATOM 5771 C C . HIS B 1 320 ? -8.93 -6.211 -30.875 1 96.62 320 HIS B C 1
ATOM 5773 O O . HIS B 1 320 ? -9.617 -7.172 -31.219 1 96.62 320 HIS B O 1
ATOM 5779 N N . ASP B 1 321 ? -8.414 -5.328 -31.766 1 96.31 321 ASP B N 1
ATOM 5780 C CA . ASP B 1 321 ? -8.539 -5.469 -33.219 1 96.31 321 ASP B CA 1
ATOM 5781 C C . ASP B 1 321 ? -9.984 -5.711 -33.625 1 96.31 321 ASP B C 1
ATOM 5783 O O . ASP B 1 321 ? -10.281 -6.668 -34.344 1 96.31 321 ASP B O 1
ATOM 5787 N N . GLY B 1 322 ? -10.852 -4.949 -33.094 1 97.31 322 GLY B N 1
ATOM 5788 C CA . GLY B 1 322 ? -12.258 -5.008 -33.469 1 97.31 322 GLY B CA 1
ATOM 5789 C C . GLY B 1 322 ? -13.031 -6.043 -32.656 1 97.31 322 GLY B C 1
ATOM 5790 O O . GLY B 1 322 ? -14.242 -6.195 -32.844 1 97.31 322 GLY B O 1
ATOM 5791 N N . ASP B 1 323 ? -12.359 -6.777 -31.797 1 98.44 323 ASP B N 1
ATOM 5792 C CA . ASP B 1 323 ? -12.984 -7.785 -30.938 1 98.44 323 ASP B CA 1
ATOM 5793 C C . ASP B 1 323 ? -12.914 -7.375 -29.469 1 98.44 323 ASP B C 1
ATOM 5795 O O . ASP B 1 323 ? -12.391 -6.305 -29.141 1 98.44 323 ASP B O 1
ATOM 5799 N N . THR B 1 324 ? -13.578 -8.125 -28.594 1 98.56 324 THR B N 1
ATOM 5800 C CA . THR B 1 324 ? -13.555 -7.906 -27.156 1 98.56 324 THR B CA 1
ATOM 5801 C C . THR B 1 324 ? -12.883 -9.078 -26.438 1 98.56 324 THR B C 1
ATOM 5803 O O . THR B 1 324 ? -13.203 -10.234 -26.703 1 98.56 324 THR B O 1
ATOM 5806 N N . LEU B 1 325 ? -11.938 -8.828 -25.625 1 98.62 325 LEU B N 1
ATOM 5807 C CA . LEU B 1 325 ? -11.273 -9.867 -24.859 1 98.62 325 LEU B CA 1
ATOM 5808 C C . LEU B 1 325 ? -11.883 -9.992 -23.469 1 98.62 325 LEU B C 1
ATOM 5810 O O . LEU B 1 325 ? -12.047 -8.984 -22.766 1 98.62 325 LEU B O 1
ATOM 5814 N N . PHE B 1 326 ? -12.258 -11.203 -23.141 1 98.62 326 PHE B N 1
ATOM 5815 C CA . PHE B 1 326 ? -12.766 -11.539 -21.812 1 98.62 326 PHE B CA 1
ATOM 5816 C C . PHE B 1 326 ? -11.758 -12.398 -21.062 1 98.62 326 PHE B C 1
ATOM 5818 O O . PHE B 1 326 ? -11.086 -13.242 -21.656 1 98.62 326 PHE B O 1
ATOM 5825 N N . LEU B 1 327 ? -11.641 -12.133 -19.797 1 98.19 327 LEU B N 1
ATOM 5826 C CA . LEU B 1 327 ? -10.93 -13.039 -18.906 1 98.19 327 LEU B CA 1
ATOM 5827 C C . LEU B 1 327 ? -11.898 -13.961 -18.172 1 98.19 327 LEU B C 1
ATOM 5829 O O . LEU B 1 327 ? -12.867 -13.492 -17.578 1 98.19 327 LEU B O 1
ATOM 5833 N N . CYS B 1 328 ? -11.648 -15.234 -18.219 1 98.06 328 CYS B N 1
ATOM 5834 C CA . CYS B 1 328 ? -12.492 -16.25 -17.609 1 98.06 328 CYS B CA 1
ATOM 5835 C C . CYS B 1 328 ? -11.719 -17.031 -16.547 1 98.06 328 CYS B C 1
ATOM 5837 O O . CYS B 1 328 ? -10.664 -17.609 -16.828 1 98.06 328 CYS B O 1
ATOM 5839 N N . MET B 1 329 ? -12.258 -17.016 -15.367 1 97.25 329 MET B N 1
ATOM 5840 C CA . MET B 1 329 ? -11.734 -17.875 -14.305 1 97.25 329 MET B CA 1
ATOM 5841 C C . MET B 1 329 ? -12.422 -19.234 -14.312 1 97.25 329 MET B C 1
ATOM 5843 O O . MET B 1 329 ? -13.648 -19.312 -14.398 1 97.25 329 MET B O 1
ATOM 5847 N N . CYS B 1 330 ? -11.625 -20.266 -14.266 1 96.75 330 CYS B N 1
ATOM 5848 C CA . CYS B 1 330 ? -12.125 -21.625 -14.266 1 96.75 330 CYS B CA 1
ATOM 5849 C C . CYS B 1 330 ? -11.703 -22.359 -13 1 96.75 330 CYS B C 1
ATOM 5851 O O . CYS B 1 330 ? -10.531 -22.703 -12.836 1 96.75 330 CYS B O 1
ATOM 5853 N N . ALA B 1 331 ? -12.664 -22.703 -12.203 1 95.06 331 ALA B N 1
ATOM 5854 C CA . ALA B 1 331 ? -12.391 -23.328 -10.914 1 95.06 331 ALA B CA 1
ATOM 5855 C C . ALA B 1 331 ? -11.82 -24.719 -11.094 1 95.06 331 ALA B C 1
ATOM 5857 O O . ALA B 1 331 ? -11.078 -25.219 -10.234 1 95.06 331 ALA B O 1
ATOM 5858 N N . ASP B 1 332 ? -12.141 -25.328 -12.156 1 93.88 332 ASP B N 1
ATOM 5859 C CA . ASP B 1 332 ? -11.648 -26.656 -12.5 1 93.88 332 ASP B CA 1
ATOM 5860 C C . ASP B 1 332 ? -10.891 -26.625 -13.828 1 93.88 332 ASP B C 1
ATOM 5862 O O . ASP B 1 332 ? -11.492 -26.734 -14.898 1 93.88 332 ASP B O 1
ATOM 5866 N N . ALA B 1 333 ? -9.625 -26.641 -13.688 1 93.88 333 ALA B N 1
ATOM 5867 C CA . ALA B 1 333 ? -8.789 -26.578 -14.875 1 93.88 333 ALA B CA 1
ATOM 5868 C C . ALA B 1 333 ? -9.023 -27.781 -15.781 1 93.88 333 ALA B C 1
ATOM 5870 O O . ALA B 1 333 ? -8.906 -27.688 -17 1 93.88 333 ALA B O 1
ATOM 5871 N N . ALA B 1 334 ? -9.422 -28.859 -15.227 1 91.69 334 ALA B N 1
ATOM 5872 C CA . ALA B 1 334 ? -9.617 -30.094 -15.984 1 91.69 334 ALA B CA 1
ATOM 5873 C C . ALA B 1 334 ? -10.828 -29.984 -16.906 1 91.69 334 ALA B C 1
ATOM 5875 O O . ALA B 1 334 ? -10.961 -30.75 -17.859 1 91.69 334 ALA B O 1
ATOM 5876 N N . ALA B 1 335 ? -11.656 -29.047 -16.594 1 92.12 335 ALA B N 1
ATOM 5877 C CA . ALA B 1 335 ? -12.852 -28.844 -17.406 1 92.12 335 ALA B CA 1
ATOM 5878 C C . ALA B 1 335 ? -12.516 -28.047 -18.672 1 92.12 335 ALA B C 1
ATOM 5880 O O . ALA B 1 335 ? -13.352 -27.938 -19.578 1 92.12 335 ALA B O 1
ATOM 5881 N N . ILE B 1 336 ? -11.328 -27.5 -18.812 1 94.06 336 ILE B N 1
ATOM 5882 C CA . ILE B 1 336 ? -10.891 -26.703 -19.938 1 94.06 336 ILE B CA 1
ATOM 5883 C C . ILE B 1 336 ? -9.953 -27.516 -20.828 1 94.06 336 ILE B C 1
ATOM 5885 O O . ILE B 1 336 ? -8.828 -27.812 -20.438 1 94.06 336 ILE B O 1
ATOM 5889 N N . PRO B 1 337 ? -10.352 -27.797 -22.016 1 95.31 337 PRO B N 1
ATOM 5890 C CA . PRO B 1 337 ? -9.523 -28.625 -22.891 1 95.31 337 PRO B CA 1
ATOM 5891 C C . PRO B 1 337 ? -8.211 -27.953 -23.281 1 95.31 337 PRO B C 1
ATOM 5893 O O . PRO B 1 337 ? -8.164 -26.719 -23.422 1 95.31 337 PRO B O 1
ATOM 5896 N N . SER B 1 338 ? -7.148 -28.781 -23.531 1 92.62 338 SER B N 1
ATOM 5897 C CA . SER B 1 338 ? -5.859 -28.266 -24 1 92.62 338 SER B CA 1
ATOM 5898 C C . SER B 1 338 ? -5.902 -27.906 -25.484 1 92.62 338 SER B C 1
ATOM 5900 O O . SER B 1 338 ? -5.234 -26.969 -25.922 1 92.62 338 SER B O 1
ATOM 5902 N N . ASP B 1 339 ? -6.684 -28.656 -26.172 1 94.12 339 ASP B N 1
ATOM 5903 C CA . ASP B 1 339 ? -6.84 -28.375 -27.594 1 94.12 339 ASP B CA 1
ATOM 5904 C C . ASP B 1 339 ? -7.555 -27.047 -27.812 1 94.12 339 ASP B C 1
ATOM 5906 O O . ASP B 1 339 ? -8.625 -26.812 -27.266 1 94.12 339 ASP B O 1
ATOM 5910 N N . THR B 1 340 ? -6.992 -26.234 -28.672 1 93.38 340 THR B N 1
ATOM 5911 C CA . THR B 1 340 ? -7.477 -24.875 -28.844 1 93.38 340 THR B CA 1
ATOM 5912 C C . THR B 1 340 ? -8.906 -24.875 -29.375 1 93.38 340 THR B C 1
ATOM 5914 O O . THR B 1 340 ? -9.758 -24.125 -28.891 1 93.38 340 THR B O 1
ATOM 5917 N N . ASP B 1 341 ? -9.172 -25.688 -30.406 1 95.75 341 ASP B N 1
ATOM 5918 C CA . ASP B 1 341 ? -10.5 -25.719 -31 1 95.75 341 ASP B CA 1
ATOM 5919 C C . ASP B 1 341 ? -11.539 -26.219 -30.016 1 95.75 341 ASP B C 1
ATOM 5921 O O . ASP B 1 341 ? -12.633 -25.656 -29.906 1 95.75 341 ASP B O 1
ATOM 5925 N N . GLU B 1 342 ? -11.211 -27.266 -29.344 1 97.12 342 GLU B N 1
ATOM 5926 C CA . GLU B 1 342 ? -12.117 -27.797 -28.328 1 97.12 342 GLU B CA 1
ATOM 5927 C C . GLU B 1 342 ? -12.328 -26.797 -27.188 1 97.12 342 GLU B C 1
ATOM 5929 O O . GLU B 1 342 ? -13.445 -26.656 -26.688 1 97.12 342 GLU B O 1
ATOM 5934 N N . ARG B 1 343 ? -11.219 -26.172 -26.734 1 97.75 343 ARG B N 1
ATOM 5935 C CA . ARG B 1 343 ? -11.32 -25.156 -25.703 1 97.75 343 ARG B CA 1
ATOM 5936 C C . ARG B 1 343 ? -12.266 -24.031 -26.125 1 97.75 343 ARG B C 1
ATOM 5938 O O . ARG B 1 343 ? -13.117 -23.609 -25.344 1 97.75 343 ARG B O 1
ATOM 5945 N N . CYS B 1 344 ? -12.133 -23.578 -27.344 1 97.5 344 CYS B N 1
ATOM 5946 C CA . CYS B 1 344 ? -13 -22.531 -27.859 1 97.5 344 CYS B CA 1
ATOM 5947 C C . CYS B 1 344 ? -14.469 -22.953 -27.812 1 97.5 344 CYS B C 1
ATOM 5949 O O . CYS B 1 344 ? -15.336 -22.156 -27.438 1 97.5 344 CYS B O 1
ATOM 5951 N N . ARG B 1 345 ? -14.719 -24.188 -28.203 1 97.5 345 ARG B N 1
ATOM 5952 C CA . ARG B 1 345 ? -16.078 -24.719 -28.188 1 97.5 345 ARG B CA 1
ATOM 5953 C C . ARG B 1 345 ? -16.641 -24.75 -26.766 1 97.5 345 ARG B C 1
ATOM 5955 O O . ARG B 1 345 ? -17.781 -24.328 -26.531 1 97.5 345 ARG B O 1
ATOM 5962 N N . VAL B 1 346 ? -15.852 -25.234 -25.859 1 97.62 346 VAL B N 1
ATOM 5963 C CA . VAL B 1 346 ? -16.281 -25.344 -24.469 1 97.62 346 VAL B CA 1
ATOM 5964 C C . VAL B 1 346 ? -16.531 -23.953 -23.891 1 97.62 346 VAL B C 1
ATOM 5966 O O . VAL B 1 346 ? -17.562 -23.719 -23.25 1 97.62 346 VAL B O 1
ATOM 5969 N N . VAL B 1 347 ? -15.617 -22.984 -24.172 1 98.5 347 VAL B N 1
ATOM 5970 C CA . VAL B 1 347 ? -15.734 -21.625 -23.656 1 98.5 347 VAL B CA 1
ATOM 5971 C C . VAL B 1 347 ? -16.938 -20.938 -24.281 1 98.5 347 VAL B C 1
ATOM 5973 O O . VAL B 1 347 ? -17.719 -20.266 -23.594 1 98.5 347 VAL B O 1
ATOM 5976 N N . GLN B 1 348 ? -17.125 -21.156 -25.594 1 98.5 348 GLN B N 1
ATOM 5977 C CA . GLN B 1 348 ? -18.281 -20.594 -26.266 1 98.5 348 GLN B CA 1
ATOM 5978 C C . GLN B 1 348 ? -19.578 -21.125 -25.656 1 98.5 348 GLN B C 1
ATOM 5980 O O . GLN B 1 348 ? -20.5 -20.359 -25.359 1 98.5 348 GLN B O 1
ATOM 5985 N N . GLY B 1 349 ? -19.625 -22.469 -25.562 1 98.25 349 GLY B N 1
ATOM 5986 C CA . GLY B 1 349 ? -20.797 -23.078 -24.953 1 98.25 349 GLY B CA 1
ATOM 5987 C C . GLY B 1 349 ? -21.109 -22.531 -23.578 1 98.25 349 GLY B C 1
ATOM 5988 O O . GLY B 1 349 ? -22.266 -22.266 -23.25 1 98.25 349 GLY B O 1
ATOM 5989 N N . ALA B 1 350 ? -20.109 -22.359 -22.766 1 98.25 350 ALA B N 1
ATOM 5990 C CA . ALA B 1 350 ? -20.281 -21.828 -21.406 1 98.25 350 ALA B CA 1
ATOM 5991 C C . ALA B 1 350 ? -20.766 -20.391 -21.438 1 98.25 350 ALA B C 1
ATOM 5993 O O . ALA B 1 350 ? -21.656 -20.016 -20.672 1 98.25 350 ALA B O 1
ATOM 5994 N N . MET B 1 351 ? -20.188 -19.562 -22.281 1 98.44 351 MET B N 1
ATOM 5995 C CA . MET B 1 351 ? -20.531 -18.156 -22.344 1 98.44 351 MET B CA 1
ATOM 5996 C C . MET B 1 351 ? -21.938 -17.969 -22.906 1 98.44 351 MET B C 1
ATOM 5998 O O . MET B 1 351 ? -22.625 -17 -22.547 1 98.44 351 MET B O 1
ATOM 6002 N N . ARG B 1 352 ? -22.391 -18.906 -23.75 1 98.31 352 ARG B N 1
ATOM 6003 C CA . ARG B 1 352 ? -23.703 -18.812 -24.375 1 98.31 352 ARG B CA 1
ATOM 6004 C C . ARG B 1 352 ? -24.812 -19.016 -23.344 1 98.31 352 ARG B C 1
ATOM 6006 O O . ARG B 1 352 ? -25.969 -18.641 -23.594 1 98.31 352 ARG B O 1
ATOM 6013 N N . VAL B 1 353 ? -24.469 -19.562 -22.188 1 97.75 353 VAL B N 1
ATOM 6014 C CA . VAL B 1 353 ? -25.422 -19.656 -21.094 1 97.75 353 VAL B CA 1
ATOM 6015 C C . VAL B 1 353 ? -25.844 -18.25 -20.641 1 97.75 353 VAL B C 1
ATOM 6017 O O . VAL B 1 353 ? -26.969 -18.047 -20.203 1 97.75 353 VAL B O 1
ATOM 6020 N N . TYR B 1 354 ? -24.938 -17.266 -20.75 1 97.56 354 TYR B N 1
ATOM 6021 C CA . TYR B 1 354 ? -25.188 -15.891 -20.344 1 97.56 354 TYR B CA 1
ATOM 6022 C C . TYR B 1 354 ? -25.625 -15.039 -21.547 1 97.56 354 TYR B C 1
ATOM 6024 O O . TYR B 1 354 ? -26.578 -14.273 -21.453 1 97.56 354 TYR B O 1
ATOM 6032 N N . VAL B 1 355 ? -24.938 -15.18 -22.609 1 97.69 355 VAL B N 1
ATOM 6033 C CA . VAL B 1 355 ? -25.203 -14.445 -23.844 1 97.69 355 VAL B CA 1
ATOM 6034 C C . VAL B 1 355 ? -25.328 -15.43 -25.016 1 97.69 355 VAL B C 1
ATOM 6036 O O . VAL B 1 355 ? -24.344 -15.766 -25.672 1 97.69 355 VAL B O 1
ATOM 6039 N N . PRO B 1 356 ? -26.547 -15.797 -25.406 1 97.38 356 PRO B N 1
ATOM 6040 C CA . PRO B 1 356 ? -26.812 -16.906 -26.312 1 97.38 356 PRO B CA 1
ATOM 6041 C C . PRO B 1 356 ? -26.141 -16.734 -27.688 1 97.38 356 PRO B C 1
ATOM 6043 O O . PRO B 1 356 ? -25.719 -17.719 -28.297 1 97.38 356 PRO B O 1
ATOM 6046 N N . ASP B 1 357 ? -25.953 -15.547 -28.172 1 97.12 357 ASP B N 1
ATOM 6047 C CA . ASP B 1 357 ? -25.484 -15.328 -29.531 1 97.12 357 ASP B CA 1
ATOM 6048 C C . ASP B 1 357 ? -23.984 -14.984 -29.547 1 97.12 357 ASP B C 1
ATOM 6050 O O . ASP B 1 357 ? -23.453 -14.555 -30.562 1 97.12 357 ASP B O 1
ATOM 6054 N N . ILE B 1 358 ? -23.359 -15.117 -28.406 1 98.19 358 ILE B N 1
ATOM 6055 C CA . ILE B 1 358 ? -21.953 -14.742 -28.312 1 98.19 358 ILE B CA 1
ATOM 6056 C C . ILE B 1 358 ? -21.109 -15.664 -29.188 1 98.19 358 ILE B C 1
ATOM 6058 O O . ILE B 1 358 ? -21.422 -16.844 -29.344 1 98.19 358 ILE B O 1
ATOM 6062 N N . GLU B 1 359 ? -20.078 -15.141 -29.828 1 98.62 359 GLU B N 1
ATOM 6063 C CA . GLU B 1 359 ? -19.188 -15.914 -30.688 1 98.62 359 GLU B CA 1
ATOM 6064 C C . GLU B 1 359 ? -17.734 -15.812 -30.203 1 98.62 359 GLU B C 1
ATOM 6066 O O . GLU B 1 359 ? -17.094 -14.773 -30.359 1 98.62 359 GLU B O 1
ATOM 6071 N N . VAL B 1 360 ? -17.25 -16.875 -29.641 1 98.62 360 VAL B N 1
ATOM 6072 C CA . VAL B 1 360 ? -15.852 -16.953 -29.25 1 98.62 360 VAL B CA 1
ATOM 6073 C C . VAL B 1 360 ? -15.008 -17.422 -30.422 1 98.62 360 VAL B C 1
ATOM 6075 O O . VAL B 1 360 ? -15.188 -18.531 -30.938 1 98.62 360 VAL B O 1
ATOM 6078 N N . VAL B 1 361 ? -14.031 -16.578 -30.812 1 98.12 361 VAL B N 1
ATOM 6079 C CA . VAL B 1 361 ? -13.328 -16.875 -32.062 1 98.12 361 VAL B CA 1
ATOM 6080 C C . VAL B 1 361 ? -11.938 -17.422 -31.75 1 98.12 361 VAL B C 1
ATOM 6082 O O . VAL B 1 361 ? -11.281 -18 -32.625 1 98.12 361 VAL B O 1
ATOM 6085 N N . ASP B 1 362 ? -11.477 -17.234 -30.578 1 97.94 362 ASP B N 1
ATOM 6086 C CA . ASP B 1 362 ? -10.164 -17.719 -30.172 1 97.94 362 ASP B CA 1
ATOM 6087 C C . ASP B 1 362 ? -10.047 -17.75 -28.641 1 97.94 362 ASP B C 1
ATOM 6089 O O . ASP B 1 362 ? -10.844 -17.109 -27.938 1 97.94 362 ASP B O 1
ATOM 6093 N N . THR B 1 363 ? -9.172 -18.578 -28.094 1 98.12 363 THR B N 1
ATOM 6094 C CA . THR B 1 363 ? -8.875 -18.641 -26.672 1 98.12 363 THR B CA 1
ATOM 6095 C C . THR B 1 363 ? -7.371 -18.781 -26.438 1 98.12 363 THR B C 1
ATOM 6097 O O . THR B 1 363 ? -6.633 -19.172 -27.344 1 98.12 363 THR B O 1
ATOM 6100 N N . ALA B 1 364 ? -6.945 -18.344 -25.312 1 97.19 364 ALA B N 1
ATOM 6101 C CA . ALA B 1 364 ? -5.555 -18.5 -24.891 1 97.19 364 ALA B CA 1
ATOM 6102 C C . ALA B 1 364 ? -5.457 -18.766 -23.391 1 97.19 364 ALA B C 1
ATOM 6104 O O . ALA B 1 364 ? -6.188 -18.172 -22.594 1 97.19 364 ALA B O 1
ATOM 6105 N N . CYS B 1 365 ? -4.633 -19.719 -23.031 1 96 365 CYS B N 1
ATOM 6106 C CA . CYS B 1 365 ? -4.395 -20.016 -21.625 1 96 365 CYS B CA 1
ATOM 6107 C C . CYS B 1 365 ? -3.07 -20.75 -21.438 1 96 365 CYS B C 1
ATOM 6109 O O . CYS B 1 365 ? -2.482 -21.234 -22.406 1 96 365 CYS B O 1
ATOM 6111 N N . HIS B 1 366 ? -2.502 -20.625 -20.297 1 95.12 366 HIS B N 1
ATOM 6112 C CA . HIS B 1 366 ? -1.419 -21.5 -19.844 1 95.12 366 HIS B CA 1
ATOM 6113 C C . HIS B 1 366 ? -1.892 -22.438 -18.75 1 95.12 366 HIS B C 1
ATOM 6115 O O . HIS B 1 366 ? -2.494 -22 -17.766 1 95.12 366 HIS B O 1
ATOM 6121 N N . ASP B 1 367 ? -1.683 -23.703 -18.953 1 94.81 367 ASP B N 1
ATOM 6122 C CA . ASP B 1 367 ? -2.109 -24.688 -17.953 1 94.81 367 ASP B CA 1
ATOM 6123 C C . ASP B 1 367 ? -1.075 -24.812 -16.828 1 94.81 367 ASP B C 1
ATOM 6125 O O . ASP B 1 367 ? -0.166 -25.641 -16.922 1 94.81 367 ASP B O 1
ATOM 6129 N N . TRP B 1 368 ? -1.272 -24.203 -15.766 1 95.81 368 TRP B N 1
ATOM 6130 C CA . TRP B 1 368 ? -0.355 -24.188 -14.633 1 95.81 368 TRP B CA 1
ATOM 6131 C C . TRP B 1 368 ? -0.422 -25.5 -13.859 1 95.81 368 TRP B C 1
ATOM 6133 O O . TRP B 1 368 ? 0.516 -25.844 -13.141 1 95.81 368 TRP B O 1
ATOM 6143 N N . THR B 1 369 ? -1.526 -26.203 -13.93 1 95.38 369 THR B N 1
ATOM 6144 C CA . THR B 1 369 ? -1.731 -27.422 -13.148 1 95.38 369 THR B CA 1
ATOM 6145 C C . THR B 1 369 ? -0.865 -28.562 -13.68 1 95.38 369 THR B C 1
ATOM 6147 O O . THR B 1 369 ? -0.42 -29.422 -12.914 1 95.38 369 THR B O 1
ATOM 6150 N N . THR B 1 370 ? -0.563 -28.516 -14.953 1 94.38 370 THR B N 1
ATOM 6151 C CA . THR B 1 370 ? 0.233 -29.578 -15.555 1 94.38 370 THR B CA 1
ATOM 6152 C C . THR B 1 370 ? 1.653 -29.094 -15.836 1 94.38 370 THR B C 1
ATOM 6154 O O . THR B 1 370 ? 2.516 -29.891 -16.219 1 94.38 370 THR B O 1
ATOM 6157 N N . ASP B 1 371 ? 1.916 -27.781 -15.664 1 95.88 371 ASP B N 1
ATOM 6158 C CA . ASP B 1 371 ? 3.266 -27.234 -15.789 1 95.88 371 ASP B CA 1
ATOM 6159 C C . ASP B 1 371 ? 4.203 -27.859 -14.758 1 95.88 371 ASP B C 1
ATOM 6161 O O . ASP B 1 371 ? 3.982 -27.734 -13.547 1 95.88 371 ASP B O 1
ATOM 6165 N N . GLU B 1 372 ? 5.242 -28.5 -15.172 1 97.69 372 GLU B N 1
ATOM 6166 C CA . GLU B 1 372 ? 6.133 -29.266 -14.312 1 97.69 372 GLU B CA 1
ATOM 6167 C C . GLU B 1 372 ? 6.668 -28.422 -13.172 1 97.69 372 GLU B C 1
ATOM 6169 O O . GLU B 1 372 ? 6.926 -28.922 -12.078 1 97.69 372 GLU B O 1
ATOM 6174 N N . PHE B 1 373 ? 6.816 -27.156 -13.367 1 98.44 373 PHE B N 1
ATOM 6175 C CA . PHE B 1 373 ? 7.508 -26.312 -12.391 1 98.44 373 PHE B CA 1
ATOM 6176 C C . PHE B 1 373 ? 6.523 -25.391 -11.68 1 98.44 373 PHE B C 1
ATOM 6178 O O . PHE B 1 373 ? 6.934 -24.422 -11.039 1 98.44 373 PHE B O 1
ATOM 6185 N N . SER B 1 374 ? 5.199 -25.625 -11.781 1 97.69 374 SER B N 1
ATOM 6186 C CA . SER B 1 374 ? 4.172 -24.938 -11.016 1 97.69 374 SER B CA 1
ATOM 6187 C C . SER B 1 374 ? 3.256 -25.922 -10.297 1 97.69 374 SER B C 1
ATOM 6189 O O . SER B 1 374 ? 3.164 -25.906 -9.07 1 97.69 374 SER B O 1
ATOM 6191 N N . LYS B 1 375 ? 2.58 -26.797 -11.078 1 97.56 375 LYS B N 1
ATOM 6192 C CA . LYS B 1 375 ? 1.724 -27.891 -10.617 1 97.56 375 LYS B CA 1
ATOM 6193 C C . LYS B 1 375 ? 0.541 -27.359 -9.812 1 97.56 375 LYS B C 1
ATOM 6195 O O . LYS B 1 375 ? 0.053 -28.031 -8.898 1 97.56 375 LYS B O 1
ATOM 6200 N N . GLY B 1 376 ? 0.153 -26.172 -10.117 1 95.94 376 GLY B N 1
ATOM 6201 C CA . GLY B 1 376 ? -0.974 -25.516 -9.477 1 95.94 376 GLY B CA 1
ATOM 6202 C C . GLY B 1 376 ? -1.024 -24.016 -9.758 1 95.94 376 GLY B C 1
ATOM 6203 O O . GLY B 1 376 ? -0.102 -23.469 -10.352 1 95.94 376 GLY B O 1
ATOM 6204 N N . ALA B 1 377 ? -2.07 -23.375 -9.344 1 95.12 377 ALA B N 1
ATOM 6205 C CA . ALA B 1 377 ? -2.279 -21.953 -9.578 1 95.12 377 ALA B CA 1
ATOM 6206 C C . ALA B 1 377 ? -1.921 -21.141 -8.352 1 95.12 377 ALA B C 1
ATOM 6208 O O . ALA B 1 377 ? -0.866 -21.344 -7.742 1 95.12 377 ALA B O 1
ATOM 6209 N N . TRP B 1 378 ? -2.695 -20.094 -8.023 1 95.5 378 TRP B N 1
ATOM 6210 C CA . TRP B 1 378 ? -2.406 -19.25 -6.871 1 95.5 378 TRP B CA 1
ATOM 6211 C C . TRP B 1 378 ? -2.727 -19.984 -5.57 1 95.5 378 TRP B C 1
ATOM 6213 O O . TRP B 1 378 ? -3.418 -21 -5.574 1 95.5 378 TRP B O 1
ATOM 6223 N N . MET B 1 379 ? -2.26 -19.438 -4.543 1 96.69 379 MET B N 1
ATOM 6224 C CA . MET B 1 379 ? -2.303 -20.188 -3.285 1 96.69 379 MET B CA 1
ATOM 6225 C C . MET B 1 379 ? -3.584 -19.875 -2.516 1 96.69 379 MET B C 1
ATOM 6227 O O . MET B 1 379 ? -3.955 -18.703 -2.363 1 96.69 379 MET B O 1
ATOM 6231 N N . MET B 1 380 ? -4.273 -20.875 -2.096 1 96.25 380 MET B N 1
ATOM 6232 C CA . MET B 1 380 ? -5.199 -20.953 -0.969 1 96.25 380 MET B CA 1
ATOM 6233 C C . MET B 1 380 ? -4.84 -22.109 -0.045 1 96.25 380 MET B C 1
ATOM 6235 O O . MET B 1 380 ? -4.91 -23.266 -0.447 1 96.25 380 MET B O 1
ATOM 6239 N N . HIS B 1 381 ? -4.496 -21.781 1.155 1 97.31 381 HIS B N 1
ATOM 6240 C CA . HIS B 1 381 ? -4.004 -22.828 2.049 1 97.31 381 HIS B CA 1
ATOM 6241 C C . HIS B 1 381 ? -5.125 -23.781 2.451 1 97.31 381 HIS B C 1
ATOM 6243 O O . HIS B 1 381 ? -6.266 -23.359 2.648 1 97.31 381 HIS B O 1
ATOM 6249 N N . ARG B 1 382 ? -4.754 -25.047 2.539 1 97.25 382 ARG B N 1
ATOM 6250 C CA . ARG B 1 382 ? -5.605 -26 3.234 1 97.25 382 ARG B CA 1
ATOM 6251 C C . ARG B 1 382 ? -5.68 -25.688 4.727 1 97.25 382 ARG B C 1
ATOM 6253 O O . ARG B 1 382 ? -4.82 -24.984 5.262 1 97.25 382 ARG B O 1
ATOM 6260 N N . PRO B 1 383 ? -6.75 -26.172 5.391 1 96.75 383 PRO B N 1
ATOM 6261 C CA . PRO B 1 383 ? -6.887 -25.906 6.824 1 96.75 383 PRO B CA 1
ATOM 6262 C C . PRO B 1 383 ? -5.648 -26.297 7.625 1 96.75 383 PRO B C 1
ATOM 6264 O O . PRO B 1 383 ? -5.078 -27.375 7.402 1 96.75 383 PRO B O 1
ATOM 6267 N N . GLY B 1 384 ? -5.172 -25.375 8.438 1 95.56 384 GLY B N 1
ATOM 6268 C CA . GLY B 1 384 ? -4.105 -25.656 9.383 1 95.56 384 GLY B CA 1
ATOM 6269 C C . GLY B 1 384 ? -2.746 -25.172 8.914 1 95.56 384 GLY B C 1
ATOM 6270 O O . GLY B 1 384 ? -1.8 -25.109 9.695 1 95.56 384 GLY B O 1
ATOM 6271 N N . ASN B 1 385 ? -2.607 -24.766 7.734 1 97 385 ASN B N 1
ATOM 6272 C CA . ASN B 1 385 ? -1.281 -24.531 7.176 1 97 385 ASN B CA 1
ATOM 6273 C C . ASN B 1 385 ? -0.901 -23.047 7.258 1 97 385 ASN B C 1
ATOM 6275 O O . ASN B 1 385 ? 0.263 -22.719 7.484 1 97 385 ASN B O 1
ATOM 6279 N N . LEU B 1 386 ? -1.821 -22.109 7.148 1 96.44 386 LEU B N 1
ATOM 6280 C CA . LEU B 1 386 ? -1.511 -20.688 6.988 1 96.44 386 LEU B CA 1
ATOM 6281 C C . LEU B 1 386 ? -0.737 -20.156 8.195 1 96.44 386 LEU B C 1
ATOM 6283 O O . LEU B 1 386 ? 0.29 -19.5 8.031 1 96.44 386 LEU B O 1
ATOM 6287 N N . THR B 1 387 ? -1.17 -20.406 9.391 1 94.94 387 THR B N 1
ATOM 6288 C CA . THR B 1 387 ? -0.513 -19.875 10.578 1 94.94 387 THR B CA 1
ATOM 6289 C C . THR B 1 387 ? 0.373 -20.938 11.227 1 94.94 387 THR B C 1
ATOM 6291 O O . THR B 1 387 ? 1.045 -20.672 12.227 1 94.94 387 THR B O 1
ATOM 6294 N N . GLY B 1 388 ? 0.437 -22.188 10.688 1 94.62 388 GLY B N 1
ATOM 6295 C CA . GLY B 1 388 ? 1.261 -23.281 11.203 1 94.62 388 GLY B CA 1
ATOM 6296 C C . GLY B 1 388 ? 2.496 -23.531 10.359 1 94.62 388 GLY B C 1
ATOM 6297 O O . GLY B 1 388 ? 3.539 -22.906 10.57 1 94.62 388 GLY B O 1
ATOM 6298 N N . ALA B 1 389 ? 2.283 -24.438 9.406 1 97.06 389 ALA B N 1
ATOM 6299 C CA . ALA B 1 389 ? 3.404 -24.906 8.586 1 97.06 389 ALA B CA 1
ATOM 6300 C C . ALA B 1 389 ? 3.998 -23.75 7.777 1 97.06 389 ALA B C 1
ATOM 6302 O O . ALA B 1 389 ? 5.219 -23.656 7.621 1 97.06 389 ALA B O 1
ATOM 6303 N N . ALA B 1 390 ? 3.125 -22.906 7.266 1 97.56 390 ALA B N 1
ATOM 6304 C CA . ALA B 1 390 ? 3.615 -21.766 6.477 1 97.56 390 ALA B CA 1
ATOM 6305 C C . ALA B 1 390 ? 4.434 -20.812 7.336 1 97.56 390 ALA B C 1
ATOM 6307 O O . ALA B 1 390 ? 5.441 -20.266 6.879 1 97.56 390 ALA B O 1
ATOM 6308 N N . ALA B 1 391 ? 3.984 -20.594 8.562 1 96.06 391 ALA B N 1
ATOM 6309 C CA . ALA B 1 391 ? 4.758 -19.766 9.492 1 96.06 391 ALA B CA 1
ATOM 6310 C C . ALA B 1 391 ? 6.109 -20.406 9.797 1 96.06 391 ALA B C 1
ATOM 6312 O O . ALA B 1 391 ? 7.121 -19.719 9.914 1 96.06 391 ALA B O 1
ATOM 6313 N N . GLN B 1 392 ? 6.176 -21.719 9.906 1 96.88 392 GLN B N 1
ATOM 6314 C CA . GLN B 1 392 ? 7.391 -22.438 10.25 1 96.88 392 GLN B CA 1
ATOM 6315 C C . GLN B 1 392 ? 8.406 -22.391 9.109 1 96.88 392 GLN B C 1
ATOM 6317 O O . GLN B 1 392 ? 9.594 -22.172 9.344 1 96.88 392 GLN B O 1
ATOM 6322 N N . ILE B 1 393 ? 7.934 -22.531 7.906 1 98.25 393 ILE B N 1
ATOM 6323 C CA . ILE B 1 393 ? 8.859 -22.625 6.785 1 98.25 393 ILE B CA 1
ATOM 6324 C C . ILE B 1 393 ? 9.438 -21.25 6.477 1 98.25 393 ILE B C 1
ATOM 6326 O O . ILE B 1 393 ? 10.461 -21.141 5.793 1 98.25 393 ILE B O 1
ATOM 6330 N N . ARG B 1 394 ? 8.82 -20.172 6.957 1 97 394 ARG B N 1
ATOM 6331 C CA . ARG B 1 394 ? 9.352 -18.828 6.781 1 97 394 ARG B CA 1
ATOM 6332 C C . ARG B 1 394 ? 10.586 -18.609 7.652 1 97 394 ARG B C 1
ATOM 6334 O O . ARG B 1 394 ? 11.359 -17.672 7.426 1 97 394 ARG B O 1
ATOM 6341 N N . LYS B 1 395 ? 10.75 -19.453 8.633 1 95.75 395 LYS B N 1
ATOM 6342 C CA . LYS B 1 395 ? 11.953 -19.406 9.461 1 95.75 395 LYS B CA 1
ATOM 6343 C C . LYS B 1 395 ? 13.117 -20.125 8.773 1 95.75 395 LYS B C 1
ATOM 6345 O O . LYS B 1 395 ? 12.906 -21.062 8 1 95.75 395 LYS B O 1
ATOM 6350 N N . ARG B 1 396 ? 14.273 -19.641 9.055 1 95.25 396 ARG B N 1
ATOM 6351 C CA . ARG B 1 396 ? 15.445 -20.25 8.445 1 95.25 396 ARG B CA 1
ATOM 6352 C C . ARG B 1 396 ? 15.578 -21.719 8.867 1 95.25 396 ARG B C 1
ATOM 6354 O O . ARG B 1 396 ? 15.305 -22.062 10.016 1 95.25 396 ARG B O 1
ATOM 6361 N N . HIS B 1 397 ? 15.93 -22.531 8.016 1 97.75 397 HIS B N 1
ATOM 6362 C CA . HIS B 1 397 ? 16.266 -23.938 8.211 1 97.75 397 HIS B CA 1
ATOM 6363 C C . HIS B 1 397 ? 17.766 -24.172 8.023 1 97.75 397 HIS B C 1
ATOM 6365 O O . HIS B 1 397 ? 18.203 -24.594 6.941 1 97.75 397 HIS B O 1
ATOM 6371 N N . GLY B 1 398 ? 18.594 -23.953 9.141 1 96.44 398 GLY B N 1
ATOM 6372 C CA . GLY B 1 398 ? 20.031 -23.906 8.945 1 96.44 398 GLY B CA 1
ATOM 6373 C C . GLY B 1 398 ? 20.469 -22.766 8.039 1 96.44 398 GLY B C 1
ATOM 6374 O O . GLY B 1 398 ? 20.141 -21.609 8.273 1 96.44 398 GLY B O 1
ATOM 6375 N N . ARG B 1 399 ? 21.141 -23.172 6.969 1 97.81 399 ARG B N 1
ATOM 6376 C CA . ARG B 1 399 ? 21.641 -22.203 5.996 1 97.81 399 ARG B CA 1
ATOM 6377 C C . ARG B 1 399 ? 20.672 -22.047 4.836 1 97.81 399 ARG B C 1
ATOM 6379 O O . ARG B 1 399 ? 20.938 -21.312 3.881 1 97.81 399 ARG B O 1
ATOM 6386 N N . ILE B 1 400 ? 19.5 -22.688 4.98 1 98.75 400 ILE B N 1
ATOM 6387 C CA . ILE B 1 400 ? 18.5 -22.688 3.912 1 98.75 400 ILE B CA 1
ATOM 6388 C C . ILE B 1 400 ? 17.328 -21.797 4.305 1 98.75 400 ILE B C 1
ATOM 6390 O O . ILE B 1 400 ? 16.797 -21.891 5.414 1 98.75 400 ILE B O 1
ATOM 6394 N N . HIS B 1 401 ? 16.969 -20.844 3.432 1 98.69 401 HIS B N 1
ATOM 6395 C CA . HIS B 1 401 ? 15.82 -19.969 3.557 1 98.69 401 HIS B CA 1
ATOM 6396 C C . HIS B 1 401 ? 14.789 -20.25 2.471 1 98.69 401 HIS B C 1
ATOM 6398 O O . HIS B 1 401 ? 15.133 -20.734 1.395 1 98.69 401 HIS B O 1
ATOM 6404 N N . PHE B 1 402 ? 13.57 -19.953 2.789 1 98.88 402 PHE B N 1
ATOM 6405 C CA . PHE B 1 402 ? 12.492 -20.172 1.824 1 98.88 402 PHE B CA 1
ATOM 6406 C C . PHE B 1 402 ? 11.75 -18.859 1.541 1 98.88 402 PHE B C 1
ATOM 6408 O O . PHE B 1 402 ? 11.656 -18 2.412 1 98.88 402 PHE B O 1
ATOM 6415 N N . ALA B 1 403 ? 11.281 -18.688 0.329 1 98.75 403 ALA B N 1
ATOM 6416 C CA . ALA B 1 403 ? 10.508 -17.531 -0.114 1 98.75 403 ALA B CA 1
ATOM 6417 C C . ALA B 1 403 ? 9.531 -17.922 -1.219 1 98.75 403 ALA B C 1
ATOM 6419 O O . ALA B 1 403 ? 9.742 -18.906 -1.925 1 98.75 403 ALA B O 1
ATOM 6420 N N . GLY B 1 404 ? 8.484 -17.156 -1.355 1 98.62 404 GLY B N 1
ATOM 6421 C CA . GLY B 1 404 ? 7.516 -17.375 -2.418 1 98.62 404 GLY B CA 1
ATOM 6422 C C . GLY B 1 404 ? 6.129 -16.875 -2.072 1 98.62 404 GLY B C 1
ATOM 6423 O O . GLY B 1 404 ? 5.801 -16.688 -0.897 1 98.62 404 GLY B O 1
ATOM 6424 N N . ALA B 1 405 ? 5.316 -16.734 -3.059 1 98.38 405 ALA B N 1
ATOM 6425 C CA . ALA B 1 405 ? 3.943 -16.266 -2.896 1 98.38 405 ALA B CA 1
ATOM 6426 C C . ALA B 1 405 ? 3.131 -17.234 -2.041 1 98.38 405 ALA B C 1
ATOM 6428 O O . ALA B 1 405 ? 2.246 -16.812 -1.289 1 98.38 405 ALA B O 1
ATOM 6429 N N . ASP B 1 406 ? 3.451 -18.516 -2.121 1 98.44 406 ASP B N 1
ATOM 6430 C CA . ASP B 1 406 ? 2.629 -19.562 -1.505 1 98.44 406 ASP B CA 1
ATOM 6431 C C . ASP B 1 406 ? 2.812 -19.578 0.011 1 98.44 406 ASP B C 1
ATOM 6433 O O . ASP B 1 406 ? 1.917 -20 0.746 1 98.44 406 ASP B O 1
ATOM 6437 N N . ILE B 1 407 ? 3.953 -19.078 0.465 1 98.19 407 ILE B N 1
ATOM 6438 C CA . ILE B 1 407 ? 4.23 -19.172 1.894 1 98.19 407 ILE B CA 1
ATOM 6439 C C . ILE B 1 407 ? 4.316 -17.781 2.504 1 98.19 407 ILE B C 1
ATOM 6441 O O . ILE B 1 407 ? 4.66 -17.625 3.678 1 98.19 407 ILE B O 1
ATOM 6445 N N . ALA B 1 408 ? 4.035 -16.719 1.712 1 97.94 408 ALA B N 1
ATOM 6446 C CA . ALA B 1 408 ? 4.125 -15.344 2.182 1 97.94 408 ALA B CA 1
ATOM 6447 C C . ALA B 1 408 ? 3.174 -15.102 3.348 1 97.94 408 ALA B C 1
ATOM 6449 O O . ALA B 1 408 ? 2.078 -15.664 3.395 1 97.94 408 ALA B O 1
ATOM 6450 N N . ALA B 1 409 ? 3.574 -14.227 4.266 1 95.38 409 ALA B N 1
ATOM 6451 C CA . ALA B 1 409 ? 2.75 -13.898 5.43 1 95.38 409 ALA B CA 1
ATOM 6452 C C . ALA B 1 409 ? 1.62 -12.945 5.047 1 95.38 409 ALA B C 1
ATOM 6454 O O . ALA B 1 409 ? 0.527 -13.016 5.617 1 95.38 409 ALA B O 1
ATOM 6455 N N . VAL B 1 410 ? 1.888 -12.047 4.184 1 96.25 410 VAL B N 1
ATOM 6456 C CA . VAL B 1 410 ? 0.91 -11.086 3.684 1 96.25 410 VAL B CA 1
ATOM 6457 C C . VAL B 1 410 ? 0.79 -11.219 2.166 1 96.25 410 VAL B C 1
ATOM 6459 O O . VAL B 1 410 ? 1.785 -11.445 1.475 1 96.25 410 VAL B O 1
ATOM 6462 N N . ASP B 1 411 ? -0.465 -11.07 1.711 1 97.56 411 ASP B N 1
ATOM 6463 C CA . ASP B 1 411 ? -0.766 -11.195 0.288 1 97.56 411 ASP B CA 1
ATOM 6464 C C . ASP B 1 411 ? -0.316 -12.555 -0.248 1 97.56 411 ASP B C 1
ATOM 6466 O O . ASP B 1 411 ? 0.364 -12.633 -1.273 1 97.56 411 ASP B O 1
ATOM 6470 N N . THR B 1 412 ? -0.667 -13.594 0.495 1 97.38 412 THR B N 1
ATOM 6471 C CA . THR B 1 412 ? -0.407 -14.969 0.074 1 97.38 412 THR B CA 1
ATOM 6472 C C . THR B 1 412 ? -1.028 -15.242 -1.293 1 97.38 412 THR B C 1
ATOM 6474 O O . THR B 1 412 ? -2.191 -14.906 -1.529 1 97.38 412 THR B O 1
ATOM 6477 N N . GLY B 1 413 ? -0.217 -15.789 -2.156 1 96.62 413 GLY B N 1
ATOM 6478 C CA . GLY B 1 413 ? -0.726 -16.188 -3.461 1 96.62 413 GLY B CA 1
ATOM 6479 C C . GLY B 1 413 ? -0.664 -15.062 -4.484 1 96.62 413 GLY B C 1
ATOM 6480 O O . GLY B 1 413 ? -1.025 -15.258 -5.648 1 96.62 413 GLY B O 1
ATOM 6481 N N . ALA B 1 414 ? -0.178 -13.906 -4.105 1 97.88 414 ALA B N 1
ATOM 6482 C CA . ALA B 1 414 ? -0.113 -12.75 -4.996 1 97.88 414 ALA B CA 1
ATOM 6483 C C . ALA B 1 414 ? 1.333 -12.391 -5.316 1 97.88 414 ALA B C 1
ATOM 6485 O O . ALA B 1 414 ? 2.258 -12.828 -4.633 1 97.88 414 ALA B O 1
ATOM 6486 N N . ILE B 1 415 ? 1.566 -11.602 -6.363 1 98.62 415 ILE B N 1
ATOM 6487 C CA . ILE B 1 415 ? 2.891 -11.109 -6.734 1 98.62 415 ILE B CA 1
ATOM 6488 C C . ILE B 1 415 ? 3.504 -10.344 -5.562 1 98.62 415 ILE B C 1
ATOM 6490 O O . ILE B 1 415 ? 4.684 -10.523 -5.25 1 98.62 415 ILE B O 1
ATOM 6494 N N . GLU B 1 416 ? 2.686 -9.547 -4.918 1 98.5 416 GLU B N 1
ATOM 6495 C CA . GLU B 1 416 ? 3.098 -8.766 -3.758 1 98.5 416 GLU B CA 1
ATOM 6496 C C . GLU B 1 416 ? 3.707 -9.648 -2.676 1 98.5 416 GLU B C 1
ATOM 6498 O O . GLU B 1 416 ? 4.766 -9.328 -2.127 1 98.5 416 GLU B O 1
ATOM 6503 N N . GLY B 1 417 ? 3.031 -10.773 -2.383 1 98.25 417 GLY B N 1
ATOM 6504 C CA . GLY B 1 417 ? 3.547 -11.695 -1.384 1 98.25 417 GLY B CA 1
ATOM 6505 C C . GLY B 1 417 ? 4.867 -12.328 -1.781 1 98.25 417 GLY B C 1
ATOM 6506 O O . GLY B 1 417 ? 5.75 -12.508 -0.941 1 98.25 417 GLY B O 1
ATOM 6507 N N . ALA B 1 418 ? 5.016 -12.656 -3.049 1 98.75 418 ALA B N 1
ATOM 6508 C CA . ALA B 1 418 ? 6.273 -13.203 -3.555 1 98.75 418 ALA B CA 1
ATOM 6509 C C . ALA B 1 418 ? 7.414 -12.211 -3.367 1 98.75 418 ALA B C 1
ATOM 6511 O O . ALA B 1 418 ? 8.461 -12.555 -2.807 1 98.75 418 ALA B O 1
ATOM 6512 N N . MET B 1 419 ? 7.176 -11 -3.791 1 98.62 419 MET B N 1
ATOM 6513 C CA . MET B 1 419 ? 8.211 -9.969 -3.711 1 98.62 419 MET B CA 1
ATOM 6514 C C . MET B 1 419 ? 8.602 -9.711 -2.262 1 98.62 419 MET B C 1
ATOM 6516 O O . MET B 1 419 ? 9.789 -9.648 -1.938 1 98.62 419 MET B O 1
ATOM 6520 N N . GLY B 1 420 ? 7.578 -9.562 -1.431 1 98.06 420 GLY B N 1
ATOM 6521 C CA . GLY B 1 420 ? 7.855 -9.328 -0.022 1 98.06 420 GLY B CA 1
ATOM 6522 C C . GLY B 1 420 ? 8.625 -10.461 0.631 1 98.06 420 GLY B C 1
ATOM 6523 O O . GLY B 1 420 ? 9.555 -10.227 1.407 1 98.06 420 GLY B O 1
ATOM 6524 N N . SER B 1 421 ? 8.281 -11.688 0.343 1 98.44 421 SER B N 1
ATOM 6525 C CA . SER B 1 421 ? 8.945 -12.852 0.917 1 98.44 421 SER B CA 1
ATOM 6526 C C . SER B 1 421 ? 10.383 -12.961 0.425 1 98.44 421 SER B C 1
ATOM 6528 O O . SER B 1 421 ? 11.273 -13.359 1.181 1 98.44 421 SER B O 1
ATOM 6530 N N . GLY B 1 422 ? 10.633 -12.633 -0.875 1 98.75 422 GLY B N 1
ATOM 6531 C CA . GLY B 1 422 ? 11.984 -12.617 -1.411 1 98.75 422 GLY B CA 1
ATOM 6532 C C . GLY B 1 422 ? 12.883 -11.594 -0.737 1 98.75 422 GLY B C 1
ATOM 6533 O O . GLY B 1 422 ? 14.023 -11.898 -0.393 1 98.75 422 GLY B O 1
ATOM 6534 N N . ALA B 1 423 ? 12.328 -10.43 -0.532 1 98.44 423 ALA B N 1
ATOM 6535 C CA . ALA B 1 423 ? 13.07 -9.367 0.142 1 98.44 423 ALA B CA 1
ATOM 6536 C C . ALA B 1 423 ? 13.398 -9.758 1.581 1 98.44 423 ALA B C 1
ATOM 6538 O O . ALA B 1 423 ? 14.516 -9.531 2.055 1 98.44 423 ALA B O 1
ATOM 6539 N N . ALA B 1 424 ? 12.43 -10.336 2.264 1 97.62 424 ALA B N 1
ATOM 6540 C CA . ALA B 1 424 ? 12.625 -10.758 3.646 1 97.62 424 ALA B CA 1
ATOM 6541 C C . ALA B 1 424 ? 13.695 -11.844 3.742 1 97.62 424 ALA B C 1
ATOM 6543 O O . ALA B 1 424 ? 14.555 -11.797 4.625 1 97.62 424 ALA B O 1
ATOM 6544 N N . ALA B 1 425 ? 13.625 -12.797 2.832 1 98.5 425 ALA B N 1
ATOM 6545 C CA . ALA B 1 425 ? 14.617 -13.859 2.816 1 98.5 425 ALA B CA 1
ATOM 6546 C C . ALA B 1 425 ? 16.016 -13.305 2.58 1 98.5 425 ALA B C 1
ATOM 6548 O O . ALA B 1 425 ? 16.984 -13.742 3.213 1 98.5 425 ALA B O 1
ATOM 6549 N N . ALA B 1 426 ? 16.141 -12.352 1.679 1 98.56 426 ALA B N 1
ATOM 6550 C CA . ALA B 1 426 ? 17.438 -11.727 1.413 1 98.56 426 ALA B CA 1
ATOM 6551 C C . ALA B 1 426 ? 17.984 -11.047 2.666 1 98.56 426 ALA B C 1
ATOM 6553 O O . ALA B 1 426 ? 19.156 -11.195 2.998 1 98.56 426 ALA B O 1
ATOM 6554 N N . ARG B 1 427 ? 17.141 -10.328 3.361 1 97 427 ARG B N 1
ATOM 6555 C CA . ARG B 1 427 ? 17.578 -9.656 4.582 1 97 427 ARG B CA 1
ATOM 6556 C C . ARG B 1 427 ? 18.031 -10.664 5.629 1 97 427 ARG B C 1
ATOM 6558 O O . ARG B 1 427 ? 19.031 -10.445 6.316 1 97 427 ARG B O 1
ATOM 6565 N N . ASP B 1 428 ? 17.266 -11.727 5.746 1 97.19 428 ASP B N 1
ATOM 6566 C CA . ASP B 1 428 ? 17.609 -12.773 6.707 1 97.19 428 ASP B CA 1
ATOM 6567 C C . ASP B 1 428 ? 18.969 -13.391 6.383 1 97.19 428 ASP B C 1
ATOM 6569 O O . ASP B 1 428 ? 19.766 -13.672 7.285 1 97.19 428 ASP B O 1
ATOM 6573 N N . VAL B 1 429 ? 19.203 -13.609 5.137 1 97.94 429 VAL B N 1
ATOM 6574 C CA . VAL B 1 429 ? 20.469 -14.211 4.695 1 97.94 429 VAL B CA 1
ATOM 6575 C C . VAL B 1 429 ? 21.625 -13.258 5 1 97.94 429 VAL B C 1
ATOM 6577 O O . VAL B 1 429 ? 22.672 -13.688 5.484 1 97.94 429 VAL B O 1
ATOM 6580 N N . VAL B 1 430 ? 21.453 -11.969 4.715 1 96.88 430 VAL B N 1
ATOM 6581 C CA . VAL B 1 430 ? 22.5 -10.992 4.984 1 96.88 430 VAL B CA 1
ATOM 6582 C C . VAL B 1 430 ? 22.828 -10.984 6.477 1 96.88 430 VAL B C 1
ATOM 6584 O O . VAL B 1 430 ? 24 -10.977 6.859 1 96.88 430 VAL B O 1
ATOM 6587 N N . ALA B 1 431 ? 21.781 -10.977 7.277 1 94.56 431 ALA B N 1
ATOM 6588 C CA . ALA B 1 431 ? 21.969 -11 8.727 1 94.56 431 ALA B CA 1
ATOM 6589 C C . ALA B 1 431 ? 22.703 -12.266 9.156 1 94.56 431 ALA B C 1
ATOM 6591 O O . ALA B 1 431 ? 23.594 -12.211 10.008 1 94.56 431 ALA B O 1
ATOM 6592 N N . TYR B 1 432 ? 22.359 -13.352 8.555 1 94.38 432 TYR B N 1
ATOM 6593 C CA . TYR B 1 432 ? 22.953 -14.641 8.883 1 94.38 432 TYR B CA 1
ATOM 6594 C C . TYR B 1 432 ? 24.422 -14.68 8.5 1 94.38 432 TYR B C 1
ATOM 6596 O O . TYR B 1 432 ? 25.266 -15.125 9.281 1 94.38 432 TYR B O 1
ATOM 6604 N N . LEU B 1 433 ? 24.781 -14.203 7.285 1 94.31 433 LEU B N 1
ATOM 6605 C CA . LEU B 1 433 ? 26.141 -14.234 6.785 1 94.31 433 LEU B CA 1
ATOM 6606 C C . LEU B 1 433 ? 27.031 -13.281 7.578 1 94.31 433 LEU B C 1
ATOM 6608 O O . LEU B 1 433 ? 28.234 -13.531 7.723 1 94.31 433 LEU B O 1
ATOM 6612 N N . ARG B 1 434 ? 26.453 -12.219 8.094 1 90.44 434 ARG B N 1
ATOM 6613 C CA . ARG B 1 434 ? 27.203 -11.297 8.938 1 90.44 434 ARG B CA 1
ATOM 6614 C C . ARG B 1 434 ? 27.562 -11.938 10.273 1 90.44 434 ARG B C 1
ATOM 6616 O O . ARG B 1 434 ? 28.625 -11.688 10.82 1 90.44 434 ARG B O 1
ATOM 6623 N N . MET B 1 435 ? 26.672 -12.711 10.75 1 86.5 435 MET B N 1
ATOM 6624 C CA . MET B 1 435 ? 26.875 -13.375 12.039 1 86.5 435 MET B CA 1
ATOM 6625 C C . MET B 1 435 ? 27.891 -14.5 11.922 1 86.5 435 MET B C 1
ATOM 6627 O O . MET B 1 435 ? 28.625 -14.789 12.867 1 86.5 435 MET B O 1
ATOM 6631 N N . THR B 1 436 ? 27.922 -15.172 10.812 1 72.5 436 THR B N 1
ATOM 6632 C CA . THR B 1 436 ? 28.781 -16.344 10.664 1 72.5 436 THR B CA 1
ATOM 6633 C C . THR B 1 436 ? 30.156 -15.953 10.125 1 72.5 436 THR B C 1
ATOM 6635 O O . THR B 1 436 ? 31.078 -16.766 10.125 1 72.5 436 THR B O 1
ATOM 6638 N N . ARG B 1 437 ? 30.266 -14.734 9.367 1 68.31 437 ARG B N 1
ATOM 6639 C CA . ARG B 1 437 ? 31.578 -14.258 8.992 1 68.31 437 ARG B CA 1
ATOM 6640 C C . ARG B 1 437 ? 32.375 -13.805 10.211 1 68.31 437 ARG B C 1
ATOM 6642 O O . ARG B 1 437 ? 32.125 -12.719 10.742 1 68.31 437 ARG B O 1
ATOM 6649 N N . ILE B 1 438 ? 32.656 -14.883 11.203 1 41.97 438 ILE B N 1
ATOM 6650 C CA . ILE B 1 438 ? 33.688 -14.664 12.211 1 41.97 438 ILE B CA 1
ATOM 6651 C C . ILE B 1 438 ? 35.031 -14.477 11.531 1 41.97 438 ILE B C 1
ATOM 6653 O O . ILE B 1 438 ? 35.375 -15.211 10.602 1 41.97 438 ILE B O 1
#

pLDDT: mean 96.33, std 5.26, range [41.59, 98.94]

InterPro domains:
  IPR001613 Flavin amine oxidase [PR00757] (7-26)
  IPR001613 Flavin amine oxidase [PR00757] (380-402)
  IPR001613 Flavin amine oxidase [PR00757] (411-428)
  IPR002937 Amine oxidase [PF01593] (15-429)
  IPR036188 FAD/NAD(P)-binding domain superfamily [G3DSA:3.50.50.60] (7-429)
  IPR036188 FAD/NAD(P)-binding domain superfamily [SSF51905] (1-433)
  IPR050703 Flavin Monoamine Oxidase [PTHR43563] (1-432)

Secondary structure (DSSP, 8-state):
----EEEEEEE--SHHHHHHHHHHHHTT--EEEE-SSSSS-TT--EEEETTEEEE-S--EE-TT-HHHHHHHHHHT---EEPPPP--EEEEEETTEEEEE-HHHHHHHHHHHHHHHTTTHHHH-SSTTSTTSS--HHHHT-BHHHHHHTT---HHHHHHHHHHHTTT-S-TTTSBSHHHHHHHHHTTT-HHHHHHHHHTEEETT-HHHHHHHHHHT---EEE-S--EEEEEE-SS-EEEEETTS-EEEEEEEEE---HHHHTTSEEESPPPHHHHHHHHH------EEEEEEESS-PPPEEEE--TTTSS-SEEEEEEEETTEEEEEEEES-GGGS-SSHHHHHHHHHHHHHTTSTT--EEEEEE--TTT-TTT-S-S--PPTTIIIIIHHHHTS-BTTEEE--GGG-SSSTTSHHHHHHHHHHHHHHHHHHHHHH--/----EEEEEEE--SHHHHHHHHHHHHTT--EEEE-SSSSSSTT--EEEETTEEEE-S--EE-TT-HHHHHHHHHHT---EEPPPP--EEEEEETTEEEEE-HHHHHHHHHHHHHHHTTTHHHH-SSTTSTTSS--HHHHT-BHHHHHHTT---HHHHHHHHHHHTTT-S-TTTSBSHHHHHHHHHTTT-HHHHHHHHHTEEETT-HHHHHHHHHHT---EEE-S--EEEEEE-SS-EEEEETTS-EEEEEEEEE---HHHHTTSEEESPPPHHHHHHHHH------EEEEEEESS-PPPEEEE--TTSSS-SEEEEEEEETTEEEEEEEES-GGGS-SSHHHHHHHHHHHHHTTSTT--EEEEEE--TTT-TTT-S-S--PPTTIIIIIHHHHTS-BTTEEE--GGG-SSSTTSHHHHHHHHHHHHHHHHHHHHHH--

Solvent-accessible surface area (backbone atoms only — not comparable to full-atom values): 43531 Å² total; per-residue (Å²): 127,87,73,58,72,29,50,29,36,31,38,24,36,17,56,10,21,45,40,20,42,22,58,37,20,66,70,69,44,49,32,39,36,30,14,51,44,90,62,74,33,57,66,35,36,72,40,81,44,96,92,36,84,34,73,53,37,63,52,42,42,40,72,51,34,19,58,50,33,41,52,25,53,73,70,70,54,68,52,68,39,65,51,50,82,47,65,39,26,36,36,39,36,72,92,38,81,46,74,42,37,57,66,56,50,40,67,60,17,43,65,59,47,46,63,74,38,65,54,14,38,78,62,28,76,47,38,89,43,69,74,78,42,92,49,67,76,51,26,56,32,28,29,38,59,56,56,58,71,67,69,63,52,66,46,48,44,22,33,33,39,16,71,43,16,78,78,46,48,47,44,78,56,21,22,35,41,61,59,26,46,44,9,18,62,40,80,44,29,57,67,51,31,48,42,43,62,64,41,26,29,42,69,80,46,62,58,60,56,53,52,54,50,51,68,62,28,73,36,47,75,39,59,61,40,40,62,36,33,40,38,49,76,88,75,42,27,41,37,30,31,70,89,67,50,66,39,37,15,56,26,34,38,42,18,56,42,53,49,38,49,73,68,36,47,55,36,70,72,69,55,69,58,39,48,49,49,38,72,66,35,59,70,33,45,33,34,54,35,38,36,36,28,69,38,80,62,85,45,36,35,37,29,14,23,47,82,78,39,70,52,6,21,37,35,31,41,45,75,52,95,65,16,28,33,28,46,31,32,18,32,45,33,84,75,54,53,87,50,61,71,59,25,26,50,53,52,29,58,54,47,27,74,80,39,72,83,61,48,51,77,42,60,46,66,51,68,33,47,76,32,85,79,33,45,23,52,58,46,45,49,38,50,47,30,68,82,41,25,30,52,54,50,60,42,67,58,86,51,38,33,40,26,17,20,65,47,21,80,48,57,50,35,34,69,45,4,6,32,46,23,7,45,50,37,33,52,52,48,53,55,50,52,58,69,65,64,116,128,88,74,60,74,29,50,30,35,31,39,24,36,17,54,10,20,45,40,20,41,22,58,38,20,68,72,68,43,48,33,38,37,30,14,51,45,88,62,73,34,57,67,34,36,74,42,81,42,96,92,37,84,34,73,52,38,64,53,41,42,40,72,50,34,18,59,48,34,42,51,24,54,74,70,71,54,69,52,68,39,65,52,49,81,48,65,40,27,36,36,39,35,71,92,37,80,45,75,43,36,57,66,56,51,38,68,59,18,44,66,60,47,46,61,75,39,64,56,13,39,76,61,29,76,49,39,89,43,68,73,77,44,90,49,66,76,51,25,56,33,28,29,39,59,57,56,58,71,67,70,62,53,67,46,46,43,23,33,34,38,16,71,43,18,78,78,48,46,49,46,79,55,23,23,35,41,61,59,26,45,45,9,18,61,39,80,42,30,58,68,50,30,49,41,42,62,62,43,26,29,40,68,80,46,62,58,60,56,53,52,55,51,51,70,63,27,74,36,48,74,39,60,61,41,41,63,36,33,38,37,49,76,87,78,41,28,41,39,29,30,70,89,66,51,68,40,39,14,55,24,35,36,44,19,57,44,54,49,39,50,74,66,35,49,54,35,69,72,72,55,70,57,39,47,50,49,39,72,67,35,57,69,34,47,32,34,54,37,38,35,36,28,69,38,80,61,87,43,37,35,36,26,13,24,47,83,76,38,70,51,6,20,37,35,31,40,46,77,52,96,65,17,28,32,27,44,28,32,18,33,45,33,86,75,53,53,87,50,63,69,59,26,25,49,53,51,29,58,52,48,28,74,79,40,70,83,60,49,51,77,42,61,45,67,50,67,34,48,75,32,84,79,33,46,23,52,56,46,44,49,38,49,47,30,66,81,42,25,30,52,54,49,59,42,70,56,86,50,37,32,38,25,16,20,66,50,22,80,48,56,51,34,34,67,45,5,7,32,46,24,7,45,50,40,33,52,52,49,53,55,48,52,58,68,65,65,116

Foldseek 3Di:
DPFDEWAEEEEAQALLRLLLQLVQVLVPTAYAYEAQAQDHHAQFDFDDDPNDTDTQGFFFADCLLPLVVVLCVVLVQNDKAFFDDAQKEWEDFPNAIDIGGPVVLCVLAVVLLCVLQVCLCVQCVPLLCLVPHDPQVQLQDFQVNSLVVSVDDRRSSWSNLQVCLVPAADRRFFRSNVQSSLCNSQVSHSVSSVCRRDTIGGPVTCVVSSVVSNVSGPHHYDYSWAWQEWEDPLQWIWTATPVGDIHIHRFYEYAAALQQVVRYHYPPDDDPLLVVQSVSHFPQQKWKKKWKWAADDRWYWYAGRRPPAQFHIKTWGDDDPRITIIITIGSHPVQADPDWVVNQVRVLVRCCSVVVVIHTDTMDHDRQCPPNRRVHGFGGGGRSCQNHNLVRLCDDDNRYHYAYLCSFNPNRRHSSSRNVSSNSRSVVNVVVCVVPVD/DPFDEWAEEEEAQALLRLLLQLVQVLVPTAYAYEAQAQDHHAQFDFDDDPNDTDTQGFFFADCLLCLVVVLCVVLVQNDKAFFDDAQKEWEDFPNAIDIGGPVVLCVLAVVLLCVLQVCLCVQCVPLLCNVPHDPQVQLQDFQVNSLVVSVDDRRSSWSNLQVCLVPAADRRFFRSNVQSSLCNSQVSHSVSSVCRRDTIGGPVTCVVSSVVSNVSGPHHYDYSWAWQEWEDPLQWIWTATPVGDIHIHRFYEYAAALQQVVRYHYPPDDDPLLVVQSVSHFPQQKWKKKWKWAADDRWYWYAGRRPPAQFRIKTWGDDDPRITIIITIGSHPVQADPDWVVNQVRVLVRVCSVVVPIHTDTMDHDRQCPPNRRVHGFGGGGRSCQNPNLVRLCDDDNRYHYAYLCSFNPNRRHSSSRNVSSNVRSVVNVVVCVVPVD

Nearest PDB structures (foldseek):
  2vvm-assembly1_A  TM=9.265E-01  e=1.132E-40  Aspergillus niger
  2vvm-assembly1_B  TM=9.235E-01  e=2.770E-40  Aspergillus niger
  2vvl-assembly1_E  TM=9.236E-01  e=3.014E-39  Aspergillus niger
  3zdn-assembly1_A  TM=9.196E-01  e=5.812E-39  Aspergillus niger
  2vvl-assembly2_C  TM=9.175E-01  e=5.158E-39  Aspergillus niger